Protein AF-0000000084374224 (afdb_homodimer)

Secondary structure (DSSP, 8-state):
-------THHHHHHHHHHHHHHHHHHHHHH-HHHHHHSS-SS-TTTTTT-S-TTTTSSS-HHHHHHHHHHHHHHHTT-HHHHHHHHHHHHHHHHHHHHH-TTTSHHHHH-TT----SS---HHHHHHHHHHHH-GGG-SS-PPPHHHHHHHHHHHHH--STTSS--GGG---EEEE-SBTTTB-TTPPP--HHHHHHHHHHHTTSEEEEE-S---TT-HHHHHHHTHHHHHHHHHHTSTTSGGGGEEEEETTTTEEEEE-TTS-EEEPPGGGTGGGSPP--HHHHHHHHHHHHHHHHHHHHHHT-SEEEEE-SSEEEEEEPBPP--TT-SSPPBP---HHHHHHHHHHHHHHHHHTT--S-EEEEE-SS-EEEEES-HHHHHHHHHHHHT--GGGEEEEES--STTSSSGGGGGTSEEEE-SSHHHHHHHHHHHHTSS-S--S----SS--/-------THHHHHHHHHHHHHHHHHHHHHH-HHHHHHTT-SS-GGGSTT-S-TTTTS-S-HHHHHHHHHHHHHHHTT-HHHHHHHHHHHHHHHHHHHHH-TTTSHHHHH-TT----SS---HHHHHHHHHHHH-GGG-SS-PPPHHHHHHHHHHHHH--STTSS--TTS---EEEE-SBTTTB-TTPPP--HHHHHHHHHHHTTSEEEEE-S---TT-HHHHHHHTHHHHHHHHHHTSTTSGGGGEEEEETTTTEEEEE-TTS-EEEPPGGGTGGGSPP--HHHHHHHHHHHHHHHHHHHHHHT-SEEEEE-SSEEEEEEPBPP--TT-SSPPBP---HHHHHHHHHHHHHHHHHTT--S-EEEEE-SS-EEEEES-HHHHHHHHHHHHT--GGGEEEEES--STTSSSGGGGGTSEEEE-SSHHHHHHHHHHHTT---S------TTS--

pLDDT: mean 81.52, std 23.0, range [22.97, 98.75]

Solvent-accessible surface area (backbone atoms only — not comparable to full-atom values): 47739 Å² total; per-residue (Å²): 135,81,80,79,74,74,70,74,64,62,61,52,53,54,50,49,50,51,50,54,61,51,46,63,36,46,51,38,21,33,21,69,60,38,59,62,34,76,80,62,81,72,74,83,76,60,61,78,52,54,78,26,75,65,63,58,39,89,59,55,66,66,56,49,54,49,32,51,50,50,35,50,29,47,75,68,73,30,41,77,80,41,42,65,62,54,30,49,54,49,32,50,42,47,41,44,22,39,78,31,55,89,76,17,69,52,38,70,76,35,78,76,61,63,49,46,67,58,73,47,53,43,49,58,12,42,52,56,47,33,71,62,62,31,61,74,73,51,86,68,44,63,72,43,68,66,55,49,44,50,29,52,35,31,13,66,67,36,53,54,77,75,42,74,63,50,42,83,79,43,65,49,33,42,32,30,32,44,66,26,24,61,21,54,73,93,55,53,39,78,52,66,68,53,39,51,54,51,55,58,45,27,69,71,26,32,35,31,39,46,24,70,62,69,60,73,78,47,34,64,65,58,35,60,42,36,40,55,46,32,53,49,37,54,75,71,21,43,89,81,51,28,40,65,34,36,37,36,28,28,27,17,49,70,29,49,30,34,40,46,89,82,38,41,56,40,60,54,64,57,88,77,52,48,85,63,46,83,88,71,56,69,66,58,53,50,48,54,52,49,53,40,48,54,46,50,52,48,49,35,62,71,43,65,50,65,51,44,77,48,78,59,95,58,35,35,29,47,37,46,32,74,36,78,65,56,94,82,52,89,66,68,24,39,41,64,51,56,64,56,56,38,50,30,49,34,51,52,35,52,50,54,43,53,73,67,67,60,72,71,40,42,37,53,24,50,68,70,58,33,32,42,38,33,53,29,26,40,22,50,26,49,51,30,50,26,61,74,66,70,47,57,44,66,26,25,37,37,37,28,52,34,63,42,88,51,26,62,44,32,36,30,31,36,60,24,40,66,37,77,33,84,31,35,53,48,40,46,26,51,48,48,28,59,72,28,56,75,19,84,77,43,64,47,60,68,32,93,24,33,124,136,83,80,79,74,74,70,74,64,63,63,52,52,55,51,49,51,52,51,53,61,51,48,63,37,46,50,40,21,33,21,70,59,40,60,63,33,77,81,54,82,68,72,80,77,57,60,78,51,50,77,25,72,64,62,59,39,88,58,55,66,65,54,50,55,51,34,50,50,51,36,50,29,47,76,68,72,30,42,77,79,42,42,64,62,54,30,50,54,48,33,51,40,48,42,45,21,40,79,31,54,88,75,17,68,49,40,72,75,35,77,76,60,63,49,47,68,58,71,45,53,44,47,60,11,41,52,57,49,32,71,62,63,31,61,73,74,50,86,70,46,63,71,42,68,66,56,49,44,49,29,51,36,32,13,62,60,32,69,56,98,76,40,72,56,49,46,80,81,46,67,50,32,42,34,29,32,42,65,26,22,61,21,56,74,94,56,52,39,77,54,67,68,52,37,51,55,51,55,59,46,26,69,71,25,32,36,32,39,46,25,70,61,68,59,72,79,46,34,63,65,57,36,60,42,36,40,54,46,32,53,50,37,54,75,70,21,44,90,82,51,29,41,66,34,35,37,37,28,27,28,15,49,70,29,50,31,34,39,46,89,83,37,42,57,39,62,54,64,59,88,78,50,50,84,63,46,83,87,70,55,69,66,58,54,50,46,54,52,49,54,41,48,54,45,50,52,48,48,35,61,71,43,66,50,65,52,43,76,49,76,58,96,58,33,38,29,48,38,47,32,73,38,78,64,54,96,81,51,90,66,70,18,37,42,64,51,56,61,57,55,38,50,29,49,33,53,52,37,52,50,54,44,53,74,66,69,61,71,70,41,43,35,53,21,51,68,70,59,32,32,40,37,33,51,28,25,42,25,48,26,50,50,29,51,25,60,74,68,69,48,56,44,68,26,25,38,36,36,28,52,33,65,42,87,50,26,64,44,34,37,30,32,36,60,24,39,65,36,76,32,82,28,35,43,44,41,46,41,51,51,56,55,59,63,47,51,89,44,85,74,67,57,78,57,63,31,89,23,33,123

InterPro domains:
  IPR009453 IMP-specific 5-nucleotidase [PF06437] (82-431)
  IPR009453 IMP-specific 5-nucleotidase [PTHR28213] (37-440)
  IPR023214 HAD superfamily [G3DSA:3.40.50.1000] (172-305)
  IPR036412 HAD-like superfamily [SSF56784] (173-435)

Sequence (902 aa):
MEELDIPSHEMYEDMQHAFREQDKYNFMAISDGSVINSYMKKNVVDWNNRYSYNQLKNKDSLIMFLVDIFRSLFLSNCIDKNIDNVLSSIEEMFTDHYYNPMHSRLKYLIDDVGIFFTKLPIRKAFHTYNKKYRITKRLYAPPTFNEVRHILNLAQVGSERRAILSVEDGLDLLTFDADETLYPDGSDFNDEILASYISSLLKKMNIAIVTAASYSNDAEKYQKRLENLLRYFSKNNIEDGSYQNFYVMGGESNYLFKCNKEANLYSVPEEEWHHYKKYVDKETVEQILDISQKCLQQVIADFKLCAQIQRKEKSIGLVPNKMPLANSQKEQKNYMIKYEVLEEAVIRVKKEIVKNKITAPYCAFNGGQDLWVDIGNKAEGLIILQKLLKIEKKKCCHIGDQFLHSGNDFPTRFCSLTLWISNPQETKACLKSIMNLNMKSFIPEVLYENEMEELDIPSHEMYEDMQHAFREQDKYNFMAISDGSVINSYMKKNVVDWNNRYSYNQLKNKDSLIMFLVDIFRSLFLSNCIDKNIDNVLSSIEEMFTDHYYNPMHSRLKYLIDDVGIFFTKLPIRKAFHTYNKKYRITKRLYAPPTFNEVRHILNLAQVGSERRAILSVEDGLDLLTFDADETLYPDGSDFNDEILASYISSLLKKMNIAIVTAASYSNDAEKYQKRLENLLRYFSKNNIEDGSYQNFYVMGGESNYLFKCNKEANLYSVPEEEWHHYKKYVDKETVEQILDISQKCLQQVIADFKLCAQIQRKEKSIGLVPNKMPLANSQKEQKNYMIKYEVLEEAVIRVKKEIVKNKITAPYCAFNGGQDLWVDIGNKAEGLIILQKLLKIEKKKCCHIGDQFLHSGNDFPTRFCSLTLWISNPQETKACLKSIMNLNMKSFIPEVLYENE

Structure (mmCIF, N/CA/C/O backbone):
data_AF-0000000084374224-model_v1
#
loop_
_entity.id
_entity.type
_entity.pdbx_description
1 polymer "IMP-specific 5'-nucleotidase 1"
#
loop_
_atom_site.group_PDB
_atom_site.id
_atom_site.type_symbol
_atom_site.label_atom_id
_atom_site.label_alt_id
_atom_site.label_comp_id
_atom_site.label_asym_id
_atom_site.label_entity_id
_atom_site.label_seq_id
_atom_site.pdbx_PDB_ins_code
_atom_site.Cartn_x
_atom_site.Cartn_y
_atom_site.Cartn_z
_atom_site.occupancy
_atom_site.B_iso_or_equiv
_atom_site.auth_seq_id
_atom_site.auth_comp_id
_atom_site.auth_asym_id
_atom_site.auth_atom_id
_atom_site.pdbx_PDB_model_num
ATOM 1 N N . MET A 1 1 ? 24 58.688 23.719 1 24.91 1 MET A N 1
ATOM 2 C CA . MET A 1 1 ? 23.641 57.562 22.859 1 24.91 1 MET A CA 1
ATOM 3 C C . MET A 1 1 ? 22.141 57.281 22.891 1 24.91 1 MET A C 1
ATOM 5 O O . MET A 1 1 ? 21.594 56.875 23.906 1 24.91 1 MET A O 1
ATOM 9 N N . GLU A 1 2 ? 21.281 57.969 22.188 1 27.78 2 GLU A N 1
ATOM 10 C CA . GLU A 1 2 ? 19.859 58.281 22.234 1 27.78 2 GLU A CA 1
ATOM 11 C C . GLU A 1 2 ? 19.016 57.094 21.844 1 27.78 2 GLU A C 1
ATOM 13 O O . GLU A 1 2 ? 19.266 56.438 20.844 1 27.78 2 GLU A O 1
ATOM 18 N N . GLU A 1 3 ? 18.297 56.438 22.828 1 27.31 3 GLU A N 1
ATOM 19 C CA . GLU A 1 3 ? 17.375 55.312 22.906 1 27.31 3 GLU A CA 1
ATOM 20 C C . GLU A 1 3 ? 16.234 55.469 21.906 1 27.31 3 GLU A C 1
ATOM 22 O O . GLU A 1 3 ? 15.414 56.375 22.031 1 27.31 3 GLU A O 1
ATOM 27 N N . LEU A 1 4 ? 16.547 55.312 20.609 1 29.41 4 LEU A N 1
ATOM 28 C CA . LEU A 1 4 ? 15.516 55.469 19.609 1 29.41 4 LEU A CA 1
ATOM 29 C C . LEU A 1 4 ? 14.273 54.656 19.969 1 29.41 4 LEU A C 1
ATOM 31 O O . LEU A 1 4 ? 14.352 53.438 20.125 1 29.41 4 LEU A O 1
ATOM 35 N N . ASP A 1 5 ? 13.305 55.219 20.688 1 28.2 5 ASP A N 1
ATOM 36 C CA . ASP A 1 5 ? 11.945 54.875 21.109 1 28.2 5 ASP A CA 1
ATOM 37 C C . ASP A 1 5 ? 11.094 54.469 19.906 1 28.2 5 ASP A C 1
ATOM 39 O O . ASP A 1 5 ? 10.57 55.312 19.188 1 28.2 5 ASP A O 1
ATOM 43 N N . ILE A 1 6 ? 11.531 53.531 19.141 1 33.41 6 ILE A N 1
ATOM 44 C CA . ILE A 1 6 ? 10.648 53.156 18.047 1 33.41 6 ILE A CA 1
ATOM 45 C C . ILE A 1 6 ? 9.273 52.812 18.594 1 33.41 6 ILE A C 1
ATOM 47 O O . ILE A 1 6 ? 9.141 51.938 19.438 1 33.41 6 ILE A O 1
ATOM 51 N N . PRO A 1 7 ? 8.25 53.688 18.391 1 30.36 7 PRO A N 1
ATOM 52 C CA . PRO A 1 7 ? 6.914 53.594 18.984 1 30.36 7 PRO A CA 1
ATOM 53 C C . PRO A 1 7 ? 6.227 52.25 18.656 1 30.36 7 PRO A C 1
ATOM 55 O O . PRO A 1 7 ? 6.461 51.688 17.578 1 30.36 7 PRO A O 1
ATOM 58 N N . SER A 1 8 ? 5.684 51.531 19.672 1 34.56 8 SER A N 1
ATOM 59 C CA . SER A 1 8 ? 4.969 50.281 19.875 1 34.56 8 SER A CA 1
ATOM 60 C C . SER A 1 8 ? 3.779 50.188 18.922 1 34.56 8 SER A C 1
ATOM 62 O O . SER A 1 8 ? 3.166 49.094 18.828 1 34.56 8 SER A O 1
ATOM 64 N N . HIS A 1 9 ? 3.277 51.312 18.391 1 32.69 9 HIS A N 1
ATOM 65 C CA . HIS A 1 9 ? 2.01 51.312 17.672 1 32.69 9 HIS A CA 1
ATOM 66 C C . HIS A 1 9 ? 2.162 50.656 16.297 1 32.69 9 HIS A C 1
ATOM 68 O O . HIS A 1 9 ? 1.184 50.188 15.711 1 32.69 9 HIS A O 1
ATOM 74 N N . GLU A 1 10 ? 3.281 50.906 15.602 1 32.75 10 GLU A N 1
ATOM 75 C CA . GLU A 1 10 ? 3.412 50.406 14.227 1 32.75 10 GLU A CA 1
ATOM 76 C C . GLU A 1 10 ? 3.518 48.906 14.188 1 32.75 10 GLU A C 1
ATOM 78 O O . GLU A 1 10 ? 3.211 48.281 13.164 1 32.75 10 GLU A O 1
ATOM 83 N N . MET A 1 11 ? 4.043 48.344 15.234 1 32.38 11 MET A N 1
ATOM 84 C CA . MET A 1 11 ? 4.16 46.875 15.227 1 32.38 11 MET A CA 1
ATOM 85 C C . MET A 1 11 ? 2.787 46.219 15.297 1 32.38 11 MET A C 1
ATOM 87 O O . MET A 1 11 ? 2.613 45.094 14.852 1 32.38 11 MET A O 1
ATOM 91 N N . TYR A 1 12 ? 1.791 46.906 15.969 1 32.5 12 TYR A N 1
ATOM 92 C CA . TYR A 1 12 ? 0.454 46.344 16.094 1 32.5 12 TYR A CA 1
ATOM 93 C C . TYR A 1 12 ? -0.295 46.406 14.773 1 32.5 12 TYR A C 1
ATOM 95 O O . TYR A 1 12 ? -1.061 45.5 14.438 1 32.5 12 TYR A O 1
ATOM 103 N N . GLU A 1 13 ? -0.19 47.5 14.016 1 34.97 13 GLU A N 1
ATOM 104 C CA . GLU A 1 13 ? -0.919 47.625 12.758 1 34.97 13 GLU A CA 1
ATOM 105 C C . GLU A 1 13 ? -0.421 46.594 11.734 1 34.97 13 GLU A C 1
ATOM 107 O O . GLU A 1 13 ? -1.213 46.031 10.984 1 34.97 13 GLU A O 1
ATOM 112 N N . ASP A 1 14 ? 0.851 46.375 11.664 1 33.38 14 ASP A N 1
ATOM 113 C CA . ASP A 1 14 ? 1.404 45.406 10.734 1 33.38 14 ASP A CA 1
ATOM 114 C C . ASP A 1 14 ? 0.999 43.969 11.117 1 33.38 14 ASP A C 1
ATOM 116 O O . ASP A 1 14 ? 0.853 43.125 10.25 1 33.38 14 ASP A O 1
ATOM 120 N N . MET A 1 15 ? 0.896 43.688 12.406 1 34.03 15 MET A N 1
ATOM 121 C CA . MET A 1 15 ? 0.351 42.406 12.836 1 34.03 15 MET A CA 1
ATOM 122 C C . MET A 1 15 ? -1.13 42.281 12.484 1 34.03 15 MET A C 1
ATOM 124 O O . MET A 1 15 ? -1.6 41.219 12.086 1 34.03 15 MET A O 1
ATOM 128 N N . GLN A 1 16 ? -1.897 43.375 12.633 1 36.56 16 GLN A N 1
ATOM 129 C CA . GLN A 1 16 ? -3.311 43.375 12.273 1 36.56 16 GLN A CA 1
ATOM 130 C C . GLN A 1 16 ? -3.496 43.188 10.766 1 36.56 16 GLN A C 1
ATOM 132 O O . GLN A 1 16 ? -4.41 42.5 10.32 1 36.56 16 GLN A O 1
ATOM 137 N N . HIS A 1 17 ? -2.766 43.906 9.945 1 39.16 17 HIS A N 1
ATOM 138 C CA . HIS A 1 17 ? -2.855 43.719 8.5 1 39.16 17 HIS A CA 1
ATOM 139 C C . HIS A 1 17 ? -2.412 42.344 8.086 1 39.16 17 HIS A C 1
ATOM 141 O O . HIS A 1 17 ? -2.98 41.75 7.156 1 39.16 17 HIS A O 1
ATOM 147 N N . ALA A 1 18 ? -1.335 41.844 8.664 1 38.22 18 ALA A N 1
ATOM 148 C CA . ALA A 1 18 ? -0.885 40.469 8.398 1 38.22 18 ALA A CA 1
ATOM 149 C C . ALA A 1 18 ? -1.949 39.469 8.797 1 38.22 18 ALA A C 1
ATOM 151 O O . ALA A 1 18 ? -2.176 38.469 8.078 1 38.22 18 ALA A O 1
ATOM 152 N N . PHE A 1 19 ? -2.611 39.719 9.922 1 41.66 19 PHE A N 1
ATOM 153 C CA . PHE A 1 19 ? -3.723 38.844 10.32 1 41.66 19 PHE A CA 1
ATOM 154 C C . PHE A 1 19 ? -4.898 39.031 9.367 1 41.66 19 PHE A C 1
ATOM 156 O O . PHE A 1 19 ? -5.605 38.062 9.07 1 41.66 19 PHE A O 1
ATOM 163 N N . ARG A 1 20 ? -5.137 40.25 8.883 1 43.94 20 ARG A N 1
ATOM 164 C CA . ARG A 1 20 ? -6.242 40.469 7.961 1 43.94 20 ARG A CA 1
ATOM 165 C C . ARG A 1 20 ? -6.004 39.75 6.633 1 43.94 20 ARG A C 1
ATOM 167 O O . ARG A 1 20 ? -6.934 39.188 6.051 1 43.94 20 ARG A O 1
ATOM 174 N N . GLU A 1 21 ? -4.824 39.906 6.059 1 44.66 21 GLU A N 1
ATOM 175 C CA . GLU A 1 21 ? -4.492 39.188 4.836 1 44.66 21 GLU A CA 1
ATOM 176 C C . GLU A 1 21 ? -4.484 37.656 5.066 1 44.66 21 GLU A C 1
ATOM 178 O O . GLU A 1 21 ? -4.871 36.906 4.184 1 44.66 21 GLU A O 1
ATOM 183 N N . GLN A 1 22 ? -4.062 37.281 6.195 1 43.72 22 GLN A N 1
ATOM 184 C CA . GLN A 1 22 ? -4.074 35.875 6.586 1 43.72 22 GLN A CA 1
ATOM 185 C C . GLN A 1 22 ? -5.496 35.312 6.617 1 43.72 22 GLN A C 1
ATOM 187 O O . GLN A 1 22 ? -5.715 34.125 6.324 1 43.72 22 GLN A O 1
ATOM 192 N N . ASP A 1 23 ? -6.516 36.188 6.812 1 52.75 23 ASP A N 1
ATOM 193 C CA . ASP A 1 23 ? -7.906 35.781 6.965 1 52.75 23 ASP A CA 1
ATOM 194 C C . ASP A 1 23 ? -8.492 35.344 5.629 1 52.75 23 ASP A C 1
ATOM 196 O O . ASP A 1 23 ? -9.375 34.469 5.598 1 52.75 23 ASP A O 1
ATOM 200 N N . LYS A 1 24 ? -7.902 35.906 4.578 1 49.19 24 LYS A N 1
ATOM 201 C CA . LYS A 1 24 ? -8.469 35.531 3.283 1 49.19 24 LYS A CA 1
ATOM 202 C C . LYS A 1 24 ? -8.297 34.031 3.021 1 49.19 24 LYS A C 1
ATOM 204 O O . LYS A 1 24 ? -9.203 33.406 2.484 1 49.19 24 LYS A O 1
ATOM 209 N N . TYR A 1 25 ? -7.25 33.531 3.555 1 51.19 25 TYR A N 1
ATOM 210 C CA . TYR A 1 25 ? -6.996 32.125 3.236 1 51.19 25 TYR A CA 1
ATOM 211 C C . TYR A 1 25 ? -7.688 31.203 4.234 1 51.19 25 TYR A C 1
ATOM 213 O O . TYR A 1 25 ? -7.895 30.016 3.959 1 51.19 25 TYR A O 1
ATOM 221 N N . ASN A 1 26 ? -8.031 31.812 5.285 1 58.03 26 ASN A N 1
ATOM 222 C CA . ASN A 1 26 ? -8.742 31.016 6.273 1 58.03 26 ASN A CA 1
ATOM 223 C C . ASN A 1 26 ? -10.047 30.453 5.703 1 58.03 26 ASN A C 1
ATOM 225 O O . ASN A 1 26 ? -10.438 29.328 6.031 1 58.03 26 ASN A O 1
ATOM 229 N N . PHE A 1 27 ? -10.586 31.297 4.848 1 49.97 27 PHE A N 1
ATOM 230 C CA . PHE A 1 27 ? -11.844 30.875 4.258 1 49.97 27 PHE A CA 1
ATOM 231 C C . PHE A 1 27 ? -11.648 29.625 3.406 1 49.97 27 PHE A C 1
ATOM 233 O O . PHE A 1 27 ? -12.453 28.688 3.465 1 49.97 27 PHE A O 1
ATOM 240 N N . MET A 1 28 ? -10.531 29.531 2.764 1 53.84 28 MET A N 1
ATOM 241 C CA . MET A 1 28 ? -10.25 28.406 1.883 1 53.84 28 MET A CA 1
ATOM 242 C C . MET A 1 28 ? -9.969 27.141 2.689 1 53.84 28 MET A C 1
ATOM 244 O O . MET A 1 28 ? -10.273 26.031 2.24 1 53.84 28 MET A O 1
ATOM 248 N N . ALA A 1 29 ? -9.461 27.375 3.828 1 55.44 29 ALA A N 1
ATOM 249 C CA . ALA A 1 29 ? -9.086 26.234 4.68 1 55.44 29 ALA A CA 1
ATOM 250 C C . ALA A 1 29 ? -10.312 25.625 5.344 1 55.44 29 ALA A C 1
ATOM 252 O O . ALA A 1 29 ? -10.344 24.422 5.617 1 55.44 29 ALA A O 1
ATOM 253 N N . ILE A 1 30 ? -11.219 26.531 5.672 1 51.56 30 ILE A N 1
ATOM 254 C CA . ILE A 1 30 ? -12.328 26.109 6.52 1 51.56 30 ILE A CA 1
ATOM 255 C C . ILE A 1 30 ? -13.492 25.625 5.652 1 51.56 30 ILE A C 1
ATOM 257 O O . ILE A 1 30 ? -14.305 24.812 6.094 1 51.56 30 ILE A O 1
ATOM 261 N N . SER A 1 31 ? -13.477 26.172 4.434 1 45.66 31 SER A N 1
ATOM 262 C CA . SER A 1 31 ? -14.625 25.812 3.615 1 45.66 31 SER A CA 1
ATOM 263 C C . SER A 1 31 ? -14.312 24.609 2.723 1 45.66 31 SER A C 1
ATOM 265 O O . SER A 1 31 ? -13.359 24.641 1.94 1 45.66 31 SER A O 1
ATOM 267 N N . ASP A 1 32 ? -14.602 23.531 3.143 1 49.03 32 ASP A N 1
ATOM 268 C CA . ASP A 1 32 ? -14.477 22.406 2.207 1 49.03 32 ASP A CA 1
ATOM 269 C C . ASP A 1 32 ? -14.93 22.812 0.806 1 49.03 32 ASP A C 1
ATOM 271 O O . ASP A 1 32 ? -14.445 22.281 -0.189 1 49.03 32 ASP A O 1
ATOM 275 N N . GLY A 1 33 ? -15.883 23.875 0.799 1 41.31 33 GLY A N 1
ATOM 276 C CA . GLY A 1 33 ? -16.375 24.375 -0.47 1 41.31 33 GLY A CA 1
ATOM 277 C C . GLY A 1 33 ? -15.312 25.125 -1.267 1 41.31 33 GLY A C 1
ATOM 278 O O . GLY A 1 33 ? -15.344 25.109 -2.498 1 41.31 33 GLY A O 1
ATOM 279 N N . SER A 1 34 ? -14.547 25.938 -0.565 1 40.06 34 SER A N 1
ATOM 280 C CA . SER A 1 34 ? -13.594 26.812 -1.244 1 40.06 34 SER A CA 1
ATOM 281 C C . SER A 1 34 ? -12.461 26 -1.875 1 40.06 34 SER A C 1
ATOM 283 O O . SER A 1 34 ? -11.938 26.375 -2.928 1 40.06 34 SER A O 1
ATOM 285 N N . VAL A 1 35 ? -11.852 25.219 -1.05 1 39.09 35 VAL A N 1
ATOM 286 C CA . VAL A 1 35 ? -10.852 24.406 -1.731 1 39.09 35 VAL A CA 1
ATOM 287 C C . VAL A 1 35 ? -11.422 23.859 -3.043 1 39.09 35 VAL A C 1
ATOM 289 O O . VAL A 1 35 ? -10.695 23.703 -4.023 1 39.09 35 VAL A O 1
ATOM 292 N N . ILE A 1 36 ? -12.688 23.828 -2.932 1 36.66 36 ILE A N 1
ATOM 293 C CA . ILE A 1 36 ? -13.453 23.297 -4.051 1 36.66 36 ILE A CA 1
ATOM 294 C C . ILE A 1 36 ? -13.773 24.406 -5.039 1 36.66 36 ILE A C 1
ATOM 296 O O . ILE A 1 36 ? -13.93 24.156 -6.238 1 36.66 36 ILE A O 1
ATOM 300 N N . ASN A 1 37 ? -13.883 25.75 -4.523 1 30.92 37 ASN A N 1
ATOM 301 C CA . ASN A 1 37 ? -14.508 26.844 -5.258 1 30.92 37 ASN A CA 1
ATOM 302 C C . ASN A 1 37 ? -13.555 27.469 -6.273 1 30.92 37 ASN A C 1
ATOM 304 O O . ASN A 1 37 ? -13.867 28.484 -6.891 1 30.92 37 ASN A O 1
ATOM 308 N N . SER A 1 38 ? -12.414 27.359 -6.242 1 28.98 38 SER A N 1
ATOM 309 C CA . SER A 1 38 ? -11.805 28.391 -7.078 1 28.98 38 SER A CA 1
ATOM 310 C C . SER A 1 38 ? -12.422 28.422 -8.477 1 28.98 38 SER A C 1
ATOM 312 O O . SER A 1 38 ? -11.969 29.156 -9.352 1 28.98 38 SER A O 1
ATOM 314 N N . TYR A 1 39 ? -12.984 27.453 -9.141 1 28.31 39 TYR A N 1
ATOM 315 C CA . TYR A 1 39 ? -13.625 27.859 -10.383 1 28.31 39 TYR A CA 1
ATOM 316 C C . TYR A 1 39 ? -14.883 28.688 -10.109 1 28.31 39 TYR A C 1
ATOM 318 O O . TYR A 1 39 ? -15.953 28.125 -9.852 1 28.31 39 TYR A O 1
ATOM 326 N N . MET A 1 40 ? -15.039 29.797 -9.383 1 25.92 40 MET A N 1
ATOM 327 C CA . MET A 1 40 ? -16.203 30.672 -9.281 1 25.92 40 MET A CA 1
ATOM 328 C C . MET A 1 40 ? -16.891 30.828 -10.633 1 25.92 40 MET A C 1
ATOM 330 O O . MET A 1 40 ? -18.125 30.812 -10.711 1 25.92 40 MET A O 1
ATOM 334 N N . LYS A 1 41 ? -16.719 31.938 -11.461 1 26.11 41 LYS A N 1
ATOM 335 C CA . LYS A 1 41 ? -17.734 32.531 -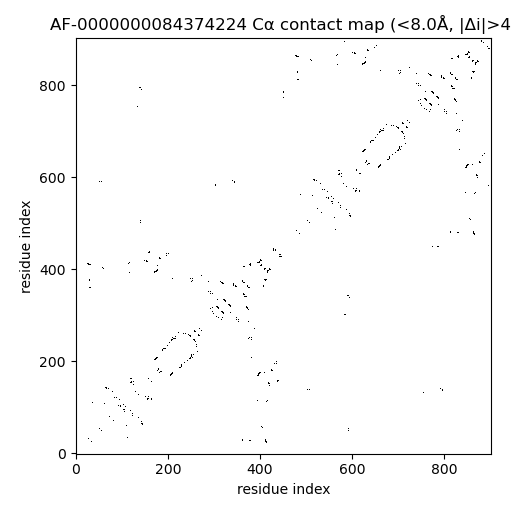12.32 1 26.11 41 LYS A CA 1
ATOM 336 C C . LYS A 1 41 ? -18.312 31.516 -13.297 1 26.11 41 LYS A C 1
ATOM 338 O O . LYS A 1 41 ? -19.25 31.812 -14.039 1 26.11 41 LYS A O 1
ATOM 343 N N . LYS A 1 42 ? -17.672 30.875 -14.227 1 26.41 42 LYS A N 1
ATOM 344 C CA . LYS A 1 42 ? -18.562 30.422 -15.281 1 26.41 42 LYS A CA 1
ATOM 345 C C . LYS A 1 42 ? -19.625 29.484 -14.719 1 26.41 42 LYS A C 1
ATOM 347 O O . LYS A 1 42 ? -19.453 28.922 -13.641 1 26.41 42 LYS A O 1
ATOM 352 N N . ASN A 1 43 ? -20.75 28.797 -15.578 1 22.97 43 ASN A N 1
ATOM 353 C CA . ASN A 1 43 ? -22.078 28.266 -15.297 1 22.97 43 ASN A CA 1
ATOM 354 C C . ASN A 1 43 ? -22.078 27.359 -14.07 1 22.97 43 ASN A C 1
ATOM 356 O O . ASN A 1 43 ? -21.047 26.75 -13.742 1 22.97 43 ASN A O 1
ATOM 360 N N . VAL A 1 44 ? -23.062 27.484 -12.984 1 25.28 44 VAL A N 1
ATOM 361 C CA . VAL A 1 44 ? -23.734 26.734 -11.922 1 25.28 44 VAL A CA 1
ATOM 362 C C . VAL A 1 44 ? -23.656 25.234 -12.219 1 25.28 44 VAL A C 1
ATOM 364 O O . VAL A 1 44 ? -23.938 24.422 -11.352 1 25.28 44 VAL A O 1
ATOM 367 N N . VAL A 1 45 ? -23.969 24.891 -13.531 1 25.11 45 VAL A N 1
ATOM 368 C CA . VAL A 1 45 ? -24.156 23.5 -13.961 1 25.11 45 VAL A CA 1
ATOM 369 C C . VAL A 1 45 ? -22.969 22.656 -13.477 1 25.11 45 VAL A C 1
ATOM 371 O O . VAL A 1 45 ? -23.109 21.453 -13.273 1 25.11 45 VAL A O 1
ATOM 374 N N . ASP A 1 46 ? -21.734 23.188 -13.625 1 25.28 46 ASP A N 1
ATOM 375 C CA . ASP A 1 46 ? -20.453 22.484 -13.641 1 25.28 46 ASP A CA 1
ATOM 376 C C . ASP A 1 46 ? -19.953 22.219 -12.227 1 25.28 46 ASP A C 1
ATOM 378 O O . ASP A 1 46 ? -18.781 21.875 -12.023 1 25.28 46 ASP A O 1
ATOM 382 N N . TRP A 1 47 ? -20.391 22.844 -11.25 1 27.05 47 TRP A N 1
ATOM 383 C CA . TRP A 1 47 ? -20.203 22.562 -9.836 1 27.05 47 TRP A CA 1
ATOM 384 C C . TRP A 1 47 ? -20.359 21.078 -9.531 1 27.05 47 TRP A C 1
ATOM 386 O O . TRP A 1 47 ? -19.766 20.578 -8.57 1 27.05 47 TRP A O 1
ATOM 396 N N . ASN A 1 48 ? -21.547 20.656 -10.023 1 28.41 48 ASN A N 1
ATOM 397 C CA . ASN A 1 48 ? -21.906 19.266 -9.742 1 28.41 48 ASN A CA 1
ATOM 398 C C . ASN A 1 48 ? -20.734 18.328 -9.953 1 28.41 48 ASN A C 1
ATOM 400 O O . ASN A 1 48 ? -20.734 17.203 -9.445 1 28.41 48 ASN A O 1
ATOM 404 N N . ASN A 1 49 ? -19.984 18.594 -11.016 1 27.92 49 ASN A N 1
ATOM 405 C CA . ASN A 1 49 ? -18.953 17.688 -11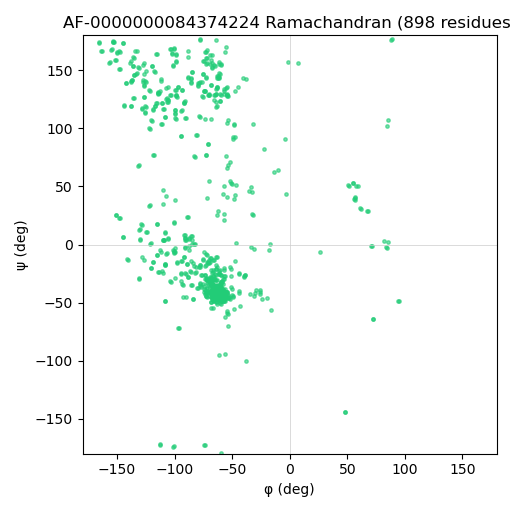.508 1 27.92 49 ASN A CA 1
ATOM 406 C C . ASN A 1 49 ? -17.641 17.891 -10.773 1 27.92 49 ASN A C 1
ATOM 408 O O . ASN A 1 49 ? -16.562 17.609 -11.328 1 27.92 49 ASN A O 1
ATOM 412 N N . ARG A 1 50 ? -17.625 18.766 -9.781 1 31.36 50 ARG A N 1
ATOM 413 C CA . ARG A 1 50 ? -16.375 19.172 -9.156 1 31.36 50 ARG A CA 1
ATOM 414 C C . ARG A 1 50 ? -15.578 17.953 -8.688 1 31.36 50 ARG A C 1
ATOM 416 O O . ARG A 1 50 ? -14.383 18.047 -8.422 1 31.36 50 ARG A O 1
ATOM 423 N N . TYR A 1 51 ? -16.234 17.234 -7.828 1 32.06 51 TYR A N 1
ATOM 424 C CA . TYR A 1 51 ? -15.445 16.031 -7.633 1 32.06 51 TYR A CA 1
ATOM 425 C C . TYR A 1 51 ? -15.07 15.398 -8.969 1 32.06 51 TYR A C 1
ATOM 427 O O . TYR A 1 51 ? -15.859 14.648 -9.547 1 32.06 51 TYR A O 1
ATOM 435 N N . SER A 1 52 ? -14.477 16.453 -9.719 1 33.84 52 SER A N 1
ATOM 436 C CA . SER A 1 52 ? -14.008 15.961 -11.008 1 33.84 52 SER A CA 1
ATOM 437 C C . SER A 1 52 ? -13.359 14.586 -10.875 1 33.84 52 SER A C 1
ATOM 439 O O . SER A 1 52 ? -12.922 14.203 -9.789 1 33.84 52 SER A O 1
ATOM 441 N N . TYR A 1 53 ? -13.641 13.945 -11.836 1 36.44 53 TYR A N 1
ATOM 442 C CA . TYR A 1 53 ? -13.039 12.641 -12.062 1 36.44 53 TYR A CA 1
ATOM 443 C C . TYR A 1 53 ? -11.562 12.656 -11.68 1 36.44 53 TYR A C 1
ATOM 445 O O . TYR A 1 53 ? -11.039 11.664 -11.156 1 36.44 53 TYR A O 1
ATOM 453 N N . ASN A 1 54 ? -11.062 13.922 -11.82 1 37.59 54 ASN A N 1
ATOM 454 C CA . ASN A 1 54 ? -9.641 14 -11.492 1 37.59 54 ASN A CA 1
ATOM 455 C C . ASN A 1 54 ? -9.414 13.938 -9.992 1 37.59 54 ASN A C 1
ATOM 457 O O . ASN A 1 54 ? -8.359 13.477 -9.539 1 37.59 54 ASN A O 1
ATOM 461 N N . GLN A 1 55 ? -10.383 14.523 -9.281 1 39.56 55 GLN A N 1
ATOM 462 C CA . GLN A 1 55 ? -10.234 14.469 -7.836 1 39.56 55 GLN A CA 1
ATOM 463 C C . GLN A 1 55 ? -10.352 13.039 -7.324 1 39.56 55 GLN A C 1
ATOM 465 O O . GLN A 1 55 ? -9.922 12.727 -6.215 1 39.56 55 GLN A O 1
ATOM 470 N N . LEU A 1 56 ? -11.062 12.32 -8.102 1 40.5 56 LEU A N 1
ATOM 471 C CA . LEU A 1 56 ? -11.195 10.922 -7.691 1 40.5 56 LEU A CA 1
ATOM 472 C C . LEU A 1 56 ? -9.875 10.18 -7.867 1 40.5 56 LEU A C 1
ATOM 474 O O . LEU A 1 56 ? -9.734 9.039 -7.426 1 40.5 56 LEU A O 1
ATOM 478 N N . LYS A 1 57 ? -9.016 11.008 -8.68 1 44.09 57 LYS A N 1
ATOM 479 C CA . LYS A 1 57 ? -7.75 10.289 -8.742 1 44.09 57 LYS A CA 1
ATOM 480 C C . LYS A 1 57 ? -7.035 10.32 -7.395 1 44.09 57 LYS A C 1
ATOM 482 O O . LYS A 1 57 ? -6.793 11.391 -6.836 1 44.09 57 LYS A O 1
ATOM 487 N N . ASN A 1 58 ? -7.324 9.492 -6.621 1 55.41 58 ASN A N 1
ATOM 488 C CA . ASN A 1 58 ? -6.734 9.227 -5.312 1 55.41 58 ASN A CA 1
ATOM 489 C C . ASN A 1 58 ? -5.246 9.555 -5.293 1 55.41 58 ASN A C 1
ATOM 491 O O . ASN A 1 58 ? -4.461 8.867 -4.641 1 55.41 58 ASN A O 1
ATOM 495 N N . LYS A 1 59 ? -4.938 10.555 -6.258 1 68.62 59 LYS A N 1
ATOM 496 C CA . LYS A 1 59 ? -3.531 10.93 -6.137 1 68.62 59 LYS A CA 1
ATOM 497 C C . LYS A 1 59 ? -3.377 12.438 -5.984 1 68.62 59 LYS A C 1
ATOM 499 O O . LYS A 1 59 ? -4.242 13.203 -6.418 1 68.62 59 LYS A O 1
ATOM 504 N N . ASP A 1 60 ? -2.471 13 -5.301 1 87.06 60 ASP A N 1
ATOM 505 C CA . ASP A 1 60 ? -2.102 14.391 -5.066 1 87.06 60 ASP A CA 1
ATOM 506 C C . ASP A 1 60 ? -1.639 15.062 -6.359 1 87.06 60 ASP A C 1
ATOM 508 O O . ASP A 1 60 ? -0.697 14.594 -7.004 1 87.06 60 ASP A O 1
ATOM 512 N N . SER A 1 61 ? -2.27 16.156 -6.77 1 86.31 61 SER A N 1
ATOM 513 C CA . SER A 1 61 ? -2.061 16.766 -8.086 1 86.31 61 SER A CA 1
ATOM 514 C C . SER A 1 61 ? -0.662 17.359 -8.203 1 86.31 61 SER A C 1
ATOM 516 O O . SER A 1 61 ? -0.027 17.266 -9.25 1 86.31 61 SER A O 1
ATOM 518 N N . LEU A 1 62 ? -0.207 18 -7.176 1 93.25 62 LEU A N 1
ATOM 519 C CA . LEU A 1 62 ? 1.113 18.625 -7.238 1 93.25 62 LEU A CA 1
ATOM 520 C C . LEU A 1 62 ? 2.207 17.562 -7.312 1 93.25 62 LEU A C 1
ATOM 522 O O . LEU A 1 62 ? 3.129 17.672 -8.125 1 93.25 62 LEU A O 1
ATOM 526 N N . ILE A 1 63 ? 2.082 16.578 -6.484 1 93.25 63 ILE A N 1
ATOM 527 C CA . ILE A 1 63 ? 3.078 15.508 -6.473 1 93.25 63 ILE A CA 1
ATOM 528 C C . ILE A 1 63 ? 3.074 14.781 -7.816 1 93.25 63 ILE A C 1
ATOM 530 O O . ILE A 1 63 ? 4.133 14.523 -8.391 1 93.25 63 ILE A O 1
ATOM 534 N N . MET A 1 64 ? 1.911 14.5 -8.312 1 90.69 64 MET A N 1
ATOM 535 C CA . MET A 1 64 ? 1.827 13.805 -9.594 1 90.69 64 MET A CA 1
ATOM 536 C C . MET A 1 64 ? 2.379 14.672 -10.719 1 90.69 64 MET A C 1
ATOM 538 O O . MET A 1 64 ? 2.986 14.164 -11.664 1 90.69 64 MET A O 1
ATOM 542 N N . PHE A 1 65 ? 2.113 15.992 -10.648 1 92.62 65 PHE A N 1
ATOM 543 C CA . PHE A 1 65 ? 2.693 16.938 -11.602 1 92.62 65 PHE A CA 1
ATOM 544 C C . PHE A 1 65 ? 4.211 16.797 -11.641 1 92.62 65 PHE A C 1
ATOM 546 O O . PHE A 1 65 ? 4.805 16.688 -12.719 1 92.62 65 PHE A O 1
ATOM 553 N N . LEU A 1 66 ? 4.852 16.719 -10.492 1 94.69 66 LEU A N 1
ATOM 554 C CA . LEU A 1 66 ? 6.301 16.594 -10.391 1 94.69 66 LEU A CA 1
ATOM 555 C C . LEU A 1 66 ? 6.75 15.195 -10.797 1 94.69 66 LEU A C 1
ATOM 557 O O . LEU A 1 66 ? 7.793 15.031 -11.438 1 94.69 66 LEU A O 1
ATOM 561 N N . VAL A 1 67 ? 6.008 14.156 -10.359 1 92.19 67 VAL A N 1
ATOM 562 C CA . VAL A 1 67 ? 6.332 12.781 -10.734 1 92.19 67 VAL A CA 1
ATOM 563 C C . VAL A 1 67 ? 6.41 12.664 -12.25 1 92.19 67 VAL A C 1
ATOM 565 O O . VAL A 1 67 ? 7.344 12.062 -12.789 1 92.19 67 VAL A O 1
ATOM 568 N N . ASP A 1 68 ? 5.5 13.312 -12.922 1 89.56 68 ASP A N 1
ATOM 569 C CA . ASP A 1 68 ? 5.453 13.25 -14.375 1 89.56 68 ASP A CA 1
ATOM 570 C C . ASP A 1 68 ? 6.668 13.938 -14.992 1 89.56 68 ASP A C 1
ATOM 572 O O . ASP A 1 68 ? 7.223 13.461 -15.984 1 89.56 68 ASP A O 1
ATOM 576 N N . ILE A 1 69 ? 7.02 14.977 -14.445 1 91.81 69 ILE A N 1
ATOM 577 C CA . ILE A 1 69 ? 8.188 15.703 -14.938 1 91.81 69 ILE A CA 1
ATOM 578 C C . ILE A 1 69 ? 9.445 14.867 -14.719 1 91.81 69 ILE A C 1
ATOM 580 O O . ILE A 1 69 ? 10.25 14.688 -15.633 1 91.81 69 ILE A O 1
ATOM 584 N N . PHE A 1 70 ? 9.633 14.297 -13.531 1 92.44 70 PHE A N 1
ATOM 585 C CA . PHE A 1 70 ? 10.797 13.469 -13.227 1 92.44 70 PHE A CA 1
ATOM 586 C C . PHE A 1 70 ? 10.836 12.242 -14.125 1 92.44 70 PHE A C 1
ATOM 588 O O . PHE A 1 70 ? 11.906 11.852 -14.594 1 92.44 70 PHE A O 1
ATOM 595 N N . ARG A 1 71 ? 9.711 11.719 -14.281 1 89.38 71 ARG A N 1
ATOM 596 C CA . ARG A 1 71 ? 9.625 10.539 -15.141 1 89.38 71 ARG A CA 1
ATOM 597 C C . ARG A 1 71 ? 10.023 10.875 -16.578 1 89.38 71 ARG A C 1
ATOM 599 O O . ARG A 1 71 ? 10.734 10.109 -17.219 1 89.38 71 ARG A O 1
ATOM 606 N N . SER A 1 72 ? 9.57 12.023 -17.047 1 86.25 72 SER A N 1
ATOM 607 C CA . SER A 1 72 ? 9.914 12.461 -18.406 1 86.25 72 SER A CA 1
ATOM 608 C C . SER A 1 72 ? 11.414 12.68 -18.547 1 86.25 72 SER A C 1
ATOM 610 O O . SER A 1 72 ? 12.016 12.273 -19.547 1 86.25 72 SER A O 1
ATOM 612 N N . LEU A 1 73 ? 11.969 13.289 -17.562 1 89.62 73 LEU A N 1
ATOM 613 C CA . LEU A 1 73 ? 13.414 13.516 -17.578 1 89.62 73 LEU A CA 1
ATOM 614 C C . LEU A 1 73 ? 14.172 12.195 -17.516 1 89.62 73 LEU A C 1
ATOM 616 O O . LEU A 1 73 ? 15.188 12.023 -18.203 1 89.62 73 LEU A O 1
ATOM 620 N N . PHE A 1 74 ? 13.648 11.258 -16.781 1 87.81 74 PHE A N 1
ATOM 621 C CA . PHE A 1 74 ? 14.258 9.938 -16.641 1 87.81 74 PHE A CA 1
ATOM 622 C C . PHE A 1 74 ? 14.195 9.172 -17.953 1 87.81 74 PHE A C 1
ATOM 624 O O . PHE A 1 74 ? 15.203 8.633 -18.406 1 87.81 74 PHE A O 1
ATOM 631 N N . LEU A 1 75 ? 13.102 9.219 -18.578 1 79.81 75 LEU A N 1
ATOM 632 C CA . LEU A 1 75 ? 12.867 8.469 -19.812 1 79.81 75 LEU A CA 1
ATOM 633 C C . LEU A 1 75 ? 13.68 9.062 -20.953 1 79.81 75 LEU A C 1
ATOM 635 O O . LEU A 1 75 ? 14.102 8.336 -21.859 1 79.81 75 LEU A O 1
ATOM 639 N N . SER A 1 76 ? 13.906 10.367 -20.906 1 80.5 76 SER A N 1
ATOM 640 C CA . SER A 1 76 ? 14.672 11.031 -21.969 1 80.5 76 SER A CA 1
ATOM 641 C C . SER A 1 76 ? 16.172 10.984 -21.672 1 80.5 76 SER A C 1
ATOM 643 O O . SER A 1 76 ? 16.969 11.578 -22.406 1 80.5 76 SER A O 1
ATOM 645 N N . ASN A 1 77 ? 16.5 10.273 -20.594 1 81.56 77 ASN A N 1
ATOM 646 C CA . ASN A 1 77 ? 17.891 10.148 -20.172 1 81.56 77 ASN A CA 1
ATOM 647 C C . ASN A 1 77 ? 18.531 11.516 -19.938 1 81.56 77 ASN A C 1
ATOM 649 O O . ASN A 1 77 ? 19.688 11.734 -20.328 1 81.56 77 ASN A O 1
ATOM 653 N N . CYS A 1 78 ? 17.766 12.414 -19.328 1 75.62 78 CYS A N 1
ATOM 654 C CA . CYS A 1 78 ? 18.234 13.781 -19.141 1 75.62 78 CYS A CA 1
ATOM 655 C C . CYS A 1 78 ? 18.172 14.18 -17.672 1 75.62 78 CYS A C 1
ATOM 657 O O . CYS A 1 78 ? 18.312 15.352 -17.328 1 75.62 78 CYS A O 1
ATOM 659 N N . ILE A 1 79 ? 17.938 13.195 -16.891 1 82.62 79 ILE A N 1
ATOM 660 C CA . ILE A 1 79 ? 17.734 13.555 -15.484 1 82.62 79 ILE A CA 1
ATOM 661 C C . ILE A 1 79 ? 19.031 14.148 -14.922 1 82.62 79 ILE A C 1
ATOM 663 O O . ILE A 1 79 ? 18.984 15.148 -14.203 1 82.62 79 ILE A O 1
ATOM 667 N N . ASP A 1 80 ? 20.172 13.648 -15.203 1 83 80 ASP A N 1
ATOM 668 C CA . ASP A 1 80 ? 21.453 14.133 -14.688 1 83 80 ASP A CA 1
ATOM 669 C C . ASP A 1 80 ? 21.891 15.406 -15.398 1 83 80 ASP A C 1
ATOM 671 O O . ASP A 1 80 ? 22.531 16.281 -14.805 1 83 80 ASP A O 1
ATOM 675 N N . LYS A 1 81 ? 21.438 15.586 -16.609 1 85.88 81 LYS A N 1
ATOM 676 C CA . LYS A 1 81 ? 21.938 16.672 -17.438 1 85.88 81 LYS A CA 1
ATOM 677 C C . LYS A 1 81 ? 21.047 17.922 -17.312 1 85.88 81 LYS A C 1
ATOM 679 O O . LYS A 1 81 ? 21.547 19.047 -17.328 1 85.88 81 LYS A O 1
ATOM 684 N N . ASN A 1 82 ? 19.734 17.656 -17.141 1 87.81 82 ASN A N 1
ATOM 685 C CA . ASN A 1 82 ? 18.812 18.781 -17.281 1 87.81 82 ASN A CA 1
ATOM 686 C C . ASN A 1 82 ? 18 19.016 -16.016 1 87.81 82 ASN A C 1
ATOM 688 O O . ASN A 1 82 ? 17.219 19.953 -15.938 1 87.81 82 ASN A O 1
ATOM 692 N N . ILE A 1 83 ? 18.25 18.234 -15.039 1 92.81 83 ILE A N 1
ATOM 693 C CA . ILE A 1 83 ? 17.406 18.297 -13.844 1 92.81 83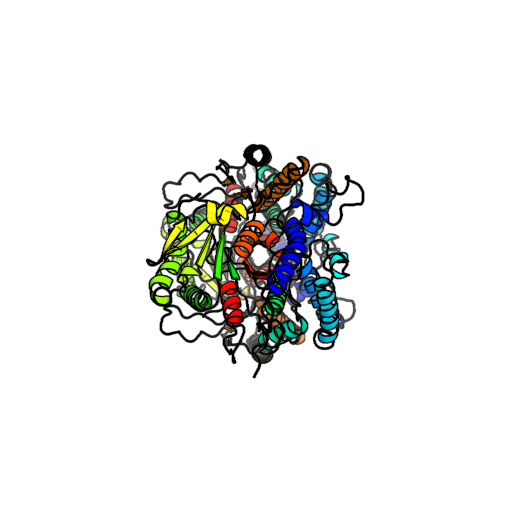 ILE A CA 1
ATOM 694 C C . ILE A 1 83 ? 17.516 19.672 -13.195 1 92.81 83 ILE A C 1
ATOM 696 O O . ILE A 1 83 ? 16.531 20.219 -12.711 1 92.81 83 ILE A O 1
ATOM 700 N N . ASP A 1 84 ? 18.641 20.281 -13.227 1 93.88 84 ASP A N 1
ATOM 701 C CA . ASP A 1 84 ? 18.859 21.578 -12.594 1 93.88 84 ASP A CA 1
ATOM 702 C C . ASP A 1 84 ? 18.047 22.672 -13.297 1 93.88 84 ASP A C 1
ATOM 704 O O . ASP A 1 84 ? 17.406 23.5 -12.648 1 93.88 84 ASP A O 1
ATOM 708 N N . ASN A 1 85 ? 18.047 22.641 -14.578 1 92.94 85 ASN A N 1
ATOM 709 C CA . ASN A 1 85 ? 17.312 23.641 -15.344 1 92.94 85 ASN A CA 1
ATOM 710 C C . ASN A 1 85 ? 15.805 23.5 -15.141 1 92.94 85 ASN A C 1
ATOM 712 O O . ASN A 1 85 ? 15.094 24.484 -14.977 1 92.94 85 ASN A O 1
ATOM 716 N N . VAL A 1 86 ? 15.43 22.297 -15.203 1 94.25 86 VAL A N 1
ATOM 717 C CA . VAL A 1 86 ? 14 22.047 -15.062 1 94.25 86 VAL A CA 1
ATOM 718 C C . VAL A 1 86 ? 13.539 22.438 -13.664 1 94.25 86 VAL A C 1
ATOM 720 O O . VAL A 1 86 ? 12.523 23.125 -13.5 1 94.25 86 VAL A O 1
ATOM 723 N N . LEU A 1 87 ? 14.32 22.078 -12.656 1 95.5 87 LEU A N 1
ATOM 724 C CA . LEU A 1 87 ? 13.914 22.359 -11.281 1 95.5 87 LEU A CA 1
ATOM 725 C C . LEU A 1 87 ? 14.031 23.859 -10.977 1 95.5 87 LEU A C 1
ATOM 727 O O . LEU A 1 87 ? 13.281 24.391 -10.164 1 95.5 87 LEU A O 1
ATOM 731 N N . SER A 1 88 ? 14.961 24.5 -11.656 1 95 88 SER A N 1
ATOM 732 C CA . SER A 1 88 ? 15.023 25.953 -11.531 1 95 88 SER A CA 1
ATOM 733 C C . SER A 1 88 ? 13.742 26.609 -12.031 1 95 88 SER A C 1
ATOM 735 O O . SER A 1 88 ? 13.227 27.531 -11.406 1 95 88 SER A O 1
ATOM 737 N N . SER A 1 89 ? 13.281 26.125 -13.141 1 94.5 89 SER A N 1
ATOM 738 C CA . SER A 1 89 ? 12.031 26.641 -13.688 1 94.5 89 SER A CA 1
ATOM 739 C C . SER A 1 89 ? 10.859 26.344 -12.758 1 94.5 89 SER A C 1
ATOM 741 O O . SER A 1 89 ? 9.969 27.172 -12.586 1 94.5 89 SER A O 1
ATOM 743 N N . ILE A 1 90 ? 10.852 25.203 -12.203 1 96 90 ILE A N 1
ATOM 744 C CA . ILE A 1 90 ? 9.789 24.812 -11.281 1 96 90 ILE A CA 1
ATOM 745 C C . ILE A 1 90 ? 9.859 25.672 -10.023 1 96 90 ILE A C 1
ATOM 747 O O . ILE A 1 90 ? 8.828 26.109 -9.508 1 96 90 ILE A O 1
ATOM 751 N N . GLU A 1 91 ? 11.031 25.875 -9.523 1 95.94 91 GLU A N 1
ATOM 752 C CA . GLU A 1 91 ? 11.227 26.719 -8.352 1 95.94 91 GLU A CA 1
ATOM 753 C C . GLU A 1 91 ? 10.727 28.141 -8.602 1 95.94 91 GLU A C 1
ATOM 755 O O . GLU A 1 91 ? 10.148 28.766 -7.707 1 95.94 91 GLU A O 1
ATOM 760 N N . GLU A 1 92 ? 10.938 28.625 -9.789 1 94.88 92 GLU A N 1
ATOM 761 C CA . GLU A 1 92 ? 10.398 29.938 -10.164 1 94.88 92 GLU A CA 1
ATOM 762 C C . GLU A 1 92 ? 8.875 29.922 -10.141 1 94.88 92 GLU A C 1
ATOM 764 O O . GLU A 1 92 ? 8.25 30.891 -9.672 1 94.88 92 GLU A O 1
ATOM 769 N N . MET A 1 93 ? 8.367 28.938 -10.617 1 96.06 93 MET A N 1
ATOM 770 C CA . MET A 1 93 ? 6.918 28.781 -10.594 1 96.06 93 MET A CA 1
ATOM 771 C C . MET A 1 93 ? 6.395 28.719 -9.164 1 96.06 93 MET A C 1
ATOM 773 O O . MET A 1 93 ? 5.375 29.344 -8.844 1 96.06 93 MET A O 1
ATOM 777 N N . PHE A 1 94 ? 7.094 28 -8.312 1 96.31 94 PHE A N 1
ATOM 778 C CA . PHE A 1 94 ? 6.734 27.922 -6.898 1 96.31 94 PHE A CA 1
ATOM 779 C C . PHE A 1 94 ? 6.824 29.297 -6.242 1 96.31 94 PHE A C 1
ATOM 781 O O . PHE A 1 94 ? 5.961 29.656 -5.438 1 96.31 94 PHE A O 1
ATOM 788 N N . THR A 1 95 ? 7.824 29.984 -6.578 1 95.38 95 THR A N 1
ATOM 789 C CA . THR A 1 95 ? 8.016 31.312 -6.016 1 95.38 95 THR A CA 1
ATOM 790 C C . THR A 1 95 ? 6.91 32.25 -6.473 1 95.38 95 THR A C 1
ATOM 792 O O . THR A 1 95 ? 6.395 33.031 -5.676 1 95.38 95 THR A O 1
ATOM 795 N N . ASP A 1 96 ? 6.613 32.188 -7.707 1 94.12 96 ASP A N 1
ATOM 796 C CA . ASP A 1 96 ? 5.488 32.969 -8.211 1 94.12 96 ASP A CA 1
ATOM 797 C C . ASP A 1 96 ? 4.203 32.625 -7.457 1 94.12 96 ASP A C 1
ATOM 799 O O . ASP A 1 96 ? 3.422 33.531 -7.121 1 94.12 96 ASP A O 1
ATOM 803 N N . HIS A 1 97 ? 3.977 31.422 -7.18 1 94.06 97 HIS A N 1
ATOM 804 C CA . HIS A 1 97 ? 2.789 30.984 -6.457 1 94.06 97 HIS A CA 1
ATOM 805 C C . HIS A 1 97 ? 2.816 31.453 -5.008 1 94.06 97 HIS A C 1
ATOM 807 O O . HIS A 1 97 ? 1.769 31.75 -4.43 1 94.06 97 HIS A O 1
ATOM 813 N N . TYR A 1 98 ? 4 31.484 -4.461 1 93.44 98 TYR A N 1
ATOM 814 C CA . TYR A 1 98 ? 4.168 32.031 -3.117 1 93.44 98 TYR A CA 1
ATOM 815 C C . TYR A 1 98 ? 3.711 33.469 -3.047 1 93.44 98 TYR A C 1
ATOM 817 O O . TYR A 1 98 ? 3.002 33.875 -2.117 1 93.44 98 TYR A O 1
ATOM 825 N N . TYR A 1 99 ? 3.98 34.219 -4.027 1 92.75 99 TYR A N 1
ATOM 826 C CA . TYR A 1 99 ? 3.646 35.656 -4.027 1 92.75 99 TYR A CA 1
ATOM 827 C C . TYR A 1 99 ? 2.215 35.875 -4.504 1 92.75 99 TYR A C 1
ATOM 829 O O . TYR A 1 99 ? 1.538 36.781 -4.043 1 92.75 99 TYR A O 1
ATOM 837 N N . ASN A 1 100 ? 1.8 35.031 -5.441 1 90.44 100 ASN A N 1
ATOM 838 C CA . ASN A 1 100 ? 0.492 35.188 -6.066 1 90.44 100 ASN A CA 1
ATOM 839 C C . ASN A 1 100 ? -0.281 33.875 -6.098 1 90.44 100 ASN A C 1
ATOM 841 O O . ASN A 1 100 ? -0.594 33.344 -7.176 1 90.44 100 ASN A O 1
ATOM 845 N N . PRO A 1 101 ? -0.655 33.406 -4.996 1 88.25 101 PRO A N 1
ATOM 846 C CA . PRO A 1 101 ? -1.219 32.062 -4.914 1 88.25 101 PRO A CA 1
ATOM 847 C C . PRO A 1 101 ? -2.488 31.906 -5.746 1 88.25 101 PRO A C 1
ATOM 849 O O . PRO A 1 101 ? -2.807 30.797 -6.184 1 88.25 101 PRO A O 1
ATOM 852 N N . MET A 1 102 ? -3.221 32.969 -6.086 1 85 102 MET A N 1
ATOM 853 C CA . MET A 1 102 ? -4.5 32.844 -6.777 1 85 102 MET A CA 1
ATOM 854 C C . MET A 1 102 ? -4.328 33.062 -8.281 1 85 102 MET A C 1
ATOM 856 O O . MET A 1 102 ? -5.207 32.688 -9.062 1 85 102 MET A O 1
ATOM 860 N N . HIS A 1 103 ? -3.17 33.625 -8.75 1 83.5 103 HIS A N 1
ATOM 861 C CA . HIS A 1 103 ? -3.039 34 -10.156 1 83.5 103 HIS A CA 1
ATOM 862 C C . HIS A 1 103 ? -1.737 33.469 -10.742 1 83.5 103 HIS A C 1
ATOM 864 O O . HIS A 1 103 ? -1.352 33.844 -11.852 1 83.5 103 HIS A O 1
ATOM 870 N N . SER A 1 104 ? -1.163 32.625 -10.023 1 88.69 104 SER A N 1
ATOM 871 C CA . SER A 1 104 ? 0.106 32.062 -10.492 1 88.69 104 SER A CA 1
ATOM 872 C C . SER A 1 104 ? -0.108 31.062 -11.609 1 88.69 104 SER A C 1
ATOM 874 O O . SER A 1 104 ? -1.216 30.562 -11.797 1 88.69 104 SER A O 1
ATOM 876 N N . ARG A 1 105 ? 0.896 30.828 -12.391 1 90.44 105 ARG A N 1
ATOM 877 C CA . ARG A 1 105 ? 0.872 29.781 -13.406 1 90.44 105 ARG A CA 1
ATOM 878 C C . ARG A 1 105 ? 0.594 28.422 -12.773 1 90.44 105 ARG A C 1
ATOM 880 O O . ARG A 1 105 ? -0.136 27.609 -13.344 1 90.44 105 ARG A O 1
ATOM 887 N N . LEU A 1 106 ? 1.195 28.141 -11.641 1 91.94 106 LEU A N 1
ATOM 888 C CA . LEU A 1 106 ? 0.983 26.875 -10.961 1 91.94 106 LEU A CA 1
ATOM 889 C C . LEU A 1 106 ? -0.497 26.656 -10.664 1 91.94 106 LEU A C 1
ATOM 891 O O . LEU A 1 106 ? -1.018 25.547 -10.859 1 91.94 106 LEU A O 1
ATOM 895 N N . LYS A 1 107 ? -1.099 27.656 -10.188 1 88.06 107 LYS A N 1
ATOM 896 C CA . LYS A 1 107 ? -2.527 27.594 -9.898 1 88.06 107 LYS A CA 1
ATOM 897 C C . LYS A 1 107 ? -3.33 27.297 -11.164 1 88.06 107 LYS A C 1
ATOM 899 O O . LYS A 1 107 ? -4.332 26.578 -11.109 1 88.06 107 LYS A O 1
ATOM 904 N N . TYR A 1 108 ? -2.865 27.828 -12.234 1 83.06 108 TYR A N 1
ATOM 905 C CA . TYR A 1 108 ? -3.516 27.578 -13.508 1 83.06 108 TYR A CA 1
ATOM 906 C C . TYR A 1 108 ? -3.361 26.109 -13.914 1 83.06 108 TYR A C 1
ATOM 908 O O . TYR A 1 108 ? -4.289 25.5 -14.461 1 83.06 108 TYR A O 1
ATOM 916 N N . LEU A 1 109 ? -2.254 25.594 -13.656 1 83.56 109 LEU A N 1
ATOM 917 C CA . LEU A 1 109 ? -1.948 24.219 -14.055 1 83.56 109 LEU A CA 1
ATOM 918 C C . LEU A 1 109 ? -2.576 23.219 -13.086 1 83.56 109 LEU A C 1
ATOM 920 O O . LEU A 1 109 ? -2.979 22.125 -13.492 1 83.56 109 LEU A O 1
ATOM 924 N N . ILE A 1 110 ? -2.588 23.531 -11.812 1 87.19 110 ILE A N 1
ATOM 925 C CA . ILE A 1 110 ? -3.074 22.656 -10.766 1 87.19 110 ILE A CA 1
ATOM 926 C C . ILE A 1 110 ? -4.137 23.375 -9.938 1 87.19 110 ILE A C 1
ATOM 928 O O . ILE A 1 110 ? -3.814 24.141 -9.031 1 87.19 110 ILE A O 1
ATOM 932 N N . ASP A 1 111 ? -5.312 22.906 -10.008 1 77.81 111 ASP A N 1
ATOM 933 C CA . ASP A 1 111 ? -6.441 23.641 -9.453 1 77.81 111 ASP A CA 1
ATOM 934 C C . ASP A 1 111 ? -6.5 23.5 -7.938 1 77.81 111 ASP A C 1
ATOM 936 O O . ASP A 1 111 ? -6.891 24.438 -7.234 1 77.81 111 ASP A O 1
ATOM 940 N N . ASP A 1 112 ? -6.094 22.328 -7.445 1 80.12 112 ASP A N 1
ATOM 941 C CA . ASP A 1 112 ? -6.297 22.062 -6.023 1 80.12 112 ASP A CA 1
ATOM 942 C C . ASP A 1 112 ? -5.008 22.281 -5.234 1 80.12 112 ASP A C 1
ATOM 944 O O . ASP A 1 112 ? -4.867 21.781 -4.117 1 80.12 112 ASP A O 1
ATOM 948 N N . VAL A 1 113 ? -4.027 23.031 -5.832 1 89.38 113 VAL A N 1
ATOM 949 C CA . VAL A 1 113 ? -2.775 23.297 -5.129 1 89.38 113 VAL A CA 1
ATOM 950 C C . VAL A 1 113 ? -3.033 24.219 -3.938 1 89.38 113 VAL A C 1
ATOM 952 O O . VAL A 1 113 ? -3.828 25.156 -4.031 1 89.38 113 VAL A O 1
ATOM 955 N N . GLY A 1 114 ? -2.438 23.938 -2.82 1 89.25 114 GLY A N 1
ATOM 956 C CA . GLY A 1 114 ? -2.576 24.734 -1.62 1 89.25 114 GLY A CA 1
ATOM 957 C C . GLY A 1 114 ? -1.822 26.062 -1.695 1 89.25 114 GLY A C 1
ATOM 958 O O . GLY A 1 114 ? -1.37 26.453 -2.77 1 89.25 114 GLY A O 1
ATOM 959 N N . ILE A 1 115 ? -1.796 26.734 -0.597 1 91.12 115 ILE A N 1
ATOM 960 C CA . ILE A 1 115 ? -1.091 28 -0.484 1 91.12 115 ILE A CA 1
ATOM 961 C C . ILE A 1 115 ? 0.321 27.766 0.048 1 91.12 115 ILE A C 1
ATOM 963 O O . ILE A 1 115 ? 0.513 27 0.992 1 91.12 115 ILE A O 1
ATOM 967 N N . PHE A 1 116 ? 1.259 28.406 -0.636 1 92.69 116 PHE A N 1
ATOM 968 C CA . PHE A 1 116 ? 2.629 28.312 -0.145 1 92.69 116 PHE A CA 1
ATOM 969 C C . PHE A 1 116 ? 2.939 29.469 0.799 1 92.69 116 PHE A C 1
ATOM 971 O O . PHE A 1 116 ? 2.814 30.641 0.421 1 92.69 116 PHE A O 1
ATOM 978 N N . PHE A 1 117 ? 3.336 29.156 2.004 1 92.06 117 PHE A N 1
ATOM 979 C CA . PHE A 1 117 ? 3.641 30.203 2.984 1 92.06 117 PHE A CA 1
ATOM 980 C C . PHE A 1 117 ? 5.145 30.422 3.088 1 92.06 117 PHE A C 1
ATOM 982 O O . PHE A 1 117 ? 5.598 31.328 3.795 1 92.06 117 PHE A O 1
ATOM 989 N N . THR A 1 118 ? 5.879 29.609 2.418 1 90.25 118 THR A N 1
ATOM 990 C CA . THR A 1 118 ? 7.32 29.75 2.258 1 90.25 118 THR A CA 1
ATOM 991 C C . THR A 1 118 ? 7.746 29.422 0.83 1 90.25 118 THR A C 1
ATOM 993 O O . THR A 1 118 ? 6.996 28.781 0.086 1 90.25 118 THR A O 1
ATOM 996 N N . LYS A 1 119 ? 8.875 29.984 0.522 1 92.12 119 LYS A N 1
ATOM 997 C CA . LYS A 1 119 ? 9.484 29.5 -0.705 1 92.12 119 LYS A CA 1
ATOM 998 C C . LYS A 1 119 ? 9.938 28.047 -0.545 1 92.12 119 LYS A C 1
ATOM 1000 O O . LYS A 1 119 ? 10.219 27.594 0.568 1 92.12 119 LYS A O 1
ATOM 1005 N N . LEU A 1 120 ? 9.977 27.312 -1.647 1 93.75 120 LEU A N 1
ATOM 1006 C CA . LEU A 1 120 ? 10.352 25.906 -1.626 1 93.75 120 LEU A CA 1
ATOM 1007 C C . LEU A 1 120 ? 11.562 25.656 -2.518 1 93.75 120 LEU A C 1
ATOM 1009 O O . LEU A 1 120 ? 11.43 25.547 -3.738 1 93.75 120 LEU A O 1
ATOM 1013 N N . PRO A 1 121 ? 12.711 25.578 -1.948 1 93.5 121 PRO A N 1
ATOM 1014 C CA . PRO A 1 121 ? 13.922 25.312 -2.732 1 93.5 121 PRO A CA 1
ATOM 1015 C C . PRO A 1 121 ? 14 23.875 -3.225 1 93.5 121 PRO A C 1
ATOM 1017 O O . PRO A 1 121 ? 14.852 23.109 -2.768 1 93.5 121 PRO A O 1
ATOM 1020 N N . ILE A 1 122 ? 13.273 23.562 -4.211 1 95.19 122 ILE A N 1
ATOM 1021 C CA . ILE A 1 122 ? 13.086 22.188 -4.664 1 95.19 122 ILE A CA 1
ATOM 1022 C C . ILE A 1 122 ? 14.367 21.688 -5.32 1 95.19 122 ILE A C 1
ATOM 1024 O O . ILE A 1 122 ? 14.688 20.5 -5.25 1 95.19 122 ILE A O 1
ATOM 1028 N N . ARG A 1 123 ? 15.109 22.562 -5.988 1 94 123 ARG A N 1
ATOM 1029 C CA . ARG A 1 123 ? 16.375 22.141 -6.594 1 94 123 ARG A CA 1
ATOM 1030 C C . ARG A 1 123 ? 17.344 21.625 -5.539 1 94 123 ARG A C 1
ATOM 1032 O O . ARG A 1 123 ? 17.906 20.547 -5.684 1 94 123 ARG A O 1
ATOM 1039 N N . LYS A 1 124 ? 17.5 22.391 -4.57 1 92.69 124 LYS A N 1
ATOM 1040 C CA . LYS A 1 124 ? 18.375 21.984 -3.479 1 92.69 124 LYS A CA 1
ATOM 1041 C C . LYS A 1 124 ? 17.875 20.703 -2.812 1 92.69 124 LYS A C 1
ATOM 1043 O O . LYS A 1 124 ? 18.672 19.828 -2.477 1 92.69 124 LYS A O 1
ATOM 1048 N N . ALA A 1 125 ? 16.609 20.672 -2.543 1 93.38 125 ALA A N 1
ATOM 1049 C CA . ALA A 1 125 ? 16 19.484 -1.941 1 93.38 125 ALA A CA 1
ATOM 1050 C C . ALA A 1 125 ? 16.312 18.234 -2.768 1 93.38 125 ALA A C 1
ATOM 1052 O O . ALA A 1 125 ? 16.641 17.188 -2.215 1 93.38 125 ALA A O 1
ATOM 1053 N N . PHE A 1 126 ? 16.203 18.375 -4.094 1 95.06 126 PHE A N 1
ATOM 1054 C CA . PHE A 1 126 ? 16.5 17.25 -4.973 1 95.06 126 PHE A CA 1
ATOM 1055 C C . PHE A 1 126 ? 17.938 16.781 -4.812 1 95.06 126 PHE A C 1
ATOM 1057 O O . PHE A 1 126 ? 18.203 15.586 -4.695 1 95.06 126 PHE A O 1
ATOM 1064 N N . HIS A 1 127 ? 18.812 17.719 -4.824 1 93.38 127 HIS A N 1
ATOM 1065 C CA . HIS A 1 127 ? 20.234 17.359 -4.75 1 93.38 127 HIS A CA 1
ATOM 1066 C C . HIS A 1 127 ? 20.578 16.734 -3.398 1 93.38 127 HIS A C 1
ATOM 1068 O O . HIS A 1 127 ? 21.422 15.852 -3.312 1 93.38 127 HIS A O 1
ATOM 1074 N N . THR A 1 128 ? 19.938 17.203 -2.354 1 90.5 128 THR A N 1
ATOM 1075 C CA . THR A 1 128 ? 20.109 16.594 -1.042 1 90.5 128 THR A CA 1
ATOM 1076 C C . THR A 1 128 ? 19.625 15.141 -1.053 1 90.5 128 THR A C 1
ATOM 1078 O O . THR A 1 128 ? 20.312 14.25 -0.56 1 90.5 128 THR A O 1
ATOM 1081 N N . TYR A 1 129 ? 18.469 14.969 -1.614 1 92.38 129 TYR A N 1
ATOM 1082 C CA . TYR A 1 129 ? 17.906 13.625 -1.718 1 92.38 129 TYR A CA 1
ATOM 1083 C C . TYR A 1 129 ? 18.75 12.742 -2.613 1 92.38 129 TYR A C 1
ATOM 1085 O O . TYR A 1 129 ? 19 11.578 -2.289 1 92.38 129 TYR A O 1
ATOM 1093 N N . ASN A 1 130 ? 19.234 13.32 -3.723 1 93.25 130 ASN A N 1
ATOM 1094 C CA . ASN A 1 130 ? 20.016 12.578 -4.703 1 93.25 130 ASN A CA 1
ATOM 1095 C C . ASN A 1 130 ? 21.391 12.195 -4.148 1 93.25 130 ASN A C 1
ATOM 1097 O O . ASN A 1 130 ? 21.969 11.188 -4.562 1 93.25 130 ASN A O 1
ATOM 1101 N N . LYS A 1 131 ? 21.938 13.008 -3.32 1 91.19 131 LYS A N 1
ATOM 1102 C CA . LYS A 1 131 ? 23.219 12.672 -2.691 1 91.19 131 LYS A CA 1
ATOM 1103 C C . LYS A 1 131 ? 23.109 11.375 -1.894 1 91.19 131 LYS A C 1
ATOM 1105 O O . LYS A 1 131 ? 24.031 10.562 -1.887 1 91.19 131 LYS A O 1
ATOM 1110 N N . LYS A 1 132 ? 22.016 11.156 -1.332 1 88.31 132 LYS A N 1
ATOM 1111 C CA . LYS A 1 132 ? 21.828 10 -0.464 1 88.31 132 LYS A CA 1
ATOM 1112 C C . LYS A 1 132 ? 21.328 8.789 -1.255 1 88.31 132 LYS A C 1
ATOM 1114 O O . LYS A 1 132 ? 21.828 7.68 -1.087 1 88.31 132 LYS A O 1
ATOM 1119 N N . TYR A 1 133 ? 20.375 8.992 -2.102 1 90 133 TYR A N 1
ATOM 1120 C CA . TYR A 1 133 ? 19.672 7.855 -2.699 1 90 133 TYR A CA 1
ATOM 1121 C C . TYR A 1 133 ? 20.062 7.688 -4.16 1 90 133 TYR A C 1
ATOM 1123 O O . TYR A 1 133 ? 19.688 6.703 -4.801 1 90 133 TYR A O 1
ATOM 1131 N N . ARG A 1 134 ? 20.781 8.609 -4.68 1 92.62 134 ARG A N 1
ATOM 1132 C CA . ARG A 1 134 ? 21.438 8.5 -5.98 1 92.62 134 ARG A CA 1
ATOM 1133 C C . ARG A 1 134 ? 20.422 8.156 -7.074 1 92.62 134 ARG A C 1
ATOM 1135 O O . ARG A 1 134 ? 20.625 7.219 -7.848 1 92.62 134 ARG A O 1
ATOM 1142 N N . ILE A 1 135 ? 19.406 8.969 -7.105 1 92.25 135 ILE A N 1
ATOM 1143 C CA . ILE A 1 135 ? 18.359 8.797 -8.109 1 92.25 135 ILE A CA 1
ATOM 1144 C C . ILE A 1 135 ? 18.969 8.859 -9.508 1 92.25 135 ILE A C 1
ATOM 1146 O O . ILE A 1 135 ? 18.594 8.086 -10.391 1 92.25 135 ILE A O 1
ATOM 1150 N N . THR A 1 136 ? 19.938 9.727 -9.719 1 92.38 136 THR A N 1
ATOM 1151 C CA . THR A 1 136 ? 20.5 10.008 -11.039 1 92.38 136 THR A CA 1
ATOM 1152 C C . THR A 1 136 ? 21.359 8.844 -11.523 1 92.38 136 THR A C 1
ATOM 1154 O O . THR A 1 136 ? 21.766 8.805 -12.688 1 92.38 136 THR A O 1
ATOM 1157 N N . LYS A 1 137 ? 21.641 7.844 -10.703 1 91.88 137 LYS A N 1
ATOM 1158 C CA . LYS A 1 137 ? 22.438 6.676 -11.094 1 91.88 137 LYS A CA 1
ATOM 1159 C C . LYS A 1 137 ? 21.531 5.551 -11.602 1 91.88 137 LYS A C 1
ATOM 1161 O O . LYS A 1 137 ? 22.016 4.559 -12.148 1 91.88 137 LYS A O 1
ATOM 1166 N N . ARG A 1 138 ? 20.312 5.746 -11.391 1 90.31 138 ARG A N 1
ATOM 1167 C CA . ARG A 1 138 ? 19.391 4.711 -11.852 1 90.31 138 ARG A CA 1
ATOM 1168 C C . ARG A 1 138 ? 19.203 4.766 -13.359 1 90.31 138 ARG A C 1
ATOM 1170 O O . ARG A 1 138 ? 19.172 5.848 -13.953 1 90.31 138 ARG A O 1
ATOM 1177 N N . LEU A 1 139 ? 19.016 3.633 -13.898 1 86.5 139 LEU A N 1
ATOM 1178 C CA . LEU A 1 139 ? 18.875 3.525 -15.344 1 86.5 139 LEU A CA 1
ATOM 1179 C C . LEU A 1 139 ? 17.469 3.064 -15.719 1 86.5 139 LEU A C 1
ATOM 1181 O O . LEU A 1 139 ? 16.984 3.367 -16.812 1 86.5 139 LEU A O 1
ATOM 1185 N N . TYR A 1 140 ? 16.766 2.373 -14.789 1 83 140 TYR A N 1
ATOM 1186 C CA . TYR A 1 140 ? 15.57 1.672 -15.234 1 83 140 TYR A CA 1
ATOM 1187 C C . TYR A 1 140 ? 14.383 1.985 -14.336 1 83 140 TYR A C 1
ATOM 1189 O O . TYR A 1 140 ? 13.227 1.916 -14.766 1 83 140 TYR A O 1
ATOM 1197 N N . ALA A 1 141 ? 14.641 2.256 -13.102 1 86.12 141 ALA A N 1
ATOM 1198 C CA . ALA A 1 141 ? 13.562 2.541 -12.156 1 86.12 141 ALA A CA 1
ATOM 1199 C C . ALA A 1 141 ? 13.383 4.047 -11.969 1 86.12 141 ALA A C 1
ATOM 1201 O O . ALA A 1 141 ? 14.203 4.695 -11.312 1 86.12 141 ALA A O 1
ATOM 1202 N N . PRO A 1 142 ? 12.312 4.598 -12.5 1 88.25 142 PRO A N 1
ATOM 1203 C CA . PRO A 1 142 ? 12.102 6.039 -12.359 1 88.25 142 PRO A CA 1
ATOM 1204 C C . PRO A 1 142 ? 11.688 6.438 -10.945 1 88.25 142 PRO A C 1
ATOM 1206 O O . PRO A 1 142 ? 11.305 5.582 -10.141 1 88.25 142 PRO A O 1
ATOM 1209 N N . PRO A 1 143 ? 11.773 7.754 -10.664 1 89.44 143 PRO A N 1
ATOM 1210 C CA . PRO A 1 143 ? 11.32 8.227 -9.352 1 89.44 143 PRO A CA 1
ATOM 1211 C C . PRO A 1 143 ? 9.836 7.961 -9.109 1 89.44 143 PRO A C 1
ATOM 1213 O O . PRO A 1 143 ? 9.031 8.07 -10.031 1 89.44 143 PRO A O 1
ATOM 1216 N N . THR A 1 144 ? 9.547 7.645 -7.906 1 87.81 144 THR A N 1
ATOM 1217 C CA . THR A 1 144 ? 8.188 7.281 -7.523 1 87.81 144 THR A CA 1
ATOM 1218 C C . THR A 1 144 ? 7.508 8.438 -6.797 1 87.81 144 THR A C 1
ATOM 1220 O O . THR A 1 144 ? 8.156 9.43 -6.453 1 87.81 144 THR A O 1
ATOM 1223 N N . PHE A 1 145 ? 6.137 8.312 -6.613 1 89.25 145 PHE A N 1
ATOM 1224 C CA . PHE A 1 145 ? 5.324 9.242 -5.84 1 89.25 145 PHE A CA 1
ATOM 1225 C C . PHE A 1 145 ? 5.949 9.508 -4.477 1 89.25 145 PHE A C 1
ATOM 1227 O O . PHE A 1 145 ? 6.082 10.664 -4.059 1 89.25 145 PHE A O 1
ATOM 1234 N N . ASN A 1 146 ? 6.395 8.469 -3.832 1 88.69 146 ASN A N 1
ATOM 1235 C CA . ASN A 1 146 ? 6.938 8.586 -2.484 1 88.69 146 ASN A CA 1
ATOM 1236 C C . ASN A 1 146 ? 8.25 9.367 -2.473 1 88.69 146 ASN A C 1
ATOM 1238 O O . ASN A 1 146 ? 8.5 10.148 -1.558 1 88.69 146 ASN A O 1
ATOM 1242 N N . GLU A 1 147 ? 9.078 9.117 -3.428 1 90.81 147 GLU A N 1
ATOM 1243 C CA . GLU A 1 147 ? 10.352 9.836 -3.488 1 90.81 147 GLU A CA 1
ATOM 1244 C C . GLU A 1 147 ? 10.133 11.328 -3.734 1 90.81 147 GLU A C 1
ATOM 1246 O O . GLU A 1 147 ? 10.82 12.164 -3.141 1 90.81 147 GLU A O 1
ATOM 1251 N N . VAL A 1 148 ? 9.18 11.594 -4.605 1 93.94 148 VAL A N 1
ATOM 1252 C CA . VAL A 1 148 ? 8.867 12.992 -4.879 1 93.94 148 VAL A CA 1
ATOM 1253 C C . VAL A 1 148 ? 8.281 13.648 -3.631 1 93.94 148 VAL A C 1
ATOM 1255 O O . VAL A 1 148 ? 8.594 14.797 -3.316 1 93.94 148 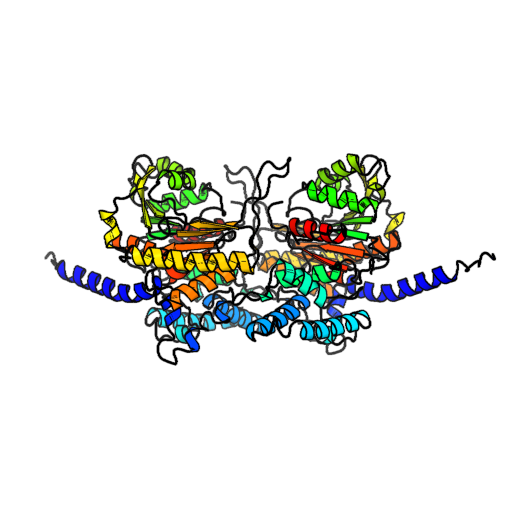VAL A O 1
ATOM 1258 N N . ARG A 1 149 ? 7.395 12.93 -2.922 1 93.12 149 ARG A N 1
ATOM 1259 C CA . ARG A 1 149 ? 6.852 13.406 -1.653 1 93.12 149 ARG A CA 1
ATOM 1260 C C . ARG A 1 149 ? 7.969 13.734 -0.668 1 93.12 149 ARG A C 1
ATOM 1262 O O . ARG A 1 149 ? 7.926 14.766 0.002 1 93.12 149 ARG A O 1
ATOM 1269 N N . HIS A 1 150 ? 9.008 12.914 -0.603 1 92.69 150 HIS A N 1
ATOM 1270 C CA . HIS A 1 150 ? 10.148 13.141 0.273 1 92.69 150 HIS A CA 1
ATOM 1271 C C . HIS A 1 150 ? 10.914 14.398 -0.133 1 92.69 150 HIS A C 1
ATOM 1273 O O . HIS A 1 150 ? 11.344 15.172 0.725 1 92.69 150 HIS A O 1
ATOM 1279 N N . ILE A 1 151 ? 11.117 14.523 -1.411 1 94.44 151 ILE A N 1
ATOM 1280 C CA . ILE A 1 151 ? 11.836 15.688 -1.926 1 94.44 151 ILE A CA 1
ATOM 1281 C C . ILE A 1 151 ? 11.086 16.969 -1.563 1 94.44 151 ILE A C 1
ATOM 1283 O O . ILE A 1 151 ? 11.688 17.953 -1.141 1 94.44 151 ILE A O 1
ATOM 1287 N N . LEU A 1 152 ? 9.766 16.938 -1.67 1 94.88 152 LEU A N 1
ATOM 1288 C CA . LEU A 1 152 ? 8.945 18.094 -1.304 1 94.88 152 LEU A CA 1
ATOM 1289 C C . LEU A 1 152 ? 9.016 18.359 0.198 1 94.88 152 LEU A C 1
ATOM 1291 O O . LEU A 1 152 ? 9.062 19.5 0.633 1 94.88 152 LEU A O 1
ATOM 1295 N N . ASN A 1 153 ? 8.984 17.281 0.995 1 93.81 153 ASN A N 1
ATOM 1296 C CA . ASN A 1 153 ? 9.164 17.453 2.434 1 93.81 153 ASN A CA 1
ATOM 1297 C C . ASN A 1 153 ? 10.492 18.125 2.758 1 93.81 153 ASN A C 1
ATOM 1299 O O . ASN A 1 153 ? 10.555 19 3.615 1 93.81 153 ASN A O 1
ATOM 1303 N N . LEU A 1 154 ? 11.516 17.688 2.033 1 91.38 154 LEU A N 1
ATOM 1304 C CA . LEU A 1 154 ? 12.844 18.266 2.238 1 91.38 154 LEU A CA 1
ATOM 1305 C C . LEU A 1 154 ? 12.859 19.734 1.844 1 91.38 154 LEU A C 1
ATOM 1307 O O . LEU A 1 154 ? 13.492 20.562 2.514 1 91.38 154 LEU A O 1
ATOM 1311 N N . ALA A 1 155 ? 12.211 20.031 0.739 1 92.81 155 ALA A N 1
ATOM 1312 C CA . ALA A 1 155 ? 12.133 21.422 0.3 1 92.81 155 ALA A CA 1
ATOM 1313 C C . ALA A 1 155 ? 11.453 22.297 1.352 1 92.81 155 ALA A C 1
ATOM 1315 O O . ALA A 1 155 ? 11.82 23.453 1.538 1 92.81 155 ALA A O 1
ATOM 1316 N N . GLN A 1 156 ? 10.445 21.734 2.037 1 91.38 156 GLN A N 1
ATOM 1317 C CA . GLN A 1 156 ? 9.695 22.453 3.057 1 91.38 156 GLN A CA 1
ATOM 1318 C C . GLN A 1 156 ? 10.531 22.641 4.32 1 91.38 156 GLN A C 1
ATOM 1320 O O . GLN A 1 156 ? 10.539 23.734 4.91 1 91.38 156 GLN A O 1
ATOM 1325 N N . VAL A 1 157 ? 11.234 21.609 4.766 1 84.44 157 VAL A N 1
ATOM 1326 C CA . VAL A 1 157 ? 11.992 21.656 6.016 1 84.44 157 VAL A CA 1
ATOM 1327 C C . VAL A 1 157 ? 13.289 22.422 5.805 1 84.44 157 VAL A C 1
ATOM 1329 O O . VAL A 1 157 ? 13.828 23.016 6.742 1 84.44 157 VAL A O 1
ATOM 1332 N N . GLY A 1 158 ? 13.75 22.625 4.668 1 69.44 158 GLY A N 1
ATOM 1333 C CA . GLY A 1 158 ? 14.992 23.328 4.398 1 69.44 158 GLY A CA 1
ATOM 1334 C C . GLY A 1 158 ? 16.219 22.438 4.473 1 69.44 158 GLY A C 1
ATOM 1335 O O . GLY A 1 158 ? 16.219 21.438 5.195 1 69.44 158 GLY A O 1
ATOM 1336 N N . SER A 1 159 ? 16.938 22.016 3.381 1 48.97 159 SER A N 1
ATOM 1337 C CA . SER A 1 159 ? 18.062 21.094 3.348 1 48.97 159 SER A CA 1
ATOM 1338 C C . SER A 1 159 ? 19.234 21.641 4.164 1 48.97 159 SER A C 1
ATOM 1340 O O . SER A 1 159 ? 19.844 20.906 4.949 1 48.97 159 SER A O 1
ATOM 1342 N N . GLU A 1 160 ? 20.188 22.328 3.533 1 43.88 160 GLU A N 1
ATOM 1343 C CA . GLU A 1 160 ? 21.5 22.609 4.086 1 43.88 160 GLU A CA 1
ATOM 1344 C C . GLU A 1 160 ? 21.5 23.906 4.902 1 43.88 160 GLU A C 1
ATOM 1346 O O . GLU A 1 160 ? 20.562 24.703 4.797 1 43.88 160 GLU A O 1
ATOM 1351 N N . ARG A 1 161 ? 22.469 24.203 5.68 1 40.25 161 ARG A N 1
ATOM 1352 C CA . ARG A 1 161 ? 22.812 25.312 6.566 1 40.25 161 ARG A CA 1
ATOM 1353 C C . ARG A 1 161 ? 22.25 26.625 6.039 1 40.25 161 ARG A C 1
ATOM 1355 O O . ARG A 1 161 ? 21.953 27.547 6.816 1 40.25 161 ARG A O 1
ATOM 1362 N N . ARG A 1 162 ? 22.406 26.844 4.727 1 38.31 162 ARG A N 1
ATOM 1363 C CA . ARG A 1 162 ? 22.172 28.188 4.207 1 38.31 162 ARG A CA 1
ATOM 1364 C C . ARG A 1 162 ? 20.75 28.328 3.691 1 38.31 162 ARG A C 1
ATOM 1366 O O . ARG A 1 162 ? 20.406 29.328 3.057 1 38.31 162 ARG A O 1
ATOM 1373 N N . ALA A 1 163 ? 20.125 27.391 3.199 1 36.19 163 ALA A N 1
ATOM 1374 C CA . ALA A 1 163 ? 18.844 27.719 2.578 1 36.19 163 ALA A CA 1
ATOM 1375 C C . ALA A 1 163 ? 17.922 28.438 3.562 1 36.19 163 ALA A C 1
ATOM 1377 O O . ALA A 1 163 ? 18.141 28.375 4.777 1 36.19 163 ALA A O 1
ATOM 1378 N N . ILE A 1 164 ? 16.656 29 2.801 1 33.41 164 ILE A N 1
ATOM 1379 C CA . ILE A 1 164 ? 15.742 30.047 3.221 1 33.41 164 ILE A CA 1
ATOM 1380 C C . ILE A 1 164 ? 15.031 29.641 4.508 1 33.41 164 ILE A C 1
ATOM 1382 O O . ILE A 1 164 ? 14.273 30.422 5.082 1 33.41 164 ILE A O 1
ATOM 1386 N N . LEU A 1 165 ? 14.609 28.484 4.465 1 37.75 165 LEU A N 1
ATOM 1387 C CA . LEU A 1 165 ? 14.094 28.688 5.816 1 37.75 165 LEU A CA 1
ATOM 1388 C C . LEU A 1 165 ? 15.219 29.078 6.773 1 37.75 165 LEU A C 1
ATOM 1390 O O . LEU A 1 165 ? 15.922 28.219 7.297 1 37.75 165 LEU A O 1
ATOM 1394 N N . SER A 1 166 ? 16.016 29.953 6.23 1 35.16 166 SER A N 1
ATOM 1395 C CA . SER A 1 166 ? 16.703 30.609 7.34 1 35.16 166 SER A CA 1
ATOM 1396 C C . SER A 1 166 ? 15.789 30.719 8.562 1 35.16 166 SER A C 1
ATOM 1398 O O . SER A 1 166 ? 14.742 31.375 8.5 1 35.16 166 SER A O 1
ATOM 1400 N N . VAL A 1 167 ? 15.203 29.75 8.953 1 39.03 167 VAL A N 1
ATOM 1401 C CA . VAL A 1 167 ? 14.578 29.797 10.273 1 39.03 167 VAL A CA 1
ATOM 1402 C C . VAL A 1 167 ? 15.18 30.953 11.078 1 39.03 167 VAL A C 1
ATOM 1404 O O . VAL A 1 167 ? 15.344 30.844 12.297 1 39.03 167 VAL A O 1
ATOM 1407 N N . GLU A 1 168 ? 15.961 31.469 10.641 1 40.62 168 GLU A N 1
ATOM 1408 C CA . GLU A 1 168 ? 16.344 32.656 11.375 1 40.62 168 GLU A CA 1
ATOM 1409 C C . GLU A 1 168 ? 15.148 33.25 12.125 1 40.62 168 GLU A C 1
ATOM 1411 O O . GLU A 1 168 ? 15.312 33.812 13.219 1 40.62 168 GLU A O 1
ATOM 1416 N N . ASP A 1 169 ? 13.938 33.156 11.281 1 53.91 169 ASP A N 1
ATOM 1417 C CA . ASP A 1 169 ? 12.789 33.438 12.141 1 53.91 169 ASP A CA 1
ATOM 1418 C C . ASP A 1 169 ? 11.961 32.156 12.375 1 53.91 169 ASP A C 1
ATOM 1420 O O . ASP A 1 169 ? 10.82 32.25 12.836 1 53.91 169 ASP A O 1
ATOM 1424 N N . GLY A 1 170 ? 12.492 30.844 12.742 1 68.56 170 GLY A N 1
ATOM 1425 C CA . GLY A 1 170 ? 12.227 29.469 13.148 1 68.56 170 GLY A CA 1
ATOM 1426 C C . GLY A 1 170 ? 10.75 29.172 13.32 1 68.56 170 GLY A C 1
ATOM 1427 O O . GLY A 1 170 ? 9.914 30.062 13.156 1 68.56 170 GLY A O 1
ATOM 1428 N N . LEU A 1 171 ? 10.297 27.797 13.219 1 87.81 171 LEU A N 1
ATOM 1429 C CA . LEU A 1 171 ? 8.969 27.281 13.555 1 87.81 171 LEU A CA 1
ATOM 1430 C C . LEU A 1 171 ? 8.617 27.609 15.008 1 87.81 171 LEU A C 1
ATOM 1432 O O . LEU A 1 171 ? 9.469 27.516 15.891 1 87.81 171 LEU A O 1
ATOM 1436 N N . ASP A 1 172 ? 7.426 28.109 15.102 1 93.62 172 ASP A N 1
ATOM 1437 C CA . ASP A 1 172 ? 6.973 28.406 16.453 1 93.62 172 ASP A CA 1
ATOM 1438 C C . ASP A 1 172 ? 5.898 27.422 16.906 1 93.62 172 ASP A C 1
ATOM 1440 O O . ASP A 1 172 ? 5.602 27.312 18.094 1 93.62 172 ASP A O 1
ATOM 1444 N N . LEU A 1 173 ? 5.312 26.703 15.883 1 96.62 173 LEU A N 1
ATOM 1445 C CA . LEU A 1 173 ? 4.27 25.734 16.172 1 96.62 173 LEU A CA 1
ATOM 1446 C C . LEU A 1 173 ? 4.383 24.531 15.25 1 96.62 173 LEU A C 1
ATOM 1448 O O . LEU A 1 173 ? 4.383 24.672 14.023 1 96.62 173 LEU A O 1
ATOM 1452 N N . LEU A 1 174 ? 4.582 23.406 15.859 1 96.81 174 LEU A N 1
ATOM 1453 C CA . LEU A 1 174 ? 4.566 22.125 15.164 1 96.81 174 LEU A CA 1
ATOM 1454 C C . LEU A 1 174 ? 3.344 21.297 15.562 1 96.81 174 LEU A C 1
ATOM 1456 O O . LEU A 1 174 ? 3.107 21.062 16.75 1 96.81 174 LEU A O 1
ATOM 1460 N N . THR A 1 175 ? 2.514 20.922 14.586 1 98.31 175 THR A N 1
ATOM 1461 C CA . THR A 1 175 ? 1.329 20.125 14.906 1 98.31 175 THR A CA 1
ATOM 1462 C C . THR A 1 175 ? 1.392 18.766 14.227 1 98.31 175 THR A C 1
ATOM 1464 O O . THR A 1 175 ? 1.977 18.625 13.148 1 98.31 175 THR A O 1
ATOM 1467 N N . PHE A 1 176 ? 0.781 17.766 14.898 1 98.31 176 PHE A N 1
ATOM 1468 C CA . PHE A 1 176 ? 0.768 16.391 14.406 1 98.31 176 PHE A CA 1
ATOM 1469 C C . PHE A 1 176 ? -0.659 15.867 14.312 1 98.31 176 PHE A C 1
ATOM 1471 O O . PHE A 1 176 ? -1.48 16.125 15.195 1 98.31 176 PHE A O 1
ATOM 1478 N N . ASP A 1 177 ? -0.888 15.094 13.203 1 96.75 177 ASP A N 1
ATOM 1479 C CA . ASP A 1 177 ? -1.932 14.078 13.281 1 96.75 177 ASP A CA 1
ATOM 1480 C C . ASP A 1 177 ? -1.534 12.945 14.227 1 96.75 177 ASP A C 1
ATOM 1482 O O . ASP A 1 177 ? -0.383 12.875 14.664 1 96.75 177 ASP A O 1
ATOM 1486 N N . ALA A 1 178 ? -2.525 12.156 14.648 1 95.81 178 ALA A N 1
ATOM 1487 C CA . ALA A 1 178 ? -2.229 11.094 15.594 1 95.81 178 ALA A CA 1
ATOM 1488 C C . ALA A 1 178 ? -2.025 9.758 14.875 1 95.81 178 ALA A C 1
ATOM 1490 O O . ALA A 1 178 ? -0.891 9.359 14.609 1 95.81 178 ALA A O 1
ATOM 1491 N N . ASP A 1 179 ? -3.133 9.188 14.359 1 91.25 179 ASP A N 1
ATOM 1492 C CA . ASP A 1 179 ? -3.098 7.871 13.727 1 91.25 179 ASP A CA 1
ATOM 1493 C C . ASP A 1 179 ? -2.238 7.891 12.469 1 91.25 179 ASP A C 1
ATOM 1495 O O . ASP A 1 179 ? -2.395 8.766 11.617 1 91.25 179 ASP A O 1
ATOM 1499 N N . GLU A 1 180 ? -1.322 6.941 12.398 1 91.06 180 GLU A N 1
ATOM 1500 C CA . GLU A 1 180 ? -0.42 6.723 11.266 1 91.06 180 GLU A CA 1
ATOM 1501 C C . GLU A 1 180 ? 0.632 7.824 11.18 1 91.06 180 GLU A C 1
ATOM 1503 O O . GLU A 1 180 ? 1.503 7.789 10.312 1 91.06 180 GLU A O 1
ATOM 1508 N N . THR A 1 181 ? 0.591 8.852 12.117 1 96 181 THR A N 1
ATOM 1509 C CA . THR A 1 181 ? 1.576 9.922 12.172 1 96 181 THR A CA 1
ATOM 1510 C C . THR A 1 181 ? 2.484 9.766 13.391 1 96 181 THR A C 1
ATOM 1512 O O . THR A 1 181 ? 3.711 9.766 13.258 1 96 181 THR A O 1
ATOM 1515 N N . LEU A 1 182 ? 1.863 9.547 14.523 1 96.88 182 LEU A N 1
ATOM 1516 C CA . LEU A 1 182 ? 2.629 9.375 15.75 1 96.88 182 LEU A CA 1
ATOM 1517 C C . LEU A 1 182 ? 2.691 7.906 16.156 1 96.88 182 LEU A C 1
ATOM 1519 O O . LEU A 1 182 ? 3.648 7.477 16.797 1 96.88 182 LEU A O 1
ATOM 1523 N N . TYR A 1 183 ? 1.664 7.184 15.844 1 93.62 183 TYR A N 1
ATOM 1524 C CA . TYR A 1 183 ? 1.556 5.754 16.125 1 93.62 183 TYR A CA 1
ATOM 1525 C C . TYR A 1 183 ? 0.656 5.07 15.102 1 93.62 183 TYR A C 1
ATOM 1527 O O . TYR A 1 183 ? -0.133 5.727 14.414 1 93.62 183 TYR A O 1
ATOM 1535 N N . PRO A 1 184 ? 0.775 3.697 14.93 1 86.12 184 PRO A N 1
ATOM 1536 C CA . PRO A 1 184 ? -0.095 2.986 13.992 1 86.12 184 PRO A CA 1
ATOM 1537 C C . PRO A 1 184 ? -1.575 3.123 14.336 1 86.12 184 PRO A C 1
ATOM 1539 O O . PRO A 1 184 ? -1.922 3.35 15.5 1 86.12 184 PRO A O 1
ATOM 1542 N N . ASP A 1 185 ? -2.379 2.963 13.289 1 80.44 185 ASP A N 1
ATOM 1543 C CA . ASP A 1 185 ? -3.822 3.098 13.453 1 80.44 185 ASP A CA 1
ATOM 1544 C C . ASP A 1 185 ? -4.34 2.172 14.555 1 80.44 185 ASP A C 1
ATOM 1546 O O . ASP A 1 185 ? -4.016 0.982 14.57 1 80.44 185 ASP A O 1
ATOM 1550 N N . GLY A 1 186 ? -5.066 2.734 15.43 1 76.94 186 GLY A N 1
ATOM 1551 C CA . GLY A 1 186 ? -5.695 1.973 16.5 1 76.94 186 GLY A CA 1
ATOM 1552 C C . GLY A 1 186 ? -4.773 1.728 17.672 1 76.94 186 GLY A C 1
ATOM 1553 O O . GLY A 1 186 ? -5.203 1.198 18.703 1 76.94 186 GLY A O 1
ATOM 1554 N N . SER A 1 187 ? -3.545 2.158 17.594 1 87.94 187 SER A N 1
ATOM 1555 C CA . SER A 1 187 ? -2.582 1.946 18.672 1 87.94 187 SER A CA 1
ATOM 1556 C C . SER A 1 187 ? -2.426 3.197 19.531 1 87.94 187 SER A C 1
ATOM 1558 O O . SER A 1 187 ? -2.977 4.25 19.203 1 87.94 187 SER A O 1
ATOM 1560 N N . ASP A 1 188 ? -1.757 2.98 20.641 1 94.44 188 ASP A N 1
ATOM 1561 C CA . ASP A 1 188 ? -1.355 4.09 21.5 1 94.44 188 ASP A CA 1
ATOM 1562 C C . ASP A 1 188 ? 0.102 4.473 21.25 1 94.44 188 ASP A C 1
ATOM 1564 O O . ASP A 1 188 ? 0.869 3.693 20.688 1 94.44 188 ASP A O 1
ATOM 1568 N N . PHE A 1 189 ? 0.411 5.645 21.719 1 97.12 189 PHE A N 1
ATOM 1569 C CA . PHE A 1 189 ? 1.779 6.117 21.547 1 97.12 189 PHE A CA 1
ATOM 1570 C C . PHE A 1 189 ? 2.756 5.246 22.328 1 97.12 189 PHE A C 1
ATOM 1572 O O . PHE A 1 189 ? 2.582 5.031 23.531 1 97.12 189 PHE A O 1
ATOM 1579 N N . ASN A 1 190 ? 3.826 4.738 21.688 1 95.31 190 ASN A N 1
ATOM 1580 C CA . ASN A 1 190 ? 4.762 3.855 22.375 1 95.31 190 ASN A CA 1
ATOM 1581 C C . ASN A 1 190 ? 6.168 3.969 21.797 1 95.31 190 ASN A C 1
ATOM 1583 O O . ASN A 1 190 ? 6.984 3.059 21.969 1 95.31 190 ASN A O 1
ATOM 1587 N N . ASP A 1 191 ? 6.531 4.98 21.234 1 93.62 191 ASP A N 1
ATOM 1588 C CA . ASP A 1 191 ? 7.828 5.16 20.594 1 93.62 191 ASP A CA 1
ATOM 1589 C C . ASP A 1 191 ? 8.711 6.105 21.406 1 93.62 191 ASP A C 1
ATOM 1591 O O . ASP A 1 191 ? 8.555 7.328 21.328 1 93.62 191 ASP A O 1
ATOM 1595 N N . GLU A 1 192 ? 9.734 5.609 22.031 1 93.19 192 GLU A N 1
ATOM 1596 C CA . GLU A 1 192 ? 10.586 6.387 22.922 1 93.19 192 GLU A CA 1
ATOM 1597 C C . GLU A 1 192 ? 11.453 7.367 22.141 1 93.19 192 GLU A C 1
ATOM 1599 O O . GLU A 1 192 ? 11.734 8.469 22.609 1 93.19 192 GLU A O 1
ATOM 1604 N N . ILE A 1 193 ? 11.906 6.918 21 1 91.88 193 ILE A N 1
ATOM 1605 C CA . ILE A 1 193 ? 12.734 7.785 20.172 1 91.88 193 ILE A CA 1
ATOM 1606 C C . ILE A 1 193 ? 11.922 8.992 19.703 1 91.88 193 ILE A C 1
ATOM 1608 O O . ILE A 1 193 ? 12.391 10.133 19.797 1 91.88 193 ILE A O 1
ATOM 1612 N N . LEU A 1 194 ? 10.773 8.719 19.281 1 95.12 194 LEU A N 1
ATOM 1613 C CA . LEU A 1 194 ? 9.898 9.812 18.859 1 95.12 194 LEU A CA 1
ATOM 1614 C C . LEU A 1 194 ? 9.586 10.734 20.031 1 95.12 194 LEU A C 1
ATOM 1616 O O . LEU A 1 194 ? 9.57 11.953 19.875 1 95.12 194 LEU A O 1
ATOM 1620 N N . ALA A 1 195 ? 9.328 10.164 21.188 1 96.81 195 ALA A N 1
ATOM 1621 C CA . ALA A 1 195 ? 9.086 10.953 22.391 1 96.81 195 ALA A CA 1
ATOM 1622 C C . ALA A 1 195 ? 10.266 11.875 22.703 1 96.81 195 ALA A C 1
ATOM 1624 O O . ALA A 1 195 ? 10.07 13.039 23.062 1 96.81 195 ALA A O 1
ATOM 1625 N N . SER A 1 196 ? 11.414 11.359 22.531 1 95.75 196 SER A N 1
ATOM 1626 C CA . SER A 1 196 ? 12.609 12.148 22.797 1 95.75 196 SER A CA 1
ATOM 1627 C C . SER A 1 196 ? 12.727 13.328 21.844 1 95.75 196 SER A C 1
ATOM 1629 O O . SER A 1 196 ? 13.133 14.422 22.25 1 95.75 196 SER A O 1
ATOM 1631 N N . TYR A 1 197 ? 12.414 13.125 20.531 1 93.94 197 TYR A N 1
ATOM 1632 C CA . TYR A 1 197 ? 12.445 14.211 19.562 1 93.94 197 TYR A CA 1
ATOM 1633 C C . TYR A 1 197 ? 11.414 15.289 19.906 1 93.94 197 TYR A C 1
ATOM 1635 O O . TYR A 1 197 ? 11.734 16.484 19.906 1 93.94 197 TYR A O 1
ATOM 1643 N N . ILE A 1 198 ? 10.227 14.859 20.281 1 96.31 198 ILE A N 1
ATOM 1644 C CA . ILE A 1 198 ? 9.156 15.789 20.609 1 96.31 198 ILE A CA 1
ATOM 1645 C C . ILE A 1 198 ? 9.508 16.578 21.859 1 96.31 198 ILE A C 1
ATOM 1647 O O . ILE A 1 198 ? 9.336 17.797 21.922 1 96.31 198 ILE A O 1
ATOM 1651 N N . SER A 1 199 ? 10.039 15.875 22.828 1 96.19 199 SER A N 1
ATOM 1652 C CA . SER A 1 199 ? 10.461 16.5 24.078 1 96.19 199 SER A CA 1
ATOM 1653 C C . SER A 1 199 ? 11.523 17.562 23.828 1 96.19 199 SER A C 1
ATOM 1655 O O . SER A 1 199 ? 11.461 18.656 24.422 1 96.19 199 SER A O 1
ATOM 1657 N N . SER A 1 200 ? 12.453 17.25 23 1 94.25 200 SER A N 1
ATOM 1658 C CA . SER A 1 200 ? 13.516 18.203 22.672 1 94.25 200 SER A CA 1
ATOM 1659 C C . SER A 1 200 ? 12.969 19.438 21.969 1 94.25 200 SER A C 1
ATOM 1661 O O . SER A 1 200 ? 13.375 20.562 22.266 1 94.25 200 SER A O 1
ATOM 1663 N N . LEU A 1 201 ? 12.086 19.281 21.094 1 93.38 201 LEU A N 1
ATOM 1664 C CA . LEU A 1 201 ? 11.508 20.375 20.328 1 93.38 201 LEU A CA 1
ATOM 1665 C C . LEU A 1 201 ? 10.578 21.219 21.203 1 93.38 201 LEU A C 1
ATOM 1667 O O . LEU A 1 201 ? 10.453 22.422 21 1 93.38 201 LEU A O 1
ATOM 1671 N N . LEU A 1 202 ? 9.977 20.578 22.156 1 95.19 202 LEU A N 1
ATOM 1672 C CA . LEU A 1 202 ? 9.07 21.234 23.094 1 95.19 202 LEU A CA 1
ATOM 1673 C C . LEU A 1 202 ? 9.781 22.328 23.859 1 95.19 202 LEU A C 1
ATOM 1675 O O . LEU A 1 202 ? 9.148 23.281 24.328 1 95.19 202 LEU A O 1
ATOM 1679 N N . LYS A 1 203 ? 11.008 22.25 24.016 1 93.75 203 LYS A N 1
ATOM 1680 C CA . LYS A 1 203 ? 11.805 23.25 24.719 1 93.75 203 LYS A CA 1
ATOM 1681 C C . LYS A 1 203 ? 12.016 24.5 23.875 1 93.75 203 LYS A C 1
ATOM 1683 O O . LYS A 1 203 ? 12.406 25.547 24.375 1 93.75 203 LYS A O 1
ATOM 1688 N N . LYS A 1 204 ? 11.688 24.375 22.562 1 90.69 204 LYS A N 1
ATOM 1689 C CA . LYS A 1 204 ? 12.031 25.453 21.641 1 90.69 204 LYS A CA 1
ATOM 1690 C C . LYS A 1 204 ? 10.789 26.031 20.969 1 90.69 204 LYS A C 1
ATOM 1692 O O . LYS A 1 204 ? 10.805 27.141 20.469 1 90.69 204 LYS A O 1
ATOM 1697 N N . MET A 1 205 ? 9.758 25.281 20.969 1 93.56 205 MET A N 1
ATOM 1698 C CA . MET A 1 205 ? 8.555 25.719 20.266 1 93.56 205 MET A CA 1
ATOM 1699 C C . MET A 1 205 ? 7.312 25.062 20.859 1 93.56 205 MET A C 1
ATOM 1701 O O . MET A 1 205 ? 7.418 24.172 21.703 1 93.56 205 MET A O 1
ATOM 1705 N N . ASN A 1 206 ? 6.129 25.578 20.469 1 96.81 206 ASN A N 1
ATOM 1706 C CA . ASN A 1 206 ? 4.867 24.938 20.828 1 96.81 206 ASN A CA 1
ATOM 1707 C C . ASN A 1 206 ? 4.598 23.703 19.969 1 96.81 206 ASN A C 1
ATOM 1709 O O . ASN A 1 206 ? 4.922 23.688 18.781 1 96.81 206 ASN A O 1
ATOM 1713 N N . ILE A 1 207 ? 4.094 22.703 20.594 1 98 207 ILE A N 1
ATOM 1714 C CA . ILE A 1 207 ? 3.732 21.469 19.891 1 98 207 ILE A CA 1
ATOM 1715 C C . ILE A 1 207 ? 2.285 21.109 20.203 1 98 207 ILE A C 1
ATOM 1717 O O . ILE A 1 207 ? 1.847 21.203 21.344 1 98 207 ILE A O 1
ATOM 1721 N N . ALA A 1 208 ? 1.527 20.703 19.172 1 98.75 208 ALA A N 1
ATOM 1722 C CA . ALA A 1 208 ? 0.145 20.281 19.406 1 98.75 208 ALA A CA 1
ATOM 1723 C C . ALA A 1 208 ? -0.19 19.031 18.609 1 98.75 208 ALA A C 1
ATOM 1725 O O . ALA A 1 208 ? 0.256 18.875 17.469 1 98.75 208 ALA A O 1
ATOM 1726 N N . ILE A 1 209 ? -0.927 18.156 19.203 1 98.56 209 ILE A N 1
ATOM 1727 C CA . ILE A 1 209 ? -1.585 17.078 18.469 1 98.56 209 ILE A CA 1
ATOM 1728 C C . ILE A 1 209 ? -2.992 17.516 18.062 1 98.56 209 ILE A C 1
ATOM 1730 O O . ILE A 1 209 ? -3.783 17.938 18.906 1 98.56 209 ILE A O 1
ATOM 1734 N N . VAL A 1 210 ? -3.232 17.484 16.781 1 98.31 210 VAL A N 1
ATOM 1735 C CA . VAL A 1 210 ? -4.559 17.781 16.25 1 98.31 210 VAL A CA 1
ATOM 1736 C C . VAL A 1 210 ? -5.188 16.531 15.672 1 98.31 210 VAL A C 1
ATOM 1738 O O . VAL A 1 210 ? -4.844 16.109 14.562 1 98.31 210 VAL A O 1
ATOM 1741 N N . THR A 1 211 ? -6.152 15.906 16.375 1 96.81 211 THR A N 1
ATOM 1742 C CA . THR A 1 211 ? -6.672 14.586 16.031 1 96.81 211 THR A CA 1
ATOM 1743 C C . THR A 1 211 ? -8.172 14.656 15.75 1 96.81 211 THR A C 1
ATOM 1745 O O . THR A 1 211 ? -8.859 15.555 16.25 1 96.81 211 THR A O 1
ATOM 1748 N N . ALA A 1 212 ? -8.641 13.719 14.938 1 95 212 ALA A N 1
ATOM 1749 C CA . ALA A 1 212 ? -10.07 13.602 14.664 1 95 212 ALA A CA 1
ATOM 1750 C C . ALA A 1 212 ? -10.789 12.906 15.82 1 95 212 ALA A C 1
ATOM 1752 O O . ALA A 1 212 ? -12.016 13.008 15.945 1 95 212 ALA A O 1
ATOM 1753 N N . ALA A 1 213 ? -10.078 12.195 16.641 1 93.31 213 ALA A N 1
ATOM 1754 C CA . ALA A 1 213 ? -10.695 11.516 17.781 1 93.31 213 ALA A CA 1
ATOM 1755 C C . ALA A 1 213 ? -11.508 12.492 18.641 1 93.31 213 ALA A C 1
ATOM 1757 O O . ALA A 1 213 ? -11.008 13.562 19 1 93.31 213 ALA A O 1
ATOM 1758 N N . SER A 1 214 ? -12.695 12.078 18.844 1 93.62 214 SER A N 1
ATOM 1759 C CA . SER A 1 214 ? -13.609 12.953 19.578 1 93.62 214 SER A CA 1
ATOM 1760 C C . SER A 1 214 ? -14.117 12.281 20.844 1 93.62 214 SER A C 1
ATOM 1762 O O . SER A 1 214 ? -15.016 11.438 20.797 1 93.62 214 SER A O 1
ATOM 1764 N N . TYR A 1 215 ? -13.625 12.734 21.953 1 93.31 215 TYR A N 1
ATOM 1765 C CA . TYR A 1 215 ? -14.031 12.234 23.266 1 93.31 215 TYR A CA 1
ATOM 1766 C C . TYR A 1 215 ? -14.57 13.367 24.125 1 93.31 215 TYR A C 1
ATOM 1768 O O . TYR A 1 215 ? -14.289 13.414 25.328 1 93.31 215 TYR A O 1
ATOM 1776 N N . SER A 1 216 ? -15.203 14.32 23.5 1 93.06 216 SER A N 1
ATOM 1777 C CA . SER A 1 216 ? -15.664 15.508 24.219 1 93.06 216 SER A CA 1
ATOM 1778 C C . SER A 1 216 ? -14.547 16.078 25.094 1 93.06 216 SER A C 1
ATOM 1780 O O . SER A 1 216 ? -13.391 16.125 24.672 1 93.06 216 SER A O 1
ATOM 1782 N N . ASN A 1 217 ? -14.898 16.609 26.281 1 93.75 217 ASN A N 1
ATOM 1783 C CA . ASN A 1 217 ? -13.898 17.234 27.141 1 93.75 217 ASN A CA 1
ATOM 1784 C C . ASN A 1 217 ? -13.25 16.219 28.078 1 93.75 217 ASN A C 1
ATOM 1786 O O . ASN A 1 217 ? -12.68 16.578 29.094 1 93.75 217 ASN A O 1
ATOM 1790 N N . ASP A 1 218 ? -13.297 14.93 27.672 1 95.25 218 ASP A N 1
ATOM 1791 C CA . ASP A 1 218 ? -12.727 13.859 28.5 1 95.25 218 ASP A CA 1
ATOM 1792 C C . ASP A 1 218 ? -11.211 13.781 28.312 1 95.25 218 ASP A C 1
ATOM 1794 O O . ASP A 1 218 ? -10.719 12.992 27.5 1 95.25 218 ASP A O 1
ATOM 1798 N N . ALA A 1 219 ? -10.5 14.438 29.156 1 97.12 219 ALA A N 1
ATOM 1799 C CA . ALA A 1 219 ? -9.047 14.523 29.078 1 97.12 219 ALA A CA 1
ATOM 1800 C C . ALA A 1 219 ? -8.406 13.148 29.297 1 97.12 219 ALA A C 1
ATOM 1802 O O . ALA A 1 219 ? -7.363 12.852 28.703 1 97.12 219 ALA A O 1
ATOM 1803 N N . GLU A 1 220 ? -9.031 12.305 30.078 1 96.56 220 GLU A N 1
ATOM 1804 C CA . GLU A 1 220 ? -8.469 11 30.422 1 96.56 220 GLU A CA 1
ATOM 1805 C C . GLU A 1 220 ? -8.352 10.102 29.188 1 96.56 220 GLU A C 1
ATOM 1807 O O . GLU A 1 220 ? -7.383 9.352 29.062 1 96.56 220 GLU A O 1
ATOM 1812 N N . LYS A 1 221 ? -9.289 10.141 28.391 1 95.81 221 LYS A N 1
ATOM 1813 C CA . LYS A 1 221 ? -9.266 9.305 27.203 1 95.81 221 LYS A CA 1
ATOM 1814 C C . LYS A 1 221 ? -8.141 9.719 26.266 1 95.81 221 LYS A C 1
ATOM 1816 O O . LYS A 1 221 ? -7.461 8.859 25.688 1 95.81 221 LYS A O 1
ATOM 1821 N N . TYR A 1 222 ? -7.969 11 26.125 1 96.5 222 TYR A N 1
ATOM 1822 C CA . TYR A 1 222 ? -6.855 11.477 25.312 1 96.5 222 TYR A CA 1
ATOM 1823 C C . TYR A 1 222 ? -5.52 11.117 25.953 1 96.5 222 TYR A C 1
ATOM 1825 O O . TYR A 1 222 ? -4.582 10.719 25.266 1 96.5 222 TYR A O 1
ATOM 1833 N N . GLN A 1 223 ? -5.504 11.305 27.281 1 97.19 223 GLN A N 1
ATOM 1834 C CA . GLN A 1 223 ? -4.285 11.023 28.031 1 97.19 223 GLN A CA 1
ATOM 1835 C C . GLN A 1 223 ? -3.875 9.562 27.891 1 97.19 223 GLN A C 1
ATOM 1837 O O . GLN A 1 223 ? -2.684 9.25 27.797 1 97.19 223 GLN A O 1
ATOM 1842 N N . LYS A 1 224 ? -4.773 8.711 27.859 1 96.56 224 LYS A N 1
ATOM 1843 C CA . LYS A 1 224 ? -4.488 7.289 27.719 1 96.56 224 LYS A CA 1
ATOM 1844 C C . LYS A 1 224 ? -3.756 6.992 26.422 1 96.56 224 LYS A C 1
ATOM 1846 O O . LYS A 1 224 ? -2.781 6.238 26.406 1 96.56 224 LYS A O 1
ATOM 1851 N N . ARG A 1 225 ? -4.16 7.574 25.344 1 95.5 225 ARG A N 1
ATOM 1852 C CA . ARG A 1 225 ? -3.553 7.355 24.031 1 95.5 225 ARG A CA 1
ATOM 1853 C C . ARG A 1 225 ? -2.129 7.898 23.984 1 95.5 225 ARG A C 1
ATOM 1855 O O . ARG A 1 225 ? -1.3 7.426 23.203 1 95.5 225 ARG A O 1
ATOM 1862 N N . LEU A 1 226 ? -1.86 8.875 24.875 1 97.56 226 LEU A N 1
ATOM 1863 C CA . LEU A 1 226 ? -0.583 9.578 24.844 1 97.56 226 LEU A CA 1
ATOM 1864 C C . LEU A 1 226 ? 0.22 9.305 26.109 1 97.56 226 LEU A C 1
ATOM 1866 O O . LEU A 1 226 ? 1.154 10.039 26.438 1 97.56 226 LEU A O 1
ATOM 1870 N N . GLU A 1 227 ? -0.114 8.289 26.812 1 97.38 227 GLU A N 1
ATOM 1871 C CA . GLU A 1 227 ? 0.408 8.039 28.156 1 97.38 227 GLU A CA 1
ATOM 1872 C C . GLU A 1 227 ? 1.933 7.969 28.156 1 97.38 227 GLU A C 1
ATOM 1874 O O . GLU A 1 227 ? 2.59 8.594 28.984 1 97.38 227 GLU A O 1
ATOM 1879 N N . ASN A 1 228 ? 2.496 7.234 27.219 1 97.56 228 ASN A N 1
ATOM 1880 C CA . ASN A 1 228 ? 3.943 7.062 27.188 1 97.56 228 ASN A CA 1
ATOM 1881 C C . ASN A 1 228 ? 4.656 8.352 26.797 1 97.56 228 ASN A C 1
ATOM 1883 O O . ASN A 1 228 ? 5.773 8.617 27.25 1 97.56 228 ASN A O 1
ATOM 1887 N N . LEU A 1 229 ? 4.078 9.172 26.016 1 98.06 229 LEU A N 1
ATOM 1888 C CA . LEU A 1 229 ? 4.637 10.477 25.688 1 98.06 229 LEU A CA 1
ATOM 1889 C C . LEU A 1 229 ? 4.633 11.398 26.906 1 98.06 229 LEU A C 1
ATOM 1891 O O . LEU A 1 229 ? 5.645 12.039 27.203 1 98.06 229 LEU A O 1
ATOM 1895 N N . LEU A 1 230 ? 3.521 11.414 27.625 1 98.25 230 LEU A N 1
ATOM 1896 C CA . LEU A 1 230 ? 3.381 12.266 28.797 1 98.25 230 LEU A CA 1
ATOM 1897 C C . LEU A 1 230 ? 4.32 11.812 29.922 1 98.25 230 LEU A C 1
ATOM 1899 O O . LEU A 1 230 ? 4.855 12.641 30.656 1 98.25 230 LEU A O 1
ATOM 1903 N N . ARG A 1 231 ? 4.48 10.508 29.984 1 97.5 231 ARG A N 1
ATOM 1904 C CA . ARG A 1 231 ? 5.453 9.984 30.938 1 97.5 231 ARG A CA 1
ATOM 1905 C C . ARG A 1 231 ? 6.855 10.492 30.625 1 97.5 231 ARG A C 1
ATOM 1907 O O . ARG A 1 231 ? 7.629 10.805 31.531 1 97.5 231 ARG A O 1
ATOM 1914 N N . TYR A 1 232 ? 7.168 10.508 29.406 1 97.81 232 TYR A N 1
ATOM 1915 C CA . TYR A 1 232 ? 8.461 11.047 29 1 97.81 232 TYR A CA 1
ATOM 1916 C C . TYR A 1 232 ? 8.586 12.516 29.375 1 97.81 232 TYR A C 1
ATOM 1918 O O . TYR A 1 232 ? 9.648 12.953 29.844 1 97.81 232 TYR A O 1
ATOM 1926 N N . PHE A 1 233 ? 7.559 13.328 29.234 1 97.69 233 PHE A N 1
ATOM 1927 C CA . PHE A 1 233 ? 7.547 14.734 29.641 1 97.69 233 PHE A CA 1
ATOM 1928 C C . PHE A 1 233 ? 7.793 14.883 31.125 1 97.69 233 PHE A C 1
ATOM 1930 O O . PHE A 1 233 ? 8.484 15.805 31.562 1 97.69 233 PHE A O 1
ATOM 1937 N N . SER A 1 234 ? 7.148 14 31.875 1 97.75 234 SER A N 1
ATOM 1938 C CA . SER A 1 234 ? 7.273 14.055 33.312 1 97.75 234 SER A CA 1
ATOM 1939 C C . SER A 1 234 ? 8.734 13.977 33.75 1 97.75 234 SER A C 1
ATOM 1941 O O . SER A 1 234 ? 9.125 14.609 34.75 1 97.75 234 SER A O 1
ATOM 1943 N N . LYS A 1 235 ? 9.508 13.383 32.969 1 97.25 235 LYS A N 1
ATOM 1944 C CA . LYS A 1 235 ? 10.914 13.172 33.312 1 97.25 235 LYS A CA 1
ATOM 1945 C C . LYS A 1 235 ? 11.789 14.273 32.75 1 97.25 235 LYS A C 1
ATOM 1947 O O . LYS A 1 235 ? 12.836 14.602 33.312 1 97.25 235 LYS A O 1
ATOM 1952 N N . ASN A 1 236 ? 11.305 14.898 31.672 1 97.19 236 ASN A N 1
ATOM 1953 C CA . ASN A 1 236 ? 12.281 15.672 30.906 1 97.19 236 ASN A CA 1
ATOM 1954 C C . ASN A 1 236 ? 11.82 17.109 30.703 1 97.19 236 ASN A C 1
ATOM 1956 O O . ASN A 1 236 ? 12.625 17.984 30.344 1 97.19 236 ASN A O 1
ATOM 1960 N N . ASN A 1 237 ? 10.57 17.438 30.953 1 97.38 237 ASN A N 1
ATOM 1961 C CA . ASN A 1 237 ? 10.078 18.734 30.5 1 97.38 237 ASN A CA 1
ATOM 1962 C C . ASN A 1 237 ? 9.367 19.484 31.625 1 97.38 237 ASN A C 1
ATOM 1964 O O . ASN A 1 237 ? 8.883 20.594 31.422 1 97.38 237 ASN A O 1
ATOM 1968 N N . ILE A 1 238 ? 9.352 18.953 32.875 1 96.56 238 ILE A N 1
ATOM 1969 C CA . ILE A 1 238 ? 8.641 19.609 33.969 1 96.56 238 ILE A CA 1
ATOM 1970 C C . ILE A 1 238 ? 9.523 20.672 34.594 1 96.56 238 ILE A C 1
ATOM 1972 O O . ILE A 1 238 ? 9.086 21.812 34.781 1 96.56 238 ILE A O 1
ATOM 1976 N N . GLU A 1 239 ? 10.68 20.359 34.844 1 96 239 GLU A N 1
ATOM 1977 C CA . GLU A 1 239 ? 11.586 21.25 35.562 1 96 239 GLU A CA 1
ATOM 1978 C C . GLU A 1 239 ? 11.805 22.547 34.781 1 96 239 GLU A C 1
ATOM 1980 O O . GLU A 1 239 ? 11.836 23.625 35.375 1 96 239 GLU A O 1
ATOM 1985 N N . ASP A 1 240 ? 12 22.469 33.5 1 95.88 240 ASP A N 1
ATOM 1986 C CA . ASP A 1 240 ? 12.297 23.672 32.719 1 95.88 240 ASP A CA 1
ATOM 1987 C C . ASP A 1 240 ? 11.016 24.344 32.25 1 95.88 240 ASP A C 1
ATOM 1989 O O . ASP A 1 240 ? 11.062 25.375 31.578 1 95.88 240 ASP A O 1
ATOM 1993 N N . GLY A 1 241 ? 9.836 23.766 32.562 1 97.12 241 GLY A N 1
ATOM 1994 C CA . GLY A 1 241 ? 8.539 24.391 32.281 1 97.12 241 GLY A CA 1
ATOM 1995 C C . GLY A 1 241 ? 8.07 24.203 30.859 1 97.12 241 GLY A C 1
ATOM 1996 O O . GLY A 1 241 ? 6.977 24.641 30.5 1 97.12 241 GLY A O 1
ATOM 1997 N N . SER A 1 242 ? 8.797 23.469 30 1 97.19 242 SER A N 1
ATOM 1998 C CA . SER A 1 242 ? 8.484 23.375 28.578 1 97.19 242 SER A CA 1
ATOM 1999 C C . SER A 1 242 ? 7.227 22.531 28.344 1 97.19 242 SER A C 1
ATOM 2001 O O . SER A 1 242 ? 6.645 22.578 27.266 1 97.19 242 SER A O 1
ATOM 2003 N N . TYR A 1 243 ? 6.77 21.75 29.359 1 97 243 TYR A N 1
ATOM 2004 C CA . TYR A 1 243 ? 5.531 20.984 29.25 1 97 243 TYR A CA 1
ATOM 2005 C C . TYR A 1 243 ? 4.359 21.906 28.922 1 97 243 TYR A C 1
ATOM 2007 O O . TYR A 1 243 ? 3.365 21.469 28.328 1 97 243 TYR A O 1
ATOM 2015 N N . GLN A 1 244 ? 4.438 23.172 29.188 1 97.12 244 GLN A N 1
ATOM 2016 C CA . GLN A 1 244 ? 3.367 24.141 28.984 1 97.12 244 GLN A CA 1
ATOM 2017 C C . GLN A 1 244 ? 3.174 24.438 27.5 1 97.12 244 GLN A C 1
ATOM 2019 O O . GLN A 1 244 ? 2.146 24.984 27.094 1 97.12 244 GLN A O 1
ATOM 2024 N N . ASN A 1 245 ? 4.16 24.109 26.719 1 97.75 245 ASN A N 1
ATOM 2025 C CA . ASN A 1 245 ? 4.113 24.359 25.297 1 97.75 245 ASN A CA 1
ATOM 2026 C C . ASN A 1 245 ? 3.352 23.266 24.547 1 97.75 245 ASN A C 1
ATOM 2028 O O . ASN A 1 245 ? 3.193 23.328 23.328 1 97.75 245 ASN A O 1
ATOM 2032 N N . PHE A 1 246 ? 2.826 22.234 25.328 1 98.62 246 PHE A N 1
ATOM 2033 C CA . PHE A 1 246 ? 2.188 21.094 24.688 1 98.62 246 PHE A CA 1
ATOM 2034 C C . PHE A 1 246 ? 0.671 21.234 24.703 1 98.62 246 PHE A C 1
ATOM 2036 O O . PHE A 1 246 ? 0.081 21.562 25.734 1 98.62 246 PHE A O 1
ATOM 2043 N N . TYR A 1 247 ? 0.039 20.984 23.562 1 98.62 247 TYR A N 1
ATOM 2044 C CA . TYR A 1 247 ? -1.407 21.078 23.391 1 98.62 247 TYR A CA 1
ATOM 2045 C C . TYR A 1 247 ? -1.964 19.844 22.719 1 98.62 247 TYR A C 1
ATOM 2047 O O . TYR A 1 247 ? -1.241 19.141 22 1 98.62 247 TYR A O 1
ATOM 2055 N N . VAL A 1 248 ? -3.205 19.5 22.969 1 98.62 248 VAL A N 1
ATOM 2056 C CA . VAL A 1 248 ? -3.973 18.5 22.219 1 98.62 248 VAL A CA 1
ATOM 2057 C C . VAL A 1 248 ? -5.305 19.094 21.781 1 98.62 248 VAL A C 1
ATOM 2059 O O . VAL A 1 248 ? -6.078 19.578 22.609 1 98.62 248 VAL A O 1
ATOM 2062 N N . MET A 1 249 ? -5.48 19.188 20.531 1 98.31 249 MET A N 1
ATOM 2063 C CA . MET A 1 249 ? -6.754 19.578 19.938 1 98.31 249 MET A CA 1
ATOM 2064 C C . MET A 1 249 ? -7.527 18.344 19.453 1 98.31 249 MET A C 1
ATOM 2066 O O . MET A 1 249 ? -7.098 17.656 18.531 1 98.31 249 MET A O 1
ATOM 2070 N N . GLY A 1 250 ? -8.672 18.047 20.109 1 97.38 250 GLY A N 1
ATOM 2071 C CA . GLY A 1 250 ? -9.477 16.891 19.766 1 97.38 250 GLY A CA 1
ATOM 2072 C C . GLY A 1 250 ? -10.703 17.25 18.953 1 97.38 250 GLY A C 1
ATOM 2073 O O . GLY A 1 250 ? -11.094 18.406 18.875 1 97.38 250 GLY A O 1
ATOM 2074 N N . GLY A 1 251 ? -11.289 16.203 18.344 1 96.56 251 GLY A N 1
ATOM 2075 C CA . GLY A 1 251 ? -12.461 16.453 17.516 1 96.56 251 GLY A CA 1
ATOM 2076 C C . GLY A 1 251 ? -12.211 17.469 16.422 1 96.56 251 GLY A C 1
ATOM 2077 O O . GLY A 1 251 ? -13.039 18.344 16.172 1 96.56 251 GLY A O 1
ATOM 2078 N N . GLU A 1 252 ? -11.086 17.422 15.844 1 96.06 252 GLU A N 1
ATOM 2079 C CA . GLU A 1 252 ? -10.656 18.359 14.805 1 96.06 252 GLU A CA 1
ATOM 2080 C C . GLU A 1 252 ? -10.352 19.734 15.391 1 96.06 252 GLU A C 1
ATOM 2082 O O . GLU A 1 252 ? -9.203 20.188 15.367 1 96.06 252 GLU A O 1
ATOM 2087 N N . SER A 1 253 ? -11.344 20.359 15.922 1 97.06 253 SER A N 1
ATOM 2088 C CA . SER A 1 253 ? -11.203 21.734 16.422 1 97.06 253 SER A CA 1
ATOM 2089 C C . SER A 1 253 ? -12.117 21.984 17.609 1 97.06 253 SER A C 1
ATOM 2091 O O . SER A 1 253 ? -12.438 23.141 17.922 1 97.06 253 SER A O 1
ATOM 2093 N N . ASN A 1 254 ? -12.523 20.953 18.312 1 96.75 254 ASN A N 1
ATOM 2094 C CA . ASN A 1 254 ? -13.656 21.141 19.203 1 96.75 254 ASN A CA 1
ATOM 2095 C C . ASN A 1 254 ? -13.227 21.078 20.672 1 96.75 254 ASN A C 1
ATOM 2097 O O . ASN A 1 254 ? -13.938 21.578 21.547 1 96.75 254 ASN A O 1
ATOM 2101 N N . TYR A 1 255 ? -12.164 20.469 20.969 1 97.56 255 TYR A N 1
ATOM 2102 C CA . TYR A 1 255 ? -11.742 20.281 22.359 1 97.56 255 TYR A CA 1
ATOM 2103 C C . TYR A 1 255 ? -10.25 20.562 22.516 1 97.56 255 TYR A C 1
ATOM 2105 O O . TYR A 1 255 ? -9.422 19.953 21.844 1 97.56 255 TYR A O 1
ATOM 2113 N N . LEU A 1 256 ? -9.922 21.422 23.406 1 98.44 256 LEU A N 1
ATOM 2114 C CA . LEU A 1 256 ? -8.531 21.812 23.594 1 98.44 256 LEU A CA 1
ATOM 2115 C C . LEU A 1 256 ? -8.023 21.375 24.969 1 98.44 256 LEU A C 1
ATOM 2117 O O . LEU A 1 256 ? -8.695 21.578 25.984 1 98.44 256 LEU A O 1
ATOM 2121 N N . PHE A 1 257 ? -6.875 20.734 25 1 98.69 257 PHE A N 1
ATOM 2122 C CA . PHE A 1 257 ? -6.254 20.266 26.234 1 98.69 257 PHE A CA 1
ATOM 2123 C C . PHE A 1 257 ? -4.816 20.766 26.344 1 98.69 257 PHE A C 1
ATOM 2125 O O . PHE A 1 257 ? -4.18 21.062 25.328 1 98.69 257 PHE A O 1
ATOM 2132 N N . LYS A 1 258 ? -4.32 20.844 27.531 1 98.19 258 LYS A N 1
ATOM 2133 C CA . LYS A 1 258 ? -2.939 21.203 27.844 1 98.19 258 LYS A CA 1
ATOM 2134 C C . LYS A 1 258 ? -2.357 20.25 28.891 1 98.19 258 LYS A C 1
ATOM 2136 O O . LYS A 1 258 ? -3.086 19.469 29.5 1 98.19 258 LYS A O 1
ATOM 2141 N N . CYS A 1 259 ? -1.104 20.359 28.969 1 97.81 259 CYS A N 1
ATOM 2142 C CA . CYS A 1 259 ? -0.38 19.547 29.938 1 97.81 259 CYS A CA 1
ATOM 2143 C C . CYS A 1 259 ? -0.106 20.344 31.219 1 97.81 259 CYS A C 1
ATOM 2145 O O . CYS A 1 259 ? 0.253 21.516 31.156 1 97.81 259 CYS A O 1
ATOM 2147 N N . ASN A 1 260 ? -0.333 19.719 32.406 1 96.81 260 ASN A N 1
ATOM 2148 C CA . ASN A 1 260 ? -0.073 20.406 33.656 1 96.81 260 ASN A CA 1
ATOM 2149 C C . ASN A 1 260 ? 1.258 19.984 34.281 1 96.81 260 ASN A C 1
ATOM 2151 O O . ASN A 1 260 ? 2.043 19.281 33.625 1 96.81 260 ASN A O 1
ATOM 2155 N N . LYS A 1 261 ? 1.555 20.422 35.469 1 96.44 261 LYS A N 1
ATOM 2156 C CA . LYS A 1 261 ? 2.844 20.219 36.094 1 96.44 261 LYS A CA 1
ATOM 2157 C C . LYS A 1 261 ? 3.057 18.75 36.438 1 96.44 261 LYS A C 1
ATOM 2159 O O . LYS A 1 261 ? 4.191 18.312 36.656 1 96.44 261 LYS A O 1
ATOM 2164 N N . GLU A 1 262 ? 2.014 17.984 36.562 1 96.19 262 GLU A N 1
ATOM 2165 C CA . GLU A 1 262 ? 2.098 16.547 36.812 1 96.19 262 GLU A CA 1
ATOM 2166 C C . GLU A 1 262 ? 2.143 15.758 35.5 1 96.19 262 GLU A C 1
ATOM 2168 O O . GLU A 1 262 ? 2.096 14.523 35.531 1 96.19 262 GLU A O 1
ATOM 2173 N N . ALA A 1 263 ? 2.189 16.453 34.406 1 96.25 263 ALA A N 1
ATOM 2174 C CA . ALA A 1 263 ? 2.234 15.867 33.062 1 96.25 263 ALA A CA 1
ATOM 2175 C C . ALA A 1 263 ? 0.925 15.164 32.719 1 96.25 263 ALA A C 1
ATOM 2177 O O . ALA A 1 263 ? 0.926 14.117 32.062 1 96.25 263 ALA A O 1
ATOM 2178 N N . ASN A 1 264 ? -0.117 15.664 33.312 1 97.69 264 ASN A N 1
ATOM 2179 C CA . ASN A 1 264 ? -1.459 15.211 32.969 1 97.69 264 ASN A CA 1
ATOM 2180 C C . ASN A 1 264 ? -2.158 16.219 32.031 1 97.69 264 ASN A C 1
ATOM 2182 O O . ASN A 1 264 ? -1.876 17.422 32.094 1 97.69 264 ASN A O 1
ATOM 2186 N N . LEU A 1 265 ? -3.074 15.648 31.281 1 98.31 265 LEU A N 1
ATOM 2187 C CA . LEU A 1 265 ? -3.863 16.531 30.422 1 98.31 265 LEU A CA 1
ATOM 2188 C C . LEU A 1 265 ? -5.059 17.094 31.188 1 98.31 265 LEU A C 1
ATOM 2190 O O . LEU A 1 265 ? -5.648 16.406 32.031 1 98.31 265 LEU A O 1
ATOM 2194 N N . TYR A 1 266 ? -5.359 18.281 30.922 1 97.88 266 TYR A N 1
ATOM 2195 C CA . TYR A 1 266 ? -6.59 18.891 31.406 1 97.88 266 TYR A CA 1
ATOM 2196 C C . TYR A 1 266 ? -7.27 19.703 30.312 1 97.88 266 TYR A C 1
ATOM 2198 O O . TYR A 1 266 ? -6.609 20.172 29.391 1 97.88 266 TYR A O 1
ATOM 2206 N N . SER A 1 267 ? -8.578 19.844 30.422 1 98 267 SER A N 1
ATOM 2207 C CA . SER A 1 267 ? -9.344 20.609 29.438 1 98 267 SER A CA 1
ATOM 2208 C C . SER A 1 267 ? -9.164 22.109 29.656 1 98 267 SER A C 1
ATOM 2210 O O . SER A 1 267 ? -9.312 22.609 30.766 1 98 267 SER A O 1
ATOM 2212 N N . VAL A 1 268 ? -8.797 22.812 28.594 1 97.94 268 VAL A N 1
ATOM 2213 C CA . VAL A 1 268 ? -8.688 24.266 28.656 1 97.94 268 VAL A CA 1
ATOM 2214 C C . VAL A 1 268 ? -10.086 24.875 28.672 1 97.94 268 VAL A C 1
ATOM 2216 O O . VAL A 1 268 ? -10.938 24.531 27.859 1 97.94 268 VAL A O 1
ATOM 2219 N N . PRO A 1 269 ? -10.344 25.797 29.578 1 96.44 269 PRO A N 1
ATOM 2220 C CA . PRO A 1 269 ? -11.656 26.453 29.594 1 96.44 269 PRO A CA 1
ATOM 2221 C C . PRO A 1 269 ? -12.023 27.078 28.25 1 96.44 269 PRO A C 1
ATOM 2223 O O . PRO A 1 269 ? -11.195 27.75 27.641 1 96.44 269 PRO A O 1
ATOM 2226 N N . GLU A 1 270 ? -13.234 26.859 27.844 1 94.31 270 GLU A N 1
ATOM 2227 C CA . GLU A 1 270 ? -13.695 27.266 26.516 1 94.31 270 GLU A CA 1
ATOM 2228 C C . GLU A 1 270 ? -13.578 28.766 26.328 1 94.31 270 GLU A C 1
ATOM 2230 O O . GLU A 1 270 ? -13.328 29.25 25.219 1 94.31 270 GLU A O 1
ATOM 2235 N N . GLU A 1 271 ? -13.727 29.516 27.328 1 94.06 271 GLU A N 1
ATOM 2236 C CA . GLU A 1 271 ? -13.695 30.969 27.281 1 94.06 271 GLU A CA 1
ATOM 2237 C C . GLU A 1 271 ? -12.32 31.469 26.844 1 94.06 271 GLU A C 1
ATOM 2239 O O . GLU A 1 271 ? -12.195 32.594 26.328 1 94.06 271 GLU A O 1
ATOM 2244 N N . GLU A 1 272 ? -11.352 30.656 26.922 1 95.5 272 GLU A N 1
ATOM 2245 C CA . GLU A 1 272 ? -9.984 31.062 26.625 1 95.5 272 GLU A CA 1
ATOM 2246 C C . GLU A 1 272 ? -9.688 30.938 25.141 1 95.5 272 GLU A C 1
ATOM 2248 O O . GLU A 1 272 ? -8.758 31.578 24.625 1 95.5 272 GLU A O 1
ATOM 2253 N N . TRP A 1 273 ? -10.414 30.125 24.484 1 96.44 273 TRP A N 1
ATOM 2254 C CA . TRP A 1 273 ? -9.953 29.859 23.125 1 96.44 273 TRP A CA 1
ATOM 2255 C C . TRP A 1 273 ? -11.125 29.75 22.156 1 96.44 273 TRP A C 1
ATOM 2257 O O . TRP A 1 273 ? -10.945 29.844 20.938 1 96.44 273 TRP A O 1
ATOM 2267 N N . HIS A 1 274 ? -12.359 29.641 22.625 1 93.88 274 HIS A N 1
ATOM 2268 C CA . HIS A 1 274 ? -13.516 29.391 21.766 1 93.88 274 HIS A CA 1
ATOM 2269 C C . HIS A 1 274 ? -13.812 30.594 20.875 1 93.88 274 HIS A C 1
ATOM 2271 O O . HIS A 1 274 ? -14.422 30.453 19.812 1 93.88 274 HIS A O 1
ATOM 2277 N N . HIS A 1 275 ? -13.492 31.797 21.344 1 92.94 275 HIS A N 1
ATOM 2278 C CA . HIS A 1 275 ? -13.781 33 20.578 1 92.94 275 HIS A CA 1
ATOM 2279 C C . HIS A 1 275 ? -12.961 33.062 19.281 1 92.94 275 HIS A C 1
ATOM 2281 O O . HIS A 1 275 ? -13.258 33.844 18.391 1 92.94 275 HIS A O 1
ATOM 2287 N N . TYR A 1 276 ? -11.914 32.188 19.156 1 92.88 276 TYR A N 1
ATOM 2288 C CA . TYR A 1 276 ? -11.133 32.094 17.922 1 92.88 276 TYR A CA 1
ATOM 2289 C C . TYR A 1 276 ? -11.789 31.172 16.906 1 92.88 276 TYR A C 1
ATOM 2291 O O . TYR A 1 276 ? -11.398 31.141 15.742 1 92.88 276 TYR A O 1
ATOM 2299 N N . LYS A 1 277 ? -12.734 30.375 17.375 1 92 277 LYS A N 1
ATOM 2300 C CA . LYS A 1 277 ? -13.453 29.438 16.516 1 92 277 LYS A CA 1
ATOM 2301 C C . LYS A 1 277 ? -14.641 30.109 15.836 1 92 277 LYS A C 1
ATOM 2303 O O . LYS A 1 277 ? -15.312 30.953 16.438 1 92 277 LYS A O 1
ATOM 2308 N N . LYS A 1 278 ? -14.797 29.734 14.547 1 87.38 278 LYS A N 1
ATOM 2309 C CA . LYS A 1 278 ? -16 30.203 13.875 1 87.38 278 LYS A CA 1
ATOM 2310 C C . LYS A 1 278 ? -17.266 29.703 14.578 1 87.38 278 LYS A C 1
ATOM 2312 O O . LYS A 1 278 ? -17.359 28.516 14.906 1 87.38 278 LYS A O 1
ATOM 2317 N N . TYR A 1 279 ? -18.125 30.625 14.852 1 89.56 279 TYR A N 1
ATOM 2318 C CA . TYR A 1 279 ? -19.375 30.25 15.508 1 89.56 279 TYR A CA 1
ATOM 2319 C C . TYR A 1 279 ? -20.281 29.469 14.562 1 89.56 279 TYR A C 1
ATOM 2321 O O . TYR A 1 279 ? -20.453 29.859 13.406 1 89.56 279 TYR A O 1
ATOM 2329 N N . VAL A 1 280 ? -20.719 28.344 15.039 1 91.81 280 VAL A N 1
ATOM 2330 C CA . VAL A 1 280 ? -21.703 27.516 14.336 1 91.81 280 VAL A CA 1
ATOM 2331 C C . VAL A 1 280 ? -22.906 27.25 15.242 1 91.81 280 VAL A C 1
ATOM 2333 O O . VAL A 1 280 ? -22.75 26.672 16.328 1 91.81 280 VAL A O 1
ATOM 2336 N N . ASP A 1 281 ? -24.031 27.672 14.859 1 93.38 281 ASP A N 1
ATOM 2337 C CA . ASP A 1 281 ? -25.203 27.516 15.711 1 93.38 281 ASP A CA 1
ATOM 2338 C C . ASP A 1 281 ? -25.656 26.047 15.766 1 93.38 281 ASP A C 1
ATOM 2340 O O . ASP A 1 281 ? -25.297 25.25 14.898 1 93.38 281 ASP A O 1
ATOM 2344 N N . LYS A 1 282 ? -26.406 25.781 16.781 1 95.19 282 LYS A N 1
ATOM 2345 C CA . LYS A 1 282 ? -26.859 24.422 17.047 1 95.19 282 LYS A CA 1
ATOM 2346 C C . LYS A 1 282 ? -27.703 23.875 15.898 1 95.19 282 LYS A C 1
ATOM 2348 O O . LYS A 1 282 ? -27.641 22.688 15.586 1 95.19 282 LYS A O 1
ATOM 2353 N N . GLU A 1 283 ? -28.438 24.656 15.336 1 95.94 283 GLU A N 1
ATOM 2354 C CA . GLU A 1 283 ? -29.297 24.25 14.227 1 95.94 283 GLU A CA 1
ATOM 2355 C C . GLU A 1 283 ? -28.484 23.766 13.039 1 95.94 283 GLU A C 1
ATOM 2357 O O . GLU A 1 283 ? -28.812 22.766 12.406 1 95.94 283 GLU A O 1
ATOM 2362 N N . THR A 1 284 ? -27.484 24.578 12.727 1 96.12 284 THR A N 1
ATOM 2363 C CA . THR A 1 284 ? -26.609 24.203 11.617 1 96.12 284 THR A CA 1
ATOM 2364 C C . THR A 1 284 ? -25.891 22.891 11.906 1 96.12 284 THR A C 1
ATOM 2366 O O . THR A 1 284 ? -25.734 22.062 11.016 1 96.12 284 THR A O 1
ATOM 2369 N N . VAL A 1 285 ? -25.438 22.734 13.141 1 97.06 285 VAL A N 1
ATOM 2370 C CA . VAL A 1 285 ? -24.797 21.484 13.547 1 97.06 285 VAL A CA 1
ATOM 2371 C C . VAL A 1 285 ? -25.75 20.312 13.328 1 97.06 285 VAL A C 1
ATOM 2373 O O . VAL A 1 285 ? -25.391 19.312 12.703 1 97.06 285 VAL A O 1
ATOM 2376 N N . GLU A 1 286 ? -26.953 20.469 13.781 1 97.56 286 GLU A N 1
ATOM 2377 C CA . GLU A 1 286 ? -27.953 19.422 13.633 1 97.56 286 GLU A CA 1
ATOM 2378 C C . GLU A 1 286 ? -28.25 19.141 12.164 1 97.56 286 GLU A C 1
ATOM 2380 O O . GLU A 1 286 ? -28.484 18 11.773 1 97.56 286 GLU A O 1
ATOM 2385 N N . GLN A 1 287 ? -28.25 20.141 11.414 1 97.5 287 GLN A N 1
ATOM 2386 C CA . GLN A 1 287 ? -28.516 19.984 9.984 1 97.5 287 GLN A CA 1
ATOM 2387 C C . GLN A 1 287 ? -27.438 19.141 9.32 1 97.5 287 GLN A C 1
ATOM 2389 O O . GLN A 1 287 ? -27.75 18.25 8.523 1 97.5 287 GLN A O 1
ATOM 2394 N N . ILE A 1 288 ? -26.156 19.438 9.609 1 97.5 288 ILE A N 1
ATOM 2395 C CA . ILE A 1 288 ? -25.062 18.672 9.039 1 97.5 288 ILE A CA 1
ATOM 2396 C C . ILE A 1 288 ? -25.172 17.219 9.453 1 97.5 288 ILE A C 1
ATOM 2398 O O . ILE A 1 288 ? -25.031 16.312 8.625 1 97.5 288 ILE A O 1
ATOM 2402 N N . LEU A 1 289 ? -25.453 17.031 10.711 1 98.38 289 LEU A N 1
ATOM 2403 C CA . LEU A 1 289 ? -25.547 15.672 11.234 1 98.38 289 LEU A CA 1
ATOM 2404 C C . LEU A 1 289 ? -26.734 14.93 10.625 1 98.38 289 LEU A C 1
ATOM 2406 O O . LEU A 1 289 ? -26.625 13.742 10.305 1 98.38 289 LEU A O 1
ATOM 2410 N N . ASP A 1 290 ? -27.797 15.625 10.445 1 98.38 290 ASP A N 1
ATOM 2411 C CA . ASP A 1 290 ? -28.984 15.016 9.859 1 98.38 290 ASP A CA 1
ATOM 2412 C C . ASP A 1 290 ? -28.75 14.641 8.398 1 98.38 290 ASP A C 1
ATOM 2414 O O . ASP A 1 290 ? -29.141 13.555 7.953 1 98.38 290 ASP A O 1
ATOM 2418 N N . ILE A 1 291 ? -28.188 15.547 7.648 1 97.75 291 ILE A N 1
ATOM 2419 C CA . ILE A 1 291 ? -27.859 15.289 6.25 1 97.75 291 ILE A CA 1
ATOM 2420 C C . ILE A 1 291 ? -26.953 14.07 6.148 1 97.75 291 ILE A C 1
ATOM 2422 O O . ILE A 1 291 ? -27.188 13.18 5.328 1 97.75 291 ILE A O 1
ATOM 2426 N N . SER A 1 292 ? -25.938 14.078 6.965 1 98.25 292 SER A N 1
ATOM 2427 C CA . SER A 1 292 ? -24.969 12.977 6.961 1 98.25 292 SER A CA 1
ATOM 2428 C C . SER A 1 292 ? -25.625 11.656 7.328 1 98.25 292 SER A C 1
ATOM 2430 O O . SER A 1 292 ? -25.344 10.625 6.715 1 98.25 292 SER A O 1
ATOM 2432 N N . GLN A 1 293 ? -26.484 11.734 8.328 1 98.5 293 GLN A N 1
ATOM 2433 C CA . GLN A 1 293 ? -27.188 10.523 8.758 1 98.5 293 GLN A CA 1
ATOM 2434 C C . GLN A 1 293 ? -28.016 9.938 7.625 1 98.5 293 GLN A C 1
ATOM 2436 O O . GLN A 1 293 ? -27.984 8.727 7.387 1 98.5 293 GLN A O 1
ATOM 2441 N N . LYS A 1 294 ? -28.75 10.734 6.992 1 98.12 294 LYS A N 1
ATOM 2442 C CA . LYS A 1 294 ? -29.562 10.281 5.875 1 98.12 294 LYS A CA 1
ATOM 2443 C C . LYS A 1 294 ? -28.719 9.656 4.777 1 98.12 294 LYS A C 1
ATOM 2445 O O . LYS A 1 294 ? -29.062 8.602 4.242 1 98.12 294 LYS A O 1
ATOM 2450 N N . CYS A 1 295 ? -27.656 10.328 4.445 1 97.38 295 CYS A N 1
ATOM 2451 C CA . CYS A 1 295 ? -26.75 9.828 3.412 1 97.38 295 CYS A CA 1
ATOM 2452 C C . CYS A 1 295 ? -26.172 8.477 3.803 1 97.38 295 CYS A C 1
ATOM 2454 O O . CYS A 1 295 ? -26.125 7.555 2.984 1 97.38 295 CYS A O 1
ATOM 2456 N N . LEU A 1 296 ? -25.719 8.383 5.043 1 98.44 296 LEU A N 1
ATOM 2457 C CA . LEU A 1 296 ? -25.062 7.164 5.504 1 98.44 296 LEU A CA 1
ATOM 2458 C C . LEU A 1 296 ? -26.047 6.008 5.59 1 98.44 296 LEU A C 1
ATOM 2460 O O . LEU A 1 296 ? -25.688 4.855 5.344 1 98.44 296 LEU A O 1
ATOM 2464 N N . GLN A 1 297 ? -27.312 6.32 5.938 1 98.38 297 GLN A N 1
ATOM 2465 C CA . GLN A 1 297 ? -28.344 5.297 5.922 1 98.38 297 GLN A CA 1
ATOM 2466 C C . GLN A 1 297 ? -28.562 4.75 4.512 1 98.38 297 GLN A C 1
ATOM 2468 O O . GLN A 1 297 ? -28.734 3.545 4.328 1 98.38 297 GLN A O 1
ATOM 2473 N N . GLN A 1 298 ? -28.547 5.629 3.562 1 97.56 298 GLN A N 1
ATOM 2474 C CA . GLN A 1 298 ? -28.688 5.203 2.174 1 97.56 298 GLN A CA 1
ATOM 2475 C C . GLN A 1 298 ? -27.484 4.348 1.746 1 97.56 298 GLN A C 1
ATOM 2477 O O . GLN A 1 298 ? -27.656 3.389 0.987 1 97.56 298 GLN A O 1
ATOM 2482 N N . VAL A 1 299 ? -26.344 4.773 2.184 1 97.5 299 VAL A N 1
ATOM 2483 C CA . VAL A 1 299 ? -25.125 4.016 1.864 1 97.5 299 VAL A CA 1
ATOM 2484 C C . VAL A 1 299 ? -25.25 2.6 2.418 1 97.5 299 VAL A C 1
ATOM 2486 O O . VAL A 1 299 ? -24.953 1.627 1.722 1 97.5 299 VAL A O 1
ATOM 2489 N N . ILE A 1 300 ? -25.688 2.49 3.691 1 97.56 300 ILE A N 1
ATOM 2490 C CA . ILE A 1 300 ? -25.844 1.18 4.312 1 97.56 300 ILE A CA 1
ATOM 2491 C C . ILE A 1 300 ? -26.844 0.345 3.506 1 97.56 300 ILE A C 1
ATOM 2493 O O . ILE A 1 300 ? -26.594 -0.834 3.24 1 97.56 300 ILE A O 1
ATOM 2497 N N . ALA A 1 301 ? -27.891 0.907 3.092 1 97 301 ALA A N 1
ATOM 2498 C CA . ALA A 1 301 ? -28.938 0.213 2.336 1 97 301 ALA A CA 1
ATOM 2499 C C . ALA A 1 301 ? -28.438 -0.178 0.948 1 97 301 ALA A C 1
ATOM 2501 O O . ALA A 1 301 ? -28.594 -1.325 0.524 1 97 301 ALA A O 1
ATOM 2502 N N . ASP A 1 302 ? -27.828 0.837 0.227 1 95.62 302 ASP A N 1
ATOM 2503 C CA . ASP A 1 302 ? -27.391 0.62 -1.149 1 95.62 302 ASP A CA 1
ATOM 2504 C C . ASP A 1 302 ? -26.344 -0.492 -1.227 1 95.62 302 ASP A C 1
ATOM 2506 O O . ASP A 1 302 ? -26.328 -1.278 -2.176 1 95.62 302 ASP A O 1
ATOM 2510 N N . PHE A 1 303 ? -25.531 -0.544 -0.209 1 95.56 303 PHE A N 1
ATOM 2511 C CA . PHE A 1 303 ? -24.391 -1.465 -0.293 1 95.56 303 PHE A CA 1
ATOM 2512 C C . PHE A 1 303 ? -24.578 -2.637 0.663 1 95.56 303 PHE A C 1
ATOM 2514 O O . PHE A 1 303 ? -23.672 -3.453 0.835 1 95.56 303 PHE A O 1
ATOM 2521 N N . LYS A 1 304 ? -25.688 -2.695 1.327 1 94 304 LYS A N 1
ATOM 2522 C CA . LYS A 1 304 ? -26.031 -3.771 2.252 1 94 304 LYS A CA 1
ATOM 2523 C C . LYS A 1 304 ? -24.922 -4.004 3.262 1 94 304 LYS A C 1
ATOM 2525 O O . LYS A 1 304 ? -24.453 -5.133 3.432 1 94 304 LYS A O 1
ATOM 2530 N N . LEU A 1 305 ? -24.5 -2.953 3.861 1 95.31 305 LEU A N 1
ATOM 2531 C CA . LEU A 1 305 ? -23.359 -3.002 4.762 1 95.31 305 LEU A CA 1
ATOM 2532 C C . LEU A 1 305 ? -23.75 -3.562 6.121 1 95.31 305 LEU A C 1
ATOM 2534 O O . LEU A 1 305 ? -24.844 -3.27 6.625 1 95.31 305 LEU A O 1
ATOM 2538 N N . CYS A 1 306 ? -22.875 -4.391 6.629 1 93.75 306 CYS A N 1
ATOM 2539 C CA . CYS A 1 306 ? -22.969 -4.723 8.047 1 93.75 306 CYS A CA 1
ATOM 2540 C C . CYS A 1 306 ? -22.297 -3.656 8.898 1 93.75 306 CYS A C 1
ATOM 2542 O O . CYS A 1 306 ? -21.219 -3.883 9.445 1 93.75 306 CYS A O 1
ATOM 2544 N N . ALA A 1 307 ? -22.922 -2.59 9.055 1 96.56 307 ALA A N 1
ATOM 2545 C CA . ALA A 1 307 ? -22.391 -1.41 9.734 1 96.56 307 ALA A CA 1
ATOM 2546 C C . ALA A 1 307 ? -23.516 -0.642 10.438 1 96.56 307 ALA A C 1
ATOM 2548 O O . ALA A 1 307 ? -24.688 -0.932 10.242 1 96.56 307 ALA A O 1
ATOM 2549 N N . GLN A 1 308 ? -23.094 0.223 11.25 1 97.31 308 GLN A N 1
ATOM 2550 C CA . GLN A 1 308 ? -24.031 1.054 11.984 1 97.31 308 GLN A CA 1
ATOM 2551 C C . GLN A 1 308 ? -23.578 2.512 12.008 1 97.31 308 GLN A C 1
ATOM 2553 O O . GLN A 1 308 ? -22.438 2.816 11.703 1 97.31 308 GLN A O 1
ATOM 2558 N N . ILE A 1 309 ? -24.594 3.305 12.305 1 98.31 309 ILE A N 1
ATOM 2559 C CA . ILE A 1 309 ? -24.312 4.73 12.422 1 98.31 309 ILE A CA 1
ATOM 2560 C C . ILE A 1 309 ? -24.156 5.105 13.891 1 98.31 309 ILE A C 1
ATOM 2562 O O . ILE A 1 309 ? -24.984 4.73 14.727 1 98.31 309 ILE A O 1
ATOM 2566 N N . GLN A 1 310 ? -23.078 5.746 14.18 1 97.5 310 GLN A N 1
ATOM 2567 C CA . GLN A 1 310 ? -22.859 6.301 15.516 1 97.5 310 GLN A CA 1
ATOM 2568 C C . GLN A 1 310 ? -22.922 7.824 15.492 1 97.5 310 GLN A C 1
ATOM 2570 O O . GLN A 1 310 ? -22.109 8.477 14.844 1 97.5 310 GLN A O 1
ATOM 2575 N N . ARG A 1 311 ? -23.875 8.328 16.172 1 97.31 311 ARG A N 1
ATOM 2576 C CA . ARG A 1 311 ? -24.078 9.773 16.219 1 97.31 311 ARG A CA 1
ATOM 2577 C C . ARG A 1 311 ? -23.656 10.344 17.578 1 97.31 311 ARG A C 1
ATOM 2579 O O . ARG A 1 311 ? -24.078 9.836 18.625 1 97.31 311 ARG A O 1
ATOM 2586 N N . LYS A 1 312 ? -22.812 11.297 17.578 1 95.19 312 LYS A N 1
ATOM 2587 C CA . LYS A 1 312 ? -22.375 12.055 18.75 1 95.19 312 LYS A CA 1
ATOM 2588 C C . LYS A 1 312 ? -22.859 13.508 18.672 1 95.19 312 LYS A C 1
ATOM 2590 O O . LYS A 1 312 ? -23.656 13.852 17.812 1 95.19 312 LYS A O 1
ATOM 2595 N N . GLU A 1 313 ? -22.375 14.344 19.594 1 94.25 313 GLU A N 1
ATOM 2596 C CA . GLU A 1 313 ? -22.812 15.734 19.656 1 94.25 313 GLU A CA 1
ATOM 2597 C C . GLU A 1 313 ? -22.297 16.531 18.469 1 94.25 313 GLU A C 1
ATOM 2599 O O . GLU A 1 313 ? -23 17.375 17.922 1 94.25 313 GLU A O 1
ATOM 2604 N N . LYS A 1 314 ? -21.062 16.281 18.094 1 96.06 314 LYS A N 1
ATOM 2605 C CA . LYS A 1 314 ? -20.453 17.094 17.047 1 96.06 314 LYS A CA 1
ATOM 2606 C C . LYS A 1 314 ? -19.844 16.219 15.945 1 96.06 314 LYS A C 1
ATOM 2608 O O . LYS A 1 314 ? -18.969 16.656 15.203 1 96.06 314 LYS A O 1
ATOM 2613 N N . SER A 1 315 ? -20.25 14.961 15.914 1 97.12 315 SER A N 1
ATOM 2614 C CA . SER A 1 315 ? -19.75 14.062 14.883 1 97.12 315 SER A CA 1
ATOM 2615 C C . SER A 1 315 ? -20.719 12.898 14.641 1 97.12 315 SER A C 1
ATOM 2617 O O . SER A 1 315 ? -21.547 12.602 15.492 1 97.12 315 SER A O 1
ATOM 2619 N N . ILE A 1 316 ? -20.594 12.367 13.5 1 98.25 316 ILE A N 1
ATOM 2620 C CA . ILE A 1 316 ? -21.375 11.188 13.133 1 98.25 316 ILE A CA 1
ATOM 2621 C C . ILE A 1 316 ? -20.516 10.242 12.289 1 98.25 316 ILE A C 1
ATOM 2623 O O . ILE A 1 316 ? -19.719 10.695 11.461 1 98.25 316 ILE A O 1
ATOM 2627 N N . GLY A 1 317 ? -20.656 8.93 12.562 1 97.81 317 GLY A N 1
ATOM 2628 C CA . GLY A 1 317 ? -19.766 7.992 11.891 1 97.81 317 GLY A CA 1
ATOM 2629 C C . GLY A 1 317 ? -20.484 6.762 11.359 1 97.81 317 GLY A C 1
ATOM 2630 O O . GLY A 1 317 ? -21.547 6.387 11.867 1 97.81 317 GLY A O 1
ATOM 2631 N N . LEU A 1 318 ? -20.031 6.234 10.242 1 98.19 318 LEU A N 1
ATOM 2632 C CA . LEU A 1 318 ? -20.312 4.898 9.727 1 98.19 318 LEU A CA 1
ATOM 2633 C C . LEU A 1 318 ? -19.281 3.898 10.219 1 98.19 318 LEU A C 1
ATOM 2635 O O . LEU A 1 318 ? -18.125 3.936 9.781 1 98.19 318 LEU A O 1
ATOM 2639 N N . VAL A 1 319 ? -19.703 2.988 11.133 1 96.5 319 VAL A N 1
ATOM 2640 C CA . VAL A 1 319 ? -18.766 2.076 11.789 1 96.5 319 VAL A CA 1
ATOM 2641 C C . VAL A 1 319 ? -19.188 0.631 11.516 1 96.5 319 VAL A C 1
ATOM 2643 O O . VAL A 1 319 ? -20.375 0.301 11.57 1 96.5 319 VAL A O 1
ATOM 2646 N N . PRO A 1 320 ? -18.188 -0.161 11.133 1 94.5 320 PRO A N 1
ATOM 2647 C CA . PRO A 1 320 ? -18.547 -1.564 10.891 1 94.5 320 PRO A CA 1
ATOM 2648 C C . PRO A 1 320 ? -19.078 -2.258 12.141 1 94.5 320 PRO A C 1
ATOM 2650 O O . PRO A 1 320 ? -18.641 -1.979 13.258 1 94.5 320 PRO A O 1
ATOM 2653 N N . ASN A 1 321 ? -20 -3.184 11.906 1 92.75 321 ASN A N 1
ATOM 2654 C CA . ASN A 1 321 ? -20.484 -4.02 13 1 92.75 321 ASN A CA 1
ATOM 2655 C C . ASN A 1 321 ? -19.438 -5.039 13.438 1 92.75 321 ASN A C 1
ATOM 2657 O O . ASN A 1 321 ? -18.547 -5.387 12.664 1 92.75 321 ASN A O 1
ATOM 2661 N N . LYS A 1 322 ? -19.578 -5.473 14.672 1 86.19 322 LYS A N 1
ATOM 2662 C CA . LYS A 1 322 ? -18.719 -6.539 15.172 1 86.19 322 LYS A CA 1
ATOM 2663 C C . LYS A 1 322 ? -19.203 -7.906 14.703 1 86.19 322 LYS A C 1
ATOM 2665 O O . LYS A 1 322 ? -20.406 -8.156 14.641 1 86.19 322 LYS A O 1
ATOM 2670 N N . MET A 1 323 ? -18.219 -8.711 14.281 1 80.44 323 MET A N 1
ATOM 2671 C CA . MET A 1 323 ? -18.562 -10.078 13.898 1 80.44 323 MET A CA 1
ATOM 2672 C C . MET A 1 323 ? -18.891 -10.922 15.117 1 80.44 323 MET A C 1
ATOM 2674 O O . MET A 1 323 ? -18.344 -10.711 16.203 1 80.44 323 MET A O 1
ATOM 2678 N N . PRO A 1 324 ? -19.891 -11.789 14.836 1 74 324 PRO A N 1
ATOM 2679 C CA . PRO A 1 324 ? -20.188 -12.688 15.953 1 74 324 PRO A CA 1
ATOM 2680 C C . PRO A 1 324 ? -18.984 -13.555 16.344 1 74 324 PRO A C 1
ATOM 2682 O O . PRO A 1 324 ? -18.188 -13.93 15.492 1 74 324 PRO A O 1
ATOM 2685 N N . LEU A 1 325 ? -18.562 -13.484 17.594 1 62.47 325 LEU A N 1
ATOM 2686 C CA . LEU A 1 325 ? -17.438 -14.266 18.094 1 62.47 325 LEU A CA 1
ATOM 2687 C C . LEU A 1 325 ? -17.578 -15.734 17.703 1 62.47 325 LEU A C 1
ATOM 2689 O O . LEU A 1 325 ? -18.656 -16.328 17.875 1 62.47 325 LEU A O 1
ATOM 2693 N N . ALA A 1 326 ? -16.828 -16.125 16.703 1 53.31 326 ALA A N 1
ATOM 2694 C CA . ALA A 1 326 ? -16.766 -17.578 16.672 1 53.31 326 ALA A CA 1
ATOM 2695 C C . ALA A 1 326 ? -16.109 -18.125 17.938 1 53.31 326 ALA A C 1
ATOM 2697 O O . ALA A 1 326 ? -15.32 -17.438 18.578 1 53.31 326 ALA A O 1
ATOM 2698 N N . ASN A 1 327 ? -16.656 -19.203 18.609 1 50.72 327 ASN A N 1
ATOM 2699 C CA . ASN A 1 327 ? -16.266 -19.812 19.875 1 50.72 327 ASN A CA 1
ATOM 2700 C C . ASN A 1 327 ? -14.781 -19.562 20.172 1 50.72 327 ASN A C 1
ATOM 2702 O O . ASN A 1 327 ? -14.367 -19.562 21.328 1 50.72 327 ASN A O 1
ATOM 2706 N N . SER A 1 328 ? -13.859 -19.672 19.219 1 49.5 328 SER A N 1
ATOM 2707 C CA . SER A 1 328 ? -12.453 -19.812 19.578 1 49.5 328 SER A CA 1
ATOM 2708 C C . SER A 1 328 ? -11.719 -18.484 19.453 1 49.5 328 SER A C 1
ATOM 2710 O O . SER A 1 328 ? -10.539 -18.375 19.781 1 49.5 328 SER A O 1
ATOM 2712 N N . GLN A 1 329 ? -12.367 -17.531 18.953 1 55.25 329 GLN A N 1
ATOM 2713 C CA . GLN A 1 329 ? -11.5 -16.391 18.688 1 55.25 329 GLN A CA 1
ATOM 2714 C C . GLN A 1 329 ? -11.625 -15.344 19.781 1 55.25 329 GLN A C 1
ATOM 2716 O O . GLN A 1 329 ? -12.734 -15 20.203 1 55.25 329 GLN A O 1
ATOM 2721 N N . LYS A 1 330 ? -10.562 -15.133 20.484 1 56.78 330 LYS A N 1
ATOM 2722 C CA . LYS A 1 330 ? -10.406 -14.219 21.609 1 56.78 330 LYS A CA 1
ATOM 2723 C C . LYS A 1 330 ? -10.727 -12.781 21.219 1 56.78 330 LYS A C 1
ATOM 2725 O O . LYS A 1 330 ? -11.172 -11.984 22.047 1 56.78 330 LYS A O 1
ATOM 2730 N N . GLU A 1 331 ? -10.422 -12.414 19.984 1 58.5 331 GLU A N 1
ATOM 2731 C CA . GLU A 1 331 ? -10.703 -11.023 19.641 1 58.5 331 GLU A CA 1
ATOM 2732 C C . GLU A 1 331 ? -11.773 -10.93 18.547 1 58.5 331 GLU A C 1
ATOM 2734 O O . GLU A 1 331 ? -11.727 -11.672 17.562 1 58.5 331 GLU A O 1
ATOM 2739 N N . GLN A 1 332 ? -12.82 -10.211 18.984 1 64.25 332 GLN A N 1
ATOM 2740 C CA . GLN A 1 332 ? -13.922 -9.992 18.062 1 64.25 332 GLN A CA 1
ATOM 2741 C C . GLN A 1 332 ? -13.477 -9.172 16.844 1 64.25 332 GLN A C 1
ATOM 2743 O O . GLN A 1 332 ? -12.906 -8.094 17 1 64.25 332 GLN A O 1
ATOM 2748 N N . LYS A 1 333 ? -13.602 -9.758 15.742 1 75.12 333 LYS A N 1
ATOM 2749 C CA . LYS A 1 333 ? -13.234 -9.078 14.508 1 75.12 333 LYS A CA 1
ATOM 2750 C C . LYS A 1 333 ? -14.414 -8.289 13.945 1 75.12 333 LYS A C 1
ATOM 2752 O O . LYS A 1 333 ? -15.57 -8.617 14.219 1 75.12 333 LYS A O 1
ATOM 2757 N N . ASN A 1 334 ? -14.172 -7.102 13.344 1 73.38 334 ASN A N 1
ATOM 2758 C CA . ASN A 1 334 ? -15.188 -6.281 12.695 1 73.38 334 ASN A CA 1
ATOM 2759 C C . ASN A 1 334 ? -15.422 -6.715 11.25 1 73.38 334 ASN A C 1
ATOM 2761 O O . ASN A 1 334 ? -14.516 -7.246 10.602 1 73.38 334 ASN A O 1
ATOM 2765 N N . TYR A 1 335 ? -16.688 -6.48 10.953 1 82.94 335 TYR A N 1
ATOM 2766 C CA . TYR A 1 335 ? -16.922 -6.523 9.516 1 82.94 335 TYR A CA 1
ATOM 2767 C C . TYR A 1 335 ? -16.094 -5.453 8.805 1 82.94 335 TYR A C 1
ATOM 2769 O O . TYR A 1 335 ? -15.656 -4.484 9.422 1 82.94 335 TYR A O 1
ATOM 2777 N N . MET A 1 336 ? -15.891 -5.695 7.637 1 83.31 336 MET A N 1
ATOM 2778 C CA . MET A 1 336 ? -15.078 -4.746 6.883 1 83.31 336 MET A CA 1
ATOM 2779 C C . MET A 1 336 ? -15.938 -3.938 5.918 1 83.31 336 MET A C 1
ATOM 2781 O O . MET A 1 336 ? -16.859 -4.477 5.301 1 83.31 336 MET A O 1
ATOM 2785 N N . ILE A 1 337 ? -15.719 -2.707 5.906 1 91.31 337 ILE A N 1
ATOM 2786 C CA . ILE A 1 337 ? -16.234 -1.86 4.836 1 91.31 337 ILE A CA 1
ATOM 2787 C C . ILE A 1 337 ? -15.141 -1.599 3.809 1 91.31 337 ILE A C 1
ATOM 2789 O O . ILE A 1 337 ? -14.031 -1.183 4.164 1 91.31 337 ILE A O 1
ATOM 2793 N N . LYS A 1 338 ? -15.43 -1.837 2.533 1 89.19 338 LYS A N 1
ATOM 2794 C CA . LYS A 1 338 ? -14.43 -1.666 1.488 1 89.19 338 LYS A CA 1
ATOM 2795 C C . LYS A 1 338 ? -13.969 -0.212 1.396 1 89.19 338 LYS A C 1
ATOM 2797 O O . LYS A 1 338 ? -14.781 0.708 1.555 1 89.19 338 LYS A O 1
ATOM 2802 N N . TYR A 1 339 ? -12.758 -0.098 1.101 1 88.44 339 TYR A N 1
ATOM 2803 C CA . TYR A 1 339 ? -12.156 1.216 0.922 1 88.44 339 TYR A CA 1
ATOM 2804 C C . TYR A 1 339 ? -12.953 2.055 -0.072 1 88.44 339 TYR A C 1
ATOM 2806 O O . TYR A 1 339 ? -13.219 3.232 0.172 1 88.44 339 TYR A O 1
ATOM 2814 N N . GLU A 1 340 ? -13.336 1.462 -1.212 1 86.5 340 GLU A N 1
ATOM 2815 C CA . GLU A 1 340 ? -14.039 2.156 -2.287 1 86.5 340 GLU A CA 1
ATOM 2816 C C . GLU A 1 340 ? -15.406 2.648 -1.822 1 86.5 340 GLU A C 1
ATOM 2818 O O . GLU A 1 340 ? -15.867 3.713 -2.244 1 86.5 340 GLU A O 1
ATOM 2823 N N . VAL A 1 341 ? -16.016 1.849 -0.985 1 92.69 341 VAL A N 1
ATOM 2824 C CA . VAL A 1 341 ? -17.344 2.217 -0.48 1 92.69 341 VAL A CA 1
ATOM 2825 C C . VAL A 1 341 ? -17.219 3.387 0.493 1 92.69 341 VAL A C 1
ATOM 2827 O O . VAL A 1 341 ? -18.047 4.285 0.503 1 92.69 341 VAL A O 1
ATOM 2830 N N . LEU A 1 342 ? -16.188 3.32 1.325 1 92.88 342 LEU A N 1
ATOM 2831 C CA . LEU A 1 342 ? -15.93 4.441 2.223 1 92.88 342 LEU A CA 1
ATOM 2832 C C . LEU A 1 342 ? -15.672 5.723 1.434 1 92.88 342 LEU A C 1
ATOM 2834 O O . LEU A 1 342 ? -16.188 6.785 1.786 1 92.88 342 LEU A O 1
ATOM 2838 N N . GLU A 1 343 ? -14.867 5.582 0.352 1 88.75 343 GLU A N 1
ATOM 2839 C CA . GLU A 1 343 ? -14.617 6.734 -0.51 1 88.75 343 GLU A CA 1
ATOM 2840 C C . GLU A 1 343 ? -15.914 7.262 -1.117 1 88.75 343 GLU A C 1
ATOM 2842 O O . GLU A 1 343 ? -16.141 8.469 -1.145 1 88.75 343 GLU A O 1
ATOM 2847 N N . GLU A 1 344 ? -16.734 6.348 -1.608 1 91.62 344 GLU A N 1
ATOM 2848 C CA . GLU A 1 344 ? -18.047 6.691 -2.154 1 91.62 344 GLU A CA 1
ATOM 2849 C C . GLU A 1 344 ? -18.891 7.445 -1.132 1 91.62 344 GLU A C 1
ATOM 2851 O O . GLU A 1 344 ? -19.5 8.461 -1.457 1 91.62 344 GLU A O 1
ATOM 2856 N N . ALA A 1 345 ? -18.891 6.949 0.068 1 95.62 345 ALA A N 1
ATOM 2857 C CA . ALA A 1 345 ? -19.703 7.531 1.132 1 95.62 345 ALA A CA 1
ATOM 2858 C C . ALA A 1 345 ? -19.234 8.945 1.463 1 95.62 345 ALA A C 1
ATOM 2860 O O . ALA A 1 345 ? -20.062 9.844 1.676 1 95.62 345 ALA A O 1
ATOM 2861 N N . VAL A 1 346 ? -17.938 9.117 1.545 1 93.75 346 VAL A N 1
ATOM 2862 C CA . VAL A 1 346 ? -17.375 10.43 1.844 1 93.75 346 VAL A CA 1
ATOM 2863 C C . VAL A 1 346 ? -17.859 11.445 0.808 1 93.75 346 VAL A C 1
ATOM 2865 O O . VAL A 1 346 ? -18.328 12.531 1.162 1 93.75 346 VAL A O 1
ATOM 2868 N N . ILE A 1 347 ? -17.797 11.109 -0.458 1 90.5 347 ILE A N 1
ATOM 2869 C CA . ILE A 1 347 ? -18.156 12.023 -1.538 1 90.5 347 ILE A CA 1
ATOM 2870 C C . ILE A 1 347 ? -19.656 12.297 -1.501 1 90.5 347 ILE A C 1
ATOM 2872 O O . ILE A 1 347 ? -20.094 13.438 -1.692 1 90.5 347 ILE A O 1
ATOM 2876 N N . ARG A 1 348 ? -20.453 11.25 -1.237 1 92.94 348 ARG A N 1
ATOM 2877 C CA . ARG A 1 348 ? -21.891 11.445 -1.143 1 92.94 348 ARG A CA 1
ATOM 2878 C C . ARG A 1 348 ? -22.234 12.461 -0.058 1 92.94 348 ARG A C 1
ATOM 2880 O O . ARG A 1 348 ? -23.047 13.367 -0.28 1 92.94 348 ARG A O 1
ATOM 2887 N N . VAL A 1 349 ? -21.625 12.297 1.06 1 95.62 349 VAL A N 1
ATOM 2888 C CA . VAL A 1 349 ? -21.906 13.188 2.186 1 95.62 349 VAL A CA 1
ATOM 2889 C C . VAL A 1 349 ? -21.484 14.617 1.829 1 95.62 349 VAL A C 1
ATOM 2891 O O . VAL A 1 349 ? -22.266 15.555 2.025 1 95.62 349 VAL A O 1
ATOM 2894 N N . LYS A 1 350 ? -20.312 14.766 1.341 1 90.88 350 LYS A N 1
ATOM 2895 C CA . LYS A 1 350 ? -19.812 16.094 0.988 1 90.88 350 LYS A CA 1
ATOM 2896 C C . LYS A 1 350 ? -20.719 16.766 -0.03 1 90.88 350 LYS A C 1
ATOM 2898 O O . LYS A 1 350 ? -21.047 17.953 0.109 1 90.88 350 LYS A O 1
ATOM 2903 N N . LYS A 1 351 ? -21.125 16.062 -1.032 1 87.88 351 LYS A N 1
ATOM 2904 C CA . LYS A 1 351 ? -21.984 16.609 -2.08 1 87.88 351 LYS A CA 1
ATOM 2905 C C . LYS A 1 351 ? -23.312 17.078 -1.51 1 87.88 351 LYS A C 1
ATOM 2907 O O . LYS A 1 351 ? -23.812 18.141 -1.88 1 87.88 351 LYS A O 1
ATOM 2912 N N . GLU A 1 352 ? -23.906 16.25 -0.665 1 91.94 352 GLU A N 1
ATOM 2913 C CA . GLU A 1 352 ? -25.188 16.594 -0.078 1 91.94 352 GLU A CA 1
ATOM 2914 C C . GLU A 1 352 ? -25.078 17.828 0.81 1 91.94 352 GLU A C 1
ATOM 2916 O O . GLU A 1 352 ? -26 18.656 0.858 1 91.94 352 GLU A O 1
ATOM 2921 N N . ILE A 1 353 ? -23.984 17.953 1.549 1 92 353 ILE A N 1
ATOM 2922 C CA . ILE A 1 353 ? -23.781 19.109 2.4 1 92 353 ILE A CA 1
ATOM 2923 C C . ILE A 1 353 ? -23.656 20.359 1.538 1 92 353 ILE A C 1
ATOM 2925 O O . ILE A 1 353 ? -24.266 21.391 1.83 1 92 353 ILE A O 1
ATOM 2929 N N . VAL A 1 354 ? -22.906 20.266 0.513 1 85.25 354 VAL A N 1
ATOM 2930 C CA . VAL A 1 354 ? -22.703 21.391 -0.395 1 85.25 354 VAL A CA 1
ATOM 2931 C C . VAL A 1 354 ? -24.031 21.781 -1.045 1 85.25 354 VAL A C 1
ATOM 2933 O O . VAL A 1 354 ? -24.328 22.969 -1.193 1 85.25 354 VAL A O 1
ATOM 2936 N N . LYS A 1 355 ? -24.781 20.812 -1.459 1 87.38 355 LYS A N 1
ATOM 2937 C CA . LYS A 1 355 ? -26.078 21.047 -2.09 1 87.38 355 LYS A CA 1
ATOM 2938 C C . LYS A 1 355 ? -27 21.844 -1.175 1 87.38 355 LYS A C 1
ATOM 2940 O O . LYS A 1 355 ? -27.828 22.625 -1.647 1 87.38 355 LYS A O 1
ATOM 2945 N N . ASN A 1 356 ? -26.828 21.688 0.091 1 90.5 356 ASN A N 1
ATOM 2946 C CA . ASN A 1 356 ? -27.672 22.375 1.065 1 90.5 356 ASN A CA 1
ATOM 2947 C C . ASN A 1 356 ? -27.078 23.734 1.464 1 90.5 356 ASN A C 1
ATOM 2949 O O . ASN A 1 356 ? -27.547 24.359 2.418 1 90.5 356 ASN A O 1
ATOM 2953 N N . LYS A 1 357 ? -25.984 24.172 0.834 1 86.38 357 LYS A N 1
ATOM 2954 C CA . LYS A 1 357 ? -25.359 25.484 0.952 1 86.38 357 LYS A CA 1
ATOM 2955 C C . LYS A 1 357 ? -24.891 25.75 2.381 1 86.38 357 LYS A C 1
ATOM 2957 O O . LYS A 1 357 ? -25.047 26.844 2.902 1 86.38 357 LYS A O 1
ATOM 2962 N N . ILE A 1 358 ? -24.516 24.703 3.043 1 88.94 358 ILE A N 1
ATOM 2963 C CA . ILE A 1 358 ? -23.953 24.844 4.383 1 88.94 358 ILE A CA 1
ATOM 2964 C C . ILE A 1 358 ? -22.531 25.391 4.285 1 88.94 358 ILE A C 1
ATOM 2966 O O . ILE A 1 358 ? -21.703 24.844 3.547 1 88.94 358 ILE A O 1
ATOM 2970 N N . THR A 1 359 ? -22.266 26.391 5.078 1 85.12 359 THR A N 1
ATOM 2971 C CA . THR A 1 359 ? -20.953 27.031 4.988 1 85.12 359 THR A CA 1
ATOM 2972 C C . THR A 1 359 ? -20.141 26.781 6.246 1 85.12 359 THR A C 1
ATOM 2974 O O . THR A 1 359 ? -18.953 27.125 6.309 1 85.12 359 THR A O 1
ATOM 2977 N N . ALA A 1 360 ? -20.734 26.141 7.23 1 90.31 360 ALA A N 1
ATOM 2978 C CA . ALA A 1 360 ? -20 25.797 8.445 1 90.31 360 ALA A CA 1
ATOM 2979 C C . ALA A 1 360 ? -18.859 24.844 8.148 1 90.31 360 ALA A C 1
ATOM 2981 O O . ALA A 1 360 ? -18.984 23.969 7.277 1 90.31 360 ALA A O 1
ATOM 2982 N N . PRO A 1 361 ? -17.734 25.016 8.852 1 91.94 361 PRO A N 1
ATOM 2983 C CA . PRO A 1 361 ? -16.625 24.062 8.664 1 91.94 361 PRO A CA 1
ATOM 2984 C C . PRO A 1 361 ? -17 22.641 9.086 1 91.94 361 PRO A C 1
ATOM 2986 O O . PRO A 1 361 ? -17.656 22.453 10.109 1 91.94 361 PRO A O 1
ATOM 2989 N N . TYR A 1 362 ? -16.656 21.734 8.305 1 94.5 362 TYR A N 1
ATOM 2990 C CA . TYR A 1 362 ? -16.828 20.312 8.586 1 94.5 362 TYR A CA 1
ATOM 2991 C C . TYR A 1 362 ? -15.75 19.484 7.918 1 94.5 362 TYR A C 1
ATOM 2993 O O . TYR A 1 362 ? -14.984 19.984 7.098 1 94.5 362 TYR A O 1
ATOM 3001 N N . CYS A 1 363 ? -15.625 18.25 8.336 1 94.62 363 CYS A N 1
ATOM 3002 C CA . CYS A 1 363 ? -14.734 17.297 7.684 1 94.62 363 CYS A CA 1
ATOM 3003 C C . CYS A 1 363 ? -15.398 15.93 7.555 1 94.62 363 CYS A C 1
ATOM 3005 O O . CYS A 1 363 ? -15.867 15.367 8.547 1 94.62 363 CYS A O 1
ATOM 3007 N N . ALA A 1 364 ? -15.547 15.508 6.379 1 95.19 364 ALA A N 1
ATOM 3008 C CA . ALA A 1 364 ? -15.906 14.117 6.094 1 95.19 364 ALA A CA 1
ATOM 3009 C C . ALA A 1 364 ? -14.711 13.336 5.559 1 95.19 364 ALA A C 1
ATOM 3011 O O . ALA A 1 364 ? -14.086 13.742 4.574 1 95.19 364 ALA A O 1
ATOM 3012 N N . PHE A 1 365 ? -14.383 12.227 6.223 1 94.06 365 PHE A N 1
ATOM 3013 C CA . PHE A 1 365 ? -13.141 11.594 5.785 1 94.06 365 PHE A CA 1
ATOM 3014 C C . PHE A 1 365 ? -13.219 10.086 5.953 1 94.06 365 PHE A C 1
ATOM 3016 O O . PHE A 1 365 ? -14.008 9.578 6.754 1 94.06 365 PHE A O 1
ATOM 3023 N N . ASN A 1 366 ? -12.5 9.422 5.109 1 92.19 366 ASN A N 1
ATOM 3024 C CA . ASN A 1 366 ? -12.289 7.977 5.164 1 92.19 366 ASN A CA 1
ATOM 3025 C C . ASN A 1 366 ? -11.25 7.602 6.215 1 92.19 366 ASN A C 1
ATOM 3027 O O . ASN A 1 366 ? -10.055 7.852 6.031 1 92.19 366 ASN A O 1
ATOM 3031 N N . GLY A 1 367 ? -11.695 6.965 7.301 1 89.06 367 GLY A N 1
ATOM 3032 C CA . GLY A 1 367 ? -10.805 6.613 8.398 1 89.06 367 GLY A CA 1
ATOM 3033 C C . GLY A 1 367 ? -10.094 5.289 8.18 1 89.06 367 GLY A C 1
ATOM 3034 O O . GLY A 1 367 ? -9.375 4.82 9.062 1 89.06 367 GLY A O 1
ATOM 3035 N N . GLY A 1 368 ? -10.25 4.73 7.012 1 84.75 368 GLY A N 1
ATOM 3036 C CA . GLY A 1 368 ? -9.633 3.447 6.711 1 84.75 368 GLY A CA 1
ATOM 3037 C C . GLY A 1 368 ? -10.562 2.27 6.945 1 84.75 368 GLY A C 1
ATOM 3038 O O . GLY A 1 368 ? -10.688 1.393 6.09 1 84.75 368 GLY A O 1
ATOM 3039 N N . GLN A 1 369 ? -11.188 2.268 8.125 1 87.5 369 GLN A N 1
ATOM 3040 C CA . GLN A 1 369 ? -12.117 1.199 8.461 1 87.5 369 GLN A CA 1
ATOM 3041 C C . GLN A 1 369 ? -13.523 1.749 8.695 1 87.5 369 GLN A C 1
ATOM 3043 O O . GLN A 1 369 ? -14.492 0.988 8.766 1 87.5 369 GLN A O 1
ATOM 3048 N N . ASP A 1 370 ? -13.547 2.996 8.844 1 93.88 370 ASP A N 1
ATOM 3049 C CA . ASP A 1 370 ? -14.789 3.715 9.125 1 93.88 370 ASP A CA 1
ATOM 3050 C C . ASP A 1 370 ? -14.797 5.082 8.445 1 93.88 370 ASP A C 1
ATOM 3052 O O . ASP A 1 370 ? -13.867 5.418 7.703 1 93.88 370 ASP A O 1
ATOM 3056 N N . LEU A 1 371 ? -15.859 5.672 8.539 1 96.62 371 LEU A N 1
ATOM 3057 C CA . LEU A 1 371 ? -16.016 7.031 8.039 1 96.62 371 LEU A CA 1
ATOM 3058 C C . LEU A 1 371 ? -16.594 7.949 9.117 1 96.62 371 LEU A C 1
ATOM 3060 O O . LEU A 1 371 ? -17.484 7.555 9.859 1 96.62 371 LEU A O 1
ATOM 3064 N N . TRP A 1 372 ? -16.078 9.133 9.164 1 96.88 372 TRP A N 1
ATOM 3065 C CA . TRP A 1 372 ? -16.609 10.102 10.125 1 96.88 372 TRP A CA 1
ATOM 3066 C C . TRP A 1 372 ? -16.859 11.445 9.453 1 96.88 372 TRP A C 1
ATOM 3068 O O . TRP A 1 372 ? -16.156 11.836 8.531 1 96.88 372 TRP A O 1
ATOM 3078 N N . VAL A 1 373 ? -17.859 12.086 9.953 1 97.69 373 VAL A N 1
ATOM 3079 C CA . VAL A 1 373 ? -18.172 13.484 9.648 1 97.69 373 VAL A CA 1
ATOM 3080 C C . VAL A 1 373 ? -18.109 14.312 10.93 1 97.69 373 VAL A C 1
ATOM 3082 O O . VAL A 1 373 ? -18.922 14.109 11.844 1 97.69 373 VAL A O 1
ATOM 3085 N N . ASP A 1 374 ? -17.219 15.203 10.961 1 97 374 ASP A N 1
ATOM 3086 C CA . ASP A 1 374 ? -17.016 16.031 12.141 1 97 374 ASP A CA 1
ATOM 3087 C C . ASP A 1 374 ? -17.406 17.484 11.859 1 97 374 ASP A C 1
ATOM 3089 O O . ASP A 1 374 ? -17.172 18 10.766 1 97 374 ASP A O 1
ATOM 3093 N N . ILE A 1 375 ? -18.031 18.109 12.922 1 96.5 375 ILE A N 1
ATOM 3094 C CA . ILE A 1 375 ? -18.141 19.562 12.875 1 96.5 375 ILE A CA 1
ATOM 3095 C C . ILE A 1 375 ? -16.781 20.188 13.078 1 96.5 375 ILE A C 1
ATOM 3097 O O . ILE A 1 375 ? -16.062 19.844 14.023 1 96.5 375 ILE A O 1
ATOM 3101 N N . GLY A 1 376 ? -16.422 21.078 12.188 1 95.25 376 GLY A N 1
ATOM 3102 C CA . GLY A 1 376 ? -15.07 21.594 12.195 1 95.25 376 GLY A CA 1
ATOM 3103 C C . GLY A 1 376 ? -14.102 20.766 11.367 1 95.25 376 GLY A C 1
ATOM 3104 O O . GLY A 1 376 ? -14.5 19.781 10.75 1 95.25 376 GLY A O 1
ATOM 3105 N N . ASN A 1 377 ? -12.891 21.156 11.242 1 94.81 377 ASN A N 1
ATOM 3106 C CA . ASN A 1 377 ? -11.828 20.438 10.555 1 94.81 377 ASN A CA 1
ATOM 3107 C C . ASN A 1 377 ? -10.453 20.812 11.109 1 94.81 377 ASN A C 1
ATOM 3109 O O . ASN A 1 377 ? -10.344 21.672 11.977 1 94.81 377 ASN A O 1
ATOM 3113 N N . LYS A 1 378 ? -9.453 20.156 10.648 1 96.31 378 LYS A N 1
ATOM 3114 C CA . LYS A 1 378 ? -8.117 20.328 11.211 1 96.31 378 LYS A CA 1
ATOM 3115 C C . LYS A 1 378 ? -7.574 21.719 10.906 1 96.31 378 LYS A C 1
ATOM 3117 O O . LYS A 1 378 ? -6.801 22.281 11.688 1 96.31 378 LYS A O 1
ATOM 3122 N N . ALA A 1 379 ? -7.902 22.328 9.781 1 95.31 379 ALA A N 1
ATOM 3123 C CA . ALA A 1 379 ? -7.469 23.688 9.492 1 95.31 379 ALA A CA 1
ATOM 3124 C C . ALA A 1 379 ? -7.984 24.656 10.547 1 95.31 379 ALA A C 1
ATOM 3126 O O . ALA A 1 379 ? -7.246 25.531 11.016 1 95.31 379 ALA A O 1
ATOM 3127 N N . GLU A 1 380 ? -9.25 24.516 10.883 1 95.69 380 GLU A N 1
ATOM 3128 C CA . GLU A 1 380 ? -9.812 25.344 11.945 1 95.69 380 GLU A CA 1
ATOM 3129 C C . GLU A 1 380 ? -9.062 25.141 13.258 1 95.69 380 GLU A C 1
ATOM 3131 O O . GLU A 1 380 ? -8.781 26.109 13.969 1 95.69 380 GLU A O 1
ATOM 3136 N N . GLY A 1 381 ? -8.773 23.891 13.562 1 97.56 381 GLY A N 1
ATOM 3137 C CA . GLY A 1 381 ? -7.988 23.594 14.758 1 97.56 381 GLY A CA 1
ATOM 3138 C C . GLY A 1 381 ? -6.641 24.297 14.766 1 97.56 381 GLY A C 1
ATOM 3139 O O . GLY A 1 381 ? -6.25 24.891 15.773 1 97.56 381 GLY A O 1
ATOM 3140 N N . LEU A 1 382 ? -5.953 24.297 13.656 1 97.31 382 LEU A N 1
ATOM 3141 C CA . LEU A 1 382 ? -4.656 24.953 13.531 1 97.31 382 LEU A CA 1
ATOM 3142 C C . LEU A 1 382 ? -4.793 26.469 13.664 1 97.31 382 LEU A C 1
ATOM 3144 O O . LEU A 1 382 ? -3.986 27.109 14.328 1 97.31 382 LEU A O 1
ATOM 3148 N N . ILE A 1 383 ? -5.801 27.031 13.047 1 95.81 383 ILE A N 1
ATOM 3149 C CA . ILE A 1 383 ? -6.016 28.469 13.055 1 95.81 383 ILE A CA 1
ATOM 3150 C C . ILE A 1 383 ? -6.297 28.938 14.484 1 95.81 383 ILE A C 1
ATOM 3152 O O . ILE A 1 383 ? -5.793 29.969 14.914 1 95.81 383 ILE A O 1
ATOM 3156 N N . ILE A 1 384 ? -7.094 28.156 15.227 1 97.12 384 ILE A N 1
ATOM 3157 C CA . ILE A 1 384 ? -7.363 28.469 16.625 1 97.12 384 ILE A CA 1
ATOM 3158 C C . ILE A 1 384 ? -6.055 28.516 17.406 1 97.12 384 ILE A C 1
ATOM 3160 O O . ILE A 1 384 ? -5.801 29.469 18.156 1 97.12 384 ILE A O 1
ATOM 3164 N N . LEU A 1 385 ? -5.25 27.5 17.203 1 98 385 LEU A N 1
ATOM 3165 C CA . LEU A 1 385 ? -3.973 27.438 17.891 1 98 385 LEU A CA 1
ATOM 3166 C C . LEU A 1 385 ? -3.066 28.594 17.484 1 98 385 LEU A C 1
ATOM 3168 O O . LEU A 1 385 ? -2.398 29.203 18.328 1 98 385 LEU A O 1
ATOM 3172 N N . GLN A 1 386 ? -3.02 28.906 16.219 1 96.81 386 GLN A N 1
ATOM 3173 C CA . GLN A 1 386 ? -2.225 30.016 15.703 1 96.81 386 GLN A CA 1
ATOM 3174 C C . GLN A 1 386 ? -2.646 31.344 16.328 1 96.81 386 GLN A C 1
ATOM 3176 O O . GLN A 1 386 ? -1.802 32.125 16.75 1 96.81 386 GLN A O 1
ATOM 3181 N N . LYS A 1 387 ? -3.898 31.562 16.438 1 96 387 LYS A N 1
ATOM 3182 C CA . LYS A 1 387 ? -4.41 32.812 17.031 1 96 387 LYS A CA 1
ATOM 3183 C C . LYS A 1 387 ? -4.168 32.812 18.531 1 96 387 LYS A C 1
ATOM 3185 O O . LYS A 1 387 ? -3.73 33.844 19.078 1 96 387 LYS A O 1
ATOM 3190 N N . LEU A 1 388 ? -4.457 31.719 19.141 1 97.31 388 LEU A N 1
ATOM 3191 C CA . LEU A 1 388 ? -4.262 31.594 20.578 1 97.31 388 LEU A CA 1
ATOM 3192 C C . LEU A 1 388 ? -2.816 31.891 20.969 1 97.31 388 LEU A C 1
ATOM 3194 O O . LEU A 1 388 ? -2.559 32.562 21.969 1 97.31 388 LEU A O 1
ATOM 3198 N N . LEU A 1 389 ? -1.891 31.438 20.125 1 97.5 389 LEU A N 1
ATOM 3199 C CA . LEU A 1 389 ? -0.468 31.516 20.438 1 97.5 389 LEU A CA 1
ATOM 3200 C C . LEU A 1 389 ? 0.181 32.688 19.703 1 97.5 389 LEU A C 1
ATOM 3202 O O . LEU A 1 389 ? 1.383 32.906 19.844 1 97.5 389 LEU A O 1
ATOM 3206 N N . LYS A 1 390 ? -0.601 33.344 18.875 1 96.19 390 LYS A N 1
ATOM 3207 C CA . LYS A 1 390 ? -0.134 34.5 18.078 1 96.19 390 LYS A CA 1
ATOM 3208 C C . LYS A 1 390 ? 1.027 34.094 17.172 1 96.19 390 LYS A C 1
ATOM 3210 O O . LYS A 1 390 ? 2.074 34.75 17.172 1 96.19 390 LYS A O 1
ATOM 3215 N N . ILE A 1 391 ? 0.791 33.062 16.484 1 95.06 391 ILE A N 1
ATOM 3216 C CA . ILE A 1 391 ? 1.814 32.5 15.602 1 95.06 391 ILE A CA 1
ATOM 3217 C C . ILE A 1 391 ? 1.371 32.656 14.148 1 95.06 391 ILE A C 1
ATOM 3219 O O . ILE A 1 391 ? 0.241 32.281 13.805 1 95.06 391 ILE A O 1
ATOM 3223 N N . GLU A 1 392 ? 2.252 33.188 13.297 1 92.19 392 GLU A N 1
ATOM 3224 C CA . GLU A 1 392 ? 1.978 33.312 11.875 1 92.19 392 GLU A CA 1
ATOM 3225 C C . GLU A 1 392 ? 1.892 31.969 11.18 1 92.19 392 GLU A C 1
ATOM 3227 O O . GLU A 1 392 ? 2.547 31.016 11.602 1 92.19 392 GLU A O 1
ATOM 3232 N N . LYS A 1 393 ? 1.209 31.922 10.086 1 92.62 393 LYS A N 1
ATOM 3233 C CA . LYS A 1 393 ? 1.013 30.703 9.328 1 92.62 393 LYS A CA 1
ATOM 3234 C C . LYS A 1 393 ? 2.344 30.141 8.828 1 92.62 393 LYS A C 1
ATOM 3236 O O . LYS A 1 393 ? 2.557 28.922 8.828 1 92.62 393 LYS A O 1
ATOM 3241 N N . LYS A 1 394 ? 3.246 31.031 8.414 1 90.12 394 LYS A N 1
ATOM 3242 C CA . LYS A 1 394 ? 4.527 30.625 7.852 1 90.12 394 LYS A CA 1
ATOM 3243 C C . LYS A 1 394 ? 5.422 30 8.922 1 90.12 394 LYS A C 1
ATOM 3245 O O . LYS A 1 394 ? 6.441 29.375 8.602 1 90.12 394 LYS A O 1
ATOM 3250 N N . LYS A 1 395 ? 5.008 30.156 10.203 1 92.69 395 LYS A N 1
ATOM 3251 C CA . LYS A 1 395 ? 5.801 29.609 11.305 1 92.69 395 LYS A CA 1
ATOM 3252 C C . LYS A 1 395 ? 5.113 28.406 11.945 1 92.69 395 LYS A C 1
ATOM 3254 O O . LYS A 1 395 ? 5.496 27.969 13.031 1 92.69 395 LYS A O 1
ATOM 3259 N N . CYS A 1 396 ? 4.066 27.906 11.312 1 94.44 396 CYS A N 1
ATOM 3260 C CA . CYS A 1 396 ? 3.336 26.719 11.734 1 94.44 396 CYS A CA 1
ATOM 3261 C C . CYS A 1 396 ? 3.477 25.594 10.711 1 94.44 396 CYS A C 1
ATOM 3263 O O . CYS A 1 396 ? 3.285 25.812 9.516 1 94.44 396 CYS A O 1
ATOM 3265 N N . CYS A 1 397 ? 3.84 24.391 11.18 1 95.94 397 CYS A N 1
ATOM 3266 C CA . CYS A 1 397 ? 3.971 23.234 10.297 1 95.94 397 CYS A CA 1
ATOM 3267 C C . CYS A 1 397 ? 3.141 22.062 10.805 1 95.94 397 CYS A C 1
ATOM 3269 O O . CYS A 1 397 ? 3.25 21.672 11.969 1 95.94 397 CYS A O 1
ATOM 3271 N N . HIS A 1 398 ? 2.318 21.562 9.914 1 97.69 398 HIS A N 1
ATOM 3272 C CA . HIS A 1 398 ? 1.51 20.391 10.258 1 97.69 398 HIS A CA 1
ATOM 3273 C C . HIS A 1 398 ? 2.068 19.125 9.617 1 97.69 398 HIS A C 1
ATOM 3275 O O . HIS A 1 398 ? 2.344 19.094 8.414 1 97.69 398 HIS A O 1
ATOM 3281 N N . ILE A 1 399 ? 2.266 18.094 10.414 1 97.5 399 ILE A N 1
ATOM 3282 C CA . ILE A 1 399 ? 2.693 16.781 9.938 1 97.5 399 ILE A CA 1
ATOM 3283 C C . ILE A 1 399 ? 1.521 15.805 9.984 1 97.5 399 ILE A C 1
ATOM 3285 O O . ILE A 1 399 ? 0.917 15.602 11.039 1 97.5 399 ILE A O 1
ATOM 3289 N N . GLY A 1 400 ? 1.175 15.219 8.891 1 97.12 400 GLY A N 1
ATOM 3290 C CA . GLY A 1 400 ? 0.072 14.273 8.812 1 97.12 400 GLY A CA 1
ATOM 3291 C C . GLY A 1 400 ? 0.223 13.266 7.691 1 97.12 400 GLY A C 1
ATOM 3292 O O . GLY A 1 400 ? 1.177 13.336 6.914 1 97.12 400 GLY A O 1
ATOM 3293 N N . ASP A 1 401 ? -0.763 12.266 7.645 1 92.25 401 ASP A N 1
ATOM 3294 C CA . ASP A 1 401 ? -0.658 11.188 6.664 1 92.25 401 ASP A CA 1
ATOM 3295 C C . ASP A 1 401 ? -1.813 11.234 5.668 1 92.25 401 ASP A C 1
ATOM 3297 O O . ASP A 1 401 ? -1.786 10.547 4.645 1 92.25 401 ASP A O 1
ATOM 3301 N N . GLN A 1 402 ? -2.775 12.016 5.867 1 91.38 402 GLN A N 1
ATOM 3302 C CA . GLN A 1 402 ? -3.979 11.977 5.043 1 91.38 402 GLN A CA 1
ATOM 3303 C C . GLN A 1 402 ? -4.191 13.297 4.312 1 91.38 402 GLN A C 1
ATOM 3305 O O . GLN A 1 402 ? -5.156 14.016 4.582 1 91.38 402 GLN A O 1
ATOM 3310 N N . PHE A 1 403 ? -3.459 13.57 3.25 1 92.38 403 PHE A N 1
ATOM 3311 C CA . PHE A 1 403 ? -3.504 14.867 2.584 1 92.38 403 PHE A CA 1
ATOM 3312 C C . PHE A 1 403 ? -4.273 14.773 1.271 1 92.38 403 PHE A C 1
ATOM 3314 O O . PHE A 1 403 ? -4.363 15.758 0.529 1 92.38 403 PHE A O 1
ATOM 3321 N N . LEU A 1 404 ? -4.855 13.586 0.994 1 86.44 404 LEU A N 1
ATOM 3322 C CA . LEU A 1 404 ? -5.711 13.5 -0.185 1 86.44 404 LEU A CA 1
ATOM 3323 C C . LEU A 1 404 ? -7.074 14.117 0.084 1 86.44 404 LEU A C 1
ATOM 3325 O O . LEU A 1 404 ? -7.375 14.508 1.217 1 86.44 404 LEU A O 1
ATOM 3329 N N . HIS A 1 405 ? -7.863 14.164 -0.88 1 79.69 405 HIS A N 1
ATOM 3330 C CA . HIS A 1 405 ? -9.133 14.891 -0.8 1 79.69 405 HIS A CA 1
ATOM 3331 C C . HIS A 1 405 ? -10.07 14.242 0.213 1 79.69 405 HIS A C 1
ATOM 3333 O O . HIS A 1 405 ? -10.898 14.922 0.816 1 79.69 405 HIS A O 1
ATOM 3339 N N . SER A 1 406 ? -9.984 12.977 0.407 1 84.69 406 SER A N 1
ATOM 3340 C CA . SER A 1 406 ? -10.82 12.289 1.385 1 84.69 406 SER A CA 1
ATOM 3341 C C . SER A 1 406 ? -10.133 12.219 2.746 1 84.69 406 SER A C 1
ATOM 3343 O O . SER A 1 406 ? -10.617 11.531 3.652 1 84.69 406 SER A O 1
ATOM 3345 N N . GLY A 1 407 ? -9.008 12.93 2.846 1 88.94 407 GLY A N 1
ATOM 3346 C CA . GLY A 1 407 ? -8.281 12.938 4.105 1 88.94 407 GLY A CA 1
ATOM 3347 C C . GLY A 1 407 ? -8.555 14.164 4.949 1 88.94 407 GLY A C 1
ATOM 3348 O O . GLY A 1 407 ? -8.922 15.219 4.426 1 88.94 407 GLY A O 1
ATOM 3349 N N . ASN A 1 408 ? -8.328 14.055 6.254 1 93.56 408 ASN A N 1
ATOM 3350 C CA . ASN A 1 408 ? -8.656 15.148 7.164 1 93.56 408 ASN A CA 1
ATOM 3351 C C . ASN A 1 408 ? -7.477 16.094 7.348 1 93.56 408 ASN A C 1
ATOM 3353 O O . ASN A 1 408 ? -7.621 17.172 7.949 1 93.56 408 ASN A O 1
ATOM 3357 N N . ASP A 1 409 ? -6.332 15.844 6.746 1 94 409 ASP A N 1
ATOM 3358 C CA . ASP A 1 409 ? -5.203 16.766 6.836 1 94 409 ASP A CA 1
ATOM 3359 C C . ASP A 1 409 ? -5.18 17.719 5.652 1 94 409 ASP A C 1
ATOM 3361 O O . ASP A 1 409 ? -4.484 18.75 5.684 1 94 409 ASP A O 1
ATOM 3365 N N . PHE A 1 410 ? -5.906 17.438 4.652 1 91.44 410 PHE A N 1
ATOM 3366 C CA . PHE A 1 410 ? -5.852 18.188 3.404 1 91.44 410 PHE A CA 1
ATOM 3367 C C . PHE A 1 410 ? -6.113 19.672 3.648 1 91.44 410 PHE A C 1
ATOM 3369 O O . PHE A 1 410 ? -5.387 20.531 3.143 1 91.44 410 PHE A O 1
ATOM 3376 N N . PRO A 1 411 ? -7.055 20.078 4.465 1 92.12 411 PRO A N 1
ATOM 3377 C CA . PRO A 1 411 ? -7.355 21.5 4.652 1 92.12 411 PRO A CA 1
ATOM 3378 C C . PRO A 1 411 ? -6.188 22.266 5.262 1 92.12 411 PRO A C 1
ATOM 3380 O O . PRO A 1 411 ? -6.109 23.5 5.113 1 92.12 411 PRO A O 1
ATOM 3383 N N . THR A 1 412 ? -5.309 21.578 5.895 1 95.12 412 THR A N 1
ATOM 3384 C CA . THR A 1 412 ? -4.219 22.281 6.578 1 95.12 412 THR A CA 1
ATOM 3385 C C . THR A 1 412 ? -3.244 22.875 5.57 1 95.12 412 THR A C 1
ATOM 3387 O O . THR A 1 412 ? -2.445 23.75 5.918 1 95.12 412 THR A O 1
ATOM 3390 N N . ARG A 1 413 ? -3.289 22.469 4.332 1 92.38 413 ARG A N 1
ATOM 3391 C CA . ARG A 1 413 ? -2.447 23 3.268 1 92.38 413 ARG A CA 1
ATOM 3392 C C . ARG A 1 413 ? -2.748 24.469 3.016 1 92.38 413 ARG A C 1
ATOM 3394 O O . ARG A 1 413 ? -1.962 25.172 2.373 1 92.38 413 ARG A O 1
ATOM 3401 N N . PHE A 1 414 ? -3.785 24.938 3.578 1 90.62 414 PHE A N 1
ATOM 3402 C CA . PHE A 1 414 ? -4.219 26.297 3.271 1 90.62 414 PHE A CA 1
ATOM 3403 C C . PHE A 1 414 ? -3.992 27.219 4.465 1 90.62 414 PHE A C 1
ATOM 3405 O O . PHE A 1 414 ? -4.375 28.391 4.43 1 90.62 414 PHE A O 1
ATOM 3412 N N . CYS A 1 415 ? -3.391 26.703 5.512 1 93.56 415 CYS A N 1
ATOM 3413 C CA . CYS A 1 415 ? -3.223 27.578 6.668 1 93.56 415 CYS A CA 1
ATOM 3414 C C . CYS A 1 415 ? -1.91 27.281 7.387 1 93.56 415 CYS A C 1
ATOM 3416 O O . CYS A 1 415 ? -1.675 27.781 8.484 1 93.56 415 CYS A O 1
ATOM 3418 N N . SER A 1 416 ? -1.112 26.422 6.809 1 94.25 416 SER A N 1
ATOM 3419 C CA . SER A 1 416 ? 0.177 26.109 7.414 1 94.25 416 SER A CA 1
ATOM 3420 C C . SER A 1 416 ? 1.105 25.438 6.414 1 94.25 416 SER A C 1
ATOM 3422 O O . SER A 1 416 ? 0.692 25.109 5.301 1 94.25 416 SER A O 1
ATOM 3424 N N . LEU A 1 417 ? 2.383 25.391 6.832 1 94 417 LEU A N 1
ATOM 3425 C CA . LEU A 1 417 ? 3.26 24.438 6.156 1 94 417 LEU A CA 1
ATOM 3426 C C . LEU A 1 417 ? 2.818 23 6.426 1 94 417 LEU A C 1
ATOM 3428 O O . LEU A 1 417 ? 2.141 22.734 7.422 1 94 417 LEU A O 1
ATOM 3432 N N . THR A 1 418 ? 3.164 22.109 5.48 1 95.81 418 THR A N 1
ATOM 3433 C CA . THR A 1 418 ? 2.746 20.719 5.691 1 95.81 418 THR A CA 1
ATOM 3434 C C . THR A 1 418 ? 3.877 19.766 5.348 1 95.81 418 THR A C 1
ATOM 3436 O O . THR A 1 418 ? 4.672 20.016 4.445 1 95.81 418 THR A O 1
ATOM 3439 N N . LEU A 1 419 ? 4 18.75 6.113 1 96.06 419 LEU A N 1
ATOM 3440 C CA . LEU A 1 419 ? 4.816 17.562 5.824 1 96.06 419 LEU A CA 1
ATOM 3441 C C . LEU A 1 419 ? 3.947 16.312 5.719 1 96.06 419 LEU A C 1
ATOM 3443 O O . LEU A 1 419 ? 3.248 15.961 6.668 1 96.06 419 LEU A O 1
ATOM 3447 N N . TRP A 1 420 ? 3.99 15.711 4.566 1 95.88 420 TRP A N 1
ATOM 3448 C CA . TRP A 1 420 ? 3.195 14.516 4.305 1 95.88 420 TRP A CA 1
ATOM 3449 C C . TRP A 1 420 ? 4.004 13.25 4.574 1 95.88 420 TRP A C 1
ATOM 3451 O O . TRP A 1 420 ? 5 12.984 3.895 1 95.88 420 TRP A O 1
ATOM 3461 N N . ILE A 1 421 ? 3.58 12.508 5.559 1 94.12 421 ILE A N 1
ATOM 3462 C CA . ILE A 1 421 ? 4.258 11.273 5.93 1 94.12 421 ILE A CA 1
ATOM 3463 C C . ILE A 1 421 ? 3.326 10.086 5.688 1 94.12 421 ILE A C 1
ATOM 3465 O O . ILE A 1 421 ? 2.121 10.258 5.496 1 94.12 421 ILE A O 1
ATOM 3469 N N . SER A 1 422 ? 3.922 8.867 5.66 1 88.75 422 SER A N 1
ATOM 3470 C CA . SER A 1 422 ? 3.109 7.672 5.445 1 88.75 422 SER A CA 1
ATOM 3471 C C . SER A 1 422 ? 2.986 6.848 6.723 1 88.75 422 SER A C 1
ATOM 3473 O O . SER A 1 422 ? 2.102 6 6.84 1 88.75 422 SER A O 1
ATOM 3475 N N . ASN A 1 423 ? 3.857 7.098 7.672 1 87.75 423 ASN A N 1
ATOM 3476 C CA . ASN A 1 423 ? 3.885 6.344 8.922 1 87.75 423 ASN A CA 1
ATOM 3477 C C . ASN A 1 423 ? 4.734 7.043 9.977 1 87.75 423 ASN A C 1
ATOM 3479 O O . ASN A 1 423 ? 5.406 8.031 9.688 1 87.75 423 ASN A O 1
ATOM 3483 N N . PRO A 1 424 ? 4.758 6.535 11.227 1 91.56 424 PRO A N 1
ATOM 3484 C CA . PRO A 1 424 ? 5.484 7.203 12.312 1 91.56 424 PRO A CA 1
ATOM 3485 C C . PRO A 1 424 ? 6.992 7.242 12.078 1 91.56 424 PRO A C 1
ATOM 3487 O O . PRO A 1 424 ? 7.668 8.164 12.539 1 91.56 424 PRO A O 1
ATOM 3490 N N . GLN A 1 425 ? 7.473 6.297 11.312 1 87.31 425 GLN A N 1
ATOM 3491 C CA . GLN A 1 425 ? 8.906 6.309 11.016 1 87.31 425 GLN A CA 1
ATOM 3492 C C . GLN A 1 425 ? 9.281 7.531 10.195 1 87.31 425 GLN A C 1
ATOM 3494 O O . GLN A 1 425 ? 10.344 8.125 10.398 1 87.31 425 GLN A O 1
ATOM 3499 N N . GLU A 1 426 ? 8.461 7.883 9.266 1 89.12 426 GLU A N 1
ATOM 3500 C CA . GLU A 1 426 ? 8.719 9.078 8.461 1 89.12 426 GLU A CA 1
ATOM 3501 C C . GLU A 1 426 ? 8.578 10.344 9.305 1 89.12 426 GLU A C 1
ATOM 3503 O O . GLU A 1 426 ? 9.25 11.344 9.039 1 89.12 426 GLU A O 1
ATOM 3508 N N . THR A 1 427 ? 7.676 10.281 10.305 1 94.5 427 THR A N 1
ATOM 3509 C CA . THR A 1 427 ? 7.602 11.406 11.227 1 94.5 427 THR A CA 1
ATOM 3510 C C . THR A 1 427 ? 8.938 11.625 11.922 1 94.5 427 THR A C 1
ATOM 3512 O O . THR A 1 427 ? 9.422 12.758 12.008 1 94.5 427 THR A O 1
ATOM 3515 N N . LYS A 1 428 ? 9.523 10.547 12.398 1 91.5 428 LYS A N 1
ATOM 3516 C CA . LYS A 1 428 ? 10.828 10.633 13.055 1 91.5 428 LYS A CA 1
ATOM 3517 C C . LYS A 1 428 ? 11.875 11.25 12.125 1 91.5 428 LYS A C 1
ATOM 3519 O O . LYS A 1 428 ? 12.656 12.102 12.547 1 91.5 428 LYS A O 1
ATOM 3524 N N . ALA A 1 429 ? 11.812 10.82 10.898 1 86.69 429 ALA A N 1
ATOM 3525 C CA . ALA A 1 429 ? 12.766 11.344 9.922 1 86.69 429 ALA A CA 1
ATOM 3526 C C . ALA A 1 429 ? 12.586 12.852 9.734 1 86.69 429 ALA A C 1
ATOM 3528 O O . ALA A 1 429 ? 13.562 13.594 9.664 1 86.69 429 ALA A O 1
ATOM 3529 N N . CYS A 1 430 ? 11.391 13.289 9.633 1 90.19 430 CYS A N 1
ATOM 3530 C CA . CYS A 1 430 ? 11.102 14.711 9.484 1 90.19 430 CYS A CA 1
ATOM 3531 C C . CYS A 1 430 ? 11.586 15.492 10.695 1 90.19 430 CYS A C 1
ATOM 3533 O O . CYS A 1 430 ? 12.188 16.562 10.555 1 90.19 430 CYS A O 1
ATOM 3535 N N . LEU A 1 431 ? 11.336 14.945 11.875 1 91.5 431 LEU A N 1
ATOM 3536 C CA . LEU A 1 431 ? 11.727 15.648 13.094 1 91.5 431 LEU A CA 1
ATOM 3537 C C . LEU A 1 431 ? 13.242 15.727 13.219 1 91.5 431 LEU A C 1
ATOM 3539 O O . LEU A 1 431 ? 13.781 16.734 13.672 1 91.5 431 LEU A O 1
ATOM 3543 N N . LYS A 1 432 ? 13.875 14.672 12.867 1 86 432 LYS A N 1
ATOM 3544 C CA . LYS A 1 432 ? 15.336 14.703 12.844 1 86 432 LYS A CA 1
ATOM 3545 C C . LYS A 1 432 ? 15.852 15.82 11.945 1 86 432 LYS A C 1
ATOM 3547 O O . LYS A 1 432 ? 16.812 16.516 12.297 1 86 432 LYS A O 1
ATOM 3552 N N . SER A 1 433 ? 15.219 15.945 10.836 1 83.19 433 SER A N 1
ATOM 3553 C CA . SER A 1 433 ? 15.602 17 9.898 1 83.19 433 SER A CA 1
ATOM 3554 C C . SER A 1 433 ? 15.328 18.375 10.469 1 83.19 433 SER A C 1
ATOM 3556 O O . SER A 1 433 ? 16.141 19.297 10.305 1 83.19 433 SER A O 1
ATOM 3558 N N . ILE A 1 434 ? 14.234 18.469 11.117 1 84.38 434 ILE A N 1
ATOM 3559 C CA . ILE A 1 434 ? 13.852 19.75 11.711 1 84.38 434 ILE A CA 1
ATOM 3560 C C . ILE A 1 434 ? 14.828 20.109 12.828 1 84.38 434 ILE A C 1
ATOM 3562 O O . ILE A 1 434 ? 15.211 21.266 12.977 1 84.38 434 ILE A O 1
ATOM 3566 N N . MET A 1 435 ? 15.203 19.125 13.703 1 81.31 435 MET A N 1
ATOM 3567 C CA . MET A 1 435 ? 16.094 19.359 14.836 1 81.31 435 MET A CA 1
ATOM 3568 C C . MET A 1 435 ? 17.516 19.656 14.359 1 81.31 435 MET A C 1
ATOM 3570 O O . MET A 1 435 ? 18.312 20.219 15.109 1 81.31 435 MET A O 1
ATOM 3574 N N . ASN A 1 436 ? 17.922 18.703 13.172 1 62.97 436 ASN A N 1
ATOM 3575 C CA . ASN A 1 436 ? 19.25 18.984 12.617 1 62.97 436 ASN A CA 1
ATOM 3576 C C . ASN A 1 436 ? 19.234 20.25 11.766 1 62.97 436 ASN A C 1
ATOM 3578 O O . ASN A 1 436 ? 20.094 20.422 10.898 1 62.97 436 ASN A O 1
ATOM 3582 N N . LEU A 1 437 ? 18.281 20.953 11.422 1 48.19 437 LEU A N 1
ATOM 3583 C CA . LEU A 1 437 ? 18.531 22.281 10.875 1 48.19 437 LEU A CA 1
ATOM 3584 C C . LEU A 1 437 ? 19.75 22.922 11.531 1 48.19 437 LEU A C 1
ATOM 3586 O O . LEU A 1 437 ? 20.094 24.062 11.219 1 48.19 437 LEU A O 1
ATOM 3590 N N . ASN A 1 438 ? 20.609 23.094 12.172 1 36.53 438 ASN A N 1
ATOM 3591 C CA . ASN A 1 438 ? 21.938 22.969 11.578 1 36.53 438 ASN A CA 1
ATOM 3592 C C . ASN A 1 438 ? 22.141 21.625 10.898 1 36.53 438 ASN A C 1
ATOM 3594 O O . ASN A 1 438 ? 22.344 20.609 11.562 1 36.53 438 ASN A O 1
ATOM 3598 N N . MET A 1 439 ? 21.5 21.156 9.812 1 35.19 439 MET A N 1
ATOM 3599 C CA . MET A 1 439 ? 21.031 20.031 9.008 1 35.19 439 MET A CA 1
ATOM 3600 C C . MET A 1 439 ? 22.188 19.125 8.602 1 35.19 439 MET A C 1
ATOM 3602 O O . MET A 1 439 ? 22.672 19.188 7.469 1 35.19 439 MET A O 1
ATOM 3606 N N . LYS A 1 440 ? 23.266 18.797 8.953 1 32.56 440 LYS A N 1
ATOM 3607 C CA . LYS A 1 440 ? 24.109 17.938 8.133 1 32.56 440 LYS A CA 1
ATOM 3608 C C . LYS A 1 440 ? 23.344 16.672 7.703 1 32.56 440 LYS A C 1
ATOM 3610 O O . LYS A 1 440 ? 23.562 16.156 6.609 1 32.56 440 LYS A O 1
ATOM 3615 N N . SER A 1 441 ? 22.562 15.812 8.461 1 32.5 441 SER A N 1
ATOM 3616 C CA . SER A 1 441 ? 22.25 14.422 8.172 1 32.5 441 SER A CA 1
ATOM 3617 C C . SER A 1 441 ? 20.781 14.258 7.801 1 32.5 441 SER A C 1
ATOM 3619 O O . SER A 1 441 ? 19.969 13.859 8.633 1 32.5 441 SER A O 1
ATOM 3621 N N . PHE A 1 442 ? 20 15.102 7.125 1 32.88 442 PHE A N 1
ATOM 3622 C CA . PHE A 1 442 ? 18.562 14.953 6.941 1 32.88 442 PHE A CA 1
ATOM 3623 C C . PHE A 1 442 ? 18.234 13.664 6.195 1 32.88 442 PHE A C 1
ATOM 3625 O O . PHE A 1 442 ? 17.094 13.438 5.789 1 32.88 442 PHE A O 1
ATOM 3632 N N . ILE A 1 443 ? 19.078 13.125 5.414 1 35.69 443 ILE A N 1
ATOM 3633 C CA . ILE A 1 443 ? 18.469 12.109 4.559 1 35.69 443 ILE A CA 1
ATOM 3634 C C . ILE A 1 443 ? 17.594 11.188 5.398 1 35.69 443 ILE A C 1
ATOM 3636 O O . ILE A 1 443 ? 18.062 10.578 6.363 1 35.69 443 ILE A O 1
ATOM 3640 N N . PRO A 1 444 ? 16.312 11.57 5.453 1 33.91 444 PRO A N 1
ATOM 3641 C CA . PRO A 1 444 ? 15.523 10.547 6.145 1 33.91 444 PRO A CA 1
ATOM 3642 C C . PRO A 1 444 ? 16.188 9.172 6.105 1 33.91 444 PRO A C 1
ATOM 3644 O O . PRO A 1 444 ? 16.625 8.727 5.047 1 33.91 444 PRO A O 1
ATOM 3647 N N . GLU A 1 445 ? 17.047 8.945 6.922 1 34.06 445 GLU A N 1
ATOM 3648 C CA . GLU A 1 445 ? 17.219 7.496 6.957 1 34.06 445 GLU A CA 1
ATOM 3649 C C . GLU A 1 445 ? 15.875 6.785 6.754 1 34.06 445 GLU A C 1
ATOM 3651 O O . GLU A 1 445 ? 14.953 6.945 7.559 1 34.06 445 GLU A O 1
ATOM 3656 N N . VAL A 1 446 ? 15.102 7.203 5.793 1 31.8 446 VAL A N 1
ATOM 3657 C CA . VAL A 1 446 ? 14.008 6.254 5.605 1 31.8 446 VAL A CA 1
ATOM 3658 C C . VAL A 1 446 ? 14.281 4.98 6.402 1 31.8 446 VAL A C 1
ATOM 3660 O O . VAL A 1 446 ? 15.203 4.23 6.078 1 31.8 446 VAL A O 1
ATOM 3663 N N . LEU A 1 447 ? 14.305 5.184 7.594 1 29.98 447 LEU A N 1
ATOM 3664 C CA . LEU A 1 447 ? 14.25 4.137 8.609 1 29.98 447 LEU A CA 1
ATOM 3665 C C . LEU A 1 447 ? 13.141 3.137 8.297 1 29.98 447 LEU A C 1
ATOM 3667 O O . LEU A 1 447 ? 12.055 3.197 8.891 1 29.98 447 LEU A O 1
ATOM 3671 N N . TYR A 1 448 ? 12.297 3.004 7.375 1 28.55 448 TYR A N 1
ATOM 3672 C CA . TYR A 1 448 ? 11.883 1.658 7.754 1 28.55 448 TYR A CA 1
ATOM 3673 C C . TYR A 1 448 ? 13.031 0.886 8.383 1 28.55 448 TYR A C 1
ATOM 3675 O O . TYR A 1 448 ? 12.984 -0.342 8.484 1 28.55 448 TYR A O 1
ATOM 3683 N N . GLU A 1 449 ? 14.078 1.45 8.406 1 26.33 449 GLU A N 1
ATOM 3684 C CA . GLU A 1 449 ? 15.336 0.91 8.922 1 26.33 449 GLU A CA 1
ATOM 3685 C C . GLU A 1 449 ? 15.289 0.743 10.438 1 26.33 449 GLU A C 1
ATOM 3687 O O . GLU A 1 449 ? 14.492 1.399 11.117 1 26.33 449 GLU A O 1
ATOM 3692 N N . ASN A 1 450 ? 16.172 -0.131 11.039 1 24.73 450 ASN A N 1
ATOM 3693 C CA . ASN A 1 450 ? 16.594 -0.656 12.336 1 24.73 450 ASN A CA 1
ATOM 3694 C C . ASN A 1 450 ? 17.031 0.462 13.273 1 24.73 450 ASN A C 1
ATOM 3696 O O . ASN A 1 450 ? 17.641 0.201 14.312 1 24.73 450 ASN A O 1
ATOM 3700 N N . GLU A 1 451 ? 16.75 1.899 13.297 1 23.67 451 GLU A N 1
ATOM 3701 C CA . GLU A 1 451 ? 17.219 2.172 14.656 1 23.67 451 GLU A CA 1
ATOM 3702 C C . GLU A 1 451 ? 16.281 1.569 15.695 1 23.67 451 GLU A C 1
ATOM 3704 O O . GLU A 1 451 ? 15.062 1.615 15.539 1 23.67 451 GLU A O 1
ATOM 3709 N N . MET B 1 1 ? -23.719 -58.75 -23.156 1 24.11 1 MET B N 1
ATOM 3710 C CA . MET B 1 1 ? -23.359 -57.344 -23.047 1 24.11 1 MET B CA 1
ATOM 3711 C C . MET B 1 1 ? -21.844 -57.156 -23.188 1 24.11 1 MET B C 1
ATOM 3713 O O . MET B 1 1 ? -21.078 -57.625 -22.344 1 24.11 1 MET B O 1
ATOM 3717 N N . GLU B 1 2 ? -21.266 -57.062 -24.359 1 27.52 2 GLU B N 1
ATOM 3718 C CA . GLU B 1 2 ? -19.922 -57.188 -24.906 1 27.52 2 GLU B CA 1
ATOM 3719 C C . GLU B 1 2 ? -19.031 -56.062 -24.438 1 27.52 2 GLU B C 1
ATOM 3721 O O . GLU B 1 2 ? -19.406 -54.875 -24.531 1 27.52 2 GLU B O 1
ATOM 3726 N N . GLU B 1 3 ? -18.047 -56.312 -23.531 1 27.36 3 GLU B N 1
ATOM 3727 C CA . GLU B 1 3 ? -16.984 -55.562 -22.859 1 27.36 3 GLU B CA 1
ATOM 3728 C C . GLU B 1 3 ? -16.094 -54.844 -23.875 1 27.36 3 GLU B C 1
ATOM 3730 O O . GLU B 1 3 ? -15.375 -55.469 -24.656 1 27.36 3 GLU B O 1
ATOM 3735 N N . LEU B 1 4 ? -16.688 -53.812 -24.547 1 29.44 4 LEU B N 1
ATOM 3736 C CA . LEU B 1 4 ? -15.891 -53.094 -25.531 1 29.44 4 LEU B CA 1
ATOM 3737 C C . LEU B 1 4 ? -14.539 -52.688 -24.969 1 29.44 4 LEU B C 1
ATOM 3739 O O . LEU B 1 4 ? -14.477 -51.969 -23.969 1 29.44 4 LEU B O 1
ATOM 3743 N N . ASP B 1 5 ? -13.484 -53.469 -25.125 1 27.88 5 ASP B N 1
ATOM 3744 C CA . ASP B 1 5 ? -12.047 -53.406 -24.906 1 27.88 5 ASP B CA 1
ATOM 3745 C C . ASP B 1 5 ? -11.438 -52.156 -25.531 1 27.88 5 ASP B C 1
ATOM 3747 O O . ASP B 1 5 ? -11.164 -52.125 -26.734 1 27.88 5 ASP B O 1
ATOM 3751 N N . ILE B 1 6 ? -11.922 -51 -25.25 1 33.16 6 ILE B N 1
ATOM 3752 C CA . ILE B 1 6 ? -11.281 -49.844 -25.859 1 33.16 6 ILE B CA 1
ATOM 3753 C C . ILE B 1 6 ? -9.781 -49.844 -25.547 1 33.16 6 ILE B C 1
ATOM 3755 O O . ILE B 1 6 ? -9.383 -49.906 -24.375 1 33.16 6 ILE B O 1
ATOM 3759 N N . PRO B 1 7 ? -8.945 -50.219 -26.562 1 30.45 7 PRO B N 1
ATOM 3760 C CA . PRO B 1 7 ? -7.504 -50.438 -26.406 1 30.45 7 PRO B CA 1
ATOM 3761 C C . PRO B 1 7 ? -6.785 -49.219 -25.797 1 30.45 7 PRO B C 1
ATOM 3763 O O . PRO B 1 7 ? -7.191 -48.094 -26 1 30.45 7 PRO B O 1
ATOM 3766 N N . SER B 1 8 ? -5.969 -49.438 -24.734 1 33.81 8 SER B N 1
ATOM 3767 C CA . SER B 1 8 ? -5.113 -48.656 -23.828 1 33.81 8 SER B CA 1
ATOM 3768 C C . SER B 1 8 ? -4.152 -47.781 -24.609 1 33.81 8 SER B C 1
ATOM 3770 O O . SER B 1 8 ? -3.475 -46.938 -24.031 1 33.81 8 SER B O 1
ATOM 3772 N N . HIS B 1 9 ? -3.895 -48.094 -25.922 1 32.28 9 HIS B N 1
ATOM 3773 C CA . HIS B 1 9 ? -2.814 -47.438 -26.641 1 32.28 9 HIS B CA 1
ATOM 3774 C C . HIS B 1 9 ? -3.182 -46 -27.016 1 32.28 9 HIS B C 1
ATOM 3776 O O . HIS B 1 9 ? -2.303 -45.156 -27.219 1 32.28 9 HIS B O 1
ATOM 3782 N N . GLU B 1 10 ? -4.43 -45.75 -27.406 1 32.09 10 GLU B N 1
ATOM 3783 C CA . GLU B 1 10 ? -4.797 -44.438 -27.906 1 32.09 10 GLU B CA 1
ATOM 3784 C C . GLU B 1 10 ? -4.75 -43.375 -26.797 1 32.09 10 GLU B C 1
ATOM 3786 O O . GLU B 1 10 ? -4.645 -42.188 -27.062 1 32.09 10 GLU B O 1
ATOM 3791 N N . MET B 1 11 ? -4.961 -43.844 -25.594 1 31.84 11 MET B N 1
ATOM 3792 C CA . MET B 1 11 ? -4.938 -42.875 -24.5 1 31.84 11 MET B CA 1
ATOM 3793 C C . MET B 1 11 ? -3.525 -42.344 -24.266 1 31.84 11 MET B C 1
ATOM 3795 O O . MET B 1 11 ? -3.346 -41.25 -23.734 1 31.84 11 MET B O 1
ATOM 3799 N N . TYR B 1 12 ? -2.48 -43.188 -24.562 1 32.25 12 TYR B N 1
ATOM 3800 C CA . TYR B 1 12 ? -1.1 -42.781 -24.344 1 32.25 12 TYR B CA 1
ATOM 3801 C C . TYR B 1 12 ? -0.664 -41.75 -25.406 1 32.25 12 TYR B C 1
ATOM 3803 O O . TYR B 1 12 ? 0.093 -40.844 -25.109 1 32.25 12 TYR B O 1
ATOM 3811 N N . GLU B 1 13 ? -1.04 -41.969 -26.688 1 34.56 13 GLU B N 1
ATOM 3812 C CA . GLU B 1 13 ? -0.605 -41.031 -27.719 1 34.56 13 GLU B CA 1
ATOM 3813 C C . GLU B 1 13 ? -1.209 -39.656 -27.516 1 34.56 13 GLU B C 1
ATOM 3815 O O . GLU B 1 13 ? -0.545 -38.625 -27.75 1 34.56 13 GLU B O 1
ATOM 3820 N N . ASP B 1 14 ? -2.438 -39.562 -27.141 1 33.19 14 ASP B N 1
ATOM 3821 C CA . ASP B 1 14 ? -3.088 -38.25 -26.906 1 33.19 14 ASP B CA 1
ATOM 3822 C C . ASP B 1 14 ? -2.479 -37.562 -25.703 1 33.19 14 ASP B C 1
ATOM 3824 O O . ASP B 1 14 ? -2.416 -36.312 -25.656 1 33.19 14 ASP B O 1
ATOM 3828 N N . MET B 1 15 ? -2.061 -38.281 -24.672 1 33.59 15 MET B N 1
ATOM 3829 C CA . MET B 1 15 ? -1.316 -37.688 -23.578 1 33.59 15 MET B CA 1
ATOM 3830 C C . MET B 1 15 ? 0.054 -37.219 -24.047 1 33.59 15 MET B C 1
ATOM 3832 O O . MET B 1 15 ? 0.523 -36.156 -23.609 1 33.59 15 MET B O 1
ATOM 3836 N N . GLN B 1 16 ? 0.744 -37.938 -24.906 1 36.25 16 GLN B N 1
ATOM 3837 C CA . GLN B 1 16 ? 2.035 -37.531 -25.453 1 36.25 16 GLN B CA 1
ATOM 3838 C C . GLN B 1 16 ? 1.896 -36.281 -26.328 1 36.25 16 GLN B C 1
ATOM 3840 O O . GLN B 1 16 ? 2.75 -35.406 -26.297 1 36.25 16 GLN B O 1
ATOM 3845 N N . HIS B 1 17 ? 0.946 -36.219 -27.234 1 38.75 17 HIS B N 1
ATOM 3846 C CA . HIS B 1 17 ? 0.73 -35.031 -28.047 1 38.75 17 HIS B CA 1
ATOM 3847 C C . HIS B 1 17 ? 0.332 -33.844 -27.188 1 38.75 17 HIS B C 1
ATOM 3849 O O . HIS B 1 17 ? 0.725 -32.719 -27.484 1 38.75 17 HIS B O 1
ATOM 3855 N N . ALA B 1 18 ? -0.543 -34.062 -26.219 1 37.81 18 ALA B N 1
ATOM 3856 C CA . ALA B 1 18 ? -0.913 -32.969 -25.297 1 37.81 18 ALA B CA 1
ATOM 3857 C C . ALA B 1 18 ? 0.303 -32.469 -24.516 1 37.81 18 ALA B C 1
ATOM 3859 O O . ALA B 1 18 ? 0.454 -31.281 -24.297 1 37.81 18 ALA B O 1
ATOM 3860 N N . PHE B 1 19 ? 1.174 -33.406 -24.125 1 41.66 19 PHE B N 1
ATOM 3861 C CA . PHE B 1 19 ? 2.422 -33 -23.484 1 41.66 19 PHE B CA 1
ATOM 3862 C C . PHE B 1 19 ? 3.332 -32.281 -24.469 1 41.66 19 PHE B C 1
ATOM 3864 O O . PHE B 1 19 ? 4.043 -31.344 -24.094 1 41.66 19 PHE B O 1
ATOM 3871 N N . ARG B 1 20 ? 3.346 -32.719 -25.734 1 43.66 20 ARG B N 1
ATOM 3872 C CA . ARG B 1 20 ? 4.195 -32.062 -26.734 1 43.66 20 ARG B CA 1
ATOM 3873 C C . ARG B 1 20 ? 3.736 -30.641 -26.984 1 43.66 20 ARG B C 1
ATOM 3875 O O . ARG B 1 20 ? 4.562 -29.734 -27.141 1 43.66 20 ARG B O 1
ATOM 3882 N N . GLU B 1 21 ? 2.441 -30.422 -27.203 1 44.66 21 GLU B N 1
ATOM 3883 C CA . GLU B 1 21 ? 1.922 -29.062 -27.375 1 44.66 21 GLU B CA 1
ATOM 3884 C C . GLU B 1 21 ? 2.104 -28.234 -26.109 1 44.66 21 GLU B C 1
ATOM 3886 O O . GLU B 1 21 ? 2.352 -27.031 -26.172 1 44.66 21 GLU B O 1
ATOM 3891 N N . GLN B 1 22 ? 1.974 -28.828 -25 1 43.97 22 GLN B N 1
ATOM 3892 C CA . GLN B 1 22 ? 2.207 -28.188 -23.703 1 43.97 22 GLN B CA 1
ATOM 3893 C C . GLN B 1 22 ? 3.648 -27.703 -23.578 1 43.97 22 GLN B C 1
ATOM 3895 O O . GLN B 1 22 ? 3.912 -26.688 -22.938 1 43.97 22 GLN B O 1
ATOM 3900 N N . ASP B 1 23 ? 4.602 -28.328 -24.344 1 53.06 23 ASP B N 1
ATOM 3901 C CA . ASP B 1 23 ? 6.027 -28.031 -24.234 1 53.06 23 ASP B CA 1
ATOM 3902 C C . ASP B 1 23 ? 6.352 -26.672 -24.859 1 53.06 23 ASP B C 1
ATOM 3904 O O . ASP B 1 23 ? 7.277 -26 -24.422 1 53.06 23 ASP B O 1
ATOM 3908 N N . LYS B 1 24 ? 5.469 -26.328 -25.812 1 49.94 24 LYS B N 1
ATOM 3909 C CA . LYS B 1 24 ? 5.777 -25.062 -26.469 1 49.94 24 LYS B CA 1
ATOM 3910 C C . LYS B 1 24 ? 5.707 -23.891 -25.484 1 49.94 24 LYS B C 1
ATOM 3912 O O . LYS B 1 24 ? 6.527 -22.984 -25.531 1 49.94 24 LYS B O 1
ATOM 3917 N N . TYR B 1 25 ? 4.855 -24.062 -24.531 1 53.34 25 TYR B N 1
ATOM 3918 C CA . TYR B 1 25 ? 4.68 -22.922 -23.641 1 53.34 25 TYR B CA 1
ATOM 3919 C C . TYR B 1 25 ? 5.66 -22.984 -22.469 1 53.34 25 TYR B C 1
ATOM 3921 O O . TYR B 1 25 ? 5.898 -21.984 -21.797 1 53.34 25 TYR B O 1
ATOM 3929 N N . ASN B 1 26 ? 6.16 -24.156 -22.328 1 59.12 26 ASN B N 1
ATOM 3930 C CA . ASN B 1 26 ? 7.148 -24.281 -21.266 1 59.12 26 ASN B CA 1
ATOM 3931 C C . ASN B 1 26 ? 8.344 -23.359 -21.484 1 59.12 26 ASN B C 1
ATOM 3933 O O . ASN B 1 26 ? 8.906 -22.828 -20.531 1 59.12 26 ASN B O 1
ATOM 3937 N N . PHE B 1 27 ? 8.586 -23.203 -22.781 1 51.28 27 PHE B N 1
ATOM 3938 C CA . PHE B 1 27 ? 9.727 -22.359 -23.109 1 51.28 27 PHE B CA 1
ATOM 3939 C C . PHE B 1 27 ? 9.477 -20.922 -22.672 1 51.28 27 PHE B C 1
ATOM 3941 O O . PHE B 1 27 ? 10.367 -20.281 -22.109 1 51.28 27 PHE B O 1
ATOM 3948 N N . MET B 1 28 ? 8.258 -20.5 -22.766 1 55.28 28 MET B N 1
ATOM 3949 C CA . MET B 1 28 ? 7.902 -19.141 -22.406 1 55.28 28 MET B CA 1
ATOM 3950 C C . MET B 1 28 ? 7.93 -18.938 -20.891 1 55.28 28 MET B C 1
ATOM 3952 O O . MET B 1 28 ? 8.234 -17.859 -20.406 1 55.28 28 MET B O 1
ATOM 3956 N N . ALA B 1 29 ? 7.668 -19.984 -20.234 1 56.72 29 ALA B N 1
ATOM 3957 C CA . ALA B 1 29 ? 7.605 -19.922 -18.781 1 56.72 29 ALA B CA 1
ATOM 3958 C C . ALA B 1 29 ? 9.008 -19.891 -18.172 1 56.72 29 ALA B C 1
ATOM 3960 O O . ALA B 1 29 ? 9.219 -19.312 -17.109 1 56.72 29 ALA B O 1
ATOM 3961 N N . ILE B 1 30 ? 9.867 -20.641 -18.828 1 53.81 30 ILE B N 1
ATOM 3962 C CA . ILE B 1 30 ? 11.172 -20.875 -18.219 1 53.81 30 ILE B CA 1
ATOM 3963 C C . ILE B 1 30 ? 12.164 -19.797 -18.672 1 53.81 30 ILE B C 1
ATOM 3965 O O . ILE B 1 30 ? 13.133 -19.516 -17.969 1 53.81 30 ILE B O 1
ATOM 3969 N N . SER B 1 31 ? 11.812 -19.25 -19.859 1 46.34 31 SER B N 1
ATOM 3970 C CA . SER B 1 31 ? 12.789 -18.281 -20.359 1 46.34 31 SER B CA 1
ATOM 3971 C C . SER B 1 31 ? 12.406 -16.859 -19.953 1 46.34 31 SER B C 1
ATOM 3973 O O . SER B 1 31 ? 11.305 -16.406 -20.266 1 46.34 31 SER B O 1
ATOM 3975 N N . ASP B 1 32 ? 12.867 -16.422 -18.969 1 49.38 32 ASP B N 1
ATOM 3976 C CA . ASP B 1 32 ? 12.648 -15 -18.703 1 49.38 32 ASP B CA 1
ATOM 3977 C C . ASP B 1 32 ? 12.742 -14.18 -19.984 1 49.38 32 ASP B C 1
ATOM 3979 O O . ASP B 1 32 ? 12.141 -13.109 -20.094 1 49.38 32 ASP B O 1
ATOM 3983 N N . GLY B 1 33 ? 13.555 -14.781 -20.984 1 41.88 33 GLY B N 1
ATOM 3984 C CA . GLY B 1 33 ? 13.711 -14.125 -22.266 1 41.88 33 GLY B CA 1
ATOM 3985 C C . GLY B 1 33 ? 12.43 -14.102 -23.078 1 41.88 33 GLY B C 1
ATOM 3986 O O . GLY B 1 33 ? 12.195 -13.164 -23.859 1 41.88 33 GLY B O 1
ATOM 3987 N N . SER B 1 34 ? 11.727 -15.227 -23.109 1 39.91 34 SER B N 1
ATOM 3988 C CA . SER B 1 34 ? 10.555 -15.375 -23.953 1 39.91 34 SER B CA 1
ATOM 3989 C C . SER B 1 34 ? 9.422 -14.461 -23.5 1 39.91 34 SER B C 1
ATOM 3991 O O . SER B 1 34 ? 8.641 -13.969 -24.312 1 39.91 34 SER B O 1
ATOM 3993 N N . VAL B 1 35 ? 9.109 -14.609 -22.266 1 39.22 35 VAL B N 1
ATOM 3994 C CA . VAL B 1 35 ? 8.094 -13.648 -21.844 1 39.22 35 VAL B CA 1
ATOM 3995 C C . VAL B 1 35 ? 8.438 -12.258 -22.375 1 39.22 35 VAL B C 1
ATOM 3997 O O . VAL B 1 35 ? 7.543 -11.477 -22.719 1 39.22 35 VAL B O 1
ATOM 4000 N N . ILE B 1 36 ? 9.688 -12.211 -22.562 1 36.41 36 ILE B N 1
ATOM 4001 C CA . ILE B 1 36 ? 10.242 -10.953 -23.031 1 36.41 36 ILE B CA 1
ATOM 4002 C C . ILE B 1 36 ? 10.211 -10.906 -24.562 1 36.41 36 ILE B C 1
ATOM 4004 O O . ILE B 1 36 ? 10.094 -9.828 -25.156 1 36.41 36 ILE B O 1
ATOM 4008 N N . ASN B 1 37 ? 10.281 -12.156 -25.266 1 31.14 37 ASN B N 1
ATOM 4009 C CA . ASN B 1 37 ? 10.609 -12.266 -26.688 1 31.14 37 ASN B CA 1
ATOM 4010 C C . ASN B 1 37 ? 9.391 -12 -27.562 1 31.14 37 ASN B C 1
ATOM 4012 O O . ASN B 1 37 ? 9.461 -12.133 -28.797 1 31.14 37 ASN B O 1
ATOM 4016 N N . SER B 1 38 ? 8.281 -12.117 -27.234 1 29.38 38 SER B N 1
ATOM 4017 C CA . SER B 1 38 ? 7.406 -12.203 -28.406 1 29.38 38 SER B CA 1
ATOM 4018 C C . SER B 1 38 ? 7.668 -11.055 -29.375 1 29.38 38 SER B C 1
ATOM 4020 O O . SER B 1 38 ? 7.078 -11 -30.453 1 29.38 38 SER B O 1
ATOM 4022 N N . TYR B 1 39 ? 7.957 -9.844 -29.078 1 28.72 39 TYR B N 1
ATOM 4023 C CA . TYR B 1 39 ? 8.258 -8.977 -30.219 1 28.72 39 TYR B CA 1
ATOM 4024 C C . TYR B 1 39 ? 9.609 -9.328 -30.828 1 28.72 39 TYR B C 1
ATOM 4026 O O . TYR B 1 39 ? 10.609 -8.648 -30.562 1 28.72 39 TYR B O 1
ATOM 4034 N N . MET B 1 40 ? 10.109 -10.57 -31.016 1 26.41 40 MET B N 1
ATOM 4035 C CA . MET B 1 40 ? 11.398 -10.891 -31.625 1 26.41 40 MET B CA 1
ATOM 4036 C C . MET B 1 40 ? 11.539 -10.219 -33 1 26.41 40 MET B C 1
ATOM 4038 O O . MET B 1 40 ? 12.625 -10.188 -33.562 1 26.41 40 MET B O 1
ATOM 4042 N N . LYS B 1 41 ? 10.898 -10.523 -34.062 1 26.36 41 LYS B N 1
ATOM 4043 C CA . LYS B 1 41 ? 11.531 -10.242 -35.344 1 26.36 41 LYS B CA 1
ATOM 4044 C C . LYS B 1 41 ? 11.945 -8.781 -35.438 1 26.36 41 LYS B C 1
ATOM 4046 O O . LYS B 1 41 ? 12.57 -8.367 -36.406 1 26.36 41 LYS B O 1
ATOM 4051 N N . LYS B 1 42 ? 11.219 -7.734 -35.312 1 26.28 42 LYS B N 1
ATOM 4052 C CA . LYS B 1 42 ? 11.867 -6.535 -35.844 1 26.28 42 LYS B CA 1
ATOM 4053 C C . LYS B 1 42 ? 13.133 -6.203 -35.062 1 26.28 42 LYS B C 1
ATOM 4055 O O . LYS B 1 42 ? 13.297 -6.648 -33.906 1 26.28 42 LYS B O 1
ATOM 4060 N N . ASN B 1 43 ? 14.141 -5.039 -35.406 1 23.14 43 ASN B N 1
ATOM 4061 C CA . ASN B 1 43 ? 15.539 -4.758 -35.125 1 23.14 43 ASN B CA 1
ATOM 4062 C C . ASN B 1 43 ? 15.875 -5.039 -33.656 1 23.14 43 ASN B C 1
ATOM 4064 O O . ASN B 1 43 ? 15 -4.977 -32.781 1 23.14 43 ASN B O 1
ATOM 4068 N N . VAL B 1 44 ? 17.109 -5.773 -33.281 1 25.16 44 VAL B N 1
ATOM 4069 C CA . VAL B 1 44 ? 18.031 -5.965 -32.156 1 25.16 44 VAL B CA 1
ATOM 4070 C C . VAL B 1 44 ? 17.953 -4.758 -31.219 1 25.16 44 VAL B C 1
ATOM 4072 O O . VAL B 1 44 ? 18.438 -4.816 -30.078 1 25.16 44 VAL B O 1
ATOM 4075 N N . VAL B 1 45 ? 18 -3.512 -31.844 1 24.66 45 VAL B N 1
ATOM 4076 C CA . VAL B 1 45 ? 18.109 -2.232 -31.156 1 24.66 45 VAL B CA 1
ATOM 4077 C C . VAL B 1 45 ? 17.062 -2.152 -30.047 1 24.66 45 VAL B C 1
ATOM 4079 O O . VAL B 1 45 ? 17.219 -1.394 -29.078 1 24.66 45 VAL B O 1
ATOM 4082 N N . ASP B 1 46 ? 15.867 -2.67 -30.312 1 25.48 46 ASP B N 1
ATOM 4083 C CA . ASP B 1 46 ? 14.609 -2.49 -29.594 1 25.48 46 ASP B CA 1
ATOM 4084 C C . ASP B 1 46 ? 14.523 -3.418 -28.391 1 25.48 46 ASP B C 1
ATOM 4086 O O . ASP B 1 46 ? 13.484 -3.5 -27.734 1 25.48 46 ASP B O 1
ATOM 4090 N N . TRP B 1 47 ? 15.195 -4.473 -28.375 1 27.33 47 TRP B N 1
ATOM 4091 C CA . TRP B 1 47 ? 15.398 -5.367 -27.234 1 27.33 47 TRP B CA 1
ATOM 4092 C C . TRP B 1 47 ? 15.805 -4.582 -26 1 27.33 47 TRP B C 1
ATOM 4094 O O . TRP B 1 47 ? 15.484 -4.98 -24.875 1 27.33 47 TRP B O 1
ATOM 4104 N N . ASN B 1 48 ? 16.922 -3.844 -26.297 1 28.06 48 ASN B N 1
ATOM 4105 C CA . ASN B 1 48 ? 17.484 -3.102 -25.172 1 28.06 48 ASN B CA 1
ATOM 4106 C C . ASN B 1 48 ? 16.391 -2.42 -24.359 1 28.06 48 ASN B C 1
ATOM 4108 O O . ASN B 1 48 ? 16.625 -2.062 -23.188 1 28.06 48 ASN B O 1
ATOM 4112 N N . ASN B 1 49 ? 15.445 -1.855 -25.078 1 27.55 49 ASN B N 1
ATOM 4113 C CA . ASN B 1 49 ? 14.43 -0.986 -24.484 1 27.55 49 ASN B CA 1
ATOM 4114 C C . ASN B 1 49 ? 13.266 -1.789 -23.922 1 27.55 49 ASN B C 1
ATOM 4116 O O . ASN B 1 49 ? 12.148 -1.281 -23.812 1 27.55 49 ASN B O 1
ATOM 4120 N N . ARG B 1 50 ? 13.344 -3.102 -24.031 1 30.8 50 ARG B N 1
ATOM 4121 C CA . ARG B 1 50 ? 12.188 -3.928 -23.703 1 30.8 50 ARG B CA 1
ATOM 4122 C C . ARG B 1 50 ? 11.688 -3.629 -22.297 1 30.8 50 ARG B C 1
ATOM 4124 O O . ARG B 1 50 ? 10.57 -4.02 -21.938 1 30.8 50 ARG B O 1
ATOM 4131 N N . TYR B 1 51 ? 12.586 -3.822 -21.375 1 31.83 51 TYR B N 1
ATOM 4132 C CA . TYR B 1 51 ? 11.984 -3.268 -20.172 1 31.83 51 TYR B CA 1
ATOM 4133 C C . TYR B 1 51 ? 11.375 -1.897 -20.453 1 31.83 51 TYR B C 1
ATOM 4135 O O . TYR B 1 51 ? 12.07 -0.881 -20.391 1 31.83 51 TYR B O 1
ATOM 4143 N N . SER B 1 52 ? 10.547 -2.102 -21.609 1 34.09 52 SER B N 1
ATOM 4144 C CA . SER B 1 52 ? 9.836 -0.873 -21.938 1 34.09 52 SER B CA 1
ATOM 4145 C C . SER B 1 52 ? 9.391 -0.131 -20.688 1 34.09 52 SER B C 1
ATOM 4147 O O . SER B 1 52 ? 9.273 -0.73 -19.609 1 34.09 52 SER B O 1
ATOM 4149 N N . TYR B 1 53 ? 9.508 1.039 -20.891 1 36.31 53 TYR B N 1
ATOM 4150 C CA . TYR B 1 53 ? 9.008 2 -19.906 1 36.31 53 TYR B CA 1
ATOM 4151 C C . TYR B 1 53 ? 7.672 1.549 -19.328 1 36.31 53 TYR B C 1
ATOM 4153 O O . TYR B 1 53 ? 7.398 1.746 -18.156 1 36.31 53 TYR B O 1
ATOM 4161 N N . ASN B 1 54 ? 7.023 0.786 -20.25 1 37.62 54 ASN B N 1
ATOM 4162 C CA . ASN B 1 54 ? 5.723 0.339 -19.75 1 37.62 54 ASN B CA 1
ATOM 4163 C C . ASN B 1 54 ? 5.863 -0.775 -18.719 1 37.62 54 ASN B C 1
ATOM 4165 O O . ASN B 1 54 ? 5.02 -0.917 -17.844 1 37.62 54 ASN B O 1
ATOM 4169 N N . GLN B 1 55 ? 6.887 -1.604 -19 1 39.22 55 GLN B N 1
ATOM 4170 C CA . GLN B 1 55 ? 7.105 -2.666 -18.016 1 39.22 55 GLN B CA 1
ATOM 4171 C C . GLN B 1 55 ? 7.539 -2.092 -16.672 1 39.22 55 GLN B C 1
ATOM 4173 O O . GLN B 1 55 ? 7.406 -2.754 -15.641 1 39.22 55 GLN B O 1
ATOM 4178 N N . LEU B 1 56 ? 8.148 -0.987 -16.812 1 40.06 56 LEU B N 1
ATOM 4179 C CA . LEU B 1 56 ? 8.531 -0.361 -15.555 1 40.06 56 LEU B CA 1
ATOM 4180 C C . LEU B 1 56 ? 7.309 0.134 -14.789 1 40.06 56 LEU B C 1
ATOM 4182 O O . LEU B 1 56 ? 7.414 0.527 -13.625 1 40.06 56 LEU B O 1
ATOM 4186 N N . LYS B 1 57 ? 6.203 0.145 -15.719 1 44.44 57 LYS B N 1
ATOM 4187 C CA . LYS B 1 57 ? 5.039 0.53 -14.93 1 44.44 57 LYS B CA 1
ATOM 4188 C C . LYS B 1 57 ? 4.629 -0.587 -13.977 1 44.44 57 LYS B C 1
ATOM 4190 O O . LYS B 1 57 ? 4.418 -1.728 -14.398 1 44.44 57 LYS B O 1
ATOM 4195 N N . ASN B 1 58 ? 5.141 -0.643 -12.93 1 55.72 58 ASN B N 1
ATOM 4196 C CA . ASN B 1 58 ? 4.891 -1.532 -11.805 1 55.72 58 ASN B CA 1
ATOM 4197 C C . ASN B 1 58 ? 3.42 -1.931 -11.719 1 55.72 58 ASN B C 1
ATOM 4199 O O . ASN B 1 58 ? 2.863 -2.039 -10.625 1 55.72 58 ASN B O 1
ATOM 4203 N N . LYS B 1 59 ? 2.777 -1.861 -12.992 1 67.94 59 LYS B N 1
ATOM 4204 C CA . LYS B 1 59 ? 1.409 -2.357 -12.883 1 67.94 59 LYS B CA 1
ATOM 4205 C C . LYS B 1 59 ? 1.146 -3.48 -13.883 1 67.94 59 LYS B C 1
ATOM 4207 O O . LYS B 1 59 ? 1.804 -3.557 -14.922 1 67.94 59 LYS B O 1
ATOM 4212 N N . ASP B 1 60 ? 0.348 -4.434 -13.688 1 87.06 60 ASP B N 1
ATOM 4213 C CA . ASP B 1 60 ? -0.093 -5.559 -14.5 1 87.06 60 ASP B CA 1
ATOM 4214 C C . ASP B 1 60 ? -0.893 -5.078 -15.711 1 87.06 60 ASP B C 1
ATOM 4216 O O . ASP B 1 60 ? -1.902 -4.387 -15.562 1 87.06 60 ASP B O 1
ATOM 4220 N N . SER B 1 61 ? -0.491 -5.445 -16.922 1 86.31 61 SER B N 1
ATOM 4221 C CA . SER B 1 61 ? -1.041 -4.879 -18.156 1 86.31 61 SER B CA 1
ATOM 4222 C C . SER B 1 61 ? -2.484 -5.324 -18.375 1 86.31 61 SER B C 1
ATOM 4224 O O . SER B 1 61 ? -3.32 -4.539 -18.828 1 86.31 61 SER B O 1
ATOM 4226 N N . LEU B 1 62 ? -2.771 -6.559 -18.109 1 93.31 62 LEU B N 1
ATOM 4227 C CA . LEU B 1 62 ? -4.129 -7.051 -18.328 1 93.31 62 LEU B CA 1
ATOM 4228 C C . LEU B 1 62 ? -5.098 -6.406 -17.344 1 93.31 62 LEU B C 1
ATOM 4230 O O . LEU B 1 62 ? -6.184 -5.969 -17.734 1 93.31 62 LEU B O 1
ATOM 4234 N N . ILE B 1 63 ? -4.695 -6.359 -16.109 1 93.31 63 ILE B N 1
ATOM 4235 C CA . ILE B 1 63 ? -5.551 -5.766 -15.086 1 93.31 63 ILE B CA 1
ATOM 4236 C C . ILE B 1 63 ? -5.77 -4.285 -15.398 1 93.31 63 ILE B C 1
ATOM 4238 O O . ILE B 1 63 ? -6.895 -3.791 -15.328 1 93.31 63 ILE B O 1
ATOM 4242 N N . MET B 1 64 ? -4.723 -3.617 -15.758 1 90.75 64 MET B N 1
ATOM 4243 C CA . MET B 1 64 ? -4.852 -2.195 -16.062 1 90.75 64 MET B CA 1
ATOM 4244 C C . MET B 1 64 ? -5.723 -1.98 -17.297 1 90.75 64 MET B C 1
ATOM 4246 O O . MET B 1 64 ? -6.465 -1.001 -17.375 1 90.75 64 MET B O 1
ATOM 4250 N N . PHE B 1 65 ? -5.586 -2.879 -18.281 1 92.69 65 PHE B N 1
ATOM 4251 C CA . PHE B 1 65 ? -6.457 -2.848 -19.453 1 92.69 65 PHE B CA 1
ATOM 4252 C C . PHE B 1 65 ? -7.922 -2.881 -19.047 1 92.69 65 PHE B C 1
ATOM 4254 O O . PHE B 1 65 ? -8.727 -2.068 -19.516 1 92.69 65 PHE B O 1
ATOM 4261 N N . LEU B 1 66 ? -8.273 -3.748 -18.125 1 94.69 66 LEU B N 1
ATOM 4262 C CA . LEU B 1 66 ? -9.641 -3.885 -17.656 1 94.69 66 LEU B CA 1
ATOM 4263 C C . LEU B 1 66 ? -10.023 -2.711 -16.75 1 94.69 66 LEU B C 1
ATOM 4265 O O . LEU B 1 66 ? -11.156 -2.23 -16.812 1 94.69 66 LEU B O 1
ATOM 4269 N N . VAL B 1 67 ? -9.109 -2.281 -15.875 1 92.25 67 VAL B N 1
ATOM 4270 C CA . VAL B 1 67 ? -9.367 -1.132 -15.016 1 92.25 67 VAL B CA 1
ATOM 4271 C C . VAL B 1 67 ? -9.766 0.071 -15.859 1 92.25 67 VAL B C 1
ATOM 4273 O O . VAL B 1 67 ? -10.727 0.772 -15.539 1 92.25 67 VAL B O 1
ATOM 4276 N N . ASP B 1 68 ? -9.094 0.239 -16.969 1 89.5 68 ASP B N 1
ATOM 4277 C CA . ASP B 1 68 ? -9.359 1.374 -17.844 1 89.5 68 ASP B CA 1
ATOM 4278 C C . ASP B 1 68 ? -10.742 1.257 -18.484 1 89.5 68 ASP B C 1
ATOM 4280 O O . ASP B 1 68 ? -11.453 2.254 -18.625 1 89.5 68 ASP B O 1
ATOM 4284 N N . ILE B 1 69 ? -11.07 0.141 -18.828 1 91.81 69 ILE B N 1
ATOM 4285 C CA . ILE B 1 69 ? -12.383 -0.09 -19.422 1 91.81 69 ILE B CA 1
ATOM 4286 C C . ILE B 1 69 ? -13.469 0.167 -18.375 1 91.81 69 ILE B C 1
ATOM 4288 O O . ILE B 1 69 ? -14.438 0.884 -18.656 1 91.81 69 ILE B O 1
ATOM 4292 N N . PHE B 1 70 ? -13.336 -0.365 -17.172 1 92.5 70 PHE B N 1
ATOM 4293 C CA . PHE B 1 70 ? -14.312 -0.17 -16.109 1 92.5 70 PHE B CA 1
ATOM 4294 C C . PHE B 1 70 ? -14.43 1.306 -15.742 1 92.5 70 PHE B C 1
ATOM 4296 O O . PHE B 1 70 ? -15.531 1.808 -15.516 1 92.5 70 PHE B O 1
ATOM 4303 N N . ARG B 1 71 ? -13.312 1.88 -15.703 1 89.44 71 ARG B N 1
ATOM 4304 C CA . ARG B 1 71 ? -13.305 3.303 -15.383 1 89.44 71 ARG B CA 1
ATOM 4305 C C . ARG B 1 71 ? -14.039 4.109 -16.453 1 89.44 71 ARG B C 1
ATOM 4307 O O . ARG B 1 71 ? -14.797 5.031 -16.125 1 89.44 71 ARG B O 1
ATOM 4314 N N . SER B 1 72 ? -13.82 3.756 -17.703 1 86.25 72 SER B N 1
ATOM 4315 C CA . SER B 1 72 ? -14.492 4.441 -18.812 1 86.25 72 SER B CA 1
ATOM 4316 C C . SER B 1 72 ? -16 4.254 -18.734 1 86.25 72 SER B C 1
ATOM 4318 O O . SER B 1 72 ? -16.766 5.203 -18.922 1 86.25 72 SER B O 1
ATOM 4320 N N . LEU B 1 73 ? -16.375 3.07 -18.453 1 89.56 73 LEU B N 1
ATOM 4321 C CA . LEU B 1 73 ? -17.812 2.787 -18.312 1 89.56 73 LEU B CA 1
ATOM 4322 C C . LEU B 1 73 ? -18.391 3.545 -17.125 1 89.56 73 LEU B C 1
ATOM 4324 O O . LEU B 1 73 ? -19.516 4.059 -17.203 1 89.56 73 LEU B O 1
ATOM 4328 N N . PHE B 1 74 ? -17.641 3.652 -16.062 1 87.94 74 PHE B N 1
ATOM 4329 C CA . PHE B 1 74 ? -18.062 4.355 -14.859 1 87.94 74 PHE B CA 1
AT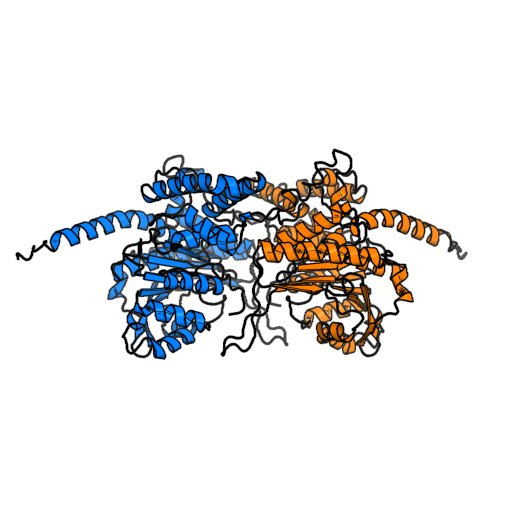OM 4330 C C . PHE B 1 74 ? -18.203 5.848 -15.133 1 87.94 74 PHE B C 1
ATOM 4332 O O . PHE B 1 74 ? -19.234 6.449 -14.805 1 87.94 74 PHE B O 1
ATOM 4339 N N . LEU B 1 75 ? -17.297 6.395 -15.812 1 79.88 75 LEU B N 1
ATOM 4340 C CA . LEU B 1 75 ? -17.266 7.828 -16.078 1 79.88 75 LEU B CA 1
ATOM 4341 C C . LEU B 1 75 ? -18.359 8.219 -17.062 1 79.88 75 LEU B C 1
ATOM 4343 O O . LEU B 1 75 ? -18.906 9.328 -17 1 79.88 75 LEU B O 1
ATOM 4347 N N . SER B 1 76 ? -18.719 7.297 -17.953 1 80.5 76 SER B N 1
ATOM 4348 C CA . SER B 1 76 ? -19.75 7.57 -18.938 1 80.5 76 SER B CA 1
ATOM 4349 C C . SER B 1 76 ? -21.141 7.238 -18.391 1 80.5 76 SER B C 1
ATOM 4351 O O . SER B 1 76 ? -22.125 7.324 -19.109 1 80.5 76 SER B O 1
ATOM 4353 N N . ASN B 1 77 ? -21.156 6.867 -17.109 1 81.62 77 ASN B N 1
ATOM 4354 C CA . ASN B 1 77 ? -22.391 6.492 -16.438 1 81.62 77 ASN B CA 1
ATOM 4355 C C . ASN B 1 77 ? -23.094 5.352 -17.156 1 81.62 77 ASN B C 1
ATOM 4357 O O . ASN B 1 77 ? -24.328 5.371 -17.297 1 81.62 77 ASN B O 1
ATOM 4361 N N . CYS B 1 78 ? -22.312 4.391 -17.625 1 75.62 78 CYS B N 1
ATOM 4362 C CA . CYS B 1 78 ? -22.859 3.299 -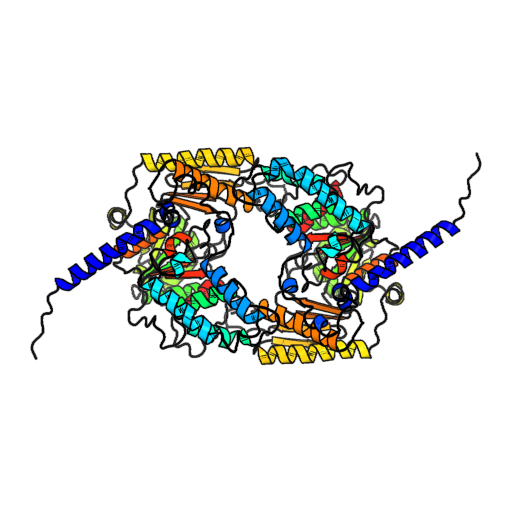18.406 1 75.62 78 CYS B CA 1
ATOM 4363 C C . CYS B 1 78 ? -22.516 1.948 -17.797 1 75.62 78 CYS B C 1
ATOM 4365 O O . CYS B 1 78 ? -22.688 0.909 -18.438 1 75.62 78 CYS B O 1
ATOM 4367 N N . ILE B 1 79 ? -22.016 2.021 -16.641 1 82.75 79 ILE B N 1
ATOM 4368 C CA . ILE B 1 79 ? -21.562 0.758 -16.078 1 82.75 79 ILE B CA 1
ATOM 4369 C C . ILE B 1 79 ? -22.734 -0.186 -15.875 1 82.75 79 ILE B C 1
ATOM 4371 O O . ILE B 1 79 ? -22.656 -1.377 -16.188 1 82.75 79 ILE B O 1
ATOM 4375 N N . ASP B 1 80 ? -23.859 0.236 -15.422 1 83.06 80 ASP B N 1
ATOM 4376 C CA . ASP B 1 80 ? -25.031 -0.599 -15.18 1 83.06 80 ASP B CA 1
ATOM 4377 C C . ASP B 1 80 ? -25.75 -0.947 -16.484 1 83.06 80 ASP B C 1
ATOM 4379 O O . ASP B 1 80 ? -26.328 -2.029 -16.609 1 83.06 80 ASP B O 1
ATOM 4383 N N . LYS B 1 81 ? -25.609 -0.117 -17.469 1 85.81 81 LYS B N 1
ATOM 4384 C CA . LYS B 1 81 ? -26.375 -0.269 -18.703 1 85.81 81 LYS B CA 1
ATOM 4385 C C . LYS B 1 81 ? -25.609 -1.094 -19.734 1 85.81 81 LYS B C 1
ATOM 4387 O O . LYS B 1 81 ? -26.203 -1.865 -20.484 1 85.81 81 LYS B O 1
ATOM 4392 N N . ASN B 1 82 ? -24.266 -0.915 -19.719 1 87.75 82 ASN B N 1
ATOM 4393 C CA . ASN B 1 82 ? -23.531 -1.448 -20.859 1 87.75 82 ASN B CA 1
ATOM 4394 C C . ASN B 1 82 ? -22.484 -2.471 -20.406 1 87.75 82 ASN B C 1
ATOM 4396 O O . ASN B 1 82 ? -21.797 -3.062 -21.234 1 87.75 82 ASN B O 1
ATOM 4400 N N . ILE B 1 83 ? -22.406 -2.715 -19.172 1 92.81 83 ILE B N 1
ATOM 4401 C CA . ILE B 1 83 ? -21.328 -3.557 -18.656 1 92.81 83 ILE B CA 1
ATOM 4402 C C . ILE B 1 83 ? -21.453 -4.961 -19.25 1 92.81 83 ILE B C 1
ATOM 4404 O O . ILE B 1 83 ? -20.438 -5.586 -19.578 1 92.81 83 ILE B O 1
ATOM 4408 N N . ASP B 1 84 ? -22.609 -5.461 -19.453 1 93.81 84 ASP B N 1
ATOM 4409 C CA . ASP B 1 84 ? -22.797 -6.809 -19.984 1 93.81 84 ASP B CA 1
ATOM 4410 C C . ASP B 1 84 ? -22.281 -6.922 -21.422 1 93.81 84 ASP B C 1
ATOM 4412 O O . ASP B 1 84 ? -21.594 -7.883 -21.766 1 93.81 84 ASP B O 1
ATOM 4416 N N . ASN B 1 85 ? -22.562 -5.957 -22.203 1 92.88 85 ASN B N 1
ATOM 4417 C CA . ASN B 1 85 ? -22.109 -5.965 -23.594 1 92.88 85 ASN B CA 1
ATOM 4418 C C . ASN B 1 85 ? -20.594 -5.867 -23.688 1 92.88 85 ASN B C 1
ATOM 4420 O O . ASN B 1 85 ? -19.969 -6.578 -24.484 1 92.88 85 ASN B O 1
ATOM 4424 N N . VAL B 1 86 ? -20.141 -4.992 -22.938 1 94.25 86 VAL B N 1
ATOM 4425 C CA . VAL B 1 86 ? -18.688 -4.781 -22.969 1 94.25 86 VAL B CA 1
ATOM 4426 C C . VAL B 1 86 ? -17.969 -6.039 -22.469 1 94.25 86 VAL B C 1
ATOM 4428 O O . VAL B 1 86 ? -17.031 -6.508 -23.109 1 94.25 86 VAL B O 1
ATOM 4431 N N . LEU B 1 87 ? -18.469 -6.629 -21.406 1 95.44 87 LEU B N 1
ATOM 4432 C CA . LEU B 1 87 ? -17.812 -7.797 -20.844 1 95.44 87 LEU B CA 1
ATOM 4433 C C . LEU B 1 87 ? -18 -9.016 -21.734 1 95.44 87 LEU B C 1
ATOM 4435 O O . LEU B 1 87 ? -17.141 -9.898 -21.797 1 95.44 87 LEU B O 1
ATOM 4439 N N . SER B 1 88 ? -19.109 -9.031 -22.438 1 94.94 88 SER B N 1
ATOM 4440 C CA . SER B 1 88 ? -19.281 -10.094 -23.422 1 94.94 88 SER B CA 1
ATOM 4441 C C . SER B 1 88 ? -18.219 -10.016 -24.516 1 94.94 88 SER B C 1
ATOM 4443 O O . SER B 1 88 ? -17.688 -11.047 -24.922 1 94.94 88 SER B O 1
ATOM 4445 N N . SER B 1 89 ? -17.984 -8.836 -24.953 1 94.44 89 SER B N 1
ATOM 4446 C CA . SER B 1 89 ? -16.938 -8.641 -25.953 1 94.44 89 SER B CA 1
ATOM 4447 C C . SER B 1 89 ? -15.57 -9.023 -25.406 1 94.44 89 SER B C 1
ATOM 4449 O O . SER B 1 89 ? -14.758 -9.625 -26.125 1 94.44 89 SER B O 1
ATOM 4451 N N . ILE B 1 90 ? -15.32 -8.672 -24.219 1 96.06 90 ILE B N 1
ATOM 4452 C CA . ILE B 1 90 ? -14.047 -8.992 -23.578 1 96.06 90 ILE B CA 1
ATOM 4453 C C . ILE B 1 90 ? -13.922 -10.508 -23.422 1 96.06 90 ILE B C 1
ATOM 4455 O O . ILE B 1 90 ? -12.859 -11.078 -23.656 1 96.06 90 ILE B O 1
ATOM 4459 N N . GLU B 1 91 ? -14.984 -11.133 -23 1 95.94 91 GLU B N 1
ATOM 4460 C CA . GLU B 1 91 ? -14.992 -12.586 -22.844 1 95.94 91 GLU B CA 1
ATOM 4461 C C . GLU B 1 91 ? -14.703 -13.281 -24.172 1 95.94 91 GLU B C 1
ATOM 4463 O O . GLU B 1 91 ? -14.016 -14.297 -24.203 1 95.94 91 GLU B O 1
ATOM 4468 N N . GLU B 1 92 ? -15.227 -12.742 -25.234 1 94.88 92 GLU B N 1
ATOM 4469 C CA . GLU B 1 92 ? -14.914 -13.266 -26.562 1 94.88 92 GLU B CA 1
ATOM 4470 C C . GLU B 1 92 ? -13.43 -13.125 -26.875 1 94.88 92 GLU B C 1
ATOM 4472 O O . GLU B 1 92 ? -12.812 -14.039 -27.422 1 94.88 92 GLU B O 1
ATOM 4477 N N . MET B 1 93 ? -12.945 -12.062 -26.547 1 96 93 MET B N 1
ATOM 4478 C CA . MET B 1 93 ? -11.516 -11.836 -26.75 1 96 93 MET B CA 1
ATOM 4479 C C . MET B 1 93 ? -10.688 -12.812 -25.922 1 96 93 MET B C 1
ATOM 4481 O O . MET B 1 93 ? -9.695 -13.344 -26.391 1 96 93 MET B O 1
ATOM 4485 N N . PHE B 1 94 ? -11.109 -13.039 -24.688 1 96.44 94 PHE B N 1
ATOM 4486 C CA . PHE B 1 94 ? -10.438 -14 -23.812 1 96.44 94 PHE B CA 1
ATOM 4487 C C . PHE B 1 94 ? -10.516 -15.406 -24.406 1 96.44 94 PHE B C 1
ATOM 4489 O O . PHE B 1 94 ? -9.531 -16.156 -24.375 1 96.44 94 PHE B O 1
ATOM 4496 N N . THR B 1 95 ? -11.625 -15.703 -24.906 1 95.44 95 THR B N 1
ATOM 4497 C CA . THR B 1 95 ? -11.828 -17.016 -25.516 1 95.44 95 THR B CA 1
ATOM 4498 C C . THR B 1 95 ? -10.945 -17.188 -26.75 1 95.44 95 THR B C 1
ATOM 4500 O O . THR B 1 95 ? -10.344 -18.25 -26.938 1 95.44 95 THR B O 1
ATOM 4503 N N . ASP B 1 96 ? -10.914 -16.188 -27.531 1 94.06 96 ASP B N 1
ATOM 4504 C CA . ASP B 1 96 ? -10.016 -16.219 -28.672 1 94.06 96 ASP B CA 1
ATOM 4505 C C . ASP B 1 96 ? -8.57 -16.422 -28.234 1 94.06 96 ASP B C 1
ATOM 4507 O O . ASP B 1 96 ? -7.828 -17.188 -28.859 1 94.06 96 ASP B O 1
ATOM 4511 N N . HIS B 1 97 ? -8.164 -15.812 -27.203 1 94.25 97 HIS B N 1
ATOM 4512 C CA . HIS B 1 97 ? -6.809 -15.938 -26.688 1 94.25 97 HIS B CA 1
ATOM 4513 C C . HIS B 1 97 ? -6.566 -17.344 -26.125 1 94.25 97 HIS B C 1
ATOM 4515 O O . HIS B 1 97 ? -5.453 -17.859 -26.219 1 94.25 97 HIS B O 1
ATOM 4521 N N . TYR B 1 98 ? -7.598 -17.891 -25.547 1 93.56 98 TYR B N 1
ATOM 4522 C CA . TYR B 1 98 ? -7.523 -19.266 -25.062 1 93.56 98 TYR B CA 1
ATOM 4523 C C . TYR B 1 98 ? -7.211 -20.219 -26.219 1 93.56 98 TYR B C 1
ATOM 4525 O O . TYR B 1 98 ? -6.355 -21.109 -26.078 1 93.56 98 TYR B O 1
ATOM 4533 N N . TYR B 1 99 ? -7.762 -20.016 -27.328 1 92.88 99 TYR B N 1
ATOM 4534 C CA . TYR B 1 99 ? -7.578 -20.906 -28.453 1 92.88 99 TYR B CA 1
ATOM 4535 C C . TYR B 1 99 ? -6.316 -20.562 -29.234 1 92.88 99 TYR B C 1
ATOM 4537 O O . TYR B 1 99 ? -5.648 -21.438 -29.781 1 92.88 99 TYR B O 1
ATOM 4545 N N . ASN B 1 100 ? -6.043 -19.25 -29.281 1 90.56 100 ASN B N 1
ATOM 4546 C CA . ASN B 1 100 ? -4.93 -18.75 -30.078 1 90.56 100 ASN B CA 1
ATOM 4547 C C . ASN B 1 100 ? -4.055 -17.797 -29.281 1 90.56 100 ASN B C 1
ATOM 4549 O O . ASN B 1 100 ? -3.936 -16.609 -29.641 1 90.56 100 ASN B O 1
ATOM 4553 N N . PRO B 1 101 ? -3.398 -18.281 -28.344 1 88.5 101 PRO B N 1
ATOM 4554 C CA . PRO B 1 101 ? -2.699 -17.406 -27.406 1 88.5 101 PRO B CA 1
ATOM 4555 C C . PRO B 1 101 ? -1.634 -16.547 -28.078 1 88.5 101 PRO B C 1
ATOM 4557 O O . PRO B 1 101 ? -1.312 -15.453 -27.594 1 88.5 101 PRO B O 1
ATOM 4560 N N . MET B 1 102 ? -1.101 -16.922 -29.25 1 85.12 102 MET B N 1
ATOM 4561 C CA . MET B 1 102 ? 0.001 -16.188 -29.859 1 85.12 102 MET B CA 1
ATOM 4562 C C . MET B 1 102 ? -0.514 -15.219 -30.922 1 85.12 102 MET B C 1
ATOM 4564 O O . MET B 1 102 ? 0.203 -14.305 -31.344 1 85.12 102 MET B O 1
ATOM 4568 N N . HIS B 1 103 ? -1.796 -15.367 -31.406 1 83.69 103 HIS B N 1
ATOM 4569 C CA . HIS B 1 103 ? -2.268 -14.57 -32.531 1 83.69 103 HIS B CA 1
ATOM 4570 C C . HIS B 1 103 ? -3.607 -13.914 -32.219 1 83.69 103 HIS B C 1
ATOM 4572 O O . HIS B 1 103 ? -4.262 -13.367 -33.125 1 83.69 103 HIS B O 1
ATOM 4578 N N . SER B 1 104 ? -3.932 -13.953 -31.016 1 88.81 104 SER B N 1
ATOM 4579 C CA . SER B 1 104 ? -5.211 -13.367 -30.625 1 88.81 104 SER B CA 1
ATOM 4580 C C . SER B 1 104 ? -5.148 -11.844 -30.609 1 88.81 104 SER B C 1
ATOM 4582 O O . SER B 1 104 ? -4.062 -11.266 -30.578 1 88.81 104 SER B O 1
ATOM 4584 N N . ARG B 1 105 ? -6.266 -11.219 -30.719 1 90.5 105 ARG B N 1
ATOM 4585 C CA . ARG B 1 105 ? -6.363 -9.773 -30.578 1 90.5 105 ARG B CA 1
ATOM 4586 C C . ARG B 1 105 ? -5.82 -9.312 -29.234 1 90.5 105 ARG B C 1
ATOM 4588 O O . ARG B 1 105 ? -5.16 -8.281 -29.141 1 90.5 105 ARG B O 1
ATOM 4595 N N . LEU B 1 106 ? -6.137 -10.047 -28.172 1 91.94 106 LEU B N 1
ATOM 4596 C CA . LEU B 1 106 ? -5.656 -9.695 -26.844 1 91.94 106 LEU B CA 1
ATOM 4597 C C . LEU B 1 106 ? -4.133 -9.617 -26.812 1 91.94 106 LEU B C 1
ATOM 4599 O O . LEU B 1 106 ? -3.564 -8.695 -26.219 1 91.94 106 LEU B O 1
ATOM 4603 N N . LYS B 1 107 ? -3.541 -10.57 -27.406 1 88.12 107 LYS B N 1
ATOM 4604 C CA . LYS B 1 107 ? -2.084 -10.594 -27.469 1 88.12 107 LYS B CA 1
ATOM 4605 C C . LYS B 1 107 ? -1.553 -9.367 -28.219 1 88.12 107 LYS B C 1
ATOM 4607 O O . LYS B 1 107 ? -0.499 -8.828 -27.875 1 88.12 107 LYS B O 1
ATOM 4612 N N . TYR B 1 108 ? -2.285 -8.977 -29.188 1 83.06 108 TYR B N 1
ATOM 4613 C CA . TYR B 1 108 ? -1.908 -7.781 -29.938 1 83.06 108 TYR B CA 1
ATOM 4614 C C . TYR B 1 108 ? -2.006 -6.535 -29.062 1 83.06 108 TYR B C 1
ATOM 4616 O O . TYR B 1 108 ? -1.165 -5.637 -29.156 1 83.06 108 TYR B O 1
ATOM 4624 N N . LEU B 1 109 ? -2.971 -6.508 -28.266 1 83.56 109 LEU B N 1
ATOM 4625 C CA . LEU B 1 109 ? -3.223 -5.344 -27.438 1 83.56 109 LEU B CA 1
ATOM 4626 C C . LEU B 1 109 ? -2.305 -5.344 -26.219 1 83.56 109 LEU B C 1
ATOM 4628 O O . LEU B 1 109 ? -1.897 -4.281 -25.734 1 83.56 109 LEU B O 1
ATOM 4632 N N . ILE B 1 110 ? -2.053 -6.496 -25.656 1 87.06 110 ILE B N 1
ATOM 4633 C CA . ILE B 1 110 ? -1.266 -6.656 -24.438 1 87.06 110 ILE B CA 1
ATOM 4634 C C . ILE B 1 110 ? -0.123 -7.637 -24.688 1 87.06 110 ILE B C 1
ATOM 4636 O O . ILE B 1 110 ? -0.317 -8.852 -24.625 1 87.06 110 ILE B O 1
ATOM 4640 N N . ASP B 1 111 ? 1.05 -7.148 -24.641 1 77.81 111 ASP B N 1
ATOM 4641 C CA . ASP B 1 111 ? 2.189 -7.938 -25.094 1 77.81 111 ASP B CA 1
ATOM 4642 C C . ASP B 1 111 ? 2.6 -8.969 -24.047 1 77.81 111 ASP B C 1
ATOM 4644 O O . ASP B 1 111 ? 3.041 -10.07 -24.391 1 77.81 111 ASP B O 1
ATOM 4648 N N . ASP B 1 112 ? 2.432 -8.602 -22.781 1 80.19 112 ASP B N 1
ATOM 4649 C CA . ASP B 1 112 ? 2.971 -9.477 -21.734 1 80.19 112 ASP B CA 1
ATOM 4650 C C . ASP B 1 112 ? 1.871 -10.336 -21.109 1 80.19 112 ASP B C 1
ATOM 4652 O O . ASP B 1 112 ? 2.037 -10.867 -20.016 1 80.19 112 ASP B O 1
ATOM 4656 N N . VAL B 1 113 ? 0.717 -10.484 -21.828 1 89.5 113 VAL B N 1
ATOM 4657 C CA . VAL B 1 113 ? -0.366 -11.312 -21.312 1 89.5 113 VAL B CA 1
ATOM 4658 C C . VAL B 1 113 ? 0.059 -12.773 -21.312 1 89.5 113 VAL B C 1
ATOM 4660 O O . VAL B 1 113 ? 0.715 -13.242 -22.25 1 89.5 113 VAL B O 1
ATOM 4663 N N . GLY B 1 114 ? -0.246 -13.492 -20.281 1 89.44 114 GLY B N 1
ATOM 4664 C CA . GLY B 1 114 ? 0.075 -14.906 -20.172 1 89.44 114 GLY B CA 1
ATOM 4665 C C . GLY B 1 114 ? -0.807 -15.789 -21.031 1 89.44 114 GLY B C 1
ATOM 4666 O O . GLY B 1 114 ? -1.529 -15.297 -21.891 1 89.44 114 GLY B O 1
ATOM 4667 N N . ILE B 1 115 ? -0.65 -17.062 -20.844 1 91.12 115 ILE B N 1
ATOM 4668 C CA . ILE B 1 115 ? -1.437 -18.047 -21.578 1 91.12 115 ILE B CA 1
ATOM 4669 C C . ILE B 1 115 ? -2.668 -18.438 -20.75 1 91.12 115 ILE B C 1
ATOM 4671 O O . ILE B 1 115 ? -2.574 -18.641 -19.547 1 91.12 115 ILE B O 1
ATOM 4675 N N . PHE B 1 116 ? -3.795 -18.438 -21.453 1 92.75 116 PHE B N 1
ATOM 4676 C CA . PHE B 1 116 ? -5.008 -18.891 -20.781 1 92.75 116 PHE B CA 1
ATOM 4677 C C . PHE B 1 116 ? -5.211 -20.391 -20.984 1 92.75 116 PHE B C 1
ATOM 4679 O O . PHE B 1 116 ? -5.277 -20.859 -22.125 1 92.75 116 PHE B O 1
ATOM 4686 N N . PHE B 1 117 ? -5.309 -21.109 -19.906 1 92.06 117 PHE B N 1
ATOM 4687 C CA . PHE B 1 117 ? -5.492 -22.562 -19.984 1 92.06 117 PHE B CA 1
ATOM 4688 C C . PHE B 1 117 ? -6.949 -22.938 -19.766 1 92.06 117 PHE B C 1
ATOM 4690 O O . PHE B 1 117 ? -7.32 -24.109 -19.875 1 92.06 117 PHE B O 1
ATOM 4697 N N . THR B 1 118 ? -7.723 -21.969 -19.406 1 90.19 118 THR B N 1
ATOM 4698 C CA . THR B 1 118 ? -9.172 -22.094 -19.312 1 90.19 118 THR B CA 1
ATOM 4699 C C . THR B 1 118 ? -9.867 -20.859 -19.875 1 90.19 118 THR B C 1
ATOM 4701 O O . THR B 1 118 ? -9.242 -19.797 -20.031 1 90.19 118 THR B O 1
ATOM 4704 N N . LYS B 1 119 ? -11.086 -21.109 -20.234 1 92 119 LYS B N 1
ATOM 4705 C CA . LYS B 1 119 ? -11.906 -19.938 -20.5 1 92 119 LYS B CA 1
ATOM 4706 C C . LYS B 1 119 ? -12.164 -19.141 -19.219 1 92 119 LYS B C 1
ATOM 4708 O O . LYS B 1 119 ? -12.156 -19.703 -18.125 1 92 119 LYS B O 1
ATOM 4713 N N . LEU B 1 120 ? -12.367 -17.844 -19.375 1 93.44 120 LEU B N 1
ATOM 4714 C CA . LEU B 1 120 ? -12.586 -16.984 -18.219 1 93.44 120 LEU B CA 1
ATOM 4715 C C . LEU B 1 120 ? -13.93 -16.266 -18.328 1 93.44 120 LEU B C 1
ATOM 4717 O O . LEU B 1 120 ? -14.055 -15.266 -19.047 1 93.44 120 LEU B O 1
ATOM 4721 N N . PRO B 1 121 ? -14.922 -16.75 -17.656 1 93.44 121 PRO B N 1
ATOM 4722 C CA . PRO B 1 121 ? -16.234 -16.109 -17.688 1 93.44 121 PRO B CA 1
ATOM 4723 C C . PRO B 1 121 ? -16.281 -14.805 -16.906 1 93.44 121 PRO B C 1
ATOM 4725 O O . PRO B 1 121 ? -16.922 -14.727 -15.859 1 93.44 121 PRO B O 1
ATOM 4728 N N . ILE B 1 122 ? -15.758 -13.797 -17.453 1 95.31 122 ILE B N 1
ATOM 4729 C CA . ILE B 1 122 ? -15.531 -12.531 -16.75 1 95.31 122 ILE B CA 1
ATOM 4730 C C . ILE B 1 122 ? -16.875 -11.836 -16.5 1 95.31 122 ILE B C 1
ATOM 4732 O O . ILE B 1 122 ? -17.047 -11.141 -15.5 1 95.31 122 ILE B O 1
ATOM 4736 N N . ARG B 1 123 ? -17.812 -11.984 -17.406 1 94.19 123 ARG B N 1
ATOM 4737 C CA . ARG B 1 123 ? -19.141 -11.391 -17.203 1 94.19 123 ARG B CA 1
ATOM 4738 C C . ARG B 1 123 ? -19.797 -11.938 -15.945 1 94.19 123 ARG B C 1
ATOM 4740 O O . ARG B 1 123 ? -20.25 -11.172 -15.102 1 94.19 123 ARG B O 1
ATOM 4747 N N . LYS B 1 124 ? -19.812 -13.18 -15.867 1 92.88 124 LYS B N 1
ATOM 4748 C CA . LYS B 1 124 ? -20.391 -13.82 -14.688 1 92.88 124 LYS B CA 1
ATOM 4749 C C . LYS B 1 124 ? -19.625 -13.43 -13.43 1 92.88 124 LYS B C 1
ATOM 4751 O O . LYS B 1 124 ? -20.234 -13.18 -12.383 1 92.88 124 LYS B O 1
ATOM 4756 N N . ALA B 1 125 ? -18.328 -13.469 -13.508 1 93.62 125 ALA B N 1
ATOM 4757 C CA . ALA B 1 125 ? -17.484 -13.078 -12.383 1 93.62 125 ALA B CA 1
ATOM 4758 C C . ALA B 1 125 ? -17.828 -11.68 -11.898 1 93.62 125 ALA B C 1
ATOM 4760 O O . ALA B 1 125 ? -17.938 -11.438 -10.695 1 93.62 125 ALA B O 1
ATOM 4761 N N . PHE B 1 126 ? -18.047 -10.766 -12.852 1 95.19 126 PHE B N 1
ATOM 4762 C CA . PHE B 1 126 ? -18.406 -9.398 -12.5 1 95.19 126 PHE B CA 1
ATOM 4763 C C . PHE B 1 126 ? -19.734 -9.367 -11.742 1 95.19 126 PHE B C 1
ATOM 4765 O O . PHE B 1 126 ? -19.844 -8.695 -10.711 1 95.19 126 PHE B O 1
ATOM 4772 N N . HIS B 1 127 ? -20.672 -10.047 -12.242 1 93.75 127 HIS B N 1
ATOM 4773 C CA . HIS B 1 127 ? -21.984 -10.016 -11.625 1 93.75 127 HIS B CA 1
ATOM 4774 C C . HIS B 1 127 ? -21.969 -10.656 -10.242 1 93.75 127 HIS B C 1
ATOM 4776 O O . HIS B 1 127 ? -22.672 -10.219 -9.336 1 93.75 127 HIS B O 1
ATOM 4782 N N . THR B 1 128 ? -21.172 -11.68 -10.07 1 90.88 128 THR B N 1
ATOM 4783 C CA . THR B 1 128 ? -21 -12.273 -8.75 1 90.88 128 THR B CA 1
ATOM 4784 C C . THR B 1 128 ? -20.375 -11.266 -7.785 1 90.88 128 THR B C 1
ATOM 4786 O O . THR B 1 128 ? -20.844 -11.109 -6.66 1 90.88 128 THR B O 1
ATOM 4789 N N . TYR B 1 129 ? -19.359 -10.602 -8.258 1 92.75 129 TYR B N 1
ATOM 4790 C CA . TYR B 1 129 ? -18.703 -9.586 -7.445 1 92.75 129 TYR B CA 1
ATOM 4791 C C . TYR B 1 129 ? -19.641 -8.422 -7.156 1 92.75 129 TYR B C 1
ATOM 4793 O O . TYR B 1 129 ? -19.688 -7.93 -6.031 1 92.75 129 TYR B O 1
ATOM 4801 N N . ASN B 1 130 ? -20.391 -8.031 -8.18 1 93.56 130 ASN B N 1
ATOM 4802 C CA . ASN B 1 130 ? -21.297 -6.887 -8.078 1 93.56 130 ASN B CA 1
ATOM 4803 C C . ASN B 1 130 ? -22.469 -7.184 -7.141 1 93.56 130 ASN B C 1
ATOM 4805 O O . ASN B 1 130 ? -23.016 -6.27 -6.531 1 93.56 130 ASN B O 1
ATOM 4809 N N . LYS B 1 131 ? -22.906 -8.391 -7.098 1 91.56 131 LYS B N 1
ATOM 4810 C CA . LYS B 1 131 ? -23.969 -8.758 -6.172 1 91.56 131 LYS B CA 1
ATOM 4811 C C . LYS B 1 131 ? -23.562 -8.484 -4.727 1 91.56 131 LYS B C 1
ATOM 4813 O O . LYS B 1 131 ? -24.391 -8.055 -3.916 1 91.56 131 LYS B O 1
ATOM 4818 N N . LYS B 1 132 ? -22.359 -8.617 -4.465 1 88.75 132 LYS B N 1
ATOM 4819 C CA . LYS B 1 132 ? -21.875 -8.484 -3.098 1 88.75 132 LYS B CA 1
ATOM 4820 C C . LYS B 1 132 ? -21.422 -7.047 -2.811 1 88.75 132 LYS B C 1
ATOM 4822 O O . LYS B 1 132 ? -21.766 -6.488 -1.766 1 88.75 132 LYS B O 1
ATOM 4827 N N . TYR B 1 133 ? -20.703 -6.48 -3.688 1 90.19 133 TYR B N 1
ATOM 4828 C CA . TYR B 1 133 ? -20.047 -5.219 -3.373 1 90.19 133 TYR B CA 1
ATOM 4829 C C . TYR B 1 133 ? -20.719 -4.055 -4.082 1 90.19 133 TYR B C 1
ATOM 4831 O O . TYR B 1 133 ? -20.391 -2.893 -3.84 1 90.19 133 TYR B O 1
ATOM 4839 N N . ARG B 1 134 ? -21.625 -4.348 -4.93 1 92.88 134 ARG B N 1
ATOM 4840 C CA . ARG B 1 134 ? -22.531 -3.369 -5.523 1 92.88 134 ARG B CA 1
ATOM 4841 C C . ARG B 1 134 ? -21.75 -2.23 -6.18 1 92.88 134 ARG B C 1
ATOM 4843 O O . ARG B 1 134 ? -22.031 -1.057 -5.922 1 92.88 134 ARG B O 1
ATOM 4850 N N . ILE B 1 135 ? -20.859 -2.645 -7.027 1 92.38 135 ILE B N 1
ATOM 4851 C CA . ILE B 1 135 ? -20.047 -1.677 -7.762 1 92.38 135 ILE B CA 1
ATOM 4852 C C . ILE B 1 135 ? -20.969 -0.738 -8.547 1 92.38 135 ILE B C 1
ATOM 4854 O O . ILE B 1 135 ? -20.719 0.468 -8.617 1 92.38 135 ILE B O 1
ATOM 4858 N N . THR B 1 136 ? -22.031 -1.238 -9.109 1 92.62 136 THR B N 1
ATOM 4859 C CA . THR B 1 136 ? -22.906 -0.5 -10.023 1 92.62 136 THR B CA 1
ATOM 4860 C C . THR B 1 136 ? -23.719 0.541 -9.273 1 92.62 136 THR B C 1
ATOM 4862 O O . THR B 1 136 ? -24.359 1.395 -9.883 1 92.62 136 THR B O 1
ATOM 4865 N N . LYS B 1 137 ? -23.719 0.562 -7.949 1 92 137 LYS B N 1
ATOM 4866 C CA . LYS B 1 137 ? -24.453 1.537 -7.145 1 92 137 LYS B CA 1
ATOM 4867 C C . LYS B 1 137 ? -23.578 2.746 -6.816 1 92 137 LYS B C 1
ATOM 4869 O O . LYS B 1 137 ? -24.078 3.754 -6.312 1 92 137 LYS B O 1
ATOM 4874 N N . ARG B 1 138 ? -22.359 2.592 -7.102 1 90.38 138 ARG B N 1
ATOM 4875 C CA . ARG B 1 138 ? -21.469 3.705 -6.816 1 90.38 138 ARG B CA 1
ATOM 4876 C C . ARG B 1 138 ? -21.641 4.824 -7.84 1 90.38 138 ARG B C 1
ATOM 4878 O O . ARG B 1 138 ? -21.828 4.559 -9.031 1 90.38 138 ARG B O 1
ATOM 4885 N N . LEU B 1 139 ? -21.469 5.988 -7.363 1 86.69 139 LEU B N 1
ATOM 4886 C CA . LEU B 1 139 ? -21.641 7.156 -8.219 1 86.69 139 LEU B CA 1
ATOM 4887 C C . LEU B 1 139 ? -20.312 7.883 -8.422 1 86.69 139 LEU B C 1
ATOM 4889 O O . LEU B 1 139 ? -20.109 8.547 -9.438 1 86.69 139 LEU B O 1
ATOM 4893 N N . TYR B 1 140 ? -19.359 7.703 -7.492 1 83.31 140 TYR B N 1
ATOM 4894 C CA . TYR B 1 140 ? -18.219 8.625 -7.512 1 83.31 140 TYR B CA 1
ATOM 4895 C C . TYR B 1 140 ? -16.906 7.871 -7.445 1 83.31 140 TYR B C 1
ATOM 4897 O O . TYR B 1 140 ? -15.875 8.367 -7.91 1 83.31 140 TYR B O 1
ATOM 4905 N N . ALA B 1 141 ? -16.906 6.734 -6.828 1 86.19 141 ALA B N 1
ATOM 4906 C CA . ALA B 1 141 ? -15.68 5.953 -6.691 1 86.19 141 ALA B CA 1
ATOM 4907 C C . ALA B 1 141 ? -15.617 4.84 -7.734 1 86.19 141 ALA B C 1
ATOM 4909 O O . ALA B 1 141 ? -16.344 3.846 -7.629 1 86.19 141 ALA B O 1
ATOM 4910 N N . PRO B 1 142 ? -14.742 4.984 -8.703 1 88.5 142 PRO B N 1
ATOM 4911 C CA . PRO B 1 142 ? -14.656 3.949 -9.742 1 88.5 142 PRO B CA 1
ATOM 4912 C C . PRO B 1 142 ? -13.984 2.674 -9.242 1 88.5 142 PRO B C 1
ATOM 4914 O O . PRO B 1 142 ? -13.359 2.678 -8.18 1 88.5 142 PRO B O 1
ATOM 4917 N N . PRO B 1 143 ? -14.141 1.589 -10.031 1 89.69 143 PRO B N 1
ATOM 4918 C CA . PRO B 1 143 ? -13.461 0.346 -9.656 1 89.69 143 PRO B CA 1
ATOM 4919 C C . PRO B 1 143 ? -11.945 0.488 -9.633 1 89.69 143 PRO B C 1
ATOM 4921 O O . PRO B 1 143 ? -11.367 1.193 -10.469 1 89.69 143 PRO B O 1
ATOM 4924 N N . THR B 1 144 ? -11.367 -0.19 -8.703 1 88 144 THR B N 1
ATOM 4925 C CA . THR B 1 144 ? -9.93 -0.096 -8.5 1 88 144 THR B CA 1
ATOM 4926 C C . THR B 1 144 ? -9.219 -1.33 -9.047 1 88 144 THR B C 1
ATOM 4928 O O . THR B 1 144 ? -9.867 -2.303 -9.438 1 88 144 THR B O 1
ATOM 4931 N N . PHE B 1 145 ? -7.836 -1.241 -9.141 1 89.5 145 PHE B N 1
ATOM 4932 C CA . PHE B 1 145 ? -6.969 -2.348 -9.523 1 89.5 145 PHE B CA 1
ATOM 4933 C C . PHE B 1 145 ? -7.301 -3.602 -8.727 1 89.5 145 PHE B C 1
ATOM 4935 O O . PHE B 1 145 ? -7.457 -4.684 -9.297 1 89.5 145 PHE B O 1
ATOM 4942 N N . ASN B 1 146 ? -7.48 -3.443 -7.449 1 89 146 ASN B N 1
ATOM 4943 C CA . ASN B 1 146 ? -7.727 -4.582 -6.57 1 89 146 ASN B CA 1
ATOM 4944 C C . ASN B 1 146 ? -9.07 -5.242 -6.867 1 89 146 ASN B C 1
ATOM 4946 O O . ASN B 1 146 ? -9.188 -6.465 -6.828 1 89 146 ASN B O 1
ATOM 4950 N N . GLU B 1 147 ? -10.07 -4.453 -7.094 1 91.19 147 GLU B N 1
ATOM 4951 C CA . GLU B 1 147 ? -11.383 -5.008 -7.387 1 91.19 147 GLU B CA 1
ATOM 4952 C C . GLU B 1 147 ? -11.375 -5.785 -8.703 1 91.19 147 GLU B C 1
ATOM 4954 O O . GLU B 1 147 ? -11.984 -6.852 -8.805 1 91.19 147 GLU B O 1
ATOM 4959 N N . VAL B 1 148 ? -10.664 -5.215 -9.664 1 94.31 148 VAL B N 1
ATOM 4960 C CA . VAL B 1 148 ? -10.562 -5.902 -10.945 1 94.31 148 VAL B CA 1
ATOM 4961 C C . VAL B 1 148 ? -9.781 -7.203 -10.773 1 94.31 148 VAL B C 1
ATOM 4963 O O . VAL B 1 148 ? -10.133 -8.227 -11.367 1 94.31 148 VAL B O 1
ATOM 4966 N N . ARG B 1 149 ? -8.695 -7.172 -10 1 93.44 149 ARG B N 1
ATOM 4967 C CA . ARG B 1 149 ? -7.934 -8.375 -9.68 1 93.44 149 ARG B CA 1
ATOM 4968 C C . ARG B 1 149 ? -8.836 -9.438 -9.062 1 93.44 149 ARG B C 1
ATOM 4970 O O . ARG B 1 149 ? -8.75 -10.617 -9.422 1 93.44 149 ARG B O 1
ATOM 4977 N N . HIS B 1 150 ? -9.75 -9.055 -8.18 1 93 150 HIS B N 1
ATOM 4978 C CA . HIS B 1 150 ? -10.688 -9.977 -7.547 1 93 150 HIS B CA 1
ATOM 4979 C C . HIS B 1 150 ? -11.641 -10.578 -8.578 1 93 150 HIS B C 1
ATOM 4981 O O . HIS B 1 150 ? -11.945 -11.773 -8.523 1 93 150 HIS B O 1
ATOM 4987 N N . ILE B 1 151 ? -12.141 -9.727 -9.414 1 94.69 151 ILE B N 1
ATOM 4988 C CA . ILE B 1 151 ? -13.07 -10.18 -10.445 1 94.69 151 ILE B CA 1
ATOM 4989 C C . ILE B 1 151 ? -12.383 -11.211 -11.336 1 94.69 151 ILE B C 1
ATOM 4991 O O . ILE B 1 151 ? -12.977 -12.242 -11.68 1 94.69 151 ILE B O 1
ATOM 4995 N N . LEU B 1 152 ? -11.125 -10.984 -11.68 1 95.06 152 LEU B N 1
ATOM 4996 C CA . LEU B 1 152 ? -10.375 -11.938 -12.492 1 95.06 152 LEU B CA 1
ATOM 4997 C C . LEU B 1 152 ? -10.133 -13.234 -11.734 1 95.06 152 LEU B C 1
ATOM 4999 O O . LEU B 1 152 ? -10.195 -14.32 -12.312 1 95.06 152 LEU B O 1
ATOM 5003 N N . ASN B 1 153 ? -9.82 -13.125 -10.445 1 94.06 153 ASN B N 1
ATOM 5004 C CA . ASN B 1 153 ? -9.695 -14.32 -9.617 1 94.06 153 ASN B CA 1
ATOM 5005 C C . ASN B 1 153 ? -10.984 -15.141 -9.625 1 94.06 153 ASN B C 1
ATOM 5007 O O . ASN B 1 153 ? -10.945 -16.375 -9.742 1 94.06 153 ASN B O 1
ATOM 5011 N N . LEU B 1 154 ? -12.094 -14.422 -9.523 1 91.5 154 LEU B N 1
ATOM 5012 C CA . LEU B 1 154 ? -13.391 -15.086 -9.539 1 91.5 154 LEU B CA 1
ATOM 5013 C C . LEU B 1 154 ? -13.641 -15.758 -10.883 1 91.5 154 LEU B C 1
ATOM 5015 O O . LEU B 1 154 ? -14.188 -16.859 -10.938 1 91.5 154 LEU B O 1
ATOM 5019 N N . ALA B 1 155 ? -13.273 -15.055 -11.938 1 92.88 155 ALA B N 1
ATOM 5020 C CA . ALA B 1 155 ? -13.438 -15.633 -13.266 1 92.88 155 ALA B CA 1
ATOM 5021 C C . ALA B 1 155 ? -12.641 -16.922 -13.406 1 92.88 155 ALA B C 1
ATOM 5023 O O . ALA B 1 155 ? -13.078 -17.859 -14.078 1 92.88 155 ALA B O 1
ATOM 5024 N N . GLN B 1 156 ? -11.445 -16.969 -12.789 1 91.44 156 GLN B N 1
ATOM 5025 C CA . GLN B 1 156 ? -10.57 -18.141 -12.867 1 91.44 156 GLN B CA 1
ATOM 5026 C C . GLN B 1 156 ? -11.125 -19.297 -12.031 1 91.44 156 GLN B C 1
ATOM 5028 O O . GLN B 1 156 ? -11.109 -20.438 -12.477 1 91.44 156 GLN B O 1
ATOM 5033 N N . VAL B 1 157 ? -11.594 -19 -10.812 1 84.81 157 VAL B N 1
ATOM 5034 C CA . VAL B 1 157 ? -12.055 -20.047 -9.906 1 84.81 157 VAL B CA 1
ATOM 5035 C C . VAL B 1 157 ? -13.453 -20.516 -10.32 1 84.81 157 VAL B C 1
ATOM 5037 O O . VAL B 1 157 ? -13.828 -21.656 -10.047 1 84.81 157 VAL B O 1
ATOM 5040 N N . GLY B 1 158 ? -14.164 -19.828 -11.078 1 69.69 158 GLY B N 1
ATOM 5041 C CA . GLY B 1 158 ? -15.5 -20.203 -11.492 1 69.69 158 GLY B CA 1
ATOM 5042 C C . GLY B 1 158 ? -16.578 -19.797 -10.492 1 69.69 158 GLY B C 1
ATOM 5043 O O . GLY B 1 158 ? -16.312 -19.703 -9.289 1 69.69 158 GLY B O 1
ATOM 5044 N N . SER B 1 159 ? -17.406 -18.719 -10.633 1 49.25 159 SER B N 1
ATOM 5045 C CA . SER B 1 159 ? -18.406 -18.172 -9.703 1 49.25 159 SER B CA 1
ATOM 5046 C C . SER B 1 159 ? -19.422 -19.234 -9.312 1 49.25 159 SER B C 1
ATOM 5048 O O . SER B 1 159 ? -19.766 -19.375 -8.133 1 49.25 159 SER B O 1
ATOM 5050 N N . GLU B 1 160 ? -20.547 -19.297 -10 1 44.88 160 GLU B N 1
ATOM 5051 C CA . GLU B 1 160 ? -21.734 -20.016 -9.547 1 44.88 160 GLU B CA 1
ATOM 5052 C C . GLU B 1 160 ? -21.703 -21.469 -9.992 1 44.88 160 GLU B C 1
ATOM 5054 O O . GLU B 1 160 ? -20.922 -21.828 -10.875 1 44.88 160 GLU B O 1
ATOM 5059 N N . ARG B 1 161 ? -22.453 -22.391 -9.43 1 41.19 161 ARG B N 1
ATOM 5060 C CA . ARG B 1 161 ? -22.719 -23.828 -9.609 1 41.19 161 ARG B CA 1
ATOM 5061 C C . ARG B 1 161 ? -22.453 -24.25 -11.047 1 41.19 161 ARG B C 1
ATOM 5063 O O . ARG B 1 161 ? -22.125 -25.406 -11.305 1 41.19 161 ARG B O 1
ATOM 5070 N N . ARG B 1 162 ? -22.828 -23.375 -11.984 1 38.62 162 ARG B N 1
ATOM 5071 C CA . ARG B 1 162 ? -22.859 -23.828 -13.375 1 38.62 162 ARG B CA 1
ATOM 5072 C C . ARG B 1 162 ? -21.609 -23.391 -14.125 1 38.62 162 ARG B C 1
ATOM 5074 O O . ARG B 1 162 ? -21.531 -23.516 -15.352 1 38.62 162 ARG B O 1
ATOM 5081 N N . ALA B 1 163 ? -20.969 -22.344 -13.82 1 36 163 ALA B N 1
ATOM 5082 C CA . ALA B 1 163 ? -19.875 -21.953 -14.711 1 36 163 ALA B CA 1
ATOM 5083 C C . ALA B 1 163 ? -18.859 -23.078 -14.867 1 36 163 ALA B C 1
ATOM 5085 O O . ALA B 1 163 ? -18.797 -23.984 -14.023 1 36 163 ALA B O 1
ATOM 5086 N N . ILE B 1 164 ? -17.922 -22.797 -16.062 1 33.78 164 ILE B N 1
ATOM 5087 C CA . ILE B 1 164 ? -17.047 -23.703 -16.781 1 33.78 164 ILE B CA 1
ATOM 5088 C C . ILE B 1 164 ? -16 -24.281 -15.82 1 33.78 164 ILE B C 1
ATOM 5090 O O . ILE B 1 164 ? -15.211 -25.141 -16.203 1 33.78 164 ILE B O 1
ATOM 5094 N N . LEU B 1 165 ? -15.461 -23.422 -15.117 1 38.19 165 LEU B N 1
ATOM 5095 C CA . LEU B 1 165 ? -14.68 -24.5 -14.539 1 38.19 165 LEU B CA 1
ATOM 5096 C C . LEU B 1 165 ? -15.586 -25.594 -13.992 1 38.19 165 LEU B C 1
ATOM 5098 O O . LEU B 1 165 ? -16.047 -25.516 -12.852 1 38.19 165 LEU B O 1
ATOM 5102 N N . SER B 1 166 ? -16.594 -25.828 -14.781 1 35.59 166 SER B N 1
ATOM 5103 C CA . SER B 1 166 ? -17.156 -27.141 -14.508 1 35.59 166 SER B CA 1
ATOM 5104 C C . SER B 1 166 ? -16.094 -28.125 -14.062 1 35.59 166 SER B C 1
ATOM 5106 O O . SER B 1 166 ? -15.172 -28.453 -14.82 1 35.59 166 SER B O 1
ATOM 5108 N N . VAL B 1 167 ? -15.281 -27.734 -13.227 1 39.59 167 VAL B N 1
ATOM 5109 C CA . VAL B 1 167 ? -14.398 -28.734 -12.633 1 39.59 167 VAL B CA 1
ATOM 5110 C C . VAL B 1 167 ? -14.969 -30.141 -12.867 1 39.59 167 VAL B C 1
ATOM 5112 O O . VAL B 1 167 ? -15.414 -30.797 -11.93 1 39.59 167 VAL B O 1
ATOM 5115 N N . GLU B 1 168 ? -15.867 -30.203 -13.398 1 40.94 168 GLU B N 1
ATOM 5116 C CA . GLU B 1 168 ? -16.219 -31.578 -13.742 1 40.94 168 GLU B CA 1
ATOM 5117 C C . GLU B 1 168 ? -14.961 -32.438 -13.938 1 40.94 168 GLU B C 1
ATOM 5119 O O . GLU B 1 168 ? -14.953 -33.625 -13.602 1 40.94 168 GLU B O 1
ATOM 5124 N N . ASP B 1 169 ? -13.945 -31.672 -14.688 1 54.09 169 ASP B N 1
ATOM 5125 C CA . ASP B 1 169 ? -12.703 -32.438 -14.609 1 54.09 169 ASP B CA 1
ATOM 5126 C C . ASP B 1 169 ? -11.703 -31.75 -13.68 1 54.09 169 ASP B C 1
ATOM 5128 O O . ASP B 1 169 ? -10.523 -32.125 -13.648 1 54.09 169 ASP B O 1
ATOM 5132 N N . GLY B 1 170 ? -12.023 -31.125 -12.383 1 68.62 170 GLY B N 1
ATOM 5133 C CA . GLY B 1 170 ? -11.523 -30.516 -11.156 1 68.62 170 GLY B CA 1
ATOM 5134 C C . GLY B 1 170 ? -10.023 -30.297 -11.164 1 68.62 170 GLY B C 1
ATOM 5135 O O . GLY B 1 170 ? -9.344 -30.672 -12.125 1 68.62 170 GLY B O 1
ATOM 5136 N N . LEU B 1 171 ? -9.445 -29.281 -10.32 1 87.75 171 LEU B N 1
ATOM 5137 C CA . LEU B 1 171 ? -8.031 -29.062 -10.031 1 87.75 171 LEU B CA 1
ATOM 5138 C C . LEU B 1 171 ? -7.402 -30.328 -9.438 1 87.75 171 LEU B C 1
ATOM 5140 O O . LEU B 1 171 ? -8.023 -31.016 -8.617 1 87.75 171 LEU B O 1
ATOM 5144 N N . ASP B 1 172 ? -6.273 -30.609 -10 1 93.25 172 ASP B N 1
ATOM 5145 C CA . ASP B 1 172 ? -5.562 -31.766 -9.469 1 93.25 172 ASP B CA 1
ATOM 5146 C C . ASP B 1 172 ? -4.324 -31.344 -8.688 1 93.25 172 ASP B C 1
ATOM 5148 O O . ASP B 1 172 ? -3.76 -32.125 -7.926 1 93.25 172 ASP B O 1
ATOM 5152 N N . LEU B 1 173 ? -3.92 -30.047 -8.93 1 96.38 173 LEU B N 1
ATOM 5153 C CA . LEU B 1 173 ? -2.744 -29.516 -8.242 1 96.38 173 LEU B CA 1
ATOM 5154 C C . LEU B 1 173 ? -2.936 -28.047 -7.898 1 96.38 173 LEU B C 1
ATOM 5156 O O . LEU B 1 173 ? -3.221 -27.234 -8.781 1 96.38 173 LEU B O 1
ATOM 5160 N N . LEU B 1 174 ? -2.875 -27.781 -6.629 1 96.69 174 LEU B N 1
ATOM 5161 C CA . LEU B 1 174 ? -2.887 -26.406 -6.113 1 96.69 174 LEU B CA 1
ATOM 5162 C C . LEU B 1 174 ? -1.53 -26.047 -5.52 1 96.69 174 LEU B C 1
ATOM 5164 O O . LEU B 1 174 ? -1.017 -26.75 -4.652 1 96.69 174 LEU B O 1
ATOM 5168 N N . THR B 1 175 ? -0.906 -25 -6.035 1 98.31 175 THR B N 1
ATOM 5169 C CA . THR B 1 175 ? 0.393 -24.594 -5.504 1 98.31 175 THR B CA 1
ATOM 5170 C C . THR B 1 175 ? 0.322 -23.188 -4.898 1 98.31 175 THR B C 1
ATOM 5172 O O . THR B 1 175 ? -0.465 -22.359 -5.344 1 98.31 175 THR B O 1
ATOM 5175 N N . PHE B 1 176 ? 1.151 -22.969 -3.867 1 98.31 176 PHE B N 1
ATOM 5176 C CA . PHE B 1 176 ? 1.193 -21.703 -3.15 1 98.31 176 PHE B CA 1
ATOM 5177 C C . PHE B 1 176 ? 2.609 -21.141 -3.131 1 98.31 176 PHE B C 1
ATOM 5179 O O . PHE B 1 176 ? 3.576 -21.891 -2.945 1 98.31 176 PHE B O 1
ATOM 5186 N N . ASP B 1 177 ? 2.67 -19.781 -3.309 1 96.81 177 ASP B N 1
ATOM 5187 C CA . ASP B 1 177 ? 3.801 -19.062 -2.734 1 96.81 177 ASP B CA 1
ATOM 5188 C C . ASP B 1 177 ? 3.738 -19.078 -1.208 1 96.81 177 ASP B C 1
ATOM 5190 O O . ASP B 1 177 ? 2.725 -19.469 -0.625 1 96.81 177 ASP B O 1
ATOM 5194 N N . ALA B 1 178 ? 4.863 -18.766 -0.579 1 95.88 178 ALA B N 1
ATOM 5195 C CA . ALA B 1 178 ? 4.891 -18.797 0.881 1 95.88 178 ALA B CA 1
ATOM 5196 C C . ALA B 1 178 ? 4.676 -17.406 1.466 1 95.88 178 ALA B C 1
ATOM 5198 O O . ALA B 1 178 ? 3.557 -17.047 1.846 1 95.88 178 ALA B O 1
ATOM 5199 N N . ASP B 1 179 ? 5.699 -16.531 1.34 1 91.44 179 ASP B N 1
ATOM 5200 C CA . ASP B 1 179 ? 5.66 -15.203 1.928 1 91.44 179 ASP B CA 1
ATOM 5201 C C . ASP B 1 179 ? 4.543 -14.359 1.31 1 91.44 179 ASP B C 1
ATOM 5203 O O . ASP B 1 179 ? 4.426 -14.281 0.085 1 91.44 179 ASP B O 1
ATOM 5207 N N . GLU B 1 180 ? 3.734 -13.773 2.172 1 91.25 180 GLU B N 1
ATOM 5208 C CA . GLU B 1 180 ? 2.631 -12.883 1.826 1 91.25 180 GLU B CA 1
ATOM 5209 C C . GLU B 1 180 ? 1.482 -13.656 1.179 1 91.25 180 GLU B C 1
ATOM 5211 O O . GLU B 1 180 ? 0.452 -13.07 0.839 1 91.25 180 GLU B O 1
ATOM 5216 N N . THR B 1 181 ? 1.622 -15.016 0.989 1 96.12 181 THR B N 1
ATOM 5217 C CA . THR B 1 181 ? 0.572 -15.859 0.435 1 96.12 181 THR B CA 1
ATOM 5218 C C . THR B 1 181 ? -0.027 -16.75 1.517 1 96.12 181 THR B C 1
ATOM 5220 O O . THR B 1 181 ? -1.245 -16.781 1.705 1 96.12 181 THR B O 1
ATOM 5223 N N . LEU B 1 182 ? 0.84 -17.391 2.26 1 96.94 182 LEU B N 1
ATOM 5224 C CA . LEU B 1 182 ? 0.384 -18.281 3.328 1 96.94 182 LEU B CA 1
ATOM 5225 C C . LEU B 1 182 ? 0.555 -17.609 4.691 1 96.94 182 LEU B C 1
ATOM 5227 O O . LEU B 1 182 ? -0.191 -17.906 5.629 1 96.94 182 LEU B O 1
ATOM 5231 N N . TYR B 1 183 ? 1.561 -16.797 4.82 1 93.75 183 TYR B N 1
ATOM 5232 C CA . TYR B 1 183 ? 1.869 -16.062 6.039 1 93.75 183 TYR B CA 1
ATOM 5233 C C . TYR B 1 183 ? 2.586 -14.75 5.715 1 93.75 183 TYR B C 1
ATOM 5235 O O . TYR B 1 183 ? 3.137 -14.594 4.625 1 93.75 183 TYR B O 1
ATOM 5243 N N . PRO B 1 184 ? 2.561 -13.734 6.66 1 86.44 184 PRO B N 1
ATOM 5244 C CA . PRO B 1 184 ? 3.27 -12.477 6.414 1 86.44 184 PRO B CA 1
ATOM 5245 C C . PRO B 1 184 ? 4.77 -12.672 6.207 1 86.44 184 PRO B C 1
ATOM 5247 O O . PRO B 1 184 ? 5.34 -13.656 6.695 1 86.44 184 PRO B O 1
ATOM 5250 N N . ASP B 1 185 ? 5.336 -11.695 5.477 1 80.69 185 ASP B N 1
ATOM 5251 C CA . ASP B 1 185 ? 6.762 -11.766 5.16 1 80.69 185 ASP B CA 1
ATOM 5252 C C . ASP B 1 185 ? 7.598 -11.922 6.426 1 80.69 185 ASP B C 1
ATOM 5254 O O . ASP B 1 185 ? 7.414 -11.188 7.398 1 80.69 185 ASP B O 1
ATOM 5258 N N . GLY B 1 186 ? 8.438 -12.891 6.406 1 76.94 186 GLY B N 1
ATOM 5259 C CA . GLY B 1 186 ? 9.359 -13.117 7.504 1 76.94 186 GLY B CA 1
ATOM 5260 C C . GLY B 1 186 ? 8.75 -13.93 8.633 1 76.94 186 GLY B C 1
ATOM 5261 O O . GLY B 1 186 ? 9.453 -14.305 9.578 1 76.94 186 GLY B O 1
ATOM 5262 N N . SER B 1 187 ? 7.496 -14.281 8.531 1 87.94 187 SER B N 1
ATOM 5263 C CA . SER B 1 187 ? 6.82 -15.039 9.578 1 87.94 187 SER B CA 1
ATOM 5264 C C . SER B 1 187 ? 6.734 -16.516 9.227 1 87.94 187 SER B C 1
ATOM 5266 O O . SER B 1 187 ? 7.086 -16.922 8.109 1 87.94 187 SER B O 1
ATOM 5268 N N . ASP B 1 188 ? 6.352 -17.266 10.227 1 94.5 188 ASP B N 1
ATOM 5269 C CA . ASP B 1 188 ? 6.039 -18.672 10.031 1 94.5 188 ASP B CA 1
ATOM 5270 C C . ASP B 1 188 ? 4.535 -18.891 9.906 1 94.5 188 ASP B C 1
ATOM 5272 O O . ASP B 1 188 ? 3.742 -18.031 10.289 1 94.5 188 ASP B O 1
ATOM 5276 N N . PHE B 1 189 ? 4.227 -20.062 9.398 1 97.12 189 PHE B N 1
ATOM 5277 C CA . PHE B 1 189 ? 2.814 -20.375 9.234 1 97.12 189 PHE B CA 1
ATOM 5278 C C . PHE B 1 189 ? 2.123 -20.484 10.586 1 97.12 189 PHE B C 1
ATOM 5280 O O . PHE B 1 189 ? 2.576 -21.219 11.461 1 97.12 189 PHE B O 1
ATOM 5287 N N . ASN B 1 190 ? 0.988 -19.781 10.797 1 95.38 190 ASN B N 1
ATOM 5288 C CA . ASN B 1 190 ? 0.32 -19.812 12.094 1 95.38 190 ASN B CA 1
ATOM 5289 C C . ASN B 1 190 ? -1.185 -19.594 11.953 1 95.38 190 ASN B C 1
ATOM 5291 O O . ASN B 1 190 ? -1.853 -19.203 12.914 1 95.38 190 ASN B O 1
ATOM 5295 N N . ASP B 1 191 ? -1.757 -19.875 10.922 1 93.69 191 ASP B N 1
ATOM 5296 C CA . ASP B 1 191 ? -3.176 -19.641 10.664 1 93.69 191 ASP B CA 1
ATOM 5297 C C . ASP B 1 191 ? -3.955 -20.953 10.656 1 93.69 191 ASP B C 1
ATOM 5299 O O . ASP B 1 191 ? -3.924 -21.703 9.672 1 93.69 191 ASP B O 1
ATOM 5303 N N . GLU B 1 192 ? -4.762 -21.188 11.641 1 93.38 192 GLU B N 1
ATOM 5304 C CA . GLU B 1 192 ? -5.469 -22.453 11.812 1 93.38 192 GLU B CA 1
ATOM 5305 C C . GLU B 1 192 ? -6.578 -22.609 10.773 1 93.38 192 GLU B C 1
ATOM 5307 O O . GLU B 1 192 ? -6.855 -23.719 10.312 1 93.38 192 GLU B O 1
ATOM 5312 N N . ILE B 1 193 ? -7.223 -21.516 10.484 1 92.25 193 ILE B N 1
ATOM 5313 C CA . ILE B 1 193 ? -8.297 -21.547 9.5 1 92.25 193 ILE B CA 1
ATOM 5314 C C . ILE B 1 193 ? -7.727 -21.922 8.133 1 92.25 193 ILE B C 1
ATOM 5316 O O . ILE B 1 193 ? -8.266 -22.781 7.438 1 92.25 193 ILE B O 1
ATOM 5320 N N . LEU B 1 194 ? -6.684 -21.297 7.809 1 95.5 194 LEU B N 1
ATOM 5321 C CA . LEU B 1 194 ? -6.031 -21.625 6.543 1 95.5 194 LEU B CA 1
ATOM 5322 C C . LEU B 1 194 ? -5.566 -23.078 6.523 1 95.5 194 LEU B C 1
ATOM 5324 O O . LEU B 1 194 ? -5.711 -23.766 5.512 1 95.5 194 LEU B O 1
ATOM 5328 N N . ALA B 1 195 ? -5.004 -23.531 7.617 1 97.06 195 ALA B N 1
ATOM 5329 C CA . ALA B 1 195 ? -4.578 -24.938 7.734 1 97.06 195 ALA B CA 1
ATOM 5330 C C . ALA B 1 195 ? -5.742 -25.891 7.488 1 97.06 195 ALA B C 1
ATOM 5332 O O . ALA B 1 195 ? -5.594 -26.891 6.805 1 97.06 195 ALA B O 1
ATOM 5333 N N . SER B 1 196 ? -6.84 -25.531 8.023 1 96.06 196 SER B N 1
ATOM 5334 C CA . SER B 1 196 ? -8.016 -26.375 7.871 1 96.06 196 SER B CA 1
ATOM 5335 C C . SER B 1 196 ? -8.453 -26.453 6.41 1 96.06 196 SER B C 1
ATOM 5337 O O . SER B 1 196 ? -8.867 -27.516 5.938 1 96.06 196 SER B O 1
ATOM 5339 N N . TYR B 1 197 ? -8.43 -25.312 5.68 1 94.25 197 TYR B N 1
ATOM 5340 C CA . TYR B 1 197 ? -8.773 -25.297 4.262 1 94.25 197 TYR B CA 1
ATOM 5341 C C . TYR B 1 197 ? -7.812 -26.156 3.457 1 94.25 197 TYR B C 1
ATOM 5343 O O . TYR B 1 197 ? -8.234 -26.984 2.641 1 94.25 197 TYR B O 1
ATOM 5351 N N . ILE B 1 198 ? -6.539 -26.031 3.74 1 96.56 198 ILE B N 1
ATOM 5352 C CA . ILE B 1 198 ? -5.516 -26.781 3.012 1 96.56 198 ILE B CA 1
ATOM 5353 C C . ILE B 1 198 ? -5.66 -28.266 3.295 1 96.56 198 ILE B C 1
ATOM 5355 O O . ILE B 1 198 ? -5.598 -29.094 2.379 1 96.56 198 ILE B O 1
ATOM 5359 N N . SER B 1 199 ? -5.898 -28.578 4.535 1 96.44 199 SER B N 1
ATOM 5360 C CA . SER B 1 199 ? -6.094 -29.969 4.949 1 96.44 199 SER B CA 1
ATOM 5361 C C . SER B 1 199 ? -7.277 -30.609 4.227 1 96.44 199 SER B C 1
ATOM 5363 O O . SER B 1 199 ? -7.191 -31.75 3.768 1 96.44 199 SER B O 1
ATOM 5365 N N . SER B 1 200 ? -8.336 -29.859 4.137 1 94.5 200 SER B N 1
ATOM 5366 C CA . SER B 1 200 ? -9.531 -30.359 3.461 1 94.5 200 SER B CA 1
ATOM 5367 C C . SER B 1 200 ? -9.273 -30.578 1.975 1 94.5 200 SER B C 1
ATOM 5369 O O . SER B 1 200 ? -9.703 -31.594 1.41 1 94.5 200 SER B O 1
ATOM 5371 N N . LEU B 1 201 ? -8.602 -29.734 1.353 1 93.56 201 LEU B N 1
ATOM 5372 C CA . LEU B 1 201 ? -8.312 -29.828 -0.074 1 93.56 201 LEU B CA 1
ATOM 5373 C C . LEU B 1 201 ? -7.297 -30.938 -0.352 1 93.56 201 LEU B C 1
ATOM 5375 O O . LEU B 1 201 ? -7.34 -31.562 -1.409 1 93.56 201 LEU B O 1
ATOM 5379 N N . LEU B 1 202 ? -6.445 -31.156 0.593 1 95.25 202 LEU B N 1
ATOM 5380 C CA . LEU B 1 202 ? -5.422 -32.188 0.485 1 95.25 202 LEU B CA 1
ATOM 5381 C C . LEU B 1 202 ? -6.055 -33.562 0.306 1 95.25 202 LEU B C 1
ATOM 5383 O O . LEU B 1 202 ? -5.43 -34.469 -0.247 1 95.25 202 LEU B O 1
ATOM 5387 N N . LYS B 1 203 ? -7.195 -33.75 0.737 1 94.06 203 LYS B N 1
ATOM 5388 C CA . LYS B 1 203 ? -7.914 -35.031 0.611 1 94.06 203 LYS B CA 1
ATOM 5389 C C . LYS B 1 203 ? -8.422 -35.219 -0.812 1 94.06 203 LYS B C 1
ATOM 5391 O O . LYS B 1 203 ? -8.797 -36.344 -1.191 1 94.06 203 LYS B O 1
ATOM 5396 N N . LYS B 1 204 ? -8.383 -34.156 -1.612 1 90.94 204 LYS B N 1
ATOM 5397 C CA . LYS B 1 204 ? -9.031 -34.219 -2.922 1 90.94 204 LYS B CA 1
ATOM 5398 C C . LYS B 1 204 ? -8.023 -33.969 -4.039 1 90.94 204 LYS B C 1
ATOM 5400 O O . LYS B 1 204 ? -8.266 -34.312 -5.195 1 90.94 204 LYS B O 1
ATOM 5405 N N . MET B 1 205 ? -6.957 -33.375 -3.703 1 93.5 205 MET B N 1
ATOM 5406 C CA . MET B 1 205 ? -5.988 -33 -4.734 1 93.5 205 MET B CA 1
ATOM 5407 C C . MET B 1 205 ? -4.586 -32.906 -4.145 1 93.5 205 MET B C 1
ATOM 5409 O O . MET B 1 205 ? -4.414 -32.938 -2.926 1 93.5 205 MET B O 1
ATOM 5413 N N . ASN B 1 206 ? -3.576 -32.812 -5.039 1 96.75 206 ASN B N 1
ATOM 5414 C CA . ASN B 1 206 ? -2.211 -32.531 -4.609 1 96.75 206 ASN B CA 1
ATOM 5415 C C . ASN B 1 206 ? -2.016 -31.047 -4.289 1 96.75 206 ASN B C 1
ATOM 5417 O O . ASN B 1 206 ? -2.588 -30.172 -4.953 1 96.75 206 ASN B O 1
ATOM 5421 N N . ILE B 1 207 ? -1.299 -30.797 -3.246 1 98 207 ILE B N 1
ATOM 5422 C CA . ILE B 1 207 ? -0.983 -29.438 -2.859 1 98 207 ILE B CA 1
ATOM 5423 C C . ILE B 1 207 ? 0.527 -29.281 -2.697 1 98 207 ILE B C 1
ATOM 5425 O O . ILE B 1 207 ? 1.192 -30.156 -2.143 1 98 207 ILE B O 1
ATOM 5429 N N . ALA B 1 208 ? 1.08 -28.172 -3.199 1 98.75 208 ALA B N 1
ATOM 5430 C CA . ALA B 1 208 ? 2.512 -27.922 -3.051 1 98.75 208 ALA B CA 1
ATOM 5431 C C . ALA B 1 208 ? 2.787 -26.469 -2.693 1 98.75 208 ALA B C 1
ATOM 5433 O O . ALA B 1 208 ? 2.121 -25.562 -3.201 1 98.75 208 ALA B O 1
ATOM 5434 N N . ILE B 1 209 ? 3.711 -26.266 -1.817 1 98.62 209 ILE B N 1
ATOM 5435 C CA . ILE B 1 209 ? 4.297 -24.938 -1.62 1 98.62 209 ILE B CA 1
ATOM 5436 C C . ILE B 1 209 ? 5.527 -24.781 -2.508 1 98.62 209 ILE B C 1
ATOM 5438 O O . ILE B 1 209 ? 6.441 -25.609 -2.469 1 98.62 209 ILE B O 1
ATOM 5442 N N . VAL B 1 210 ? 5.484 -23.781 -3.35 1 98.31 210 VAL B N 1
ATOM 5443 C CA . VAL B 1 210 ? 6.625 -23.469 -4.203 1 98.31 210 VAL B CA 1
ATOM 5444 C C . VAL B 1 210 ? 7.238 -22.141 -3.77 1 98.31 210 VAL B C 1
ATOM 5446 O O . VAL B 1 210 ? 6.715 -21.062 -4.094 1 98.31 210 VAL B O 1
ATOM 5449 N N . THR B 1 211 ? 8.383 -22.156 -3.072 1 96.88 211 THR B N 1
ATOM 5450 C CA . THR B 1 211 ? 8.945 -20.984 -2.422 1 96.88 211 THR B CA 1
ATOM 5451 C C . THR B 1 211 ? 10.328 -20.672 -2.977 1 96.88 211 THR B C 1
ATOM 5453 O O . THR B 1 211 ? 11.016 -21.562 -3.486 1 96.88 211 THR B O 1
ATOM 5456 N N . ALA B 1 212 ? 10.703 -19.406 -2.896 1 95.06 212 ALA B N 1
ATOM 5457 C CA . ALA B 1 212 ? 12.047 -18.969 -3.291 1 95.06 212 ALA B CA 1
ATOM 5458 C C . ALA B 1 212 ? 13.062 -19.297 -2.207 1 95.06 212 ALA B C 1
ATOM 5460 O O . ALA B 1 212 ? 14.273 -19.328 -2.469 1 95.06 212 ALA B O 1
ATOM 5461 N N . ALA B 1 213 ? 12.617 -19.531 -0.991 1 93.44 213 ALA B N 1
ATOM 5462 C CA . ALA B 1 213 ? 13.539 -19.875 0.094 1 93.44 213 ALA B CA 1
ATOM 5463 C C . ALA B 1 213 ? 14.414 -21.062 -0.278 1 93.44 213 ALA B C 1
ATOM 5465 O O . ALA B 1 213 ? 13.914 -22.094 -0.732 1 93.44 213 ALA B O 1
ATOM 5466 N N . SER B 1 214 ? 15.664 -20.812 -0.114 1 93.75 214 SER B N 1
ATOM 5467 C CA . SER B 1 214 ? 16.625 -21.844 -0.509 1 93.75 214 SER B CA 1
ATOM 5468 C C . SER B 1 214 ? 17.469 -22.297 0.68 1 93.75 214 SER B C 1
ATOM 5470 O O . SER B 1 214 ? 18.406 -21.625 1.079 1 93.75 214 SER B O 1
ATOM 5472 N N . TYR B 1 215 ? 17.172 -23.469 1.159 1 93.38 215 TYR B N 1
ATOM 5473 C CA . TYR B 1 215 ? 17.906 -24.078 2.262 1 93.38 215 TYR B CA 1
ATOM 5474 C C . TYR B 1 215 ? 18.5 -25.422 1.849 1 93.38 215 TYR B C 1
ATOM 5476 O O . TYR B 1 215 ? 18.5 -26.375 2.629 1 93.38 215 TYR B O 1
ATOM 5484 N N . SER B 1 216 ? 18.891 -25.516 0.585 1 93.19 216 SER B N 1
ATOM 5485 C CA . SER B 1 216 ? 19.375 -26.781 0.056 1 93.19 216 SER B CA 1
ATOM 5486 C C . SER B 1 216 ? 18.438 -27.922 0.42 1 93.19 216 SER B C 1
ATOM 5488 O O . SER B 1 216 ? 17.219 -27.766 0.381 1 93.19 216 SER B O 1
ATOM 5490 N N . ASN B 1 217 ? 18.984 -29.125 0.703 1 93.81 217 ASN B N 1
ATOM 5491 C CA . ASN B 1 217 ? 18.141 -30.281 1.003 1 93.81 217 ASN B CA 1
ATOM 5492 C C . ASN B 1 217 ? 17.828 -30.375 2.492 1 93.81 217 ASN B C 1
ATOM 5494 O O . ASN B 1 217 ? 17.453 -31.438 2.99 1 93.81 217 ASN B O 1
ATOM 5498 N N . ASP B 1 218 ? 17.906 -29.219 3.186 1 95.31 218 ASP B N 1
ATOM 5499 C CA . ASP B 1 218 ? 17.641 -29.188 4.621 1 95.31 218 ASP B CA 1
ATOM 5500 C C . ASP B 1 218 ? 16.141 -29.141 4.898 1 95.31 218 ASP B C 1
ATOM 5502 O O . ASP B 1 218 ? 15.562 -28.078 5.059 1 95.31 218 ASP B O 1
ATOM 5506 N N . ALA B 1 219 ? 15.57 -30.297 5.102 1 97.19 219 ALA B N 1
ATOM 5507 C CA . ALA B 1 219 ? 14.133 -30.422 5.309 1 97.19 219 ALA B CA 1
ATOM 5508 C C . ALA B 1 219 ? 13.695 -29.75 6.605 1 97.19 219 ALA B C 1
ATOM 5510 O O . ALA B 1 219 ? 12.586 -29.219 6.691 1 97.19 219 ALA B O 1
ATOM 5511 N N . GLU B 1 220 ? 14.547 -29.703 7.59 1 96.62 220 GLU B N 1
ATOM 5512 C CA . GLU B 1 220 ? 14.211 -29.172 8.906 1 96.62 220 GLU B CA 1
ATOM 5513 C C . GLU B 1 220 ? 13.914 -27.672 8.828 1 96.62 220 GLU B C 1
ATOM 5515 O O . GLU B 1 220 ? 13.023 -27.172 9.516 1 96.62 220 GLU B O 1
ATOM 5520 N N . LYS B 1 221 ? 14.656 -27.016 8.094 1 95.88 221 LYS B N 1
ATOM 5521 C CA . LYS B 1 221 ? 14.461 -25.562 7.973 1 95.88 221 LYS B CA 1
ATOM 5522 C C . LYS B 1 221 ? 13.117 -25.25 7.32 1 95.88 221 LYS B C 1
ATOM 5524 O O . LYS B 1 221 ? 12.422 -24.328 7.746 1 95.88 221 LYS B O 1
ATOM 5529 N N . TYR B 1 222 ? 12.789 -26.016 6.316 1 96.56 222 TYR B N 1
ATOM 5530 C CA . TYR B 1 222 ? 11.484 -25.844 5.695 1 96.56 222 TYR B CA 1
ATOM 5531 C C . TYR B 1 222 ? 10.367 -26.219 6.656 1 96.56 222 TYR B C 1
ATOM 5533 O O . TYR B 1 222 ? 9.344 -25.531 6.73 1 96.56 222 TYR B O 1
ATOM 5541 N N . GLN B 1 223 ? 10.617 -27.328 7.359 1 97.25 223 GLN B N 1
ATOM 5542 C CA . GLN B 1 223 ? 9.633 -27.828 8.305 1 97.25 223 GLN B CA 1
ATOM 5543 C C . GLN B 1 223 ? 9.352 -26.797 9.398 1 97.25 223 GLN B C 1
ATOM 5545 O O . GLN B 1 223 ? 8.203 -26.641 9.836 1 97.25 223 GLN B O 1
ATOM 5550 N N . LYS B 1 224 ? 10.297 -26.125 9.812 1 96.56 224 LYS B N 1
ATOM 5551 C CA . LYS B 1 224 ? 10.141 -25.109 10.852 1 96.56 224 LYS B CA 1
ATOM 5552 C C . LYS B 1 224 ? 9.172 -24.016 10.422 1 96.56 224 LYS B C 1
ATOM 5554 O O . LYS B 1 224 ? 8.297 -23.609 11.188 1 96.56 224 LYS B O 1
ATOM 5559 N N . ARG B 1 225 ? 9.258 -23.562 9.219 1 95.5 225 ARG B N 1
ATOM 5560 C CA . ARG B 1 225 ? 8.398 -22.5 8.688 1 95.5 225 ARG B CA 1
ATOM 5561 C C . ARG B 1 225 ? 6.957 -22.969 8.57 1 95.5 225 ARG B C 1
ATOM 5563 O O . ARG B 1 225 ? 6.027 -22.172 8.625 1 95.5 225 ARG B O 1
ATOM 5570 N N . LEU B 1 226 ? 6.801 -24.297 8.461 1 97.56 226 LEU B N 1
ATOM 5571 C CA . LEU B 1 226 ? 5.484 -24.875 8.195 1 97.56 226 LEU B CA 1
ATOM 5572 C C . LEU B 1 226 ? 5.012 -25.719 9.375 1 97.56 226 LEU B C 1
ATOM 5574 O O . LEU B 1 226 ? 4.102 -26.531 9.227 1 97.56 226 LEU B O 1
ATOM 5578 N N . GLU B 1 227 ? 5.59 -25.547 10.5 1 97.38 227 GLU B N 1
ATOM 5579 C CA . GLU B 1 227 ? 5.402 -26.422 11.641 1 97.38 227 GLU B CA 1
ATOM 5580 C C . GLU B 1 227 ? 3.928 -26.531 12.023 1 97.38 227 GLU B C 1
ATOM 5582 O O . GLU B 1 227 ? 3.41 -27.641 12.219 1 97.38 227 GLU B O 1
ATOM 5587 N N . ASN B 1 228 ? 3.248 -25.422 12.109 1 97.56 228 ASN B N 1
ATOM 5588 C CA . ASN B 1 228 ? 1.852 -25.422 12.531 1 97.56 228 ASN B CA 1
ATOM 5589 C C . ASN B 1 228 ? 0.949 -26.062 11.477 1 97.56 228 ASN B C 1
ATOM 5591 O O . ASN B 1 228 ? -0.059 -26.688 11.812 1 97.56 228 ASN B O 1
ATOM 5595 N N . LEU B 1 229 ? 1.255 -25.953 10.258 1 98.06 229 LEU B N 1
ATOM 5596 C CA . LEU B 1 229 ? 0.51 -26.609 9.188 1 98.06 229 LEU B CA 1
ATOM 5597 C C . LEU B 1 229 ? 0.686 -28.125 9.266 1 98.06 229 LEU B C 1
ATOM 5599 O O . LEU B 1 229 ? -0.293 -28.875 9.195 1 98.06 229 LEU B O 1
ATOM 5603 N N . LEU B 1 230 ? 1.921 -28.562 9.461 1 98.25 230 LEU B N 1
ATOM 5604 C CA . LEU B 1 230 ? 2.23 -29.984 9.531 1 98.25 230 LEU B CA 1
ATOM 5605 C C . LEU B 1 230 ? 1.608 -30.625 10.773 1 98.25 230 LEU B C 1
ATOM 5607 O O . LEU B 1 230 ? 1.167 -31.766 10.734 1 98.25 230 LEU B O 1
ATOM 5611 N N . ARG B 1 231 ? 1.601 -29.828 11.836 1 97.5 231 ARG B N 1
ATOM 5612 C CA . ARG B 1 231 ? 0.917 -30.297 13.031 1 97.5 231 ARG B CA 1
ATOM 5613 C C . ARG B 1 231 ? -0.565 -30.531 12.758 1 97.5 231 ARG B C 1
ATOM 5615 O O . ARG B 1 231 ? -1.146 -31.5 13.266 1 97.5 231 ARG B O 1
ATOM 5622 N N . TYR B 1 232 ? -1.128 -29.672 12.039 1 97.81 232 TYR B N 1
ATOM 5623 C CA . TYR B 1 232 ? -2.527 -29.844 11.672 1 97.81 232 TYR B CA 1
ATOM 5624 C C . TYR B 1 232 ? -2.713 -31.109 10.844 1 97.81 232 TYR B C 1
ATOM 5626 O O . TYR B 1 232 ? -3.678 -31.859 11.039 1 97.81 232 TYR B O 1
ATOM 5634 N N . PHE B 1 233 ? -1.828 -31.453 9.93 1 97.69 233 PHE B N 1
ATOM 5635 C CA . PHE B 1 233 ? -1.87 -32.656 9.125 1 97.69 233 PHE B CA 1
ATOM 5636 C C . PHE B 1 233 ? -1.795 -33.906 10.008 1 97.69 233 PHE B C 1
ATOM 5638 O O . PHE B 1 233 ? -2.463 -34.906 9.742 1 97.69 233 PHE B O 1
ATOM 5645 N N . SER B 1 234 ? -0.923 -33.812 10.992 1 97.81 234 SER B N 1
ATOM 5646 C CA . SER B 1 234 ? -0.729 -34.938 11.891 1 97.81 234 SER B CA 1
ATOM 5647 C C . SER B 1 234 ? -2.043 -35.344 12.547 1 97.81 234 SER B C 1
ATOM 5649 O O . SER B 1 234 ? -2.273 -36.531 12.773 1 97.81 234 SER B O 1
ATOM 5651 N N . LYS B 1 235 ? -2.898 -34.469 12.672 1 97.25 235 LYS B N 1
ATOM 5652 C CA . LYS B 1 235 ? -4.164 -34.719 13.352 1 97.25 235 LYS B CA 1
ATOM 5653 C C . LYS B 1 235 ? -5.258 -35.094 12.352 1 97.25 235 LYS B C 1
ATOM 5655 O O . LYS B 1 235 ? -6.18 -35.844 12.688 1 97.25 235 LYS B O 1
ATOM 5660 N N . ASN B 1 236 ? -5.082 -34.656 11.102 1 97.25 236 ASN B N 1
ATOM 5661 C CA . ASN B 1 236 ? -6.273 -34.719 10.266 1 97.25 236 ASN B CA 1
ATOM 5662 C C . ASN B 1 236 ? -6.016 -35.438 8.953 1 97.25 236 ASN B C 1
ATOM 5664 O O . ASN B 1 236 ? -6.953 -35.844 8.258 1 97.25 236 ASN B O 1
ATOM 5668 N N . ASN B 1 237 ? -4.777 -35.719 8.602 1 97.44 237 ASN B N 1
ATOM 5669 C CA . ASN B 1 237 ? -4.527 -36.188 7.238 1 97.44 237 ASN B CA 1
ATOM 5670 C C . ASN B 1 237 ? -3.672 -37.469 7.23 1 97.44 237 ASN B C 1
ATOM 5672 O O . ASN B 1 237 ? -3.352 -38 6.164 1 97.44 237 ASN B O 1
ATOM 5676 N N . ILE B 1 238 ? -3.338 -38.031 8.398 1 96.62 238 ILE B N 1
ATOM 5677 C CA . ILE B 1 238 ? -2.469 -39.219 8.453 1 96.62 238 ILE B CA 1
ATOM 5678 C C . ILE B 1 238 ? -3.295 -40.469 8.242 1 96.62 238 ILE B C 1
ATOM 5680 O O . ILE B 1 238 ? -2.945 -41.312 7.414 1 96.62 238 ILE B O 1
ATOM 5684 N N . GLU B 1 239 ? -4.336 -40.562 8.891 1 96.06 239 GLU B N 1
ATOM 5685 C CA . GLU B 1 239 ? -5.148 -41.781 8.867 1 96.06 239 GLU B CA 1
ATOM 5686 C C . GLU B 1 239 ? -5.656 -42.094 7.465 1 96.06 239 GLU B C 1
ATOM 5688 O O . GLU B 1 239 ? -5.664 -43.25 7.031 1 96.06 239 GLU B O 1
ATOM 5693 N N . ASP B 1 240 ? -6.113 -41.125 6.77 1 95.94 240 ASP B N 1
ATOM 5694 C CA . ASP B 1 240 ? -6.691 -41.344 5.449 1 95.94 240 ASP B CA 1
ATOM 5695 C C . ASP B 1 240 ? -5.613 -41.312 4.367 1 95.94 240 ASP B C 1
ATOM 5697 O O . ASP B 1 240 ? -5.91 -41.469 3.184 1 95.94 240 ASP B O 1
ATOM 5701 N N . GLY B 1 241 ? -4.352 -41 4.723 1 97.19 241 GLY B N 1
ATOM 5702 C CA . GLY B 1 241 ? -3.217 -41.094 3.814 1 97.19 241 GLY B CA 1
ATOM 5703 C C . GLY B 1 241 ? -3.049 -39.844 2.957 1 97.19 241 GLY B C 1
ATOM 5704 O O . GLY B 1 241 ? -2.113 -39.75 2.16 1 97.19 241 GLY B O 1
ATOM 5705 N N . SER B 1 242 ? -3.865 -38.812 3.111 1 97.25 242 SER B N 1
ATOM 5706 C CA . SER B 1 242 ? -3.863 -37.656 2.227 1 97.25 242 SER B CA 1
ATOM 5707 C C . SER B 1 242 ? -2.613 -36.812 2.43 1 97.25 242 SER B C 1
ATOM 5709 O O . SER B 1 242 ? -2.289 -35.938 1.595 1 97.25 242 SER B O 1
ATOM 5711 N N . TYR B 1 243 ? -1.874 -37 3.555 1 97.06 243 TYR B N 1
ATOM 5712 C CA . TYR B 1 243 ? -0.623 -36.281 3.779 1 97.06 243 TYR B CA 1
ATOM 5713 C C . TYR B 1 243 ? 0.354 -36.531 2.633 1 97.06 243 TYR B C 1
ATOM 5715 O O . TYR B 1 243 ? 1.232 -35.688 2.379 1 97.06 243 TYR B O 1
ATOM 5723 N N . GLN B 1 244 ? 0.21 -37.562 1.87 1 97.19 244 GLN B N 1
ATOM 5724 C CA . GLN B 1 244 ? 1.11 -37.938 0.786 1 97.19 244 GLN B CA 1
ATOM 5725 C C . GLN B 1 244 ? 0.944 -37 -0.416 1 97.19 244 GLN B C 1
ATOM 5727 O O . GLN B 1 244 ? 1.801 -36.969 -1.302 1 97.19 244 GLN B O 1
ATOM 5732 N N . ASN B 1 245 ? -0.153 -36.312 -0.435 1 97.75 245 ASN B N 1
ATOM 5733 C CA . ASN B 1 245 ? -0.448 -35.406 -1.538 1 97.75 245 ASN B CA 1
ATOM 5734 C C . ASN B 1 245 ? 0.238 -34.062 -1.353 1 97.75 245 ASN B C 1
ATOM 5736 O O . ASN B 1 245 ? 0.12 -33.188 -2.203 1 97.75 245 ASN B O 1
ATOM 5740 N N . PHE B 1 246 ? 1.018 -33.906 -0.209 1 98.62 246 PHE B N 1
ATOM 5741 C CA . PHE B 1 246 ? 1.613 -32.625 0.112 1 98.62 246 PHE B CA 1
ATOM 5742 C C . PHE B 1 246 ? 3.072 -32.562 -0.324 1 98.62 246 PHE B C 1
ATOM 5744 O O . PHE B 1 246 ? 3.84 -33.5 -0.04 1 98.62 246 PHE B O 1
ATOM 5751 N N . TYR B 1 247 ? 3.463 -31.469 -0.986 1 98.62 247 TYR B N 1
ATOM 5752 C CA . TYR B 1 247 ? 4.82 -31.266 -1.48 1 98.62 247 TYR B CA 1
ATOM 5753 C C . TYR B 1 247 ? 5.336 -29.891 -1.104 1 98.62 247 TYR B C 1
ATOM 5755 O O . TYR B 1 247 ? 4.547 -28.969 -0.873 1 98.62 247 TYR B O 1
ATOM 5763 N N . VAL B 1 248 ? 6.617 -29.734 -0.968 1 98.69 248 VAL B N 1
ATOM 5764 C CA . VAL B 1 248 ? 7.301 -28.438 -0.859 1 98.69 248 VAL B CA 1
ATOM 5765 C C . VAL B 1 248 ? 8.438 -28.375 -1.875 1 98.69 248 VAL B C 1
ATOM 5767 O O . VAL B 1 248 ? 9.312 -29.234 -1.894 1 98.69 248 VAL B O 1
ATOM 5770 N N . MET B 1 249 ? 8.328 -27.469 -2.762 1 98.31 249 MET B N 1
ATOM 5771 C CA . MET B 1 249 ? 9.391 -27.156 -3.707 1 98.31 249 MET B CA 1
ATOM 5772 C C . MET B 1 249 ? 10.164 -25.922 -3.264 1 98.31 249 MET B C 1
ATOM 5774 O O . MET B 1 249 ? 9.609 -24.812 -3.23 1 98.31 249 MET B O 1
ATOM 5778 N N . GLY B 1 250 ? 11.445 -26.109 -2.881 1 97.38 250 GLY B N 1
ATOM 5779 C CA . GLY B 1 250 ? 12.266 -25 -2.41 1 97.38 250 GLY B CA 1
ATOM 5780 C C . GLY B 1 250 ? 13.25 -24.5 -3.453 1 97.38 250 GLY B C 1
ATOM 5781 O O . GLY B 1 250 ? 13.492 -25.156 -4.457 1 97.38 250 GLY B O 1
ATOM 5782 N N . GLY B 1 251 ? 13.773 -23.297 -3.182 1 96.62 251 GLY B N 1
ATOM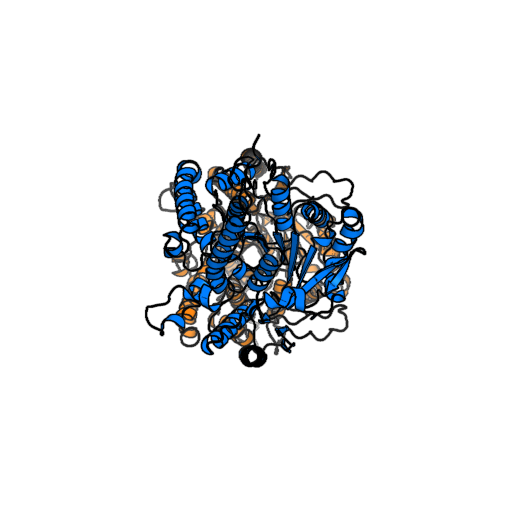 5783 C CA . GLY B 1 251 ? 14.711 -22.719 -4.145 1 96.62 251 GLY B CA 1
ATOM 5784 C C . GLY B 1 251 ? 14.125 -22.594 -5.535 1 96.62 251 GLY B C 1
ATOM 5785 O O . GLY B 1 251 ? 14.789 -22.906 -6.527 1 96.62 251 GLY B O 1
ATOM 5786 N N . GLU B 1 252 ? 12.898 -22.25 -5.625 1 96.12 252 GLU B N 1
ATOM 5787 C CA . GLU B 1 252 ? 12.164 -22.141 -6.879 1 96.12 252 GLU B CA 1
ATOM 5788 C C . GLU B 1 252 ? 11.867 -23.516 -7.477 1 96.12 252 GLU B C 1
ATOM 5790 O O . GLU B 1 252 ? 10.703 -23.922 -7.562 1 96.12 252 GLU B O 1
ATOM 5795 N N . SER B 1 253 ? 12.883 -24.219 -7.832 1 97.12 253 SER B N 1
ATOM 5796 C CA . SER B 1 253 ? 12.719 -25.5 -8.508 1 97.12 253 SER B CA 1
ATOM 5797 C C . SER B 1 253 ? 13.836 -26.469 -8.148 1 97.12 253 SER B C 1
ATOM 5799 O O . SER B 1 253 ? 14.094 -27.438 -8.875 1 97.12 253 SER B O 1
ATOM 5801 N N . ASN B 1 254 ? 14.492 -26.281 -7.031 1 96.81 254 ASN B N 1
ATOM 5802 C CA . ASN B 1 254 ? 15.773 -26.953 -6.859 1 96.81 254 ASN B CA 1
ATOM 5803 C C . ASN B 1 254 ? 15.688 -28.062 -5.805 1 96.81 254 ASN B C 1
ATOM 5805 O O . ASN B 1 254 ? 16.516 -28.969 -5.773 1 96.81 254 ASN B O 1
ATOM 5809 N N . TYR B 1 255 ? 14.781 -27.984 -4.91 1 97.56 255 TYR B N 1
ATOM 5810 C CA . TYR B 1 255 ? 14.688 -28.938 -3.807 1 97.56 255 TYR B CA 1
ATOM 5811 C C . TYR B 1 255 ? 13.25 -29.391 -3.598 1 97.56 255 TYR B C 1
ATOM 5813 O O . TYR B 1 255 ? 12.352 -28.578 -3.389 1 97.56 255 TYR B O 1
ATOM 5821 N N . LEU B 1 256 ? 13.039 -30.656 -3.604 1 98.44 256 LEU B N 1
ATOM 5822 C CA . LEU B 1 256 ? 11.688 -31.203 -3.471 1 98.44 256 LEU B CA 1
ATOM 5823 C C . LEU B 1 256 ? 11.539 -31.984 -2.17 1 98.44 256 LEU B C 1
ATOM 5825 O O . LEU B 1 256 ? 12.398 -32.812 -1.831 1 98.44 256 LEU B O 1
ATOM 5829 N N . PHE B 1 257 ? 10.5 -31.703 -1.421 1 98.69 257 PHE B N 1
ATOM 5830 C CA . PHE B 1 257 ? 10.219 -32.375 -0.16 1 98.69 257 PHE B CA 1
ATOM 5831 C C . PHE B 1 257 ? 8.797 -32.906 -0.15 1 98.69 257 PHE B C 1
ATOM 5833 O O . PHE B 1 257 ? 7.926 -32.406 -0.862 1 98.69 257 PHE B O 1
ATOM 5840 N N . LYS B 1 258 ? 8.57 -33.938 0.641 1 98.19 258 LYS B N 1
ATOM 5841 C CA . LYS B 1 258 ? 7.262 -34.531 0.883 1 98.19 258 LYS B CA 1
ATOM 5842 C C . LYS B 1 258 ? 7.023 -34.75 2.375 1 98.19 258 LYS B C 1
ATOM 5844 O O . LYS B 1 258 ? 7.945 -34.625 3.182 1 98.19 258 LYS B O 1
ATOM 5849 N N . CYS B 1 259 ? 5.812 -35 2.619 1 97.81 259 CYS B N 1
ATOM 5850 C CA . CYS B 1 259 ? 5.406 -35.25 3.994 1 97.81 259 CYS B CA 1
ATOM 5851 C C . CYS B 1 259 ? 5.34 -36.75 4.262 1 97.81 259 CYS B C 1
ATOM 5853 O O . CYS B 1 259 ? 4.863 -37.531 3.42 1 97.81 259 CYS B O 1
ATOM 5855 N N . ASN B 1 260 ? 5.871 -37.219 5.426 1 96.81 260 ASN B N 1
ATOM 5856 C CA . ASN B 1 260 ? 5.824 -38.625 5.762 1 96.81 260 ASN B CA 1
ATOM 5857 C C . ASN B 1 260 ? 4.715 -38.938 6.762 1 96.81 260 ASN B C 1
ATOM 5859 O O . ASN B 1 260 ? 3.885 -38.094 7.055 1 96.81 260 ASN B O 1
ATOM 5863 N N . LYS B 1 261 ? 4.645 -40.156 7.227 1 96.44 261 LYS B N 1
ATOM 5864 C CA . LYS B 1 261 ? 3.561 -40.625 8.078 1 96.44 261 LYS B CA 1
ATOM 5865 C C . LYS B 1 261 ? 3.58 -39.938 9.438 1 96.44 261 LYS B C 1
ATOM 5867 O O . LYS B 1 261 ? 2.572 -39.906 10.148 1 96.44 261 LYS B O 1
ATOM 5872 N N . GLU B 1 262 ? 4.688 -39.406 9.852 1 96.25 262 GLU B N 1
ATOM 5873 C CA . GLU B 1 262 ? 4.812 -38.656 11.102 1 96.25 262 GLU B CA 1
ATOM 5874 C C . GLU B 1 262 ? 4.562 -37.188 10.891 1 96.25 262 GLU B C 1
ATOM 5876 O O . GLU B 1 262 ? 4.734 -36.375 11.812 1 96.25 262 GLU B O 1
ATOM 5881 N N . ALA B 1 263 ? 4.195 -36.812 9.672 1 96.19 263 ALA B N 1
ATOM 5882 C CA . ALA B 1 263 ? 3.918 -35.438 9.273 1 96.19 263 ALA B CA 1
ATOM 5883 C C . ALA B 1 263 ? 5.188 -34.594 9.297 1 96.19 263 ALA B C 1
ATOM 5885 O O . ALA B 1 263 ? 5.145 -33.406 9.664 1 96.19 263 ALA B O 1
ATOM 5886 N N . ASN B 1 264 ? 6.277 -35.25 9.07 1 97.69 264 ASN B N 1
ATOM 5887 C CA . ASN B 1 264 ? 7.547 -34.531 8.883 1 97.69 264 ASN B CA 1
ATOM 5888 C C . ASN B 1 264 ? 7.926 -34.438 7.406 1 97.69 264 ASN B C 1
ATOM 5890 O O . ASN B 1 264 ? 7.539 -35.312 6.605 1 97.69 264 ASN B O 1
ATOM 5894 N N . LEU B 1 265 ? 8.695 -33.406 7.148 1 98.31 265 LEU B N 1
ATOM 5895 C CA . LEU B 1 265 ? 9.188 -33.281 5.781 1 98.31 265 LEU B CA 1
ATOM 5896 C C . LEU B 1 265 ? 10.461 -34.094 5.578 1 98.31 265 LEU B C 1
ATOM 5898 O O . LEU B 1 265 ? 11.289 -34.188 6.488 1 98.31 265 LEU B O 1
ATOM 5902 N N . TYR B 1 266 ? 10.578 -34.656 4.469 1 97.94 266 TYR B N 1
ATOM 5903 C CA . TYR B 1 266 ? 11.82 -35.281 4.051 1 97.94 266 TYR B CA 1
ATOM 5904 C C . TYR B 1 266 ? 12.156 -34.938 2.609 1 97.94 266 TYR B C 1
ATOM 5906 O O . TYR B 1 266 ? 11.273 -34.625 1.814 1 97.94 266 TYR B O 1
ATOM 5914 N N . SER B 1 267 ? 13.445 -34.969 2.281 1 98 267 SER B N 1
ATOM 5915 C CA . SER B 1 267 ? 13.891 -34.688 0.926 1 98 267 SER B CA 1
ATOM 5916 C C . SER B 1 267 ? 13.609 -35.844 -0.022 1 98 267 SER B C 1
ATOM 5918 O O . SER B 1 267 ? 13.945 -37 0.277 1 98 267 SER B O 1
ATOM 5920 N N . VAL B 1 268 ? 12.953 -35.562 -1.125 1 97.94 268 VAL B N 1
ATOM 5921 C CA . VAL B 1 268 ? 12.719 -36.562 -2.146 1 97.94 268 VAL B CA 1
ATOM 5922 C C . VAL B 1 268 ? 14.008 -36.844 -2.91 1 97.94 268 VAL B C 1
ATOM 5924 O O . VAL B 1 268 ? 14.695 -35.938 -3.342 1 97.94 268 VAL B O 1
ATOM 5927 N N . PRO B 1 269 ? 14.359 -38.094 -3.096 1 96.5 269 PRO B N 1
ATOM 5928 C CA . PRO B 1 269 ? 15.578 -38.406 -3.855 1 96.5 269 PRO B CA 1
ATOM 5929 C C . PRO B 1 269 ? 15.57 -37.781 -5.246 1 96.5 269 PRO B C 1
ATOM 5931 O O . PRO B 1 269 ? 14.562 -37.844 -5.957 1 96.5 269 PRO B O 1
ATOM 5934 N N . GLU B 1 270 ? 16.688 -37.188 -5.598 1 94.31 270 GLU B N 1
ATOM 5935 C CA . GLU B 1 270 ? 16.797 -36.438 -6.836 1 94.31 270 GLU B CA 1
ATOM 5936 C C . GLU B 1 270 ? 16.5 -37.312 -8.055 1 94.31 270 GLU B C 1
ATOM 5938 O O . GLU B 1 270 ? 15.969 -36.812 -9.055 1 94.31 270 GLU B O 1
ATOM 5943 N N . GLU B 1 271 ? 16.781 -38.531 -8.016 1 94.06 271 GLU B N 1
ATOM 5944 C CA . GLU B 1 271 ? 16.594 -39.469 -9.125 1 94.06 271 GLU B CA 1
ATOM 5945 C C . GLU B 1 271 ? 15.117 -39.594 -9.477 1 94.06 271 GLU B C 1
ATOM 5947 O O . GLU B 1 271 ? 14.773 -39.969 -10.602 1 94.06 271 GLU B O 1
ATOM 5952 N N . GLU B 1 272 ? 14.281 -39.219 -8.594 1 95.5 272 GLU B N 1
ATOM 5953 C CA . GLU B 1 272 ? 12.844 -39.406 -8.797 1 95.5 272 GLU B CA 1
ATOM 5954 C C . GLU B 1 272 ? 12.242 -38.25 -9.578 1 95.5 272 GLU B C 1
ATOM 5956 O O . GLU B 1 272 ? 11.172 -38.375 -10.172 1 95.5 272 GLU B O 1
ATOM 5961 N N . TRP B 1 273 ? 12.883 -37.125 -9.531 1 96.44 273 TRP B N 1
ATOM 5962 C CA . TRP B 1 273 ? 12.156 -36 -10.086 1 96.44 273 TRP B CA 1
ATOM 5963 C C . TRP B 1 273 ? 13.094 -35.094 -10.867 1 96.44 273 TRP B C 1
ATOM 5965 O O . TRP B 1 273 ? 12.641 -34.25 -11.672 1 96.44 273 TRP B O 1
ATOM 5975 N N . HIS B 1 274 ? 14.414 -35.219 -10.766 1 93.88 274 HIS B N 1
ATOM 5976 C CA . HIS B 1 274 ? 15.375 -34.281 -11.367 1 93.88 274 HIS B CA 1
ATOM 5977 C C . HIS B 1 274 ? 15.352 -34.406 -12.891 1 93.88 274 HIS B C 1
ATOM 5979 O O . HIS B 1 274 ? 15.719 -33.438 -13.586 1 93.88 274 HIS B O 1
ATOM 5985 N N . HIS B 1 275 ? 15.008 -35.562 -13.438 1 92.75 275 HIS B N 1
ATOM 5986 C CA . HIS B 1 275 ? 15 -35.75 -14.883 1 92.75 275 HIS B CA 1
ATOM 5987 C C . HIS B 1 275 ? 13.922 -34.906 -15.547 1 92.75 275 HIS B C 1
ATOM 5989 O O . HIS B 1 275 ? 13.93 -34.75 -16.766 1 92.75 275 HIS B O 1
ATOM 5995 N N . TYR B 1 276 ? 12.969 -34.344 -14.742 1 92.62 276 TYR B N 1
ATOM 5996 C CA . TYR B 1 276 ? 11.945 -33.469 -15.289 1 92.62 276 TYR B CA 1
ATOM 5997 C C . TYR B 1 276 ? 12.453 -32.031 -15.375 1 92.62 276 TYR B C 1
ATOM 5999 O O . TYR B 1 276 ? 11.82 -31.172 -15.992 1 92.62 276 TYR B O 1
ATOM 6007 N N . LYS B 1 277 ? 13.547 -31.75 -14.703 1 92.06 277 LYS B N 1
ATOM 6008 C CA . LYS B 1 277 ? 14.148 -30.422 -14.688 1 92.06 277 LYS B CA 1
ATOM 6009 C C . LYS B 1 277 ? 15.078 -30.219 -15.883 1 92.06 277 LYS B C 1
ATOM 6011 O O . LYS B 1 277 ? 15.781 -31.156 -16.281 1 92.06 277 LYS B O 1
ATOM 6016 N N . LYS B 1 278 ? 14.992 -29 -16.453 1 87.5 278 LYS B N 1
ATOM 6017 C CA . LYS B 1 278 ? 15.961 -28.688 -17.5 1 87.5 278 LYS B CA 1
ATOM 6018 C C . LYS B 1 278 ? 17.391 -28.75 -16.953 1 87.5 278 LYS B C 1
ATOM 6020 O O . LYS B 1 278 ? 17.672 -28.203 -15.891 1 87.5 278 LYS B O 1
ATOM 6025 N N . TYR B 1 279 ? 18.188 -29.469 -17.656 1 89.75 279 TYR B N 1
ATOM 6026 C CA . TYR B 1 279 ? 19.578 -29.594 -17.25 1 89.75 279 TYR B CA 1
ATOM 6027 C C . TYR B 1 279 ? 20.328 -28.281 -17.453 1 89.75 279 TYR B C 1
ATOM 6029 O O . TYR B 1 279 ? 20.203 -27.641 -18.5 1 89.75 279 TYR B O 1
ATOM 6037 N N . VAL B 1 280 ? 20.984 -27.859 -16.406 1 91.81 280 VAL B N 1
ATOM 6038 C CA . VAL B 1 280 ? 21.859 -26.688 -16.453 1 91.81 280 VAL B CA 1
ATOM 6039 C C . VAL B 1 280 ? 23.25 -27.078 -15.938 1 91.81 280 VAL B C 1
ATOM 6041 O O . VAL B 1 280 ? 23.406 -27.516 -14.797 1 91.81 280 VAL B O 1
ATOM 6044 N N . ASP B 1 281 ? 24.219 -26.938 -16.75 1 93.38 281 ASP B N 1
ATOM 6045 C CA . ASP B 1 281 ? 25.562 -27.359 -16.359 1 93.38 281 ASP B CA 1
ATOM 6046 C C . ASP B 1 281 ? 26.156 -26.391 -15.328 1 93.38 281 ASP B C 1
ATOM 6048 O O . ASP B 1 281 ? 25.703 -25.266 -15.203 1 93.38 281 ASP B O 1
ATOM 6052 N N . LYS B 1 282 ? 27.141 -26.906 -14.656 1 95.25 282 LYS B N 1
ATOM 6053 C CA . LYS B 1 282 ? 27.766 -26.172 -13.562 1 95.25 282 LYS B CA 1
ATOM 6054 C C . LYS B 1 282 ? 28.391 -24.859 -14.062 1 95.25 282 LYS B C 1
ATOM 6056 O O . LYS B 1 282 ? 28.375 -23.859 -13.359 1 95.25 282 LYS B O 1
ATOM 6061 N N . GLU B 1 283 ? 28.906 -24.875 -15.172 1 95.88 283 GLU B N 1
ATOM 6062 C CA . GLU B 1 283 ? 29.547 -23.688 -15.734 1 95.88 283 GLU B CA 1
ATOM 6063 C C . GLU B 1 283 ? 28.516 -22.562 -15.953 1 95.88 283 GLU B C 1
ATOM 6065 O O . GLU B 1 283 ? 28.797 -21.406 -15.656 1 95.88 283 GLU B O 1
ATOM 6070 N N . THR B 1 284 ? 27.406 -22.953 -16.531 1 96.06 284 THR B N 1
ATOM 6071 C CA . THR B 1 284 ? 26.344 -21.984 -16.75 1 96.06 284 THR B CA 1
ATOM 6072 C C . THR B 1 284 ? 25.844 -21.406 -15.43 1 96.06 284 THR B C 1
ATOM 6074 O O . THR B 1 284 ? 25.578 -20.219 -15.328 1 96.06 284 THR B O 1
ATOM 6077 N N . VAL B 1 285 ? 25.703 -22.266 -14.445 1 97.06 285 VAL B N 1
ATOM 6078 C CA . VAL B 1 285 ? 25.297 -21.812 -13.117 1 97.06 285 VAL B CA 1
ATOM 6079 C C . VAL B 1 285 ? 26.297 -20.781 -12.586 1 97.06 285 VAL B C 1
ATOM 6081 O O . VAL B 1 285 ? 25.906 -19.703 -12.156 1 97.06 285 VAL B O 1
ATOM 6084 N N . GLU B 1 286 ? 27.547 -21.109 -12.68 1 97.56 286 GLU B N 1
ATOM 6085 C CA . GLU B 1 286 ? 28.594 -20.203 -12.203 1 97.56 286 GLU B CA 1
ATOM 6086 C C . GLU B 1 286 ? 28.578 -18.891 -12.984 1 97.56 286 GLU B C 1
ATOM 6088 O O . GLU B 1 286 ? 28.828 -17.828 -12.422 1 97.56 286 GLU B O 1
ATOM 6093 N N . GLN B 1 287 ? 28.297 -19 -14.203 1 97.5 287 GLN B N 1
ATOM 6094 C CA . GLN B 1 287 ? 28.266 -17.797 -15.039 1 97.5 287 GLN B CA 1
ATOM 6095 C C . GLN B 1 287 ? 27.156 -16.859 -14.586 1 97.5 287 GLN B C 1
ATOM 6097 O O . GLN B 1 287 ? 27.375 -15.641 -14.484 1 97.5 287 GLN B O 1
ATOM 6102 N N . ILE B 1 288 ? 25.969 -17.391 -14.352 1 97.56 288 ILE B N 1
ATOM 6103 C CA . ILE B 1 288 ? 24.844 -16.578 -13.898 1 97.56 288 ILE B CA 1
ATOM 6104 C C . ILE B 1 288 ? 25.188 -15.922 -12.562 1 97.56 288 ILE B C 1
ATOM 6106 O O . ILE B 1 288 ? 24.969 -14.719 -12.383 1 97.56 288 ILE B O 1
ATOM 6110 N N . LEU B 1 289 ? 25.766 -16.719 -11.703 1 98.38 289 LEU B N 1
ATOM 6111 C CA . LEU B 1 289 ? 26.094 -16.203 -10.383 1 98.38 289 LEU B CA 1
ATOM 6112 C C . LEU B 1 289 ? 27.188 -15.141 -10.469 1 98.38 289 LEU B C 1
ATOM 6114 O O . LEU B 1 289 ? 27.141 -14.133 -9.766 1 98.38 289 LEU B O 1
ATOM 6118 N N . ASP B 1 290 ? 28.125 -15.352 -11.328 1 98.44 290 ASP B N 1
ATOM 6119 C CA . ASP B 1 290 ? 29.203 -14.391 -11.5 1 98.44 290 ASP B CA 1
ATOM 6120 C C . ASP B 1 290 ? 28.703 -13.078 -12.086 1 98.44 290 ASP B C 1
ATOM 6122 O O . ASP B 1 290 ? 29.094 -12 -11.641 1 98.44 290 ASP B O 1
ATOM 6126 N N . ILE B 1 291 ? 27.891 -13.172 -13.109 1 97.75 291 ILE B N 1
ATOM 6127 C CA . ILE B 1 291 ? 27.297 -11.992 -13.727 1 97.75 291 ILE B CA 1
ATOM 6128 C C . ILE B 1 291 ? 26.516 -11.211 -12.672 1 97.75 291 ILE B C 1
ATOM 6130 O O . ILE B 1 291 ? 26.641 -9.992 -12.57 1 97.75 291 ILE B O 1
ATOM 6134 N N . SER B 1 292 ? 25.703 -11.93 -11.945 1 98.25 292 SER B N 1
ATOM 6135 C CA . SER B 1 292 ? 24.875 -11.312 -10.914 1 98.25 292 SER B CA 1
ATOM 6136 C C . SER B 1 292 ? 25.719 -10.648 -9.844 1 98.25 292 SER B C 1
ATOM 6138 O O . SER B 1 292 ? 25.422 -9.539 -9.391 1 98.25 292 SER B O 1
ATOM 6140 N N . GLN B 1 293 ? 26.766 -11.352 -9.461 1 98.5 293 GLN B N 1
ATOM 6141 C CA . GLN B 1 293 ? 27.672 -10.812 -8.445 1 98.5 293 GLN B CA 1
ATOM 6142 C C . GLN B 1 293 ? 28.281 -9.492 -8.898 1 98.5 293 GLN B C 1
ATOM 6144 O O . GLN B 1 293 ? 28.328 -8.523 -8.133 1 98.5 293 GLN B O 1
ATOM 6149 N N . LYS B 1 294 ? 28.766 -9.469 -10.047 1 98.06 294 LYS B N 1
ATOM 6150 C CA . LYS B 1 294 ? 29.375 -8.25 -10.586 1 98.06 294 LYS B CA 1
ATOM 6151 C C . LYS B 1 294 ? 28.359 -7.109 -10.617 1 98.06 294 LYS B C 1
ATOM 6153 O O . LYS B 1 294 ? 28.688 -5.98 -10.242 1 98.06 294 LYS B O 1
ATOM 6158 N N . CYS B 1 295 ? 27.188 -7.414 -11.102 1 97.38 295 CYS B N 1
ATOM 6159 C CA . CYS B 1 295 ? 26.141 -6.41 -11.18 1 97.38 295 CYS B CA 1
ATOM 6160 C C . CYS B 1 295 ? 25.797 -5.871 -9.789 1 97.38 295 CYS B C 1
ATOM 6162 O O . CYS B 1 295 ? 25.672 -4.66 -9.609 1 97.38 295 CYS B O 1
ATOM 6164 N N . LEU B 1 296 ? 25.641 -6.781 -8.852 1 98.44 296 LEU B N 1
ATOM 6165 C CA . LEU B 1 296 ? 25.219 -6.395 -7.504 1 98.44 296 LEU B CA 1
ATOM 6166 C C . LEU B 1 296 ? 26.328 -5.598 -6.805 1 98.44 296 LEU B C 1
ATOM 6168 O O . LEU B 1 296 ? 26.031 -4.695 -6.02 1 98.44 296 LEU B O 1
ATOM 6172 N N . GLN B 1 297 ? 27.594 -5.934 -7.094 1 98.38 297 GLN B N 1
ATOM 6173 C CA . GLN B 1 297 ? 28.703 -5.141 -6.574 1 98.38 297 GLN B CA 1
ATOM 6174 C C . GLN B 1 297 ? 28.641 -3.709 -7.094 1 98.38 297 GLN B C 1
ATOM 6176 O O . GLN B 1 297 ? 28.891 -2.76 -6.348 1 98.38 297 GLN B O 1
ATOM 6181 N N . GLN B 1 298 ? 28.328 -3.584 -8.344 1 97.56 298 GLN B N 1
ATOM 6182 C CA . GLN B 1 298 ? 28.203 -2.252 -8.922 1 97.56 298 GLN B CA 1
ATOM 6183 C C . GLN B 1 298 ? 27.031 -1.492 -8.289 1 97.56 298 GLN B C 1
ATOM 6185 O O . GLN B 1 298 ? 27.125 -0.28 -8.086 1 97.56 298 GLN B O 1
ATOM 6190 N N . VAL B 1 299 ? 25.969 -2.221 -8.078 1 97.5 299 VAL B N 1
ATOM 6191 C CA . VAL B 1 299 ? 24.812 -1.61 -7.445 1 97.5 299 VAL B CA 1
ATOM 6192 C C . VAL B 1 299 ? 25.188 -1.08 -6.062 1 97.5 299 VAL B C 1
ATOM 6194 O O . VAL B 1 299 ? 24.844 0.049 -5.711 1 97.5 299 VAL B O 1
ATOM 6197 N N . ILE B 1 300 ? 25.906 -1.91 -5.285 1 97.56 300 ILE B N 1
ATOM 6198 C CA . ILE B 1 300 ? 26.328 -1.498 -3.953 1 97.56 300 ILE B CA 1
ATOM 6199 C C . ILE B 1 300 ? 27.203 -0.247 -4.055 1 97.56 300 ILE B C 1
ATOM 6201 O O . ILE B 1 300 ? 27.031 0.701 -3.285 1 97.56 300 ILE B O 1
ATOM 6205 N N . ALA B 1 301 ? 28.078 -0.203 -4.973 1 97 301 ALA B N 1
ATOM 6206 C CA . ALA B 1 301 ? 28.984 0.922 -5.16 1 97 301 ALA B CA 1
ATOM 6207 C C . ALA B 1 301 ? 28.25 2.166 -5.625 1 97 301 ALA B C 1
ATOM 6209 O O . ALA B 1 301 ? 28.422 3.252 -5.07 1 97 301 ALA B O 1
ATOM 6210 N N . ASP B 1 302 ? 27.391 1.98 -6.699 1 95.5 302 ASP B N 1
ATOM 6211 C CA . ASP B 1 302 ? 26.688 3.109 -7.301 1 95.5 302 ASP B CA 1
ATOM 6212 C C . ASP B 1 302 ? 25.781 3.793 -6.289 1 95.5 302 ASP B C 1
ATOM 6214 O O . ASP B 1 302 ? 25.641 5.02 -6.289 1 95.5 302 ASP B O 1
ATOM 6218 N N . PHE B 1 303 ? 25.203 2.977 -5.434 1 95.44 303 PHE B N 1
ATOM 6219 C CA . PHE B 1 303 ? 24.188 3.531 -4.547 1 95.44 303 PHE B CA 1
ATOM 6220 C C . PHE B 1 303 ? 24.688 3.604 -3.113 1 95.44 303 PHE B C 1
ATOM 6222 O O . PHE B 1 303 ? 23.938 3.926 -2.195 1 95.44 303 PHE B O 1
ATOM 6229 N N . LYS B 1 304 ? 25.922 3.256 -2.895 1 93.94 304 LYS B N 1
ATOM 6230 C CA . LYS B 1 304 ? 26.578 3.301 -1.586 1 93.94 304 LYS B CA 1
ATOM 6231 C C . LYS B 1 304 ? 25.734 2.59 -0.532 1 93.94 304 LYS B C 1
ATOM 6233 O O . LYS B 1 304 ? 25.438 3.156 0.521 1 93.94 304 LYS B O 1
ATOM 6238 N N . LEU B 1 305 ? 25.359 1.404 -0.854 1 95.12 305 LEU B N 1
ATOM 6239 C CA . LEU B 1 305 ? 24.438 0.649 -0.001 1 95.12 305 LEU B CA 1
ATOM 6240 C C . LEU B 1 305 ? 25.188 0.036 1.18 1 95.12 305 LEU B C 1
ATOM 6242 O O . LEU B 1 305 ? 26.312 -0.427 1.032 1 95.12 305 LEU B O 1
ATOM 6246 N N . CYS B 1 306 ? 24.516 0.124 2.318 1 93.56 306 CYS B N 1
ATOM 6247 C CA . CYS B 1 306 ? 24.953 -0.71 3.432 1 93.56 306 CYS B CA 1
ATOM 6248 C C . CYS B 1 306 ? 24.391 -2.117 3.316 1 93.56 306 CYS B C 1
ATOM 6250 O O . CYS B 1 306 ? 23.484 -2.492 4.074 1 93.56 306 CYS B O 1
ATOM 6252 N N . ALA B 1 307 ? 24.922 -2.871 2.473 1 96.5 307 ALA B N 1
ATOM 6253 C CA . ALA B 1 307 ? 24.438 -4.207 2.131 1 96.5 307 ALA B CA 1
ATOM 6254 C C . ALA B 1 307 ? 25.594 -5.129 1.755 1 96.5 307 ALA B C 1
ATOM 6256 O O . ALA B 1 307 ? 26.734 -4.672 1.591 1 96.5 307 ALA B O 1
ATOM 6257 N N . GLN B 1 308 ? 25.281 -6.332 1.723 1 97.31 308 GLN B N 1
ATOM 6258 C CA . GLN B 1 308 ? 26.281 -7.332 1.358 1 97.31 308 GLN B CA 1
ATOM 6259 C C . GLN B 1 308 ? 25.703 -8.352 0.379 1 97.31 308 GLN B C 1
ATOM 6261 O O . GLN B 1 308 ? 24.484 -8.438 0.21 1 97.31 308 GLN B O 1
ATOM 6266 N N . ILE B 1 309 ? 26.656 -8.984 -0.257 1 98.31 309 ILE B N 1
ATOM 6267 C CA . ILE B 1 309 ? 26.281 -10.039 -1.189 1 98.31 309 ILE B CA 1
ATOM 6268 C C . ILE B 1 309 ? 26.406 -11.406 -0.514 1 98.31 309 ILE B C 1
ATOM 6270 O O . ILE B 1 309 ? 27.438 -11.695 0.104 1 98.31 309 ILE B O 1
ATOM 6274 N N . GLN B 1 310 ? 25.359 -12.141 -0.567 1 97.5 310 GLN B N 1
ATOM 6275 C CA . GLN B 1 310 ? 25.375 -13.523 -0.097 1 97.5 310 GLN B CA 1
ATOM 6276 C C . GLN B 1 310 ? 25.281 -14.5 -1.265 1 97.5 310 GLN B C 1
ATOM 6278 O O . GLN B 1 310 ? 24.281 -14.539 -1.975 1 97.5 310 GLN B O 1
ATOM 6283 N N . ARG B 1 311 ? 26.297 -15.258 -1.43 1 97.31 311 ARG B N 1
ATOM 6284 C CA . ARG B 1 311 ? 26.359 -16.219 -2.527 1 97.31 311 ARG B CA 1
ATOM 6285 C C . ARG B 1 311 ? 26.188 -17.641 -2.016 1 97.31 311 ARG B C 1
ATOM 6287 O O . ARG B 1 311 ? 26.875 -18.062 -1.069 1 97.31 311 ARG B O 1
ATOM 6294 N N . LYS B 1 312 ? 25.281 -18.344 -2.535 1 95.12 312 LYS B N 1
ATOM 6295 C CA . LYS B 1 312 ? 25.031 -19.766 -2.277 1 95.12 312 LYS B CA 1
ATOM 6296 C C . LYS B 1 312 ? 25.328 -20.609 -3.514 1 95.12 312 LYS B C 1
ATOM 6298 O O . LYS B 1 312 ? 25.891 -20.109 -4.492 1 95.12 312 LYS B O 1
ATOM 6303 N N . GLU B 1 313 ? 24.984 -21.906 -3.461 1 94.12 313 GLU B N 1
ATOM 6304 C CA . GLU B 1 313 ? 25.281 -22.812 -4.559 1 94.12 313 GLU B CA 1
ATOM 6305 C C . GLU B 1 313 ? 24.438 -22.5 -5.785 1 94.12 313 GLU B C 1
ATOM 6307 O O . GLU B 1 313 ? 24.922 -22.578 -6.918 1 94.12 313 GLU B O 1
ATOM 6312 N N . LYS B 1 314 ? 23.188 -22.172 -5.555 1 96 314 LYS B N 1
ATOM 6313 C CA . LYS B 1 314 ? 22.266 -21.984 -6.68 1 96 314 LYS B CA 1
ATOM 6314 C C . LYS B 1 314 ? 21.531 -20.656 -6.574 1 96 314 LYS B C 1
ATOM 6316 O O . LYS B 1 314 ? 20.469 -20.484 -7.176 1 96 314 LYS B O 1
ATOM 6321 N N . SER B 1 315 ? 22.062 -19.766 -5.758 1 97.12 315 SER B N 1
ATOM 6322 C CA . SER B 1 315 ? 21.438 -18.469 -5.621 1 97.12 315 SER B CA 1
ATOM 6323 C C . SER B 1 315 ? 22.438 -17.422 -5.113 1 97.12 315 SER B C 1
ATOM 6325 O O . SER B 1 315 ? 23.469 -17.781 -4.543 1 97.12 315 SER B O 1
ATOM 6327 N N . ILE B 1 316 ? 22.125 -16.234 -5.406 1 98.25 316 ILE B N 1
ATOM 6328 C CA . ILE B 1 316 ? 22.922 -15.102 -4.922 1 98.25 316 ILE B CA 1
ATOM 6329 C C . ILE B 1 316 ? 22 -13.938 -4.562 1 98.25 316 ILE B C 1
ATOM 6331 O O . ILE B 1 316 ? 21 -13.695 -5.246 1 98.25 316 ILE B O 1
ATOM 6335 N N . GLY B 1 317 ? 22.328 -13.273 -3.432 1 97.81 317 GLY B N 1
ATOM 6336 C CA . GLY B 1 317 ? 21.422 -12.25 -2.957 1 97.81 317 GLY B CA 1
ATOM 6337 C C . GLY B 1 317 ? 22.109 -10.969 -2.529 1 97.81 317 GLY B C 1
ATOM 6338 O O . GLY B 1 317 ? 23.297 -10.992 -2.174 1 97.81 317 GLY B O 1
ATOM 6339 N N . LEU B 1 318 ? 21.484 -9.82 -2.742 1 98.19 318 LEU B N 1
ATOM 6340 C CA . LEU B 1 318 ? 21.781 -8.539 -2.121 1 98.19 318 LEU B CA 1
ATOM 6341 C C . LEU B 1 318 ? 20.984 -8.352 -0.84 1 98.19 318 LEU B C 1
ATOM 6343 O O . LEU B 1 318 ? 19.766 -8.164 -0.889 1 98.19 318 LEU B O 1
ATOM 6347 N N . VAL B 1 319 ? 21.672 -8.406 0.314 1 96.5 319 VAL B N 1
ATOM 6348 C CA . VAL B 1 319 ? 21.016 -8.391 1.611 1 96.5 319 VAL B CA 1
ATOM 6349 C C . VAL B 1 319 ? 21.5 -7.207 2.436 1 96.5 319 VAL B C 1
ATOM 6351 O O . VAL B 1 319 ? 22.688 -6.906 2.455 1 96.5 319 VAL B O 1
ATOM 6354 N N . PRO B 1 320 ? 20.547 -6.5 3.01 1 94.5 320 PRO B N 1
ATOM 6355 C CA . PRO B 1 320 ? 20.969 -5.363 3.832 1 94.5 320 PRO B CA 1
ATOM 6356 C C . PRO B 1 320 ? 21.844 -5.785 5.012 1 94.5 320 PRO B C 1
ATOM 6358 O O . PRO B 1 320 ? 21.625 -6.848 5.602 1 94.5 320 PRO B O 1
ATOM 6361 N N . ASN B 1 321 ? 22.781 -4.906 5.348 1 92.69 321 ASN B N 1
ATOM 6362 C CA . ASN B 1 321 ? 23.578 -5.129 6.551 1 92.69 321 ASN B CA 1
ATOM 6363 C C . ASN B 1 321 ? 22.766 -4.891 7.816 1 92.69 321 ASN B C 1
ATOM 6365 O O . ASN B 1 321 ? 21.766 -4.164 7.789 1 92.69 321 ASN B O 1
ATOM 6369 N N . LYS B 1 322 ? 23.203 -5.527 8.891 1 86 322 LYS B N 1
ATOM 6370 C CA . LYS B 1 322 ? 22.578 -5.289 10.188 1 86 322 LYS B CA 1
ATOM 6371 C C . LYS B 1 322 ? 23.094 -3.99 10.812 1 86 322 LYS B C 1
ATOM 6373 O O . LYS B 1 322 ? 24.266 -3.664 10.695 1 86 322 LYS B O 1
ATOM 6378 N N . MET B 1 323 ? 22.125 -3.254 11.367 1 80.56 323 MET B N 1
ATOM 6379 C CA . MET B 1 323 ? 22.516 -2.033 12.07 1 80.56 323 MET B CA 1
ATOM 6380 C C . MET B 1 323 ? 23.188 -2.363 13.398 1 80.56 323 MET B C 1
ATOM 6382 O O . MET B 1 323 ? 22.859 -3.369 14.031 1 80.56 323 MET B O 1
ATOM 6386 N N . PRO B 1 324 ? 24.172 -1.487 13.656 1 73.88 324 PRO B N 1
ATOM 6387 C CA . PRO B 1 324 ? 24.781 -1.705 14.969 1 73.88 324 PRO B CA 1
ATOM 6388 C C . PRO B 1 324 ? 23.797 -1.557 16.125 1 73.88 324 PRO B C 1
ATOM 6390 O O . PRO B 1 324 ? 22.875 -0.749 16.047 1 73.88 324 PRO B O 1
ATOM 6393 N N . LEU B 1 325 ? 23.656 -2.57 16.938 1 62.47 325 LEU B N 1
ATOM 6394 C CA . LEU B 1 325 ? 22.75 -2.545 18.094 1 62.47 325 LEU B CA 1
ATOM 6395 C C . LEU B 1 325 ? 22.953 -1.275 18.906 1 62.47 325 LEU B C 1
ATOM 6397 O O . LEU B 1 325 ? 24.078 -0.907 19.219 1 62.47 325 LEU B O 1
ATOM 6401 N N . ALA B 1 326 ? 22.016 -0.352 18.734 1 53.53 326 ALA B N 1
ATOM 6402 C CA . ALA B 1 326 ? 22.094 0.637 19.812 1 53.53 326 ALA B CA 1
ATOM 6403 C C . ALA B 1 326 ? 21.797 0 21.156 1 53.53 326 ALA B C 1
ATOM 6405 O O . ALA B 1 326 ? 21.109 -1.019 21.234 1 53.53 326 ALA B O 1
ATOM 6406 N N . ASN B 1 327 ? 22.578 0.249 22.25 1 50.78 327 ASN B N 1
ATOM 6407 C CA . ASN B 1 327 ? 22.531 -0.325 23.594 1 50.78 327 ASN B CA 1
ATOM 6408 C C . ASN B 1 327 ? 21.125 -0.831 23.938 1 50.78 327 ASN B C 1
ATOM 6410 O O . ASN B 1 327 ? 20.984 -1.745 24.75 1 50.78 327 ASN B O 1
ATOM 6414 N N . SER B 1 328 ? 20.031 -0.142 23.609 1 49.31 328 SER B N 1
ATOM 6415 C CA . SER B 1 328 ? 18.766 -0.455 24.234 1 49.31 328 SER B CA 1
ATOM 6416 C C . SER B 1 328 ? 17.891 -1.312 23.328 1 49.31 328 SER B C 1
ATOM 6418 O O . SER B 1 328 ? 16.797 -1.746 23.719 1 49.31 328 SER B O 1
ATOM 6420 N N . GLN B 1 329 ? 18.312 -1.511 22.172 1 55.22 329 GLN B N 1
ATOM 6421 C CA . GLN B 1 329 ? 17.312 -2.158 21.328 1 55.22 329 GLN B CA 1
ATOM 6422 C C . GLN B 1 329 ? 17.578 -3.656 21.219 1 55.22 329 GLN B C 1
ATOM 6424 O O . GLN B 1 329 ? 18.719 -4.078 21 1 55.22 329 GLN B O 1
ATOM 6429 N N . LYS B 1 330 ? 16.672 -4.418 21.719 1 56.94 330 LYS B N 1
ATOM 6430 C CA . LYS B 1 330 ? 16.688 -5.875 21.781 1 56.94 330 LYS B CA 1
ATOM 6431 C C . LYS B 1 330 ? 16.766 -6.492 20.391 1 56.94 330 LYS B C 1
ATOM 6433 O O . LYS B 1 330 ? 17.281 -7.598 20.219 1 56.94 330 LYS B O 1
ATOM 6438 N N . GLU B 1 331 ? 16.188 -5.855 19.422 1 58.25 331 GLU B N 1
ATOM 6439 C CA . GLU B 1 331 ? 16.234 -6.484 18.109 1 58.25 331 GLU B CA 1
ATOM 6440 C C . GLU B 1 331 ? 17.031 -5.629 17.125 1 58.25 331 GLU B C 1
ATOM 6442 O O . GLU B 1 331 ? 16.844 -4.41 17.062 1 58.25 331 GLU B O 1
ATOM 6447 N N . GLN B 1 332 ? 18.062 -6.324 16.625 1 64.38 332 GLN B N 1
ATOM 6448 C CA . GLN B 1 332 ? 18.906 -5.668 15.633 1 64.38 332 GLN B CA 1
ATOM 6449 C C . GLN B 1 332 ? 18.125 -5.348 14.359 1 64.38 332 GLN B C 1
ATOM 6451 O O . GLN B 1 332 ? 17.5 -6.23 13.773 1 64.38 332 GLN B O 1
ATOM 6456 N N . LYS B 1 333 ? 18.062 -4.129 14.086 1 74.88 333 LYS B N 1
ATOM 6457 C CA . LYS B 1 333 ? 17.375 -3.688 12.875 1 74.88 333 LYS B CA 1
ATOM 6458 C C . LYS B 1 333 ? 18.312 -3.662 11.68 1 74.88 333 LYS B C 1
ATOM 6460 O O . LYS B 1 333 ? 19.531 -3.541 11.844 1 74.88 333 LYS B O 1
ATOM 6465 N N . ASN B 1 334 ? 17.844 -4.008 10.453 1 73.62 334 ASN B N 1
ATOM 6466 C CA . ASN B 1 334 ? 18.609 -3.959 9.211 1 73.62 334 ASN B CA 1
ATOM 6467 C C . ASN B 1 334 ? 18.562 -2.57 8.586 1 73.62 334 ASN B C 1
ATOM 6469 O O . ASN B 1 334 ? 17.594 -1.828 8.773 1 73.62 334 ASN B O 1
ATOM 6473 N N . TYR B 1 335 ? 19.703 -2.369 7.938 1 82.88 335 TYR B N 1
ATOM 6474 C CA . TYR B 1 335 ? 19.625 -1.241 7.02 1 82.88 335 TYR B CA 1
ATOM 6475 C C . TYR B 1 335 ? 18.562 -1.492 5.949 1 82.88 335 TYR B C 1
ATOM 6477 O O . TYR B 1 335 ? 18.188 -2.639 5.699 1 82.88 335 TYR B O 1
ATOM 6485 N N . MET B 1 336 ? 18.109 -0.483 5.457 1 83.12 336 MET B N 1
ATOM 6486 C CA . MET B 1 336 ? 17.062 -0.627 4.449 1 83.12 336 MET B CA 1
ATOM 6487 C C . MET B 1 336 ? 17.609 -0.355 3.053 1 83.12 336 MET B C 1
ATOM 6489 O O . MET B 1 336 ? 18.438 0.547 2.865 1 83.12 336 MET B O 1
ATOM 6493 N N . ILE B 1 337 ? 17.266 -1.157 2.174 1 91.12 337 ILE B N 1
ATOM 6494 C CA . ILE B 1 337 ? 17.438 -0.864 0.755 1 91.12 337 ILE B CA 1
ATOM 6495 C C . ILE B 1 337 ? 16.125 -0.375 0.159 1 91.12 337 ILE B C 1
ATOM 6497 O O . ILE B 1 337 ? 15.086 -1.021 0.317 1 91.12 337 ILE B O 1
ATOM 6501 N N . LYS B 1 338 ? 16.156 0.764 -0.526 1 89 338 LYS B N 1
ATOM 6502 C CA . LYS B 1 338 ? 14.93 1.332 -1.086 1 89 338 LYS B CA 1
ATOM 6503 C C . LYS B 1 338 ? 14.312 0.399 -2.127 1 89 338 LYS B C 1
ATOM 6505 O O . LYS B 1 338 ? 15.039 -0.242 -2.895 1 89 338 LYS B O 1
ATOM 6510 N N . TYR B 1 339 ? 13.062 0.422 -2.127 1 88.38 339 TYR B N 1
ATOM 6511 C CA . TYR B 1 339 ? 12.305 -0.371 -3.086 1 88.38 339 TYR B CA 1
ATOM 6512 C C . TYR B 1 339 ? 12.766 -0.097 -4.512 1 88.38 339 TYR B C 1
ATOM 6514 O O . TYR B 1 339 ? 12.961 -1.027 -5.297 1 88.38 339 TYR B O 1
ATOM 6522 N N . GLU B 1 340 ? 12.945 1.176 -4.867 1 86.31 340 GLU B N 1
ATOM 6523 C CA . GLU B 1 340 ? 13.32 1.593 -6.215 1 86.31 340 GLU B CA 1
ATOM 6524 C C . GLU B 1 340 ? 14.703 1.062 -6.594 1 86.31 340 GLU B C 1
ATOM 6526 O O . GLU B 1 340 ? 14.945 0.724 -7.754 1 86.31 340 GLU B O 1
ATOM 6531 N N . VAL B 1 341 ? 15.562 1.027 -5.605 1 92.56 341 VAL B N 1
ATOM 6532 C CA . VAL B 1 341 ? 16.922 0.542 -5.855 1 92.56 341 VAL B CA 1
ATOM 6533 C C . VAL B 1 341 ? 16.891 -0.966 -6.094 1 92.56 341 VAL B C 1
ATOM 6535 O O . VAL B 1 341 ? 17.625 -1.479 -6.945 1 92.56 341 VAL B O 1
ATOM 6538 N N . LEU B 1 342 ? 16.078 -1.644 -5.301 1 92.88 342 LEU B N 1
ATOM 6539 C CA . LEU B 1 342 ? 15.914 -3.076 -5.523 1 92.88 342 LEU B CA 1
ATOM 6540 C C . LEU B 1 342 ? 15.359 -3.352 -6.918 1 92.88 342 LEU B C 1
ATOM 6542 O O . LEU B 1 342 ? 15.828 -4.262 -7.605 1 92.88 342 LEU B O 1
ATOM 6546 N N . GLU B 1 343 ? 14.359 -2.537 -7.316 1 88.81 343 GLU B N 1
ATOM 6547 C CA . GLU B 1 343 ? 13.812 -2.674 -8.664 1 88.81 343 GLU B CA 1
ATOM 6548 C C . GLU B 1 343 ? 14.883 -2.438 -9.719 1 88.81 343 GLU B C 1
ATOM 6550 O O . GLU B 1 343 ? 14.984 -3.191 -10.688 1 88.81 343 GLU B O 1
ATOM 6555 N N . GLU B 1 344 ? 15.672 -1.382 -9.523 1 91.75 344 GLU B N 1
ATOM 6556 C CA . GLU B 1 344 ? 16.797 -1.069 -10.406 1 91.75 344 GLU B CA 1
ATOM 6557 C C . GLU B 1 344 ? 17.75 -2.246 -10.516 1 91.75 344 GLU B C 1
ATOM 6559 O O . GLU B 1 344 ? 18.188 -2.611 -11.609 1 91.75 344 GLU B O 1
ATOM 6564 N N . ALA B 1 345 ? 18.062 -2.812 -9.391 1 95.62 345 ALA B N 1
ATOM 6565 C CA . ALA B 1 345 ? 19.016 -3.91 -9.336 1 95.62 345 ALA B CA 1
ATOM 6566 C C . ALA B 1 345 ? 18.5 -5.133 -10.086 1 95.62 345 ALA B C 1
ATOM 6568 O O . ALA B 1 345 ? 19.25 -5.793 -10.805 1 95.62 345 ALA B O 1
ATOM 6569 N N . VAL B 1 346 ? 17.234 -5.441 -9.883 1 93.94 346 VAL B N 1
ATOM 6570 C CA . VAL B 1 346 ? 16.641 -6.582 -10.555 1 93.94 346 VAL B CA 1
ATOM 6571 C C . VAL B 1 346 ? 16.781 -6.422 -12.07 1 93.94 346 VAL B C 1
ATOM 6573 O O . VAL B 1 346 ? 17.203 -7.352 -12.758 1 93.94 346 VAL B O 1
ATOM 6576 N N . ILE B 1 347 ? 16.469 -5.258 -12.594 1 90.62 347 ILE B N 1
ATOM 6577 C CA . ILE B 1 347 ? 16.484 -5.016 -14.031 1 90.62 347 ILE B CA 1
ATOM 6578 C C . ILE B 1 347 ? 17.922 -5.074 -14.547 1 90.62 347 ILE B C 1
ATOM 6580 O O . ILE B 1 347 ? 18.188 -5.633 -15.609 1 90.62 347 ILE B O 1
ATOM 6584 N N . ARG B 1 348 ? 18.859 -4.5 -13.766 1 92.88 348 ARG B N 1
ATOM 6585 C CA . ARG B 1 348 ? 20.266 -4.551 -14.172 1 92.88 348 ARG B CA 1
ATOM 6586 C C . ARG B 1 348 ? 20.734 -5.996 -14.328 1 92.88 348 ARG B C 1
ATOM 6588 O O . ARG B 1 348 ? 21.375 -6.34 -15.32 1 92.88 348 ARG B O 1
ATOM 6595 N N . VAL B 1 349 ? 20.406 -6.781 -13.367 1 95.62 349 VAL B N 1
ATOM 6596 C CA . VAL B 1 349 ? 20.828 -8.18 -13.383 1 95.62 349 VAL B CA 1
ATOM 6597 C C . VAL B 1 349 ? 20.203 -8.891 -14.586 1 95.62 349 VAL B C 1
ATOM 6599 O O . VAL B 1 349 ? 20.891 -9.578 -15.336 1 95.62 349 VAL B O 1
ATOM 6602 N N . LYS B 1 350 ? 18.938 -8.742 -14.75 1 90.75 350 LYS B N 1
ATOM 6603 C CA . LYS B 1 350 ? 18.234 -9.398 -15.844 1 90.75 350 LYS B CA 1
ATOM 6604 C C . LYS B 1 350 ? 18.828 -9 -17.188 1 90.75 350 LYS B C 1
ATOM 6606 O O . LYS B 1 350 ? 19.062 -9.844 -18.062 1 90.75 350 LYS B O 1
ATOM 6611 N N . LYS B 1 351 ? 19.062 -7.738 -17.375 1 87.62 351 LYS B N 1
ATOM 6612 C CA . LYS B 1 351 ? 19.609 -7.23 -18.625 1 87.62 351 LYS B CA 1
ATOM 6613 C C . LYS B 1 351 ? 20.984 -7.824 -18.922 1 87.62 351 LYS B C 1
ATOM 6615 O O . LYS B 1 351 ? 21.281 -8.195 -20.047 1 87.62 351 LYS B O 1
ATOM 6620 N N . GLU B 1 352 ? 21.828 -7.859 -17.906 1 91.81 352 GLU B N 1
ATOM 6621 C CA . GLU B 1 352 ? 23.172 -8.398 -18.078 1 91.81 352 GLU B CA 1
ATOM 6622 C C . GLU B 1 352 ? 23.141 -9.883 -18.422 1 91.81 352 GLU B C 1
ATOM 6624 O O . GLU B 1 352 ? 23.953 -10.367 -19.203 1 91.81 352 GLU B O 1
ATOM 6629 N N . ILE B 1 353 ? 22.234 -10.625 -17.812 1 91.94 353 ILE B N 1
ATOM 6630 C CA . ILE B 1 353 ? 22.094 -12.047 -18.094 1 91.94 353 ILE B CA 1
ATOM 6631 C C . ILE B 1 353 ? 21.656 -12.242 -19.547 1 91.94 353 ILE B C 1
ATOM 6633 O O . ILE B 1 353 ? 22.203 -13.07 -20.266 1 91.94 353 ILE B O 1
ATOM 6637 N N . VAL B 1 354 ? 20.719 -11.492 -19.953 1 85.12 354 VAL B N 1
ATOM 6638 C CA . VAL B 1 354 ? 20.203 -11.57 -21.312 1 85.12 354 VAL B CA 1
ATOM 6639 C C . VAL B 1 354 ? 21.297 -11.203 -22.312 1 85.12 354 VAL B C 1
ATOM 6641 O O . VAL B 1 354 ? 21.438 -11.844 -23.359 1 85.12 354 VAL B O 1
ATOM 6644 N N . LYS B 1 355 ? 22.047 -10.18 -22 1 87 355 LYS B N 1
ATOM 6645 C CA . LYS B 1 355 ? 23.141 -9.727 -22.859 1 87 355 LYS B CA 1
ATOM 6646 C C . LYS B 1 355 ? 24.156 -10.844 -23.094 1 87 355 LYS B C 1
ATOM 6648 O O . LYS B 1 355 ? 24.766 -10.93 -24.156 1 87 355 LYS B O 1
ATOM 6653 N N . ASN B 1 356 ? 24.281 -11.719 -22.156 1 90.38 356 ASN B N 1
ATOM 6654 C CA . ASN B 1 356 ? 25.234 -12.812 -22.234 1 90.38 356 ASN B CA 1
ATOM 6655 C C . ASN B 1 356 ? 24.609 -14.055 -22.859 1 90.38 356 ASN B C 1
ATOM 6657 O O . ASN B 1 356 ? 25.219 -15.133 -22.828 1 90.38 356 ASN B O 1
ATOM 6661 N N . LYS B 1 357 ? 23.359 -13.977 -23.344 1 86 357 LYS B N 1
ATOM 6662 C CA . LYS B 1 357 ? 22.656 -14.992 -24.109 1 86 357 LYS B CA 1
ATOM 6663 C C . LYS B 1 357 ? 22.484 -16.281 -23.312 1 86 357 LYS B C 1
ATOM 6665 O O . LYS B 1 357 ? 22.641 -17.375 -23.844 1 86 357 LYS B O 1
ATOM 6670 N N . ILE B 1 358 ? 22.391 -16.125 -22.031 1 88.88 358 ILE B N 1
ATOM 6671 C CA . ILE B 1 358 ? 22.125 -17.281 -21.172 1 88.88 358 ILE B CA 1
ATOM 6672 C C . ILE B 1 358 ? 20.672 -17.703 -21.328 1 88.88 358 ILE B C 1
ATOM 6674 O O . ILE B 1 358 ? 19.75 -16.891 -21.219 1 88.88 358 ILE B O 1
ATOM 6678 N N . THR B 1 359 ? 20.484 -18.984 -21.516 1 85 359 THR B N 1
ATOM 6679 C CA . THR B 1 359 ? 19.125 -19.484 -21.766 1 85 359 THR B CA 1
ATOM 6680 C C . THR B 1 359 ? 18.641 -20.328 -20.594 1 85 359 THR B C 1
ATOM 6682 O O . THR B 1 359 ? 17.469 -20.734 -20.562 1 85 359 THR B O 1
ATOM 6685 N N . ALA B 1 360 ? 19.516 -20.578 -19.656 1 90.5 360 ALA B N 1
ATOM 6686 C CA . ALA B 1 360 ? 19.109 -21.344 -18.469 1 90.5 360 ALA B CA 1
ATOM 6687 C C . ALA B 1 360 ? 18.031 -20.594 -17.688 1 90.5 360 ALA B C 1
ATOM 6689 O O . ALA B 1 360 ? 18.031 -19.375 -17.609 1 90.5 360 ALA B O 1
ATOM 6690 N N . PRO B 1 361 ? 17.062 -21.359 -17.125 1 92.12 361 PRO B N 1
ATOM 6691 C CA . PRO B 1 361 ? 16.047 -20.703 -16.297 1 92.12 361 PRO B CA 1
ATOM 6692 C C . PRO B 1 361 ? 16.641 -20.047 -15.055 1 92.12 361 PRO B C 1
ATOM 6694 O O . PRO B 1 361 ? 17.516 -20.625 -14.406 1 92.12 361 PRO B O 1
ATOM 6697 N N . TYR B 1 362 ? 16.234 -18.906 -14.781 1 94.56 362 TYR B N 1
ATOM 6698 C CA . TYR B 1 362 ? 16.609 -18.156 -13.586 1 94.56 362 TYR B CA 1
ATOM 6699 C C . TYR B 1 362 ? 15.492 -17.219 -13.148 1 94.56 362 TYR B C 1
ATOM 6701 O O . TYR B 1 362 ? 14.523 -17.016 -13.883 1 94.56 362 TYR B O 1
ATOM 6709 N N . CYS B 1 363 ? 15.578 -16.734 -11.945 1 94.69 363 CYS B N 1
ATOM 6710 C CA . CYS B 1 363 ? 14.664 -15.719 -11.453 1 94.69 363 CYS B CA 1
ATOM 6711 C C . CYS B 1 363 ? 15.414 -14.656 -10.656 1 94.69 363 CYS B C 1
ATOM 6713 O O . CYS B 1 363 ? 16.156 -14.977 -9.719 1 94.69 363 CYS B O 1
ATOM 6715 N N . ALA B 1 364 ? 15.352 -13.477 -11.109 1 95.25 364 ALA B N 1
ATOM 6716 C CA . ALA B 1 364 ? 15.773 -12.32 -10.328 1 95.25 364 ALA B CA 1
ATOM 6717 C C . ALA B 1 364 ? 14.578 -11.523 -9.82 1 95.25 364 ALA B C 1
ATOM 6719 O O . ALA B 1 364 ? 13.719 -11.117 -10.609 1 95.25 364 ALA B O 1
ATOM 6720 N N . PHE B 1 365 ? 14.508 -11.328 -8.508 1 94.12 365 PHE B N 1
ATOM 6721 C CA . PHE B 1 365 ? 13.273 -10.711 -8.039 1 94.12 365 PHE B CA 1
ATOM 6722 C C . PHE B 1 365 ? 13.531 -9.836 -6.82 1 94.12 365 PHE B C 1
ATOM 6724 O O . PHE B 1 365 ? 14.523 -10.023 -6.113 1 94.12 365 PHE B O 1
ATOM 6731 N N . ASN B 1 366 ? 12.727 -8.844 -6.688 1 92.38 366 ASN B N 1
ATOM 6732 C CA . ASN B 1 366 ? 12.672 -7.953 -5.531 1 92.38 366 ASN B CA 1
ATOM 6733 C C . ASN B 1 366 ? 11.938 -8.602 -4.359 1 92.38 366 ASN B C 1
ATOM 6735 O O . ASN B 1 366 ? 10.711 -8.742 -4.395 1 92.38 366 ASN B O 1
ATOM 6739 N N . GLY B 1 367 ? 12.672 -8.953 -3.305 1 89.19 367 GLY B N 1
ATOM 6740 C CA . GLY B 1 367 ? 12.094 -9.625 -2.158 1 89.19 367 GLY B CA 1
ATOM 6741 C C . GLY B 1 367 ? 11.484 -8.672 -1.146 1 89.19 367 GLY B C 1
ATOM 6742 O O . GLY B 1 367 ? 11.031 -9.094 -0.08 1 89.19 367 GLY B O 1
ATOM 6743 N N . GLY B 1 368 ? 11.43 -7.41 -1.496 1 84.62 368 GLY B N 1
ATOM 6744 C CA . GLY B 1 368 ? 10.898 -6.406 -0.589 1 84.62 368 GLY B CA 1
ATOM 6745 C C . GLY B 1 368 ? 11.969 -5.723 0.242 1 84.62 368 GLY B C 1
ATOM 6746 O O . GLY B 1 368 ? 11.992 -4.496 0.346 1 84.62 368 GLY B O 1
ATOM 6747 N N . GLN B 1 369 ? 12.836 -6.535 0.833 1 87.44 369 GLN B N 1
ATOM 6748 C CA . GLN B 1 369 ? 13.922 -6 1.645 1 87.44 369 GLN B CA 1
ATOM 6749 C C . GLN B 1 369 ? 15.281 -6.391 1.07 1 87.44 369 GLN B C 1
ATOM 6751 O O . GLN B 1 369 ? 16.312 -5.848 1.473 1 87.44 369 GLN B O 1
ATOM 6756 N N . ASP B 1 370 ? 15.211 -7.309 0.233 1 93.94 370 ASP B N 1
ATOM 6757 C CA . ASP B 1 370 ? 16.406 -7.867 -0.399 1 93.94 370 ASP B CA 1
ATOM 6758 C C . ASP B 1 370 ? 16.125 -8.258 -1.85 1 93.94 370 ASP B C 1
ATOM 6760 O O . ASP B 1 370 ? 15.031 -8.016 -2.363 1 93.94 370 ASP B O 1
ATOM 6764 N N . LEU B 1 371 ? 17.125 -8.609 -2.469 1 96.62 371 LEU B N 1
ATOM 6765 C CA . LEU B 1 371 ? 17.016 -9.109 -3.836 1 96.62 371 LEU B CA 1
ATOM 6766 C C . LEU B 1 371 ? 17.719 -10.461 -3.969 1 96.62 371 LEU B C 1
ATOM 6768 O O . LEU B 1 371 ? 18.797 -10.672 -3.404 1 96.62 371 LEU B O 1
ATOM 6772 N N . TRP B 1 372 ? 17.125 -11.32 -4.719 1 96.94 372 TRP B N 1
ATOM 6773 C CA . TRP B 1 372 ? 17.734 -12.617 -4.953 1 96.94 372 TRP B CA 1
ATOM 6774 C C . TRP B 1 372 ? 17.703 -12.977 -6.434 1 96.94 372 TRP B C 1
ATOM 6776 O O . TRP B 1 372 ? 16.766 -12.617 -7.145 1 96.94 372 TRP B O 1
ATOM 6786 N N . VAL B 1 373 ? 18.719 -13.672 -6.82 1 97.69 373 VAL B N 1
ATOM 6787 C CA . VAL B 1 373 ? 18.812 -14.336 -8.117 1 97.69 373 VAL B CA 1
ATOM 6788 C C . VAL B 1 373 ? 18.953 -15.844 -7.918 1 97.69 373 VAL B C 1
ATOM 6790 O O . VAL B 1 373 ? 19.953 -16.312 -7.375 1 97.69 373 VAL B O 1
ATOM 6793 N N . ASP B 1 374 ? 18 -16.531 -8.375 1 97 374 ASP B N 1
ATOM 6794 C CA . ASP B 1 374 ? 17.969 -17.984 -8.211 1 97 374 ASP B CA 1
ATOM 6795 C C . ASP B 1 374 ? 18.141 -18.688 -9.555 1 97 374 ASP B C 1
ATOM 6797 O O . ASP B 1 374 ? 17.625 -18.234 -10.57 1 97 374 ASP B O 1
ATOM 6801 N N . ILE B 1 375 ? 18.938 -19.812 -9.492 1 96.5 375 ILE B N 1
ATOM 6802 C CA . ILE B 1 375 ? 18.891 -20.719 -10.633 1 96.5 375 ILE B CA 1
ATOM 6803 C C . ILE B 1 375 ? 17.547 -21.438 -10.672 1 96.5 375 ILE B C 1
ATOM 6805 O O . ILE B 1 375 ? 17.094 -21.984 -9.664 1 96.5 375 ILE B O 1
ATOM 6809 N N . GLY B 1 376 ? 16.922 -21.406 -11.812 1 95.38 376 GLY B N 1
ATOM 6810 C CA . GLY B 1 376 ? 15.555 -21.891 -11.898 1 95.38 376 GLY B CA 1
ATOM 6811 C C . GLY B 1 376 ? 14.516 -20.828 -11.594 1 95.38 376 GLY B C 1
ATOM 6812 O O . GLY B 1 376 ? 14.867 -19.672 -11.32 1 95.38 376 GLY B O 1
ATOM 6813 N N . ASN B 1 377 ? 13.273 -21.094 -11.703 1 94.81 377 ASN B N 1
ATOM 6814 C CA . ASN B 1 377 ? 12.156 -20.219 -11.367 1 94.81 377 ASN B CA 1
ATOM 6815 C C . ASN B 1 377 ? 10.914 -21.016 -10.984 1 94.81 377 ASN B C 1
ATOM 6817 O O . ASN B 1 377 ? 10.914 -22.234 -11.055 1 94.81 377 ASN B O 1
ATOM 6821 N N . LYS B 1 378 ? 9.914 -20.344 -10.562 1 96.31 378 LYS B N 1
ATOM 6822 C CA . LYS B 1 378 ? 8.719 -21.016 -10.047 1 96.31 378 LYS B CA 1
ATOM 6823 C C . LYS B 1 378 ? 7.988 -21.75 -11.164 1 96.31 378 LYS B C 1
ATOM 6825 O O . LYS B 1 378 ? 7.359 -22.781 -10.914 1 96.31 378 LYS B O 1
ATOM 6830 N N . ALA B 1 379 ? 7.988 -21.281 -12.391 1 95.38 379 ALA B N 1
ATOM 6831 C CA . ALA B 1 379 ? 7.371 -22.016 -13.492 1 95.38 379 ALA B CA 1
ATOM 6832 C C . ALA B 1 379 ? 8.008 -23.391 -13.672 1 95.38 379 ALA B C 1
ATOM 6834 O O . ALA B 1 379 ? 7.309 -24.391 -13.859 1 95.38 379 ALA B O 1
ATOM 6835 N N . GLU B 1 380 ? 9.336 -23.406 -13.625 1 95.69 380 GLU B N 1
ATOM 6836 C CA . GLU B 1 380 ? 10.031 -24.688 -13.703 1 95.69 380 GLU B CA 1
ATOM 6837 C C . GLU B 1 380 ? 9.609 -25.609 -12.562 1 95.69 380 GLU B C 1
ATOM 6839 O O . GLU B 1 380 ? 9.391 -26.812 -12.773 1 95.69 380 GLU B O 1
ATOM 6844 N N . GLY B 1 381 ? 9.523 -25.031 -11.375 1 97.56 381 GLY B N 1
ATOM 6845 C CA . GLY B 1 381 ? 9.055 -25.828 -10.242 1 97.56 381 GLY B CA 1
ATOM 6846 C C . GLY B 1 381 ? 7.68 -26.422 -10.461 1 97.56 381 GLY B C 1
ATOM 6847 O O . GLY B 1 381 ? 7.461 -27.609 -10.188 1 97.56 381 GLY B O 1
ATOM 6848 N N . LEU B 1 382 ? 6.762 -25.672 -11 1 97.31 382 LEU B N 1
ATOM 6849 C CA . LEU B 1 382 ? 5.41 -26.141 -11.281 1 97.31 382 LEU B CA 1
ATOM 6850 C C . LEU B 1 382 ? 5.422 -27.219 -12.359 1 97.31 382 LEU B C 1
ATOM 6852 O O . LEU B 1 382 ? 4.719 -28.219 -12.25 1 97.31 382 LEU B O 1
ATOM 6856 N N . ILE B 1 383 ? 6.203 -27.016 -13.391 1 95.88 383 ILE B N 1
ATOM 6857 C CA . ILE B 1 383 ? 6.27 -27.953 -14.508 1 95.88 383 ILE B CA 1
ATOM 6858 C C . ILE B 1 383 ? 6.809 -29.297 -14.016 1 95.88 383 ILE B C 1
ATOM 6860 O O . ILE B 1 383 ? 6.309 -30.359 -14.414 1 95.88 383 ILE B O 1
ATOM 6864 N N . ILE B 1 384 ? 7.828 -29.266 -13.148 1 97.12 384 ILE B N 1
ATOM 6865 C CA . ILE B 1 384 ? 8.367 -30.484 -12.562 1 97.12 384 ILE B CA 1
ATOM 6866 C C . ILE B 1 384 ? 7.266 -31.234 -11.812 1 97.12 384 ILE B C 1
ATOM 6868 O O . ILE B 1 384 ? 7.09 -32.438 -12 1 97.12 384 ILE B O 1
ATOM 6872 N N . LEU B 1 385 ? 6.539 -30.484 -11.016 1 98 385 LEU B N 1
ATOM 6873 C CA . LEU B 1 385 ? 5.457 -31.094 -10.25 1 98 385 LEU B CA 1
ATOM 6874 C C . LEU B 1 385 ? 4.371 -31.641 -11.172 1 98 385 LEU B C 1
ATOM 6876 O O . LEU B 1 385 ? 3.85 -32.719 -10.953 1 98 385 LEU B O 1
ATOM 6880 N N . GLN B 1 386 ? 4.016 -30.906 -12.195 1 96.69 386 GLN B N 1
ATOM 6881 C CA . GLN B 1 386 ? 3.021 -31.328 -13.172 1 96.69 386 GLN B CA 1
ATOM 6882 C C . GLN B 1 386 ? 3.439 -32.625 -13.852 1 96.69 386 GLN B C 1
ATOM 6884 O O . GLN B 1 386 ? 2.633 -33.562 -13.992 1 96.69 386 GLN B O 1
ATOM 6889 N N . LYS B 1 387 ? 4.66 -32.719 -14.234 1 96 387 LYS B N 1
ATOM 6890 C CA . LYS B 1 387 ? 5.168 -33.938 -14.891 1 96 387 LYS B CA 1
ATOM 6891 C C . LYS B 1 387 ? 5.258 -35.094 -13.906 1 96 387 LYS B C 1
ATOM 6893 O O . LYS B 1 387 ? 4.852 -36.219 -14.227 1 96 387 LYS B O 1
ATOM 6898 N N . LEU B 1 388 ? 5.777 -34.781 -12.758 1 97.31 388 LEU B N 1
ATOM 6899 C CA . LEU B 1 388 ? 5.918 -35.812 -11.727 1 97.31 388 LEU B CA 1
ATOM 6900 C C . LEU B 1 388 ? 4.566 -36.438 -11.391 1 97.31 388 LEU B C 1
ATOM 6902 O O . LEU B 1 388 ? 4.473 -37.656 -11.195 1 97.31 388 LEU B O 1
ATOM 6906 N N . LEU B 1 389 ? 3.531 -35.594 -11.359 1 97.44 389 LEU B N 1
ATOM 6907 C CA . LEU B 1 389 ? 2.209 -36.031 -10.922 1 97.44 389 LEU B CA 1
ATOM 6908 C C . LEU B 1 389 ? 1.302 -36.312 -12.117 1 97.44 389 LEU B C 1
ATOM 6910 O O . LEU B 1 389 ? 0.142 -36.688 -11.938 1 97.44 389 LEU B O 1
ATOM 6914 N N . LYS B 1 390 ? 1.812 -36.062 -13.32 1 96.25 390 LYS B N 1
ATOM 6915 C CA . LYS B 1 390 ? 1.074 -36.25 -14.562 1 96.25 390 LYS B CA 1
ATOM 6916 C C . LYS B 1 390 ? -0.213 -35.438 -14.578 1 96.25 390 LYS B C 1
ATOM 6918 O O . LYS B 1 390 ? -1.292 -35.969 -14.844 1 96.25 390 LYS B O 1
ATOM 6923 N N . ILE B 1 391 ? -0.026 -34.219 -14.273 1 95 391 ILE B N 1
ATOM 6924 C CA . ILE B 1 391 ? -1.161 -33.312 -14.203 1 95 391 ILE B CA 1
ATOM 6925 C C . ILE B 1 391 ? -1.065 -32.281 -15.32 1 95 391 ILE B C 1
ATOM 6927 O O . ILE B 1 391 ? -0.009 -31.672 -15.531 1 95 391 ILE B O 1
ATOM 6931 N N . GLU B 1 392 ? -2.166 -32.062 -16.047 1 92.25 392 GLU B N 1
ATOM 6932 C CA . GLU B 1 392 ? -2.229 -31.078 -17.109 1 92.25 392 GLU B CA 1
ATOM 6933 C C . GLU B 1 392 ? -2.166 -29.656 -16.562 1 92.25 392 GLU B C 1
ATOM 6935 O O . GLU B 1 392 ? -2.617 -29.406 -15.438 1 92.25 392 GLU B O 1
ATOM 6940 N N . LYS B 1 393 ? -1.737 -28.75 -17.359 1 92.75 393 LYS B N 1
ATOM 6941 C CA . LYS B 1 393 ? -1.594 -27.344 -16.969 1 92.75 393 LYS B CA 1
ATOM 6942 C C . LYS B 1 393 ? -2.939 -26.75 -16.578 1 92.75 393 LYS B C 1
ATOM 6944 O O . LYS B 1 393 ? -3.025 -25.969 -15.625 1 92.75 393 LYS B O 1
ATOM 6949 N N . LYS B 1 394 ? -3.998 -27.109 -17.312 1 89.94 394 LYS B N 1
ATOM 6950 C CA . LYS B 1 394 ? -5.324 -26.547 -17.078 1 89.94 394 LYS B CA 1
ATOM 6951 C C . LYS B 1 394 ? -5.895 -27.016 -15.742 1 89.94 394 LYS B C 1
ATOM 6953 O O . LYS B 1 394 ? -6.895 -26.484 -15.258 1 89.94 394 LYS B O 1
ATOM 6958 N N . LYS B 1 395 ? -5.223 -28.047 -15.125 1 92.25 395 LYS B N 1
ATOM 6959 C CA . LYS B 1 395 ? -5.691 -28.594 -13.859 1 92.25 395 LYS B CA 1
ATOM 6960 C C . LYS B 1 395 ? -4.77 -28.203 -12.711 1 92.25 395 LYS B C 1
ATOM 6962 O O . LYS B 1 395 ? -4.855 -28.766 -11.617 1 92.25 395 LYS B O 1
ATOM 6967 N N . CYS B 1 396 ? -3.836 -27.297 -12.969 1 94.12 396 CYS B N 1
ATOM 6968 C CA . CYS B 1 396 ? -2.914 -26.766 -11.977 1 94.12 396 CYS B CA 1
ATOM 6969 C C . CYS B 1 396 ? -3.166 -25.281 -11.758 1 94.12 396 CYS B C 1
ATOM 6971 O O . CYS B 1 396 ? -3.26 -24.5 -12.711 1 94.12 396 CYS B O 1
ATOM 6973 N N . CYS B 1 397 ? -3.295 -24.859 -10.484 1 95.69 397 CYS B N 1
ATOM 6974 C CA . CYS B 1 397 ? -3.502 -23.453 -10.148 1 95.69 397 CYS B CA 1
ATOM 6975 C C . CYS B 1 397 ? -2.471 -22.984 -9.133 1 95.69 397 CYS B C 1
ATOM 6977 O O . CYS B 1 397 ? -2.287 -23.609 -8.086 1 95.69 397 CYS B O 1
ATOM 6979 N N . HIS B 1 398 ? -1.815 -21.906 -9.492 1 97.62 398 HIS B N 1
ATOM 6980 C CA . HIS B 1 398 ? -0.837 -21.312 -8.586 1 97.62 398 HIS B CA 1
ATOM 6981 C C . HIS B 1 398 ? -1.392 -20.062 -7.914 1 97.62 398 HIS B C 1
ATOM 6983 O O . HIS B 1 398 ? -1.92 -19.172 -8.586 1 97.62 398 HIS B O 1
ATOM 6989 N N . ILE B 1 399 ? -1.307 -19.984 -6.598 1 97.56 399 ILE B N 1
ATOM 6990 C CA . ILE B 1 399 ? -1.696 -18.812 -5.828 1 97.56 399 ILE B CA 1
ATOM 6991 C C . ILE B 1 399 ? -0.45 -18.094 -5.324 1 97.56 399 ILE B C 1
ATOM 6993 O O . ILE B 1 399 ? 0.386 -18.688 -4.637 1 97.56 399 ILE B O 1
ATOM 6997 N N . GLY B 1 400 ? -0.293 -16.844 -5.66 1 97.25 400 GLY B N 1
ATOM 6998 C CA . GLY B 1 400 ? 0.857 -16.062 -5.242 1 97.25 400 GLY B CA 1
ATOM 6999 C C . GLY B 1 400 ? 0.567 -14.578 -5.16 1 97.25 400 GLY B C 1
ATOM 7000 O O . GLY B 1 400 ? -0.532 -14.133 -5.5 1 97.25 400 GLY B O 1
ATOM 7001 N N . ASP B 1 401 ? 1.606 -13.789 -4.648 1 92.38 401 ASP B N 1
ATOM 7002 C CA . ASP B 1 401 ? 1.399 -12.359 -4.438 1 92.38 401 ASP B CA 1
ATOM 7003 C C . ASP B 1 401 ? 2.299 -11.531 -5.352 1 92.38 401 ASP B C 1
ATOM 7005 O O . ASP B 1 401 ? 2.115 -10.32 -5.48 1 92.38 401 ASP B O 1
ATOM 7009 N N . GLN B 1 402 ? 3.199 -12.102 -6.023 1 91.38 402 GLN B N 1
ATOM 7010 C CA . GLN B 1 402 ? 4.191 -11.344 -6.777 1 91.38 402 GLN B CA 1
ATOM 7011 C C . GLN B 1 402 ? 4.098 -11.641 -8.273 1 91.38 402 GLN B C 1
ATOM 7013 O O . GLN B 1 402 ? 5.02 -12.211 -8.852 1 91.38 402 GLN B O 1
ATOM 7018 N N . PHE B 1 403 ? 3.129 -11.094 -8.977 1 92.5 403 PHE B N 1
ATOM 7019 C CA . PHE B 1 403 ? 2.893 -11.438 -10.375 1 92.5 403 PHE B CA 1
ATOM 7020 C C . PHE B 1 403 ? 3.357 -10.312 -11.297 1 92.5 403 PHE B C 1
ATOM 7022 O O . PHE B 1 403 ? 3.182 -10.391 -12.508 1 92.5 403 PHE B O 1
ATOM 7029 N N . LEU B 1 404 ? 3.988 -9.273 -10.703 1 86.75 404 LEU B N 1
ATOM 7030 C CA . LEU B 1 404 ? 4.566 -8.242 -11.562 1 86.75 404 LEU B CA 1
ATOM 7031 C C . LEU B 1 404 ? 5.887 -8.719 -12.164 1 86.75 404 LEU B C 1
ATOM 7033 O O . LEU B 1 404 ? 6.383 -9.789 -11.812 1 86.75 404 LEU B O 1
ATOM 7037 N N . HIS B 1 405 ? 6.438 -7.949 -12.969 1 79.69 405 HIS B N 1
ATOM 7038 C CA . HIS B 1 405 ? 7.605 -8.352 -13.742 1 79.69 405 HIS B CA 1
ATOM 7039 C C . HIS B 1 405 ? 8.812 -8.586 -12.836 1 79.69 405 HIS B C 1
ATOM 7041 O O . HIS B 1 405 ? 9.688 -9.391 -13.156 1 79.69 405 HIS B O 1
ATOM 7047 N N . SER B 1 406 ? 8.898 -7.914 -11.75 1 85 406 SER B N 1
ATOM 7048 C CA . SER B 1 406 ? 9.992 -8.109 -10.812 1 85 406 SER B CA 1
ATOM 7049 C C . SER B 1 406 ? 9.641 -9.148 -9.75 1 85 406 SER B C 1
ATOM 7051 O O . SER B 1 406 ? 10.367 -9.32 -8.773 1 85 406 SER B O 1
ATOM 7053 N N . GLY B 1 407 ? 8.492 -9.805 -9.977 1 89 407 GLY B N 1
ATOM 7054 C CA . GLY B 1 407 ? 8.062 -10.82 -9.031 1 89 407 GLY B CA 1
ATOM 7055 C C . GLY B 1 407 ? 8.398 -12.234 -9.477 1 89 407 GLY B C 1
ATOM 7056 O O . GLY B 1 407 ? 8.539 -12.492 -10.672 1 89 407 GLY B O 1
ATOM 7057 N N . ASN B 1 408 ? 8.461 -13.148 -8.531 1 93.69 408 ASN B N 1
ATOM 7058 C CA . ASN B 1 408 ? 8.875 -14.516 -8.844 1 93.69 408 ASN B CA 1
ATOM 7059 C C . ASN B 1 408 ? 7.68 -15.398 -9.188 1 93.69 408 ASN B C 1
ATOM 7061 O O . ASN B 1 408 ? 7.848 -16.531 -9.641 1 93.69 408 ASN B O 1
ATOM 7065 N N . ASP B 1 409 ? 6.457 -14.906 -9.117 1 94.06 409 ASP B N 1
ATOM 7066 C CA . ASP B 1 409 ? 5.289 -15.695 -9.5 1 94.06 409 ASP B CA 1
ATOM 7067 C C . ASP B 1 409 ? 4.91 -15.445 -10.953 1 94.06 409 ASP B C 1
ATOM 7069 O O . ASP B 1 409 ? 4.137 -16.219 -11.539 1 94.06 409 ASP B O 1
ATOM 7073 N N . PHE B 1 410 ? 5.41 -14.453 -11.531 1 91.56 410 PHE B N 1
ATOM 7074 C CA . PHE B 1 410 ? 5.008 -14.016 -12.867 1 91.56 410 PHE B CA 1
ATOM 7075 C C . PHE B 1 410 ? 5.164 -15.148 -13.875 1 91.56 410 PHE B C 1
ATOM 7077 O O . PHE B 1 410 ? 4.258 -15.406 -14.672 1 91.56 410 PHE B O 1
ATOM 7084 N N . PRO B 1 411 ? 6.219 -15.914 -13.859 1 92.12 411 PRO B N 1
ATOM 7085 C CA . PRO B 1 411 ? 6.41 -16.953 -14.875 1 92.12 411 PRO B CA 1
ATOM 7086 C C . PRO B 1 411 ? 5.336 -18.031 -14.812 1 92.12 411 PRO B C 1
ATOM 7088 O O . PRO B 1 411 ? 5.102 -18.734 -15.797 1 92.12 411 PRO B O 1
ATOM 7091 N N . THR B 1 412 ? 4.695 -18.156 -13.711 1 95.25 412 THR B N 1
ATOM 7092 C CA . THR B 1 412 ? 3.719 -19.234 -13.562 1 95.25 412 THR B CA 1
ATOM 7093 C C . THR B 1 412 ? 2.49 -18.969 -14.43 1 95.25 412 THR B C 1
ATOM 7095 O O . THR B 1 412 ? 1.703 -19.891 -14.688 1 95.25 412 THR B O 1
ATOM 7098 N N . ARG B 1 413 ? 2.301 -17.766 -14.898 1 92.5 413 ARG B N 1
ATOM 7099 C CA . ARG B 1 413 ? 1.194 -17.406 -15.781 1 92.5 413 ARG B CA 1
ATOM 7100 C C . ARG B 1 413 ? 1.284 -18.156 -17.109 1 92.5 413 ARG B C 1
ATOM 7102 O O . ARG B 1 413 ? 0.313 -18.203 -17.859 1 92.5 413 ARG B O 1
ATOM 7109 N N . PHE B 1 414 ? 2.371 -18.781 -17.328 1 90.75 414 PHE B N 1
ATOM 7110 C CA . PHE B 1 414 ? 2.588 -19.406 -18.625 1 90.75 414 PHE B CA 1
ATOM 7111 C C . PHE B 1 414 ? 2.545 -20.922 -18.516 1 90.75 414 PHE B C 1
ATOM 7113 O O . PHE B 1 414 ? 2.803 -21.625 -19.5 1 90.75 414 PHE B O 1
ATOM 7120 N N . CYS B 1 415 ? 2.248 -21.438 -17.344 1 93.69 415 CYS B N 1
ATOM 7121 C CA . CYS B 1 415 ? 2.25 -22.891 -17.234 1 93.69 415 CYS B CA 1
ATOM 7122 C C . CYS B 1 415 ? 1.167 -23.359 -16.281 1 93.69 415 CYS B C 1
ATOM 7124 O O . CYS B 1 415 ? 1.135 -24.531 -15.898 1 93.69 415 CYS B O 1
ATOM 7126 N N . SER B 1 416 ? 0.348 -22.453 -15.828 1 94.25 416 SER B N 1
ATOM 7127 C CA . SER B 1 416 ? -0.736 -22.828 -14.93 1 94.25 416 SER B CA 1
ATOM 7128 C C . SER B 1 416 ? -1.788 -21.719 -14.844 1 94.25 416 SER B C 1
ATOM 7130 O O . SER B 1 416 ? -1.599 -20.625 -15.391 1 94.25 416 SER B O 1
ATOM 7132 N N . LEU B 1 417 ? -2.928 -22.125 -14.266 1 93.81 417 LEU B N 1
ATOM 7133 C CA . LEU B 1 417 ? -3.83 -21.078 -13.789 1 93.81 417 LEU B CA 1
ATOM 7134 C C . LEU B 1 417 ? -3.197 -20.297 -12.648 1 93.81 417 LEU B C 1
ATOM 7136 O O . LEU B 1 417 ? -2.293 -20.797 -11.977 1 93.81 417 LEU B O 1
ATOM 7140 N N . THR B 1 418 ? -3.654 -19.031 -12.5 1 95.81 418 THR B N 1
ATOM 7141 C CA . THR B 1 418 ? -3.062 -18.25 -11.43 1 95.81 418 THR B CA 1
ATOM 7142 C C . THR B 1 418 ? -4.137 -17.469 -10.68 1 95.81 418 THR B C 1
ATOM 7144 O O . THR B 1 418 ? -5.129 -17.031 -11.273 1 95.81 418 THR B O 1
ATOM 7147 N N . LEU B 1 419 ? -3.996 -17.375 -9.406 1 96.12 419 LEU B N 1
ATOM 7148 C CA . LEU B 1 419 ? -4.73 -16.469 -8.531 1 96.12 419 LEU B CA 1
ATOM 7149 C C . LEU B 1 419 ? -3.789 -15.477 -7.852 1 96.12 419 LEU B C 1
ATOM 7151 O O . LEU B 1 419 ? -2.869 -15.883 -7.137 1 96.12 419 LEU B O 1
ATOM 7155 N N . TRP B 1 420 ? -4.02 -14.227 -8.125 1 96 420 TRP B N 1
ATOM 7156 C CA . TRP B 1 420 ? -3.188 -13.172 -7.566 1 96 420 TRP B CA 1
ATOM 7157 C C . TRP B 1 420 ? -3.791 -12.625 -6.273 1 96 420 TRP B C 1
ATOM 7159 O O . TRP B 1 420 ? -4.883 -12.055 -6.285 1 96 420 TRP B O 1
ATOM 7169 N N . ILE B 1 421 ? -3.088 -12.812 -5.195 1 94.56 421 ILE B N 1
ATOM 7170 C CA . ILE B 1 421 ? -3.543 -12.344 -3.891 1 94.56 421 ILE B CA 1
ATOM 7171 C C . ILE B 1 421 ? -2.574 -11.289 -3.357 1 94.56 421 ILE B C 1
ATOM 7173 O O . ILE B 1 421 ? -1.465 -11.141 -3.873 1 94.56 421 ILE B O 1
ATOM 7177 N N . SER B 1 422 ? -3.033 -10.531 -2.336 1 89.06 422 SER B N 1
ATOM 7178 C CA . SER B 1 422 ? -2.176 -9.5 -1.757 1 89.06 422 SER B CA 1
ATOM 7179 C 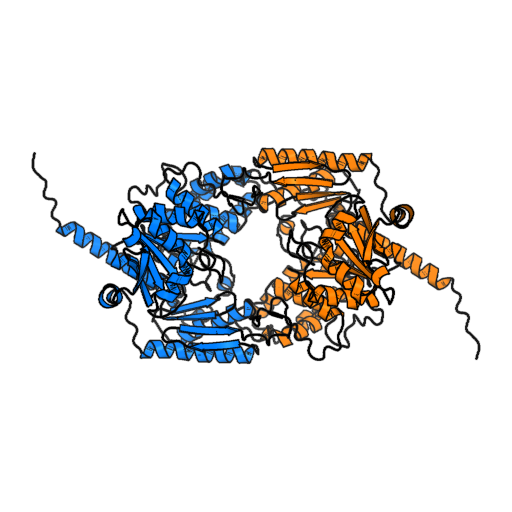C . SER B 1 422 ? -1.697 -9.906 -0.365 1 89.06 422 SER B C 1
ATOM 7181 O O . SER B 1 422 ? -0.734 -9.336 0.153 1 89.06 422 SER B O 1
ATOM 7183 N N . ASN B 1 423 ? -2.363 -10.867 0.229 1 88 423 ASN B N 1
ATOM 7184 C CA . ASN B 1 423 ? -2.043 -11.305 1.583 1 88 423 ASN B CA 1
ATOM 7185 C C . ASN B 1 423 ? -2.701 -12.641 1.909 1 88 423 ASN B C 1
ATOM 7187 O O . ASN B 1 423 ? -3.516 -13.141 1.133 1 88 423 ASN B O 1
ATOM 7191 N N . PRO B 1 424 ? -2.396 -13.25 3.072 1 91.81 424 PRO B N 1
ATOM 7192 C CA . PRO B 1 424 ? -2.928 -14.57 3.412 1 91.81 424 PRO B CA 1
ATOM 7193 C C . PRO B 1 424 ? -4.449 -14.57 3.566 1 91.81 424 PRO B C 1
ATOM 7195 O O . PRO B 1 424 ? -5.094 -15.594 3.316 1 91.81 424 PRO B O 1
ATOM 7198 N N . GLN B 1 425 ? -4.984 -13.422 3.912 1 87.81 425 GLN B N 1
ATOM 7199 C CA . GLN B 1 425 ? -6.438 -13.352 4.027 1 87.81 425 GLN B CA 1
ATOM 7200 C C . GLN B 1 425 ? -7.109 -13.578 2.678 1 87.81 425 GLN B C 1
ATOM 7202 O O . GLN B 1 425 ? -8.148 -14.234 2.598 1 87.81 425 GLN B O 1
ATOM 7207 N N . GLU B 1 426 ? -6.543 -13.039 1.647 1 89.62 426 GLU B N 1
ATOM 7208 C CA . GLU B 1 426 ? -7.09 -13.258 0.311 1 89.62 426 GLU B CA 1
ATOM 7209 C C . GLU B 1 426 ? -6.895 -14.703 -0.14 1 89.62 426 GLU B C 1
ATOM 7211 O O . GLU B 1 426 ? -7.699 -15.234 -0.906 1 89.62 426 GLU B O 1
ATOM 7216 N N . THR B 1 427 ? -5.793 -15.32 0.329 1 94.88 427 THR B N 1
ATOM 7217 C CA . THR B 1 427 ? -5.629 -16.75 0.055 1 94.88 427 THR B CA 1
ATOM 7218 C C . THR B 1 427 ? -6.801 -17.547 0.618 1 94.88 427 THR B C 1
ATOM 7220 O O . THR B 1 427 ? -7.363 -18.391 -0.07 1 94.88 427 THR B O 1
ATOM 7223 N N . LYS B 1 428 ? -7.152 -17.25 1.853 1 92.12 428 LYS B N 1
ATOM 7224 C CA . LYS B 1 428 ? -8.281 -17.938 2.479 1 92.12 428 LYS B CA 1
ATOM 7225 C C . LYS B 1 428 ? -9.555 -17.75 1.661 1 92.12 428 LYS B C 1
ATOM 7227 O O . LYS B 1 428 ? -10.312 -18.703 1.453 1 92.12 428 LYS B O 1
ATOM 7232 N N . ALA B 1 429 ? -9.734 -16.531 1.19 1 87 429 ALA B N 1
ATOM 7233 C CA . ALA B 1 429 ? -10.914 -16.25 0.388 1 87 429 ALA B CA 1
ATOM 7234 C C . ALA B 1 429 ? -10.93 -17.078 -0.891 1 87 429 ALA B C 1
ATOM 7236 O O . ALA B 1 429 ? -11.969 -17.625 -1.277 1 87 429 ALA B O 1
ATOM 7237 N N . CYS B 1 430 ? -9.852 -17.188 -1.542 1 90.75 430 CYS B N 1
ATOM 7238 C CA . CYS B 1 430 ? -9.742 -17.969 -2.762 1 90.75 430 CYS B CA 1
ATOM 7239 C C . CYS B 1 430 ? -10.023 -19.453 -2.484 1 90.75 430 CYS B C 1
ATOM 7241 O O . CYS B 1 430 ? -10.734 -20.109 -3.244 1 90.75 430 CYS B O 1
ATOM 7243 N N . LEU B 1 431 ? -9.453 -19.953 -1.401 1 91.94 431 LEU B N 1
ATOM 7244 C CA . LEU B 1 431 ? -9.633 -21.359 -1.073 1 91.94 431 LEU B CA 1
ATOM 7245 C C . LEU B 1 431 ? -11.086 -21.656 -0.73 1 91.94 431 LEU B C 1
ATOM 7247 O O . LEU B 1 431 ? -11.609 -22.719 -1.085 1 91.94 431 LEU B O 1
ATOM 7251 N N . LYS B 1 432 ? -11.672 -20.75 -0.039 1 86.31 432 LYS B N 1
ATOM 7252 C CA . LYS B 1 432 ? -13.094 -20.906 0.24 1 86.31 432 LYS B CA 1
ATOM 7253 C C . LYS B 1 432 ? -13.898 -21.016 -1.053 1 86.31 432 LYS B C 1
ATOM 7255 O O . LYS B 1 432 ? -14.82 -21.844 -1.149 1 86.31 432 LYS B O 1
ATOM 7260 N N . SER B 1 433 ? -13.531 -20.234 -2.004 1 83.62 433 SER B N 1
ATOM 7261 C CA . SER B 1 433 ? -14.211 -20.266 -3.297 1 83.62 433 SER B CA 1
ATOM 7262 C C . SER B 1 433 ? -13.953 -21.578 -4.027 1 83.62 433 SER B C 1
ATOM 7264 O O . SER B 1 433 ? -14.867 -22.141 -4.629 1 83.62 433 SER B O 1
ATOM 7266 N N . ILE B 1 434 ? -12.742 -22.047 -4.004 1 84.94 434 ILE B N 1
ATOM 7267 C CA . ILE B 1 434 ? -12.359 -23.281 -4.668 1 84.94 434 ILE B CA 1
ATOM 7268 C C . ILE B 1 434 ? -13.109 -24.453 -4.035 1 84.94 434 ILE B C 1
ATOM 7270 O O . ILE B 1 434 ? -13.539 -25.375 -4.734 1 84.94 434 ILE B O 1
ATOM 7274 N N . MET B 1 435 ? -13.109 -24.609 -2.871 1 79.06 435 MET B N 1
ATOM 7275 C CA . MET B 1 435 ? -13.781 -25.703 -2.166 1 79.06 435 MET B CA 1
ATOM 7276 C C . MET B 1 435 ? -15.289 -25.641 -2.381 1 79.06 435 MET B C 1
ATOM 7278 O O . MET B 1 435 ? -16.016 -26.562 -2.008 1 79.06 435 MET B O 1
ATOM 7282 N N . ASN B 1 436 ? -15.648 -24.969 -3.805 1 59.44 436 ASN B N 1
ATOM 7283 C CA . ASN B 1 436 ? -17.078 -24.922 -4.066 1 59.44 436 ASN B CA 1
ATOM 7284 C C . ASN B 1 436 ? -17.891 -24.891 -2.771 1 59.44 436 ASN B C 1
ATOM 7286 O O . ASN B 1 436 ? -19 -25.422 -2.713 1 59.44 436 ASN B O 1
ATOM 7290 N N . LEU B 1 437 ? -17.375 -25.016 -1.682 1 43.56 437 LEU B N 1
ATOM 7291 C CA . LEU B 1 437 ? -18.391 -25.438 -0.726 1 43.56 437 LEU B CA 1
ATOM 7292 C C . LEU B 1 437 ? -19.75 -24.859 -1.086 1 43.56 437 LEU B C 1
ATOM 7294 O O . LEU B 1 437 ? -19.844 -23.75 -1.608 1 43.56 437 LEU B O 1
ATOM 7298 N N . ASN B 1 438 ? -20.75 -25.938 -1.779 1 33.62 438 ASN B N 1
ATOM 7299 C CA . ASN B 1 438 ? -22.156 -25.578 -1.782 1 33.62 438 ASN B CA 1
ATOM 7300 C C . ASN B 1 438 ? -22.406 -24.281 -1.042 1 33.62 438 ASN B C 1
ATOM 7302 O O . ASN B 1 438 ? -22.688 -24.281 0.161 1 33.62 438 ASN B O 1
ATOM 7306 N N . MET B 1 439 ? -21.75 -23.594 -1.254 1 30.81 439 MET B N 1
ATOM 7307 C CA . MET B 1 439 ? -21.875 -22.266 -0.637 1 30.81 439 MET B CA 1
ATOM 7308 C C . MET B 1 439 ? -23.234 -21.656 -0.951 1 30.81 439 MET B C 1
ATOM 7310 O O . MET B 1 439 ? -23.469 -21.219 -2.082 1 30.81 439 MET B O 1
ATOM 7314 N N . LYS B 1 440 ? -24.25 -22.219 -0.787 1 31.05 440 LYS B N 1
ATOM 7315 C CA . LYS B 1 440 ? -25.344 -21.25 -0.738 1 31.05 440 LYS B CA 1
ATOM 7316 C C . LYS B 1 440 ? -24.828 -19.828 -0.5 1 31.05 440 LYS B C 1
ATOM 7318 O O . LYS B 1 440 ? -25.406 -18.859 -0.983 1 31.05 440 LYS B O 1
ATOM 7323 N N . SER B 1 441 ? -24.047 -19.453 0.58 1 28.89 441 SER B N 1
ATOM 7324 C CA . SER B 1 441 ? -23.75 -18.109 1.058 1 28.89 441 SER B CA 1
ATOM 7325 C C . SER B 1 441 ? -22.375 -17.641 0.592 1 28.89 441 SER B C 1
ATOM 7327 O O . SER B 1 441 ? -21.375 -17.906 1.248 1 28.89 441 SER B O 1
ATOM 7329 N N . PHE B 1 442 ? -21.906 -17.906 -0.593 1 29.27 442 PHE B N 1
ATOM 7330 C CA . PHE B 1 442 ? -20.641 -17.328 -1.009 1 29.27 442 PHE B CA 1
ATOM 7331 C C . PHE B 1 442 ? -20.625 -15.828 -0.717 1 29.27 442 PHE B C 1
ATOM 7333 O O . PHE B 1 442 ? -21.078 -15.023 -1.532 1 29.27 442 PHE B O 1
ATOM 7340 N N . ILE B 1 443 ? -21.047 -15.336 0.193 1 30.95 443 ILE B N 1
ATOM 7341 C CA . ILE B 1 443 ? -20.734 -13.922 0.391 1 30.95 443 ILE B CA 1
ATOM 7342 C C . ILE B 1 443 ? -19.219 -13.727 0.378 1 30.95 443 ILE B C 1
ATOM 7344 O O . ILE B 1 443 ? -18.5 -14.312 1.194 1 30.95 443 ILE B O 1
ATOM 7348 N N . PRO B 1 444 ? -18.562 -13.75 -0.847 1 30.36 444 PRO B N 1
ATOM 7349 C CA . PRO B 1 444 ? -17.203 -13.258 -0.659 1 30.36 444 PRO B CA 1
ATOM 7350 C C . PRO B 1 444 ? -17 -12.57 0.69 1 30.36 444 PRO B C 1
ATOM 7352 O O . PRO B 1 444 ? -17.594 -11.523 0.948 1 30.36 444 PRO B O 1
ATOM 7355 N N . GLU B 1 445 ? -17.156 -13.219 1.662 1 32.16 445 GLU B N 1
ATOM 7356 C CA . GLU B 1 445 ? -16.656 -12.492 2.826 1 32.16 445 GLU B CA 1
ATOM 7357 C C . GLU B 1 445 ? -15.266 -11.914 2.559 1 32.16 445 GLU B C 1
ATOM 7359 O O . GLU B 1 445 ? -14.32 -12.664 2.311 1 32.16 445 GLU B O 1
ATOM 7364 N N . VAL B 1 446 ? -15.023 -11.352 1.403 1 31.8 446 VAL B N 1
ATOM 7365 C CA . VAL B 1 446 ? -13.805 -10.547 1.348 1 31.8 446 VAL B CA 1
ATOM 7366 C C . VAL B 1 446 ? -13.164 -10.492 2.73 1 31.8 446 VAL B C 1
ATOM 7368 O O . VAL B 1 446 ? -13.773 -10.008 3.688 1 31.8 446 VAL B O 1
ATOM 7371 N N . LEU B 1 447 ? -12.289 -11.445 2.955 1 31.23 447 LEU B N 1
ATOM 7372 C CA . LEU B 1 447 ? -11.328 -11.836 3.975 1 31.23 447 LEU B CA 1
ATOM 7373 C C . LEU B 1 447 ? -10.703 -10.609 4.633 1 31.23 447 LEU B C 1
ATOM 7375 O O . LEU B 1 447 ? -9.844 -10.734 5.504 1 31.23 447 LEU B O 1
ATOM 7379 N N . TYR B 1 448 ? -10.359 -9.625 3.834 1 28.58 448 TYR B N 1
ATOM 7380 C CA . TYR B 1 448 ? -9.672 -8.734 4.758 1 28.58 448 TYR B CA 1
ATOM 7381 C C . TYR B 1 448 ? -10.492 -8.531 6.031 1 28.58 448 TYR B C 1
ATOM 7383 O O . TYR B 1 448 ? -10.164 -7.676 6.855 1 28.58 448 TYR B O 1
ATOM 7391 N N . GLU B 1 449 ? -11.648 -8.898 5.961 1 26.42 449 GLU B N 1
ATOM 7392 C CA . GLU B 1 449 ? -12.609 -8.734 7.047 1 26.42 449 GLU B CA 1
ATOM 7393 C C . GLU B 1 449 ? -12.32 -9.688 8.195 1 26.42 449 GLU B C 1
ATOM 7395 O O . GLU B 1 449 ? -11.656 -10.711 8.008 1 26.42 449 GLU B O 1
ATOM 7400 N N . ASN B 1 450 ? -12.953 -9.523 9.438 1 24.89 450 ASN B N 1
ATOM 7401 C CA . ASN B 1 450 ? -12.945 -10.078 10.789 1 24.89 450 ASN B CA 1
ATOM 7402 C C . ASN B 1 450 ? -13.375 -11.547 10.797 1 24.89 450 ASN B C 1
ATOM 7404 O O . ASN B 1 450 ? -13.688 -12.102 11.852 1 24.89 450 ASN B O 1
ATOM 7408 N N . GLU B 1 451 ? -13.305 -12.555 9.742 1 23.97 451 GLU B N 1
ATOM 7409 C CA . GLU B 1 451 ? -13.609 -13.727 10.562 1 23.97 451 GLU B CA 1
ATOM 7410 C C . GLU B 1 451 ? -12.438 -14.078 11.477 1 23.97 451 GLU B C 1
ATOM 7412 O O . GLU B 1 451 ? -11.281 -14.031 11.062 1 23.97 451 GLU B O 1
#

Organism: NCBI:txid208452

Radius of gyration: 29.96 Å; Cα contacts (8 Å, |Δi|>4): 1568; chains: 2; bounding box: 59×116×73 Å

Nearest PDB structures (foldseek):
  6rme-assembly1_C  TM=9.496E-01  e=1.239E-56  Plasmodium falciparum 3D7
  6rnh-assembly1_B  TM=9.343E-01  e=1.218E-54  Plasmodium falciparum 3D7
  6rmo-assembly1_B  TM=9.301E-01  e=1.564E-52  Plasmodium falciparum 3D7
  6rmo-assembly1_D  TM=9.291E-01  e=4.545E-52  Plasmodium falciparum 3D7
  6rmo-assembly2_F  TM=9.302E-01  e=1.187E-51  Plasmodium falciparum 3D7

Foldseek 3Di:
DDPPPPDPVVVVVVLVVLVVVLVVLLLCLQFLVNLQPPVPDDDPVCSLCSCPPVLVPLADPVLVVVLVVQVVCLVVLNCVPCVLVVLVVVLVQQVQCQVVVSPGPVCVVPVSAAHDPDRFSLSVLVVLLCVPPVQNPDNPDTDDSVSSLSSRLCSLLDAALDDPVPVCVAFAEEEEEDDQAQAHPPAAHDDVLVLVLVLVCLLPHAYEYQYLADPDQPQVVVCVSHVVSLVSCLVRPLVVVSQQSYWYAYNLAHWIWGADSNSGIGTDDCVLQVVLFDDDDQVLQVVLQVLLVVLVVVLCVVVVAQWDWDDDSFKIKTAFDWDDDDPPDPDTDTDADDPVSLVVSLVSSVSSCVVVVRRFGWAWADPPRMIMIGRTANLSNVSSVCVSVVHAQASYEYEYAACRSRGRCVSVSSRHHYRHDRGNLVSSLSSLCNVVSNGPDSNSPVPCPDD/DDPPPPDPVVVVVVLVVLVVVLVVLLLCLQFLVNLQPPVPPDDPVCSLCSCPPVLVVLDDQVLVVVLVVQVVCLVVLNCVPCVLVVLVVVLVQQVQCQVVVSDGPVCVVPVNAAHDPDRFSLSVLVVLLCVQPVQNPDNPDTDDSVSSLSSRLCRLLPPDPDDPVPVCVAFAEEEEEDDQAQAHPPAAHDDVLVLVLVLVCLLPHAYEYQYLADPDQPQVVVCVSHVVSLVSCLVRPLVVVSQQSYWYAYNLAHWIWGADSNSGIGTDDCVLQVVLFDDDDQVLQVVLQVLLVVLVVVLCVVVVAQWDWDDDSFKIKTAFDWDDDDPPDPDTDTDADDPVSLVVSQVSSVSSCVVVVRRFGWAWADPPRMIMIGRTANLSNVSSVCVSVVHAQASYEYEYAACRSRGRCVSVSSRHHYRHDRGNQVSSLSSVSNVVPVPPPNSSPVRVDDD